Protein AF-A0AAW6WEZ8-F1 (afdb_monomer)

Nearest PDB structures (foldseek):
  1nui-assembly1_A  TM=6.291E-01  e=3.889E-10  Escherichia phage T7
  5ikn-assembly1_I  TM=8.162E-01  e=3.936E-08  Escherichia phage T7
  1nui-assembly2_B  TM=6.478E-01  e=5.117E-09  Escherichia phage T7
  5ikn-assembly1_H  TM=4.082E-01  e=2.167E-09  Escherichia phage T7
  6n9v-assembly1_F  TM=4.466E-01  e=1.275E-08  Escherichia phage T7

InterPro domains:
  IPR027032 Twinkle-like protein [PTHR12873] (13-287)
  IPR034154 Archaeal primase DnaG/twinkle-like, TOPRIM domain [cd01029] (162-241)
  IPR036977 DNA Primase, CHC2-type zinc finger [G3DSA:3.90.580.10] (2-78)

pLDDT: mean 87.34, std 10.94, range [34.66, 98.25]

Secondary structure (DSSP, 8-state):
---EEEETTEEEESEETTTTEE-SSS-SEEEETTT-EEEETTT--EEEGGG-TT-----SSS------------HHHHHHHTTT----HHHHHHHHHTT--STTHHHH-EE-GGG-EEEEEESSSSEEEEEEE-TT--EEE-TT---SS-BTGGG----S-EEEESSHHHHHHHHHTT--SEEE-TT-TT--HHHHHTHHHHHTSS-EEEE--SSHHHHHHHHHHHHHTGGGGGGEEE---TT-SSHHHHHHHHHHHHHHHHHHTPEEPP----SEEEETTEEEEEETTEEEE-BSEEEEEEEE-SSEEEEEEEETTEEEEEEEEHHHHTSHHHHHHHT--B-S-HHHHHHHHHHHHHH--PPB-EEESSBEEETTEEE-TTSSEEES---S-B--GGGSPPPPHHHHHHHHHHGGGSBSSHHHHHHHHHHHHHHTT--S---EEEEEE-TTSSHHHHHHHHHHHTTB-GGGEEETTT--HHHHHHHTTSBSSS-EEEEEE---SHHHHHHHHHHHHHHHHHHTTPEEEEE-TTSPEEEEE----EEEEESS----HHHHTTEEEEEE-STTBPPHHHHHHHHHS-HHHHHHHHHHHHHHHH------HHHHHHHTTT---HHHHHHHHHHHHHHHHHHTTS---HHHHHHHHHHHHHHHH----HHHHHHHHHHHHHHTT---TTTEEEETTEEEE-HHHHHHHHHHHHHHTT--S----HHHHHHHHHHTTSEEEEEEEEEEEEETTEEEEEEEEEEEEE---S--

Organism: NCBI:txid859

Solvent-accessible surface area (backbone atoms only — not comparable to full-atom values): 42308 Å² total; per-residue (Å²): 142,79,79,62,51,76,56,91,60,29,43,30,22,28,54,18,88,89,78,72,44,72,38,95,87,53,60,26,19,36,33,33,72,83,78,46,32,32,39,29,72,83,76,72,52,65,48,57,52,90,76,45,96,84,68,91,68,74,65,88,78,53,73,80,72,66,73,71,76,67,72,67,67,57,43,52,58,55,47,61,78,28,69,87,33,63,70,51,70,73,53,53,53,54,36,45,74,46,62,29,68,76,67,66,40,83,81,51,46,25,36,40,73,93,80,15,50,22,35,67,28,50,80,77,85,50,47,48,24,41,36,34,34,40,92,89,69,50,76,51,62,49,78,81,49,59,58,52,46,42,31,59,53,82,77,47,82,68,48,72,42,36,35,41,24,30,40,69,62,33,34,45,35,40,37,58,50,68,44,74,45,38,27,16,38,71,70,33,59,90,45,57,52,19,55,66,68,36,37,74,66,62,62,65,31,64,30,38,34,47,49,47,39,67,47,71,64,22,49,54,30,50,54,52,49,49,62,77,43,49,76,46,41,92,32,34,23,35,50,75,60,80,93,35,51,45,54,36,55,37,27,55,77,59,29,52,72,47,43,45,50,37,64,72,61,44,43,74,56,87,74,90,79,63,67,57,51,79,55,98,67,14,30,30,33,61,51,97,90,33,71,43,71,24,31,53,31,42,78,47,77,73,30,32,42,97,58,38,42,33,29,37,32,36,43,93,92,44,77,43,80,35,76,43,45,52,78,40,54,54,34,63,67,38,27,41,75,63,65,33,56,59,68,48,58,74,81,47,38,59,54,47,52,54,53,53,53,74,73,46,94,64,52,79,29,53,76,37,70,41,31,28,76,56,96,84,41,80,40,55,90,84,41,84,53,48,54,74,36,73,85,52,58,66,61,53,72,87,80,52,66,80,71,49,71,68,58,50,51,49,44,52,76,43,51,55,43,68,14,62,41,44,57,62,25,44,50,47,50,12,44,49,53,14,39,79,48,53,86,66,72,46,58,31,41,34,40,29,29,62,87,95,47,52,62,72,58,52,52,42,52,40,26,22,32,37,33,20,43,70,85,33,56,37,49,50,87,79,58,50,75,68,52,53,54,52,48,27,25,16,17,51,46,35,37,40,30,39,29,72,47,69,72,72,59,75,73,40,48,61,55,44,55,55,47,53,55,48,53,53,32,32,28,62,43,36,70,46,77,43,75,44,103,81,77,48,71,51,73,47,46,20,39,16,41,44,36,42,31,22,63,58,76,77,54,37,50,88,50,46,60,44,44,47,80,40,78,49,39,79,83,38,43,40,58,66,70,63,49,49,53,61,70,79,43,67,62,47,41,20,50,27,52,51,48,49,50,48,37,62,75,73,42,68,67,83,76,59,67,69,58,44,48,64,66,26,65,64,39,76,56,68,54,36,50,52,42,50,43,40,35,53,38,3,47,52,52,48,51,76,77,34,77,69,51,73,65,59,53,51,52,39,46,51,49,49,20,57,66,47,33,63,74,72,41,74,64,57,56,47,50,58,46,47,46,51,37,53,73,66,68,61,85,50,59,54,34,41,51,77,56,96,93,40,36,35,30,29,58,75,55,48,51,48,50,34,54,50,41,40,58,74,69,58,54,68,63,67,80,63,58,72,68,61,43,53,52,51,32,40,75,70,56,42,36,74,37,86,74,41,82,46,73,31,27,72,40,90,87,39,78,86,47,66,42,78,41,72,22,28,33,35,62,85,79,88,75,126

Foldseek 3Di:
DFPWDDDQQKTFGQADPVVRDGDPPDGQKMAGLPQQKIAGNVPRDIDHPVPPPPDPDPSVPPDNPPPPPPVQPQVQVVCVVFLVAAQDPVVQVLLVLLLFHCQCLSVAWGQDPPRWTWGFFDPLPGGQWIWTADSVGDIDIRPRRDQQAWGLQNVDDDQQEAEEEFDPSLVSLVVSLPDNRYTHRPHGLVDCNNCLNCVVVQLSHQAYEYFYFPDPSRVVSVVVSCVSNVQNQQRYWYFDPDPGGGSSRCCNPPNSVRSVVRVVPTGRDDDDDDQWDDDPQAIWGADPRGTDGFFRKDWDWQEAEPFWTWGWIAHPNDIDTFIATPVLQLAQNSCCVTHRGGNDDSVCSVVVVVSVPVVDPHDHAAEDQAAQADPLDGGDPPDRHHHPADPFDFADLVPADAQDPVLLVCCQVPQLQQWQNSLLSLLLQLLQLLLLFDQFFHFAEEEEEDPPLCRLVSVQLSLLLLRGHSVLEDELVPDDLVRLQRQLQHHLRGAHEHEADDCFDDVSVVSVVSVLVLLLQQRRQHWDWDQDPVRDTDITTSRHHYYYYYHDDQAELSRVLRHDYRYGDNNGHGDVVSSCCSVVDSSSNNNSSVLSVCCSPVHHDFDDLVNLCVLLVLADDPSLSVNSRSSVSSVVSSCVSYPDDPVSVNVNSVVSSVRRNDRSALVVLVLVLVVLLLVVVDDQQQAWDADPNWIKGPQVVSLVSSVVSCVVVVDSGDNDPSVVSLVRCVVVCQFVAQWDWDWTAPDPVGRPDIDIDTITTGDDSPRD

Radius of gyration: 45.12 Å; Cα contacts (8 Å, |Δi|>4): 1327; chains: 1; bounding box: 121×59×108 Å

Sequence (768 aa):
MDKYKRYGNELRFDYCPICKKESSDNPHFSINLETKQYYCHSTGRGGSIEELEDFDVDLENISIKKEKKIQAANFDSIMKSRADKHLGEDWLTYLKGRGISEKGLDRLVRLGRNNTMMIPITDGQHVVAIKYRTIDKKMSSEKGSQSNYLVNWQNIKNKSYLIIVEGEIDLLSAIEAGYDNVVSLPFGAKNLKAIEHQKTWIESFSKITIAVDNDEPGRECKEEIVKLLKTSSKKLYEVELGTYKDFNEILCDKGIGALKKVINKATKIEVNFEPFYEEEDGYYCFQKENYSKCTDFTLNLTGYSDNYIVGIVKQNGREREFKAKKTDLLTKNGMLEHLGYYLGSSQSIAKFWSWFLDKKNEQFLLEIPHYGIIDEEYYDRDSQVICSKVDLKIQNISEIEKLNEEEKKWLNENLLFLRKDVNQSLLGICWALGRFHVQENYPILEVSGTTSIGKTEYVEFISRILFGNKENIKSFSMVTNHQIRSLSSCSNITPWVIDEVKITGKNLREKAVELYSTIRAVYDNKTLNQGNTTNKLTEFPLCTPLIISGETELSDVSIKNRMISTSLTKQNKSEDDVFFVLKDTKILEKLGKTALKNRLSKGKIEVELEVVKKLLSQVKDERQIYNGKCLLIGLKALSEIINITPGDRGRFINYLNELLANEYNVTTNFLELLELVADSGMSVSHFYQISNGRHFVRFNLLYKAIAEEHFKTNSTLELLDARTLKKQLIENKFILNSRVSIRFPKTEFLETETAAYKAEEIIPNGFF

Structure (mmCIF, N/CA/C/O backbone):
data_AF-A0AAW6WEZ8-F1
#
_entry.id   AF-A0AAW6WEZ8-F1
#
loop_
_atom_site.group_PDB
_atom_site.id
_atom_site.type_symbol
_atom_site.label_atom_id
_atom_site.label_alt_id
_atom_site.label_comp_id
_atom_site.label_asym_id
_atom_site.label_entity_id
_atom_site.label_seq_id
_atom_site.pdbx_PDB_ins_code
_atom_site.Cartn_x
_atom_site.Cartn_y
_atom_site.Cartn_z
_atom_site.occupancy
_atom_site.B_iso_or_equiv
_atom_site.auth_seq_id
_atom_site.auth_comp_id
_atom_site.auth_asym_id
_atom_site.auth_atom_id
_atom_site.pdbx_PDB_model_num
ATOM 1 N N . MET A 1 1 ? 62.038 -8.647 0.872 1.00 39.16 1 MET A N 1
ATOM 2 C CA . MET A 1 1 ? 60.936 -9.416 0.262 1.00 39.16 1 MET A CA 1
ATOM 3 C C . MET A 1 1 ? 59.832 -8.414 0.021 1.00 39.16 1 MET A C 1
ATOM 5 O O . MET A 1 1 ? 59.072 -8.221 0.937 1.00 39.16 1 MET A O 1
ATOM 9 N N . ASP A 1 2 ? 59.754 -7.764 -1.139 1.00 50.44 2 ASP A N 1
ATOM 10 C CA . ASP A 1 2 ? 58.553 -6.985 -1.471 1.00 50.44 2 ASP A CA 1
ATOM 11 C C . ASP A 1 2 ? 58.337 -7.010 -2.979 1.00 50.44 2 ASP A C 1
ATOM 13 O O . ASP A 1 2 ? 58.950 -6.263 -3.743 1.00 50.44 2 ASP A O 1
ATOM 17 N N . LYS A 1 3 ? 57.484 -7.934 -3.433 1.00 63.53 3 LYS A N 1
ATOM 18 C CA . LYS A 1 3 ? 56.944 -7.903 -4.793 1.00 63.53 3 LYS A CA 1
ATOM 19 C C . LYS A 1 3 ? 55.793 -6.905 -4.805 1.00 63.53 3 LYS A C 1
ATOM 21 O O . LYS A 1 3 ? 54.637 -7.282 -4.660 1.00 63.53 3 LYS A O 1
ATOM 26 N N . TYR A 1 4 ? 56.111 -5.631 -4.979 1.00 76.12 4 TYR A N 1
ATOM 27 C CA . TYR A 1 4 ? 55.100 -4.638 -5.314 1.00 76.12 4 TYR A CA 1
ATOM 28 C C . TYR A 1 4 ? 54.987 -4.484 -6.832 1.00 76.12 4 TYR A C 1
ATOM 30 O O . TYR A 1 4 ? 55.968 -4.580 -7.574 1.00 76.12 4 TYR A O 1
ATOM 38 N N . LYS A 1 5 ? 53.773 -4.220 -7.312 1.00 79.06 5 LYS A N 1
ATOM 39 C CA . LYS A 1 5 ? 53.494 -3.821 -8.694 1.00 79.06 5 LYS A CA 1
ATOM 40 C C . LYS A 1 5 ? 53.176 -2.330 -8.696 1.00 79.06 5 LYS A C 1
ATOM 42 O O . LYS A 1 5 ? 52.310 -1.876 -7.954 1.00 79.06 5 LYS A O 1
ATOM 47 N N . ARG A 1 6 ? 53.872 -1.552 -9.525 1.00 77.88 6 ARG A N 1
ATOM 48 C CA . ARG A 1 6 ? 53.647 -0.104 -9.636 1.00 77.88 6 ARG A CA 1
ATOM 49 C C . ARG A 1 6 ? 52.643 0.217 -10.741 1.00 77.88 6 ARG A C 1
ATOM 51 O O . ARG A 1 6 ? 52.830 -0.215 -11.877 1.00 77.88 6 ARG A O 1
ATOM 58 N N . TYR A 1 7 ? 51.657 1.051 -10.425 1.00 70.94 7 TYR A N 1
ATOM 59 C CA . TYR A 1 7 ? 50.655 1.575 -11.351 1.00 70.94 7 TYR A CA 1
ATOM 60 C C . TYR A 1 7 ? 50.588 3.101 -11.219 1.00 70.94 7 TYR A C 1
ATOM 62 O O . TYR A 1 7 ? 49.972 3.633 -10.301 1.00 70.94 7 TYR A O 1
ATOM 70 N N . GLY A 1 8 ? 51.267 3.821 -12.117 1.00 73.50 8 GLY A N 1
ATOM 71 C CA . GLY A 1 8 ? 51.360 5.285 -12.055 1.00 73.50 8 GLY A CA 1
ATOM 72 C C . GLY A 1 8 ? 52.015 5.775 -10.755 1.00 73.50 8 GLY A C 1
ATOM 73 O O . GLY A 1 8 ? 53.188 5.466 -10.491 1.00 73.50 8 GLY A O 1
ATOM 74 N N . ASN A 1 9 ? 51.239 6.522 -9.961 1.00 77.81 9 ASN A N 1
ATOM 75 C CA . ASN A 1 9 ? 51.616 7.030 -8.637 1.00 77.81 9 ASN A CA 1
ATOM 76 C C . ASN A 1 9 ? 51.248 6.070 -7.489 1.00 77.81 9 ASN A C 1
ATOM 78 O O . ASN A 1 9 ? 51.460 6.425 -6.338 1.00 77.81 9 ASN A O 1
ATOM 82 N N . GLU A 1 10 ? 50.746 4.862 -7.761 1.00 83.69 10 GLU A N 1
ATOM 83 C CA . GLU A 1 10 ? 50.438 3.867 -6.726 1.00 83.69 10 GLU A CA 1
ATOM 84 C C . GLU A 1 10 ? 51.421 2.687 -6.736 1.00 83.69 10 GLU A C 1
ATOM 86 O O . GLU A 1 10 ? 51.725 2.108 -7.786 1.00 83.69 10 GLU A O 1
ATOM 91 N N . LEU A 1 11 ? 51.879 2.280 -5.554 1.00 86.62 11 LEU A N 1
ATOM 92 C CA . LEU A 1 11 ? 52.476 0.968 -5.313 1.00 86.62 11 LEU A CA 1
ATOM 93 C C . LEU A 1 11 ? 51.391 0.025 -4.814 1.00 86.62 11 LEU A C 1
ATOM 95 O O . LEU A 1 11 ? 50.674 0.368 -3.881 1.00 86.62 11 LEU A O 1
ATOM 99 N N . ARG A 1 12 ? 51.269 -1.157 -5.414 1.00 87.44 12 ARG A N 1
ATOM 100 C CA . ARG A 1 12 ? 50.300 -2.178 -5.013 1.00 87.44 12 ARG A CA 1
ATOM 101 C C . ARG A 1 12 ? 51.013 -3.431 -4.542 1.00 87.44 12 ARG A C 1
ATOM 103 O O . ARG A 1 12 ? 51.925 -3.907 -5.217 1.00 87.44 12 ARG A O 1
ATOM 110 N N . PHE A 1 13 ? 50.568 -3.961 -3.415 1.00 85.88 13 PHE A N 1
ATOM 111 C CA . PHE A 1 13 ? 51.155 -5.104 -2.739 1.00 85.88 13 PHE A CA 1
ATOM 112 C C . PHE A 1 13 ? 50.121 -6.226 -2.671 1.00 85.88 13 PHE A C 1
ATOM 114 O O . PHE A 1 13 ? 48.945 -6.001 -2.364 1.00 85.88 13 PHE A O 1
ATOM 121 N N . ASP A 1 14 ? 50.580 -7.434 -2.978 1.00 85.00 14 ASP A N 1
ATOM 122 C CA . ASP A 1 14 ? 49.772 -8.650 -2.902 1.00 85.00 14 ASP A CA 1
ATOM 123 C C . ASP A 1 14 ? 49.438 -8.968 -1.424 1.00 85.00 14 ASP A C 1
ATOM 125 O O . ASP A 1 14 ? 48.333 -9.420 -1.125 1.00 85.00 14 ASP A O 1
ATOM 129 N N . TYR A 1 15 ? 50.334 -8.609 -0.490 1.00 84.69 15 TYR A N 1
ATOM 130 C CA . TYR A 1 15 ? 50.132 -8.652 0.964 1.00 84.69 15 TYR A CA 1
ATOM 131 C C . TYR A 1 15 ? 49.698 -7.296 1.542 1.00 84.69 15 TYR A C 1
ATOM 133 O O . TYR A 1 15 ? 50.205 -6.244 1.152 1.00 84.69 15 TYR A O 1
ATOM 141 N N . CYS A 1 16 ? 48.793 -7.316 2.524 1.00 85.62 16 CYS A N 1
ATOM 142 C CA . CYS A 1 16 ? 48.370 -6.133 3.269 1.00 85.62 16 CYS A CA 1
ATOM 143 C C . CYS A 1 16 ? 48.786 -6.192 4.750 1.00 85.62 16 CYS A C 1
ATOM 145 O O . CYS A 1 16 ? 48.267 -7.047 5.471 1.00 85.62 16 CYS A O 1
ATOM 147 N N . PRO A 1 17 ? 49.586 -5.234 5.260 1.00 79.50 17 PRO A N 1
ATOM 148 C CA . PRO A 1 17 ? 50.019 -5.213 6.664 1.00 79.50 17 PRO A CA 1
ATOM 149 C C . PRO A 1 17 ? 48.870 -4.934 7.651 1.00 79.50 17 PRO A C 1
ATOM 151 O O . PRO A 1 17 ? 48.915 -5.380 8.793 1.00 79.50 17 PRO A O 1
ATOM 154 N N . ILE A 1 18 ? 47.801 -4.261 7.205 1.00 82.25 18 ILE A N 1
ATOM 155 C CA . ILE A 1 18 ? 46.659 -3.867 8.054 1.00 82.25 18 ILE A CA 1
ATOM 156 C C . ILE A 1 18 ? 45.747 -5.048 8.371 1.00 82.25 18 ILE A C 1
ATOM 158 O O . ILE A 1 18 ? 45.299 -5.225 9.501 1.00 82.25 18 ILE A O 1
ATOM 162 N N . CYS A 1 19 ? 45.423 -5.839 7.347 1.00 85.12 19 CYS A N 1
ATOM 163 C CA . CYS A 1 19 ? 44.490 -6.957 7.475 1.00 85.12 19 CYS A CA 1
ATOM 164 C C . CYS A 1 19 ? 45.175 -8.327 7.450 1.00 85.12 19 CYS A C 1
ATOM 166 O O . CYS A 1 19 ? 44.490 -9.335 7.605 1.00 85.12 19 CYS A O 1
ATOM 168 N N . LYS A 1 20 ? 46.502 -8.355 7.267 1.00 84.06 20 LYS A N 1
ATOM 169 C CA . LYS A 1 20 ? 47.360 -9.548 7.240 1.00 84.06 20 LYS A CA 1
ATOM 170 C C . LYS A 1 20 ? 46.901 -10.615 6.235 1.00 84.06 20 LYS A C 1
ATOM 172 O O . LYS A 1 20 ? 47.045 -11.808 6.483 1.00 84.06 20 LYS A O 1
ATOM 177 N N . LYS A 1 21 ? 46.321 -10.183 5.109 1.00 81.75 21 LYS A N 1
ATOM 178 C CA . LYS A 1 21 ? 45.890 -11.047 3.995 1.00 81.75 21 LYS A CA 1
ATOM 179 C C . LYS A 1 21 ? 46.816 -10.880 2.794 1.00 81.75 21 LYS A C 1
ATOM 181 O O . LYS A 1 21 ? 47.273 -9.767 2.538 1.00 81.75 21 LYS A O 1
ATOM 186 N N . GLU A 1 22 ? 47.027 -11.969 2.059 1.00 82.25 22 GLU A N 1
ATOM 187 C CA . GLU A 1 22 ? 47.808 -12.027 0.820 1.00 82.25 22 GLU A CA 1
ATOM 188 C C . GLU A 1 22 ? 46.986 -12.681 -0.298 1.00 82.25 22 GLU A C 1
ATOM 190 O O . GLU A 1 22 ? 46.265 -13.648 -0.047 1.00 82.25 22 GLU A O 1
ATOM 195 N N . SER A 1 23 ? 47.091 -12.166 -1.523 1.00 73.62 23 SER A N 1
ATOM 196 C CA . SER A 1 23 ? 46.526 -12.789 -2.724 1.00 73.62 23 SER A CA 1
ATOM 197 C C . SER A 1 23 ? 47.413 -12.526 -3.930 1.00 73.62 23 SER A C 1
ATOM 199 O O . SER A 1 23 ? 47.836 -11.399 -4.171 1.00 73.62 23 SER A O 1
ATOM 201 N N . SER A 1 24 ? 47.658 -13.577 -4.713 1.00 64.06 24 SER A N 1
ATOM 202 C CA . SER A 1 24 ? 48.401 -13.518 -5.974 1.00 64.06 24 SER A CA 1
ATOM 203 C C . SER A 1 24 ? 47.585 -12.966 -7.143 1.00 64.06 24 SER A C 1
ATOM 205 O O . SER A 1 24 ? 48.173 -12.528 -8.136 1.00 64.06 24 SER A O 1
ATOM 207 N N . ASP A 1 25 ? 46.253 -13.000 -7.037 1.00 66.56 25 ASP A N 1
ATOM 208 C CA . ASP A 1 25 ? 45.348 -12.640 -8.131 1.00 66.56 25 ASP A CA 1
ATOM 209 C C . ASP A 1 25 ? 45.014 -11.147 -8.122 1.00 66.56 25 ASP A C 1
ATOM 211 O O . ASP A 1 25 ? 44.974 -10.519 -9.179 1.00 66.56 25 ASP A O 1
ATOM 215 N N . ASN A 1 26 ? 44.814 -10.560 -6.934 1.00 70.25 26 ASN A N 1
ATOM 216 C CA . ASN A 1 26 ? 44.464 -9.150 -6.770 1.00 70.25 26 ASN A CA 1
ATOM 217 C C . ASN A 1 26 ? 45.194 -8.518 -5.571 1.00 70.25 26 ASN A C 1
ATOM 219 O O . ASN A 1 26 ? 45.213 -9.110 -4.493 1.00 70.25 26 ASN A O 1
ATOM 223 N N . PRO A 1 27 ? 45.736 -7.293 -5.714 1.00 77.44 27 PRO A N 1
ATOM 224 C CA . PRO A 1 27 ? 46.462 -6.631 -4.639 1.00 77.44 27 PRO A CA 1
ATOM 225 C C . PRO A 1 27 ? 45.531 -6.213 -3.496 1.00 77.44 27 PRO A C 1
ATOM 227 O O . PRO A 1 27 ? 44.490 -5.590 -3.716 1.00 77.44 27 PRO A O 1
ATOM 230 N N . HIS A 1 28 ? 45.936 -6.501 -2.261 1.00 83.56 28 HIS A N 1
ATOM 231 C CA . HIS A 1 28 ? 45.157 -6.186 -1.060 1.00 83.56 28 HIS A CA 1
ATOM 232 C C . HIS A 1 28 ? 45.514 -4.842 -0.422 1.00 83.56 28 HIS A C 1
ATOM 234 O O . HIS A 1 28 ? 44.790 -4.365 0.459 1.00 83.56 28 HIS A O 1
ATOM 240 N N . PHE A 1 29 ? 46.610 -4.221 -0.852 1.00 87.31 29 PHE A N 1
ATOM 241 C CA . PHE A 1 29 ? 47.115 -2.986 -0.269 1.00 87.31 29 PHE A CA 1
ATOM 242 C C . PHE A 1 29 ? 47.726 -2.084 -1.331 1.00 87.31 29 PHE A C 1
ATOM 244 O O . PHE A 1 29 ? 48.442 -2.556 -2.216 1.00 87.31 29 PHE A O 1
ATOM 251 N N . SER A 1 30 ? 47.445 -0.789 -1.245 1.00 89.44 30 SER A N 1
ATOM 252 C CA . SER A 1 30 ? 48.024 0.217 -2.123 1.00 89.44 30 SER A CA 1
ATOM 253 C C . SER A 1 30 ? 48.563 1.404 -1.337 1.00 89.44 30 SER A C 1
ATOM 255 O O . SER A 1 30 ? 48.057 1.734 -0.268 1.00 89.44 30 SER A O 1
ATOM 257 N N . ILE A 1 31 ? 49.614 2.028 -1.862 1.00 87.75 31 ILE A N 1
ATOM 258 C CA . ILE A 1 31 ? 50.216 3.251 -1.331 1.00 87.75 31 ILE A CA 1
ATOM 259 C C . ILE A 1 31 ? 50.328 4.257 -2.461 1.00 87.75 31 ILE A C 1
ATOM 261 O O . ILE A 1 31 ? 50.910 3.958 -3.505 1.00 87.75 31 ILE A O 1
ATOM 265 N N . ASN A 1 32 ? 49.827 5.464 -2.235 1.00 86.00 32 ASN A N 1
ATOM 266 C CA . ASN A 1 32 ? 50.035 6.590 -3.125 1.00 86.00 32 ASN A CA 1
ATOM 267 C C . ASN A 1 32 ? 51.395 7.247 -2.826 1.00 86.00 32 ASN A C 1
ATOM 269 O O . ASN A 1 32 ? 51.641 7.731 -1.724 1.00 86.00 32 ASN A O 1
ATOM 273 N N . LEU A 1 33 ? 52.277 7.269 -3.822 1.00 79.62 33 LEU A N 1
ATOM 274 C CA . LEU A 1 33 ? 53.638 7.808 -3.741 1.00 79.62 33 LEU A CA 1
ATOM 275 C C . LEU A 1 33 ? 53.691 9.336 -3.589 1.00 79.62 33 LEU A C 1
ATOM 277 O O . LEU A 1 33 ? 54.721 9.864 -3.186 1.00 79.62 33 LEU A O 1
ATOM 281 N N . GLU A 1 34 ? 52.620 10.047 -3.944 1.00 78.38 34 GLU A N 1
ATOM 282 C CA . GLU A 1 34 ? 52.547 11.511 -3.903 1.00 78.38 34 GLU A CA 1
ATOM 283 C C . GLU A 1 34 ? 51.965 12.007 -2.578 1.00 78.38 34 GLU A C 1
ATOM 285 O O . GLU A 1 34 ? 52.534 12.896 -1.950 1.00 78.38 34 GLU A O 1
ATOM 290 N N . THR A 1 35 ? 50.865 11.406 -2.119 1.00 80.75 35 THR A N 1
ATOM 291 C CA . THR A 1 35 ? 50.214 11.789 -0.855 1.00 80.75 35 THR A CA 1
ATOM 292 C C . THR A 1 35 ? 50.736 11.023 0.358 1.00 80.75 35 THR A C 1
ATOM 294 O O . THR A 1 35 ? 50.374 11.363 1.481 1.00 80.75 35 THR A O 1
ATOM 297 N N . LYS A 1 36 ? 51.550 9.978 0.146 1.00 82.38 36 LYS A N 1
ATOM 298 C CA . LYS A 1 36 ? 52.002 9.020 1.171 1.00 82.38 36 LYS A CA 1
ATOM 299 C C . LYS A 1 36 ? 50.862 8.348 1.953 1.00 82.38 36 LYS A C 1
ATOM 301 O O . LYS A 1 36 ? 51.066 7.865 3.064 1.00 82.38 36 LYS A O 1
ATOM 306 N N . GLN A 1 37 ? 49.664 8.281 1.373 1.00 87.69 37 GLN A N 1
ATOM 307 C CA . GLN A 1 37 ? 48.523 7.592 1.976 1.00 87.69 37 GLN A CA 1
ATOM 308 C C . GLN A 1 37 ? 48.450 6.133 1.532 1.00 87.69 37 GLN A C 1
ATOM 310 O O . GLN A 1 37 ? 48.720 5.820 0.370 1.00 87.69 37 GLN A O 1
ATOM 315 N N . TYR A 1 38 ? 48.042 5.252 2.442 1.00 90.00 38 TYR A N 1
ATOM 316 C CA . TYR A 1 38 ? 47.771 3.851 2.147 1.00 90.00 38 TYR A CA 1
ATOM 317 C C . TYR A 1 38 ? 46.272 3.560 2.070 1.00 90.00 38 TYR A C 1
ATOM 319 O O . TYR A 1 38 ? 45.450 4.262 2.661 1.00 90.00 38 TYR A O 1
ATOM 327 N N . TYR A 1 39 ? 45.921 2.471 1.391 1.00 88.25 39 TYR A N 1
ATOM 328 C CA . TYR A 1 39 ? 44.564 1.949 1.333 1.00 88.25 39 TYR A CA 1
ATOM 329 C C . TYR A 1 39 ? 44.553 0.415 1.338 1.00 88.25 39 TYR A C 1
ATOM 331 O O . TYR A 1 39 ? 45.244 -0.244 0.559 1.00 88.25 39 TYR A O 1
ATOM 339 N N . CYS A 1 40 ? 43.750 -0.178 2.220 1.00 89.12 40 CYS A N 1
ATOM 340 C CA . CYS A 1 40 ? 43.504 -1.614 2.276 1.00 89.12 40 CYS A CA 1
ATOM 341 C C . CYS A 1 40 ? 42.249 -1.968 1.469 1.00 89.12 40 CYS A C 1
ATOM 343 O O . CYS A 1 40 ? 41.129 -1.682 1.890 1.00 89.12 40 CYS A O 1
ATOM 345 N N . HIS A 1 41 ? 42.417 -2.683 0.357 1.00 83.31 41 HIS A N 1
ATOM 346 C CA . HIS A 1 41 ? 41.313 -3.082 -0.523 1.00 83.31 41 HIS A CA 1
ATOM 347 C C . HIS A 1 41 ? 40.382 -4.145 0.090 1.00 83.31 41 HIS A C 1
ATOM 349 O O . HIS A 1 41 ? 39.274 -4.339 -0.396 1.00 83.31 41 HIS A O 1
ATOM 355 N N . SER A 1 42 ? 40.801 -4.814 1.172 1.00 83.75 42 SER A N 1
ATOM 356 C CA . SER A 1 42 ? 39.980 -5.810 1.881 1.00 83.75 42 SER A CA 1
ATOM 357 C C . SER A 1 42 ? 39.041 -5.213 2.920 1.00 83.75 42 SER A C 1
ATOM 359 O O . SER A 1 42 ? 37.975 -5.764 3.170 1.00 83.75 42 SER A O 1
ATOM 361 N N . THR A 1 43 ? 39.490 -4.168 3.619 1.00 82.75 43 THR A N 1
ATOM 362 C CA . THR A 1 43 ? 38.784 -3.611 4.787 1.00 82.75 43 THR A CA 1
ATOM 363 C C . THR A 1 43 ? 38.299 -2.186 4.557 1.00 82.75 43 THR A C 1
ATOM 365 O O . THR A 1 43 ? 37.550 -1.669 5.379 1.00 82.75 43 THR A O 1
ATOM 368 N N . GLY A 1 44 ? 38.737 -1.541 3.472 1.00 81.75 44 GLY A N 1
ATOM 369 C CA . GLY A 1 44 ? 38.423 -0.154 3.144 1.00 81.75 44 GLY A CA 1
ATOM 370 C C . GLY A 1 44 ? 39.147 0.885 4.004 1.00 81.75 44 GLY A C 1
ATOM 371 O O . GLY A 1 44 ? 38.921 2.078 3.816 1.00 81.75 44 GLY A O 1
ATOM 372 N N . ARG A 1 45 ? 40.007 0.469 4.947 1.00 83.56 45 ARG A N 1
ATOM 373 C CA . ARG A 1 45 ? 40.782 1.394 5.787 1.00 83.56 45 ARG A CA 1
ATOM 374 C C . ARG A 1 45 ? 41.897 2.055 4.984 1.00 83.56 45 ARG A C 1
ATOM 376 O O . ARG A 1 45 ? 42.632 1.362 4.281 1.00 83.56 45 ARG A O 1
ATOM 383 N N . GLY A 1 46 ? 42.061 3.361 5.163 1.00 87.25 46 GLY A N 1
ATOM 384 C CA . GLY A 1 46 ? 43.199 4.124 4.662 1.00 87.25 46 GLY A CA 1
ATOM 385 C C . GLY A 1 46 ? 43.684 5.137 5.695 1.00 87.25 46 GLY A C 1
ATOM 386 O O . GLY A 1 46 ? 42.933 5.497 6.600 1.00 87.25 46 GLY A O 1
ATOM 387 N N . GLY A 1 47 ? 44.937 5.559 5.564 1.00 84.19 47 GLY A N 1
ATOM 388 C CA . GLY A 1 47 ? 45.623 6.438 6.516 1.00 84.19 47 GLY A CA 1
ATOM 389 C C . GLY A 1 47 ? 46.974 6.900 5.977 1.00 84.19 47 GLY A C 1
ATOM 390 O O . GLY A 1 47 ? 47.307 6.621 4.821 1.00 84.19 47 GLY A O 1
ATOM 391 N N . SER A 1 48 ? 47.749 7.615 6.788 1.00 83.50 48 SER A N 1
ATOM 392 C CA . SER A 1 48 ? 49.122 7.986 6.419 1.00 83.50 48 SER A CA 1
ATOM 393 C C . SER A 1 48 ? 50.051 6.788 6.596 1.00 83.50 48 SER A C 1
ATOM 395 O O . SER A 1 48 ? 49.907 6.025 7.548 1.00 83.50 48 SER A O 1
ATOM 397 N N . ILE A 1 49 ? 51.027 6.601 5.706 1.00 78.88 49 ILE A N 1
ATOM 398 C CA . ILE A 1 49 ? 52.006 5.516 5.865 1.00 78.88 49 ILE A CA 1
ATOM 399 C C . ILE A 1 49 ? 52.886 5.692 7.113 1.00 78.88 49 ILE A C 1
ATOM 401 O O . ILE A 1 49 ? 53.377 4.710 7.654 1.00 78.88 49 ILE A O 1
ATOM 405 N N . GLU A 1 50 ? 53.030 6.927 7.600 1.00 76.19 50 GLU A N 1
ATOM 406 C CA . GLU A 1 50 ? 53.764 7.261 8.830 1.00 76.19 50 GLU A CA 1
ATOM 407 C C . GLU A 1 50 ? 53.101 6.678 10.091 1.00 76.19 50 GLU A C 1
ATOM 409 O O . GLU A 1 50 ? 53.742 6.560 11.129 1.00 76.19 50 GLU A O 1
ATOM 414 N N . GLU A 1 51 ? 51.828 6.278 10.000 1.00 75.56 51 GLU A N 1
ATOM 415 C CA . GLU A 1 51 ? 51.062 5.649 11.085 1.00 75.56 51 GLU A CA 1
ATOM 416 C C . GLU A 1 51 ? 51.282 4.125 11.158 1.00 75.56 51 GLU A C 1
ATOM 418 O O . GLU A 1 51 ? 50.700 3.454 12.011 1.00 75.56 51 GLU A O 1
ATOM 423 N N . LEU A 1 52 ? 52.077 3.550 10.248 1.00 76.44 52 LEU A N 1
ATOM 424 C CA . LEU A 1 52 ? 52.344 2.115 10.189 1.00 76.44 52 LEU A CA 1
ATOM 425 C C . LEU A 1 52 ? 53.690 1.792 10.835 1.00 76.44 52 LEU A C 1
ATOM 427 O O . LEU A 1 52 ? 54.731 1.887 10.194 1.00 76.44 52 LEU A O 1
ATOM 431 N N . GLU A 1 53 ? 53.646 1.350 12.093 1.00 60.66 53 GLU A N 1
ATOM 432 C CA . GLU A 1 53 ? 54.836 1.081 12.920 1.00 60.66 53 GLU A CA 1
ATOM 433 C C . GLU A 1 53 ? 55.734 -0.071 12.407 1.00 60.66 53 GLU A C 1
ATOM 435 O O . GLU A 1 53 ? 56.875 -0.170 12.838 1.00 60.66 53 GLU A O 1
ATOM 440 N N . ASP A 1 54 ? 55.279 -0.877 11.434 1.00 62.44 54 ASP A N 1
ATOM 441 C CA . ASP A 1 54 ? 55.982 -2.078 10.936 1.00 62.44 54 ASP A CA 1
ATOM 442 C C . ASP A 1 54 ? 56.062 -2.172 9.391 1.00 62.44 54 ASP A C 1
ATOM 444 O O . ASP A 1 54 ? 56.159 -3.269 8.828 1.00 62.44 54 ASP A O 1
ATOM 448 N N . PHE A 1 55 ? 55.963 -1.054 8.660 1.00 67.94 55 PHE A N 1
ATOM 449 C CA . PHE A 1 55 ? 55.999 -1.071 7.188 1.00 67.94 55 PHE A CA 1
ATOM 450 C C . PHE A 1 55 ? 57.331 -0.557 6.618 1.00 67.94 55 PHE A C 1
ATOM 452 O O . PHE A 1 55 ? 57.506 0.633 6.370 1.00 67.94 55 PHE A O 1
ATOM 459 N N . ASP A 1 56 ? 58.259 -1.485 6.377 1.00 59.84 56 ASP A N 1
ATOM 460 C CA . ASP A 1 56 ? 59.662 -1.212 6.026 1.00 59.84 56 ASP A CA 1
ATOM 461 C C . ASP A 1 56 ? 59.906 -1.180 4.501 1.00 59.84 56 ASP A C 1
ATOM 463 O O . ASP A 1 56 ? 60.691 -1.949 3.942 1.00 59.84 56 ASP A O 1
ATOM 467 N N . VAL A 1 57 ? 59.180 -0.307 3.791 1.00 65.12 57 VAL A N 1
ATOM 468 C CA . VAL A 1 57 ? 59.441 -0.022 2.369 1.00 65.12 57 VAL A CA 1
ATOM 469 C C . VAL A 1 57 ? 60.105 1.341 2.256 1.00 65.12 57 VAL A C 1
ATOM 471 O O . VAL A 1 57 ? 59.485 2.367 2.529 1.00 65.12 57 VAL A O 1
ATOM 474 N N . ASP A 1 58 ? 61.352 1.354 1.786 1.00 64.19 58 ASP A N 1
ATOM 475 C CA . ASP A 1 58 ? 62.110 2.578 1.521 1.00 64.19 58 ASP A CA 1
ATOM 476 C C . ASP A 1 58 ? 61.492 3.361 0.348 1.00 64.19 58 ASP A C 1
ATOM 478 O O . ASP A 1 58 ? 61.842 3.184 -0.822 1.00 64.19 58 ASP A O 1
ATOM 482 N N . LEU A 1 59 ? 60.520 4.216 0.670 1.00 64.12 59 LEU A N 1
ATOM 483 C CA . LEU A 1 59 ? 59.842 5.083 -0.289 1.00 64.12 59 LEU A CA 1
ATOM 484 C C . LEU A 1 59 ? 60.750 6.204 -0.816 1.00 64.12 59 LEU A C 1
ATOM 486 O O . LEU A 1 59 ? 60.484 6.722 -1.902 1.00 64.12 59 LEU A O 1
ATOM 490 N N . GLU A 1 60 ? 61.799 6.586 -0.080 1.00 58.00 60 GLU A N 1
ATOM 491 C CA . GLU A 1 60 ? 62.685 7.700 -0.445 1.00 58.00 60 GLU A CA 1
ATOM 492 C C . GLU A 1 60 ? 63.609 7.335 -1.614 1.00 58.00 60 GLU A C 1
ATOM 494 O O . GLU A 1 60 ? 63.888 8.180 -2.469 1.00 58.00 60 GLU A O 1
ATOM 499 N N . ASN A 1 61 ? 63.990 6.060 -1.733 1.00 57.25 61 ASN A N 1
ATOM 500 C CA . ASN A 1 61 ? 64.764 5.546 -2.868 1.00 57.25 61 ASN A CA 1
ATOM 501 C C . ASN A 1 61 ? 63.911 5.078 -4.064 1.00 57.25 61 ASN A C 1
ATOM 503 O O . ASN A 1 61 ? 64.447 4.779 -5.142 1.00 57.25 61 ASN A O 1
ATOM 507 N N . ILE A 1 62 ? 62.578 5.056 -3.947 1.00 61.91 62 ILE A N 1
ATOM 508 C CA . ILE A 1 62 ? 61.690 4.731 -5.070 1.00 61.91 62 ILE A CA 1
ATOM 509 C C . ILE A 1 62 ? 61.529 5.978 -5.935 1.00 61.91 62 ILE A C 1
ATOM 511 O O . ILE A 1 62 ? 60.624 6.791 -5.760 1.00 61.91 62 ILE A O 1
ATOM 515 N N . SER A 1 63 ? 62.420 6.112 -6.924 1.00 52.28 63 SER A N 1
ATOM 516 C CA . SER A 1 63 ? 62.348 7.200 -7.900 1.00 52.28 63 SER A CA 1
ATOM 517 C C . SER A 1 63 ? 60.922 7.343 -8.446 1.00 52.28 63 SER A C 1
ATOM 519 O O . SER A 1 63 ? 60.351 6.420 -9.046 1.00 52.28 63 SER A O 1
ATOM 521 N N . ILE A 1 64 ? 60.321 8.523 -8.268 1.00 48.72 64 ILE A N 1
ATOM 522 C CA . ILE A 1 64 ? 59.137 8.895 -9.030 1.00 48.72 64 ILE A CA 1
ATOM 523 C C . ILE A 1 64 ? 59.627 8.965 -10.476 1.00 48.72 64 ILE A C 1
ATOM 525 O O . ILE A 1 64 ? 60.151 9.985 -10.925 1.00 48.72 64 ILE A O 1
ATOM 529 N N . LYS A 1 65 ? 59.480 7.870 -11.235 1.00 43.38 65 LYS A N 1
ATOM 530 C CA . LYS A 1 65 ? 59.366 7.982 -12.682 1.00 43.38 65 LYS A CA 1
ATOM 531 C C . LYS A 1 65 ? 58.184 8.912 -12.871 1.00 43.38 65 LYS A C 1
ATOM 533 O O . LYS A 1 65 ? 57.045 8.458 -12.826 1.00 43.38 65 LYS A O 1
ATOM 538 N N . LYS A 1 66 ? 58.460 10.213 -13.049 1.00 40.34 66 LYS A N 1
ATOM 539 C CA . LYS A 1 66 ? 57.558 11.092 -13.779 1.00 40.34 66 LYS A CA 1
ATOM 540 C C . LYS A 1 66 ? 57.131 10.228 -14.944 1.00 40.34 66 LYS A C 1
ATOM 542 O O . LYS A 1 66 ? 58.003 9.762 -15.692 1.00 40.34 66 LYS A O 1
ATOM 547 N N . GLU A 1 67 ? 55.837 9.952 -15.071 1.00 37.91 67 GLU A N 1
ATOM 548 C CA . GLU A 1 67 ? 55.349 9.608 -16.388 1.00 37.91 67 GLU A CA 1
ATOM 549 C C . GLU A 1 67 ? 55.972 10.669 -17.275 1.00 37.91 67 GLU A C 1
ATOM 551 O O . GLU A 1 67 ? 55.774 11.873 -17.069 1.00 37.91 67 GLU A O 1
ATOM 556 N N . LYS A 1 68 ? 56.857 10.241 -18.184 1.00 34.66 68 LYS A N 1
ATOM 557 C CA . LYS A 1 68 ? 57.160 11.094 -19.311 1.00 34.66 68 LYS A CA 1
ATOM 558 C C . LYS A 1 68 ? 55.766 11.396 -19.818 1.00 34.66 68 LYS A C 1
ATOM 560 O O . LYS A 1 68 ? 55.108 10.475 -20.299 1.00 34.66 68 LYS A O 1
ATOM 565 N N . LYS A 1 69 ? 55.302 12.641 -19.650 1.00 35.12 69 LYS A N 1
ATOM 566 C CA . LYS A 1 69 ? 54.308 13.199 -20.547 1.00 35.12 69 LYS A CA 1
ATOM 567 C C . LYS A 1 69 ? 54.928 12.910 -21.893 1.00 35.12 69 LYS A C 1
ATOM 569 O O . LYS A 1 69 ? 55.899 13.554 -22.287 1.00 35.12 69 LYS A O 1
ATOM 574 N N . ILE A 1 70 ? 54.493 11.815 -22.505 1.00 41.66 70 ILE A N 1
ATOM 575 C CA . ILE A 1 70 ? 54.777 11.549 -23.892 1.00 41.66 70 ILE A CA 1
ATOM 576 C C . ILE A 1 70 ? 54.167 12.790 -24.498 1.00 41.66 70 ILE A C 1
ATOM 578 O O . ILE A 1 70 ? 52.955 12.976 -24.392 1.00 41.66 70 ILE A O 1
ATOM 582 N N . GLN A 1 71 ? 55.011 13.717 -24.957 1.00 41.91 71 GLN A N 1
ATOM 583 C CA . GLN A 1 71 ? 54.541 14.759 -25.847 1.00 41.91 71 GLN A CA 1
ATOM 584 C C . GLN A 1 71 ? 53.747 13.985 -26.883 1.00 41.91 71 GLN A C 1
ATOM 586 O O . GLN A 1 71 ? 54.338 13.168 -27.595 1.00 41.91 71 GLN A O 1
ATOM 591 N N . ALA A 1 72 ? 52.416 14.118 -26.843 1.00 47.97 72 ALA A N 1
ATOM 592 C CA . ALA A 1 72 ? 51.555 13.548 -27.857 1.00 47.97 72 ALA A CA 1
ATOM 593 C C . ALA A 1 72 ? 52.218 13.965 -29.158 1.00 47.97 72 ALA A C 1
ATOM 595 O O . ALA A 1 72 ? 52.511 15.155 -29.330 1.00 47.97 72 ALA A O 1
ATOM 596 N N . ALA A 1 73 ? 52.634 12.981 -29.958 1.00 59.38 73 ALA A N 1
ATOM 597 C CA . ALA A 1 73 ? 53.354 13.292 -31.170 1.00 59.38 73 ALA A CA 1
ATOM 598 C C . ALA A 1 73 ? 52.487 14.311 -31.904 1.00 59.38 73 ALA A C 1
ATOM 600 O O . ALA A 1 73 ? 51.292 14.082 -32.071 1.00 59.38 73 ALA A O 1
ATOM 601 N N . ASN A 1 74 ? 53.043 15.484 -32.209 1.00 81.62 74 ASN A N 1
ATOM 602 C CA . ASN A 1 74 ? 52.279 16.506 -32.899 1.00 81.62 74 ASN A CA 1
ATOM 603 C C . ASN A 1 74 ? 51.996 15.934 -34.295 1.00 81.62 74 ASN A C 1
ATOM 605 O O . ASN A 1 74 ? 52.864 15.962 -35.170 1.00 81.62 74 ASN A O 1
ATOM 609 N N . PHE A 1 75 ? 50.831 15.305 -34.460 1.00 91.12 75 PHE A N 1
ATOM 610 C CA . PHE A 1 75 ? 50.500 14.555 -35.663 1.00 91.12 75 PHE A CA 1
ATOM 611 C C . PHE A 1 75 ? 50.447 15.489 -36.873 1.00 91.12 75 PHE A C 1
ATOM 613 O O . PHE A 1 75 ? 50.848 15.079 -37.959 1.00 91.12 75 PHE A O 1
ATOM 620 N N . ASP A 1 76 ? 50.094 16.765 -36.678 1.00 89.81 76 ASP A N 1
ATOM 621 C CA . ASP A 1 76 ? 50.203 17.792 -37.717 1.00 89.81 76 ASP A CA 1
ATOM 622 C C . ASP A 1 76 ? 51.652 17.999 -38.161 1.00 89.81 76 ASP A C 1
ATOM 624 O O . ASP A 1 76 ? 51.921 18.137 -39.351 1.00 89.81 76 ASP A O 1
ATOM 628 N N . SER A 1 77 ? 52.611 18.002 -37.232 1.00 89.00 77 SER A N 1
ATOM 629 C CA . SER A 1 77 ? 54.038 18.089 -37.559 1.00 89.00 77 SER A CA 1
ATOM 630 C C . SER A 1 77 ? 54.517 16.854 -38.327 1.00 89.00 77 SER A C 1
ATOM 632 O O . SER A 1 77 ? 55.215 17.000 -39.333 1.00 89.00 77 SER A O 1
ATOM 634 N N . ILE A 1 78 ? 54.092 15.652 -37.920 1.00 89.88 78 ILE A N 1
ATOM 635 C CA . ILE A 1 78 ? 54.405 14.410 -38.646 1.00 89.88 78 ILE A CA 1
ATOM 636 C C . ILE A 1 78 ? 53.821 14.465 -40.059 1.00 89.88 78 ILE A C 1
ATOM 638 O O . ILE A 1 78 ? 54.544 14.213 -41.025 1.00 89.88 78 ILE A O 1
ATOM 642 N N . MET A 1 79 ? 52.554 14.852 -40.191 1.00 91.19 79 MET A N 1
ATOM 643 C CA . MET A 1 79 ? 51.884 14.974 -41.480 1.00 91.19 79 MET A CA 1
ATOM 644 C C . MET A 1 79 ? 52.559 16.027 -42.367 1.00 91.19 79 MET A C 1
ATOM 646 O O . MET A 1 79 ? 52.843 15.742 -43.527 1.00 91.19 79 MET A O 1
ATOM 650 N N . LYS A 1 80 ? 52.913 17.200 -41.824 1.00 91.12 80 LYS A N 1
ATOM 651 C CA . LYS A 1 80 ? 53.666 18.246 -42.542 1.00 91.12 80 LYS A CA 1
ATOM 652 C C . LYS A 1 80 ? 55.023 17.743 -43.030 1.00 91.12 80 LYS A C 1
ATOM 654 O O . LYS A 1 80 ? 55.368 17.978 -44.181 1.00 91.12 80 LYS A O 1
ATOM 659 N N . SER A 1 81 ? 55.762 17.006 -42.197 1.00 90.81 81 SER A N 1
ATOM 660 C CA . SER A 1 81 ? 57.073 16.445 -42.570 1.00 90.81 81 SER A CA 1
ATOM 661 C C . SER A 1 81 ? 57.007 15.384 -43.675 1.00 90.81 81 SER A C 1
ATOM 663 O O . SER A 1 81 ? 58.033 15.026 -44.251 1.00 90.81 81 SER A O 1
ATOM 665 N N . ARG A 1 82 ? 55.807 14.856 -43.945 1.00 90.06 82 ARG A N 1
ATOM 666 C CA . ARG A 1 82 ? 55.545 13.827 -44.956 1.00 90.06 82 ARG A CA 1
ATOM 667 C C . ARG A 1 82 ? 54.571 14.290 -46.036 1.00 90.06 82 ARG A C 1
ATOM 669 O O . ARG A 1 82 ? 54.094 13.461 -46.805 1.00 90.06 82 ARG A O 1
ATOM 676 N N . ALA A 1 83 ? 54.268 15.585 -46.112 1.00 87.62 83 ALA A N 1
ATOM 677 C CA . ALA A 1 83 ? 53.255 16.108 -47.023 1.00 87.62 83 ALA A CA 1
ATOM 678 C C . ALA A 1 83 ? 53.620 15.886 -48.502 1.00 87.62 83 ALA A C 1
ATOM 680 O O . ALA A 1 83 ? 52.724 15.623 -49.303 1.00 87.62 83 ALA A O 1
ATOM 681 N N . ASP A 1 84 ? 54.915 15.930 -48.826 1.00 89.25 84 ASP A N 1
ATOM 682 C CA . ASP A 1 84 ? 55.528 15.693 -50.142 1.00 89.25 84 ASP A CA 1
ATOM 683 C C . ASP A 1 84 ? 55.936 14.223 -50.375 1.00 89.25 84 ASP A C 1
ATOM 685 O O . ASP A 1 84 ? 56.492 13.878 -51.417 1.00 89.25 84 ASP A O 1
ATOM 689 N N . LYS A 1 85 ? 55.718 13.336 -49.395 1.00 92.31 85 LYS A N 1
ATOM 690 C CA . LYS A 1 85 ? 56.127 11.928 -49.470 1.00 92.31 85 LYS A CA 1
ATOM 691 C C . LYS A 1 85 ? 54.996 11.080 -50.041 1.00 92.31 85 LYS A C 1
ATOM 693 O O . LYS A 1 85 ? 54.165 10.555 -49.301 1.00 92.31 85 LYS A O 1
ATOM 698 N N . HIS A 1 86 ? 54.978 10.945 -51.361 1.00 93.19 86 HIS A N 1
ATOM 699 C CA . HIS A 1 86 ? 54.057 10.070 -52.088 1.00 93.19 86 HIS A CA 1
ATOM 700 C C . HIS A 1 86 ? 54.487 8.599 -52.000 1.00 93.19 86 HIS A C 1
ATOM 702 O O . HIS A 1 86 ? 55.642 8.299 -51.689 1.00 93.19 86 HIS A O 1
ATOM 708 N N . LEU A 1 87 ? 53.547 7.678 -52.231 1.00 93.69 87 LEU A N 1
ATOM 709 C CA . LEU A 1 87 ? 53.828 6.241 -52.221 1.00 93.69 87 LEU A CA 1
ATOM 710 C C . LEU A 1 87 ? 54.827 5.868 -53.328 1.00 93.69 87 LEU A C 1
ATOM 712 O O . LEU A 1 87 ? 54.731 6.363 -54.446 1.00 93.69 87 LEU A O 1
ATOM 716 N N . GLY A 1 88 ? 55.789 5.002 -52.996 1.00 91.69 88 GLY A N 1
ATOM 717 C CA . GLY A 1 88 ? 56.810 4.528 -53.936 1.00 91.69 88 GLY A CA 1
ATOM 718 C C . GLY A 1 88 ? 56.316 3.417 -54.869 1.00 91.69 88 GLY A C 1
ATOM 719 O O . GLY A 1 88 ? 55.211 2.897 -54.708 1.00 91.69 88 GLY A O 1
ATOM 720 N N . GLU A 1 89 ? 57.172 3.014 -55.811 1.00 92.88 89 GLU A N 1
ATOM 721 C CA . GLU A 1 89 ? 56.863 2.032 -56.864 1.00 92.88 89 GLU A CA 1
ATOM 722 C C . GLU A 1 89 ? 56.345 0.686 -56.326 1.00 92.88 89 GLU A C 1
ATOM 724 O O . GLU A 1 89 ? 55.392 0.137 -56.880 1.00 92.88 89 GLU A O 1
ATOM 729 N N . ASP A 1 90 ? 56.880 0.196 -55.200 1.00 94.56 90 ASP A N 1
ATOM 730 C CA . ASP A 1 90 ? 56.407 -1.035 -54.543 1.00 94.56 90 ASP A CA 1
ATOM 731 C C . ASP A 1 90 ? 54.914 -0.961 -54.185 1.00 94.56 90 ASP A C 1
ATOM 733 O O . ASP A 1 90 ? 54.142 -1.894 -54.418 1.00 94.56 90 ASP A O 1
ATOM 737 N N . TRP A 1 91 ? 54.490 0.177 -53.626 1.00 95.31 91 TRP A N 1
ATOM 738 C CA . TRP A 1 91 ? 53.106 0.414 -53.225 1.00 95.31 91 TRP A CA 1
ATOM 739 C C . TRP A 1 91 ? 52.199 0.639 -54.425 1.00 95.31 91 TRP A C 1
ATOM 741 O O . TRP A 1 91 ? 51.090 0.108 -54.447 1.00 95.31 91 TRP A O 1
ATOM 751 N N . LEU A 1 92 ? 52.663 1.391 -55.423 1.00 94.94 92 LEU A N 1
ATOM 752 C CA . LEU A 1 92 ? 51.910 1.605 -56.658 1.00 94.94 92 LEU A CA 1
ATOM 753 C C . LEU A 1 92 ? 51.689 0.281 -57.398 1.00 94.94 92 LEU A C 1
ATOM 755 O O . LEU A 1 92 ? 50.578 0.004 -57.843 1.00 94.94 92 LEU A O 1
ATOM 759 N N . THR A 1 93 ? 52.701 -0.586 -57.442 1.00 95.88 93 THR A N 1
ATOM 760 C CA . THR A 1 93 ? 52.600 -1.934 -58.018 1.00 95.88 93 THR A CA 1
ATOM 761 C C . THR A 1 93 ? 51.617 -2.801 -57.234 1.00 95.88 93 THR A C 1
ATOM 763 O O . THR A 1 93 ? 50.746 -3.440 -57.829 1.00 95.88 93 THR A O 1
ATOM 766 N N . TYR A 1 94 ? 51.692 -2.784 -55.900 1.00 95.69 94 TYR A N 1
ATOM 767 C CA . TYR A 1 94 ? 50.753 -3.503 -55.036 1.00 95.69 94 TYR A CA 1
ATOM 768 C C . TYR A 1 94 ? 49.298 -3.048 -55.233 1.00 95.69 94 TYR A C 1
ATOM 770 O O . TYR A 1 94 ? 48.403 -3.882 -55.376 1.00 95.69 94 TYR A O 1
ATOM 778 N N . LEU A 1 95 ? 49.052 -1.734 -55.255 1.00 95.81 95 LEU A N 1
ATOM 779 C CA . LEU A 1 95 ? 47.715 -1.160 -55.433 1.00 95.81 95 LEU A CA 1
ATOM 780 C C . LEU A 1 95 ? 47.176 -1.411 -56.842 1.00 95.81 95 LEU A C 1
ATOM 782 O O . LEU A 1 95 ? 46.016 -1.795 -56.987 1.00 95.81 95 LEU A O 1
ATOM 786 N N . LYS A 1 96 ? 48.029 -1.325 -57.867 1.00 95.06 96 LYS A N 1
ATOM 787 C CA . LYS A 1 96 ? 47.667 -1.679 -59.242 1.00 95.06 96 LYS A CA 1
ATOM 788 C C . LYS A 1 96 ? 47.279 -3.152 -59.367 1.00 95.06 96 LYS A C 1
ATOM 790 O O . LYS A 1 96 ? 46.293 -3.463 -60.028 1.00 95.06 96 LYS A O 1
ATOM 795 N N . GLY A 1 97 ? 47.986 -4.050 -58.673 1.00 94.12 97 GLY A N 1
ATOM 796 C CA . GLY A 1 97 ? 47.606 -5.463 -58.543 1.00 94.12 97 GLY A CA 1
ATOM 797 C C . GLY A 1 97 ? 46.263 -5.682 -57.833 1.00 94.12 97 GLY A C 1
ATOM 798 O O . GLY A 1 97 ? 45.660 -6.740 -57.974 1.00 94.12 97 GLY A O 1
ATOM 799 N N . ARG A 1 98 ? 45.773 -4.669 -57.111 1.00 94.44 98 ARG A N 1
ATOM 800 C CA . ARG A 1 98 ? 44.449 -4.619 -56.476 1.00 94.44 98 ARG A CA 1
ATOM 801 C C . ARG A 1 98 ? 43.409 -3.826 -57.274 1.00 94.44 98 ARG A C 1
ATOM 803 O O . ARG A 1 98 ? 42.360 -3.480 -56.734 1.00 94.44 98 ARG A O 1
ATOM 810 N N . GLY A 1 99 ? 43.713 -3.499 -58.530 1.00 93.94 99 GLY A N 1
ATOM 811 C CA . GLY A 1 99 ? 42.840 -2.726 -59.409 1.00 93.94 99 GLY A CA 1
ATOM 812 C C . GLY A 1 99 ? 42.717 -1.244 -59.046 1.00 93.94 99 GLY A C 1
ATOM 813 O O . GLY A 1 99 ? 41.836 -0.585 -59.582 1.00 93.94 99 GLY A O 1
ATOM 814 N N . ILE A 1 100 ? 43.568 -0.719 -58.158 1.00 95.94 100 ILE A N 1
ATOM 815 C CA . ILE A 1 100 ? 43.540 0.669 -57.679 1.00 95.94 100 ILE A CA 1
ATOM 816 C C . ILE A 1 100 ? 44.634 1.469 -58.394 1.00 95.94 100 ILE A C 1
ATOM 818 O O . ILE A 1 100 ? 45.811 1.104 -58.352 1.00 95.94 100 ILE A O 1
ATOM 822 N N . SER A 1 101 ? 44.247 2.564 -59.047 1.00 93.88 101 SER A N 1
ATOM 823 C CA . SER A 1 101 ? 45.178 3.508 -59.668 1.00 93.88 101 SER A CA 1
ATOM 824 C C . SER A 1 101 ? 45.662 4.562 -58.663 1.00 93.88 101 SER A C 1
ATOM 826 O O . SER A 1 101 ? 45.307 4.551 -57.486 1.00 93.88 101 SER A O 1
ATOM 828 N N . GLU A 1 102 ? 46.450 5.532 -59.121 1.00 92.62 102 GLU A N 1
ATOM 829 C CA . GLU A 1 102 ? 46.887 6.669 -58.295 1.00 92.62 102 GLU A CA 1
ATOM 830 C C . GLU A 1 102 ? 45.740 7.622 -57.900 1.00 92.62 102 GLU A C 1
ATOM 832 O O . GLU A 1 102 ? 45.912 8.544 -57.093 1.00 92.62 102 GLU A O 1
ATOM 837 N N . LYS A 1 103 ? 44.534 7.390 -58.432 1.00 89.19 103 LYS A N 1
ATOM 838 C CA . LYS A 1 103 ? 43.355 8.218 -58.209 1.00 89.19 103 LYS A CA 1
ATOM 839 C C . LYS A 1 103 ? 43.000 8.311 -56.724 1.00 89.19 103 LYS A C 1
ATOM 841 O O . LYS A 1 103 ? 42.520 7.373 -56.095 1.00 89.19 103 LYS A O 1
ATOM 846 N N . GLY A 1 104 ? 43.156 9.512 -56.174 1.00 83.12 104 GLY A N 1
ATOM 847 C CA . GLY A 1 104 ? 42.781 9.805 -54.794 1.00 83.12 104 GLY A CA 1
ATOM 848 C C . GLY A 1 104 ? 43.758 9.272 -53.745 1.00 83.12 104 GLY A C 1
ATOM 849 O O . GLY A 1 104 ? 43.451 9.394 -52.562 1.00 83.12 104 GLY A O 1
ATOM 850 N N . LEU A 1 105 ? 44.930 8.748 -54.119 1.00 91.75 105 LEU A N 1
ATOM 851 C CA . LEU A 1 105 ? 45.958 8.387 -53.135 1.00 91.75 105 LEU A CA 1
ATOM 852 C C . LEU A 1 105 ? 46.471 9.637 -52.408 1.00 91.75 105 LEU A C 1
ATOM 854 O O . LEU A 1 105 ? 46.474 9.687 -51.180 1.00 91.75 105 LEU A O 1
ATOM 858 N N . ASP A 1 106 ? 46.759 10.708 -53.146 1.00 87.31 106 ASP A N 1
ATOM 859 C CA . ASP A 1 106 ? 47.304 11.954 -52.589 1.00 87.31 106 ASP A CA 1
ATOM 860 C C . ASP A 1 106 ? 46.367 12.692 -51.627 1.00 87.31 106 ASP A C 1
ATOM 862 O O . ASP A 1 106 ? 46.821 13.539 -50.853 1.00 87.31 106 ASP A O 1
ATOM 866 N N . ARG A 1 107 ? 45.067 12.377 -51.612 1.00 87.75 107 ARG A N 1
ATOM 867 C CA . ARG A 1 107 ? 44.135 12.954 -50.626 1.00 87.75 107 ARG A CA 1
ATOM 868 C C . ARG A 1 107 ? 44.025 12.123 -49.342 1.00 87.75 107 ARG A C 1
ATOM 870 O O . ARG A 1 107 ? 43.496 12.629 -48.357 1.00 87.75 107 ARG A O 1
ATOM 877 N N . LEU A 1 108 ? 44.474 10.865 -49.357 1.00 91.19 108 LEU A N 1
ATOM 878 C CA . LEU A 1 108 ? 44.198 9.884 -48.298 1.00 91.19 108 LEU A CA 1
ATOM 879 C C . LEU A 1 108 ? 45.435 9.306 -47.637 1.00 91.19 108 LEU A C 1
ATOM 881 O O . LEU A 1 108 ? 45.364 8.932 -46.472 1.00 91.19 108 LEU A O 1
ATOM 885 N N . VAL A 1 109 ? 46.536 9.176 -48.374 1.00 94.06 109 VAL A N 1
ATOM 886 C CA . VAL A 1 109 ? 47.703 8.427 -47.915 1.00 94.06 109 VAL A CA 1
ATOM 887 C C . VAL A 1 109 ? 49.007 9.141 -48.240 1.00 94.06 109 VAL A C 1
ATOM 889 O O . VAL A 1 109 ? 49.108 9.918 -49.188 1.00 94.06 109 VAL A O 1
ATOM 892 N N . ARG A 1 110 ? 50.027 8.886 -47.426 1.00 94.62 110 ARG A N 1
ATOM 893 C CA . ARG A 1 110 ? 51.420 9.285 -47.660 1.00 94.62 110 ARG A CA 1
ATOM 894 C C . ARG A 1 110 ? 52.337 8.096 -47.440 1.00 94.62 110 ARG A C 1
ATOM 896 O O . ARG A 1 110 ? 51.957 7.108 -46.815 1.00 94.62 110 ARG A O 1
ATOM 903 N N . LEU A 1 111 ? 53.570 8.198 -47.906 1.00 95.31 111 LEU A N 1
ATOM 904 C CA . LEU A 1 111 ? 54.615 7.261 -47.537 1.00 95.31 111 LEU A CA 1
ATOM 905 C C . LEU A 1 111 ? 55.036 7.520 -46.088 1.00 95.31 111 LEU A C 1
ATOM 907 O O . LEU A 1 111 ? 55.506 8.604 -45.732 1.00 95.31 111 LEU A O 1
ATOM 911 N N . GLY A 1 112 ? 54.853 6.510 -45.247 1.00 91.62 112 GLY A N 1
ATOM 912 C CA . GLY A 1 112 ? 55.221 6.465 -43.838 1.00 91.62 112 GLY A CA 1
ATOM 913 C C . GLY A 1 112 ? 56.661 6.009 -43.605 1.00 91.62 112 GLY A C 1
ATOM 914 O O . GLY A 1 112 ? 57.496 5.948 -44.513 1.00 91.62 112 GLY A O 1
ATOM 915 N N . ARG A 1 113 ? 56.998 5.734 -42.342 1.00 88.25 113 ARG A N 1
ATOM 916 C CA . ARG A 1 113 ? 58.307 5.159 -41.982 1.00 88.25 113 ARG A CA 1
ATOM 917 C C . ARG A 1 113 ? 58.386 3.712 -42.480 1.00 88.25 113 ARG A C 1
ATOM 919 O O . ARG A 1 113 ? 57.360 3.046 -42.559 1.00 88.25 113 ARG A O 1
ATOM 926 N N . ASN A 1 114 ? 59.585 3.220 -42.789 1.00 90.25 114 ASN A N 1
ATOM 927 C CA . ASN A 1 114 ? 59.824 1.817 -43.168 1.00 90.25 114 ASN A CA 1
ATOM 928 C C . ASN A 1 114 ? 58.947 1.321 -44.335 1.00 90.25 114 ASN A C 1
ATOM 930 O O . ASN A 1 114 ? 58.399 0.225 -44.268 1.00 90.25 114 ASN A O 1
ATOM 934 N N . ASN A 1 115 ? 58.780 2.144 -45.376 1.00 92.56 115 ASN A N 1
ATOM 935 C CA . ASN A 1 115 ? 57.956 1.820 -46.546 1.00 92.56 115 ASN A CA 1
ATOM 936 C C . ASN A 1 115 ? 56.510 1.409 -46.187 1.00 92.56 115 ASN A C 1
ATOM 938 O O . ASN A 1 115 ? 55.946 0.489 -46.773 1.00 92.56 115 ASN A O 1
ATOM 942 N N . THR A 1 116 ? 55.903 2.063 -45.193 1.00 95.19 116 THR A N 1
ATOM 943 C CA . THR A 1 116 ? 54.486 1.864 -44.843 1.00 95.19 116 THR A CA 1
ATOM 944 C C . THR A 1 116 ? 53.591 2.853 -45.579 1.00 95.19 116 THR A C 1
ATOM 946 O O . THR A 1 116 ? 53.996 3.978 -45.859 1.00 95.19 116 THR A O 1
ATOM 949 N N . MET A 1 117 ? 52.348 2.470 -45.844 1.00 95.75 117 MET A N 1
ATOM 950 C CA . MET A 1 117 ? 51.295 3.395 -46.242 1.00 95.75 117 MET A CA 1
ATOM 951 C C . MET A 1 117 ? 50.750 4.078 -44.985 1.00 95.75 117 MET A C 1
ATOM 953 O O . MET A 1 117 ? 50.171 3.425 -44.118 1.00 95.75 117 MET A O 1
ATOM 957 N N . MET A 1 118 ? 50.978 5.384 -44.876 1.00 95.69 118 MET A N 1
ATOM 958 C CA . MET A 1 118 ? 50.526 6.244 -43.785 1.00 95.69 118 MET A CA 1
ATOM 959 C C . MET A 1 118 ? 49.150 6.824 -44.111 1.00 95.69 118 MET A C 1
ATOM 961 O O . MET A 1 118 ? 48.998 7.487 -45.133 1.00 95.69 118 MET A O 1
ATOM 965 N N . ILE A 1 119 ? 48.177 6.622 -43.227 1.00 95.06 119 ILE A N 1
ATOM 966 C CA . ILE A 1 119 ? 46.794 7.090 -43.353 1.00 95.06 119 ILE A CA 1
ATOM 967 C C . ILE A 1 119 ? 46.511 8.073 -42.201 1.00 95.06 119 ILE A C 1
ATOM 969 O O . ILE A 1 119 ? 46.334 7.636 -41.057 1.00 95.06 119 ILE A O 1
ATOM 973 N N . PRO A 1 120 ? 46.510 9.394 -42.451 1.00 93.44 120 PRO A N 1
ATOM 974 C CA . PRO A 1 120 ? 46.126 10.389 -41.457 1.00 93.44 120 PRO A CA 1
ATOM 975 C C . PRO A 1 120 ? 44.598 10.475 -41.298 1.00 93.44 120 PRO A C 1
ATOM 977 O O . PRO A 1 120 ? 43.851 10.481 -42.277 1.00 93.44 120 PRO A O 1
ATOM 980 N N . ILE A 1 121 ? 44.139 10.614 -40.056 1.00 94.44 121 ILE A N 1
ATOM 981 C CA . ILE A 1 121 ? 42.740 10.863 -39.686 1.00 94.44 121 ILE A CA 1
ATOM 982 C C . ILE A 1 121 ? 42.685 12.219 -38.985 1.00 94.44 121 ILE A C 1
ATOM 984 O O . ILE A 1 121 ? 43.519 12.497 -38.121 1.00 94.44 121 ILE A O 1
ATOM 988 N N . THR A 1 122 ? 41.720 13.062 -39.346 1.00 92.75 122 THR A N 1
ATOM 989 C CA . THR A 1 122 ? 41.614 14.437 -38.838 1.00 92.75 122 THR A CA 1
ATOM 990 C C . THR A 1 122 ? 40.294 14.684 -38.116 1.00 92.75 122 THR A C 1
ATOM 992 O O . THR A 1 122 ? 39.322 13.974 -38.356 1.00 92.75 122 THR A O 1
ATOM 995 N N . ASP A 1 123 ? 40.241 15.709 -37.268 1.00 92.38 123 ASP A N 1
ATOM 996 C CA . ASP A 1 123 ? 38.996 16.284 -36.728 1.00 92.38 123 ASP A CA 1
ATOM 997 C C . ASP A 1 123 ? 38.475 17.468 -37.576 1.00 92.38 123 ASP A C 1
ATOM 999 O O . ASP A 1 123 ? 37.534 18.167 -37.200 1.00 92.38 123 ASP A O 1
ATOM 1003 N N . GLY A 1 124 ? 39.052 17.652 -38.767 1.00 87.75 124 GLY A N 1
ATOM 1004 C CA . GLY A 1 124 ? 38.763 18.759 -39.677 1.00 87.75 124 GLY A CA 1
ATOM 1005 C C . GLY A 1 124 ? 39.684 19.968 -39.489 1.00 87.75 124 GLY A C 1
ATOM 1006 O O . GLY A 1 124 ? 39.812 20.758 -40.423 1.00 87.75 124 GLY A O 1
ATOM 1007 N N . GLN A 1 125 ? 40.369 20.086 -38.349 1.00 87.88 125 GLN A N 1
ATOM 1008 C CA . GLN A 1 125 ? 41.351 21.142 -38.067 1.00 87.88 125 GLN A CA 1
ATOM 1009 C C . GLN A 1 125 ? 42.764 20.573 -37.885 1.00 87.88 125 GLN A C 1
ATOM 1011 O O . GLN A 1 125 ? 43.721 21.106 -38.447 1.00 87.88 125 GLN A O 1
ATOM 1016 N N . HIS A 1 126 ? 42.874 19.462 -37.162 1.00 91.69 126 HIS A N 1
ATOM 1017 C CA . HIS A 1 126 ? 44.110 18.799 -36.769 1.00 91.69 126 HIS A CA 1
ATOM 1018 C C . HIS A 1 126 ? 44.089 17.316 -37.142 1.00 91.69 126 HIS A C 1
ATOM 1020 O O . HIS A 1 126 ? 43.038 16.673 -37.211 1.00 91.69 126 HIS A O 1
ATOM 1026 N N . VAL A 1 127 ? 45.268 16.740 -37.364 1.00 93.56 127 VAL A N 1
ATOM 1027 C CA . VAL A 1 127 ? 45.456 15.290 -37.431 1.00 93.56 127 VAL A CA 1
ATOM 1028 C C . VAL A 1 127 ? 45.344 14.731 -36.011 1.00 93.56 127 VAL A C 1
ATOM 1030 O O . VAL A 1 127 ? 46.084 15.131 -35.117 1.00 93.56 127 VAL A O 1
ATOM 1033 N N . VAL A 1 128 ? 44.423 13.791 -35.802 1.00 93.19 128 VAL A N 1
ATOM 1034 C CA . VAL A 1 128 ? 44.100 13.191 -34.491 1.00 93.19 128 VAL A CA 1
ATOM 1035 C C . VAL A 1 128 ? 44.481 11.714 -34.392 1.00 93.19 128 VAL A C 1
ATOM 1037 O O . VAL A 1 128 ? 44.516 11.146 -33.299 1.00 93.19 128 VAL A O 1
ATOM 1040 N N . ALA A 1 129 ? 44.796 11.082 -35.521 1.00 94.00 129 ALA A N 1
ATOM 1041 C CA . ALA A 1 129 ? 45.378 9.750 -35.574 1.00 94.00 129 ALA A CA 1
ATOM 1042 C C . ALA A 1 129 ? 46.199 9.557 -36.849 1.00 94.00 129 ALA A C 1
ATOM 1044 O O . ALA A 1 129 ? 45.915 10.152 -37.890 1.00 94.00 129 ALA A O 1
ATOM 1045 N N . ILE A 1 130 ? 47.212 8.696 -36.770 1.00 94.19 130 ILE A N 1
ATOM 1046 C CA . ILE A 1 130 ? 47.985 8.248 -37.929 1.00 94.19 130 ILE A CA 1
ATOM 1047 C C . ILE A 1 130 ? 48.078 6.730 -37.867 1.00 94.19 130 ILE A C 1
ATOM 1049 O O . ILE A 1 130 ? 48.630 6.171 -36.916 1.00 94.19 130 ILE A O 1
ATOM 1053 N N . LYS A 1 131 ? 47.552 6.070 -38.896 1.00 93.44 131 LYS A N 1
ATOM 1054 C CA . LYS A 1 131 ? 47.624 4.620 -39.076 1.00 93.44 131 LYS A CA 1
ATOM 1055 C C . LYS A 1 131 ? 48.685 4.281 -40.116 1.00 93.44 131 LYS A C 1
ATOM 1057 O O . LYS A 1 131 ? 48.896 5.029 -41.066 1.00 93.44 131 LYS A O 1
ATOM 1062 N N . TYR A 1 132 ? 49.341 3.146 -39.941 1.00 94.50 132 TYR A N 1
ATOM 1063 C CA . TYR A 1 132 ? 50.308 2.605 -40.879 1.00 94.50 132 TYR A CA 1
ATOM 1064 C C . TYR A 1 132 ? 49.889 1.210 -41.302 1.00 94.50 132 TYR A C 1
ATOM 1066 O O . TYR A 1 132 ? 49.534 0.371 -40.472 1.00 94.50 132 TYR A O 1
ATOM 1074 N N . ARG A 1 133 ? 49.992 0.960 -42.602 1.00 94.31 133 ARG A N 1
ATOM 1075 C CA . ARG A 1 133 ? 49.831 -0.359 -43.201 1.00 94.31 133 ARG A CA 1
ATOM 1076 C C . ARG A 1 133 ? 51.129 -0.756 -43.887 1.00 94.31 133 ARG A C 1
ATOM 1078 O O . ARG A 1 133 ? 51.708 0.045 -44.614 1.00 94.31 133 ARG A O 1
ATOM 1085 N N . THR A 1 134 ? 51.575 -1.987 -43.700 1.00 94.88 134 THR A N 1
ATOM 1086 C CA . THR A 1 134 ? 52.652 -2.588 -44.499 1.00 94.88 134 THR A CA 1
ATOM 1087 C C . THR A 1 134 ? 52.082 -3.377 -45.685 1.00 94.88 134 THR A C 1
ATOM 1089 O O . THR A 1 134 ? 50.906 -3.755 -45.694 1.00 94.88 134 THR A O 1
ATOM 1092 N N . ILE A 1 135 ? 52.907 -3.658 -46.698 1.00 92.44 135 ILE A N 1
ATOM 1093 C CA . ILE A 1 135 ? 52.496 -4.450 -47.875 1.00 92.44 135 ILE A CA 1
ATOM 1094 C C . ILE A 1 135 ? 52.054 -5.870 -47.466 1.00 92.44 135 ILE A C 1
ATOM 1096 O O . ILE A 1 135 ? 51.059 -6.381 -47.988 1.00 92.44 135 ILE A O 1
ATOM 1100 N N . ASP A 1 136 ? 52.695 -6.461 -46.447 1.00 91.25 136 ASP A N 1
ATOM 1101 C CA . ASP A 1 136 ? 52.316 -7.745 -45.825 1.00 91.25 136 ASP A CA 1
ATOM 1102 C C . ASP A 1 136 ? 51.069 -7.653 -44.917 1.00 91.25 136 ASP A C 1
ATOM 1104 O O . ASP A 1 136 ? 50.788 -8.562 -44.140 1.00 91.25 136 ASP A O 1
ATOM 1108 N N . LYS A 1 137 ? 50.277 -6.579 -45.058 1.00 90.62 137 LYS A N 1
ATOM 1109 C CA . LYS A 1 137 ? 48.967 -6.352 -44.424 1.00 90.62 137 LYS A CA 1
ATOM 1110 C C . LYS A 1 137 ? 48.995 -6.171 -42.900 1.00 90.62 137 LYS A C 1
ATOM 1112 O O . LYS A 1 137 ? 47.934 -6.222 -42.278 1.00 90.62 137 LYS A O 1
ATOM 1117 N N . LYS A 1 138 ? 50.152 -5.912 -42.285 1.00 91.12 138 LYS A N 1
ATOM 1118 C CA . LYS A 1 138 ? 50.221 -5.574 -40.855 1.00 91.12 138 LYS A CA 1
ATOM 1119 C C . LYS A 1 138 ? 49.794 -4.129 -40.634 1.00 91.12 138 LYS A C 1
ATOM 1121 O O . LYS A 1 138 ? 50.111 -3.242 -41.427 1.00 91.12 138 LYS A O 1
ATOM 1126 N N . MET A 1 139 ? 49.079 -3.915 -39.535 1.00 91.19 139 MET A N 1
ATOM 1127 C CA . MET A 1 139 ? 48.550 -2.616 -39.134 1.00 91.19 139 MET A CA 1
ATOM 1128 C C . MET A 1 139 ? 49.196 -2.145 -37.843 1.00 91.19 139 MET A C 1
ATOM 1130 O O . MET A 1 139 ? 49.354 -2.920 -36.900 1.00 91.19 139 MET A O 1
ATOM 1134 N N . SER A 1 140 ? 49.526 -0.863 -37.784 1.00 92.88 140 SER A N 1
ATOM 1135 C CA . SER A 1 140 ? 49.934 -0.177 -36.560 1.00 92.88 140 SER A CA 1
ATOM 1136 C C . SER A 1 140 ? 49.435 1.267 -36.576 1.00 92.88 140 SER A C 1
ATOM 1138 O O . SER A 1 140 ? 48.921 1.748 -37.584 1.00 92.88 140 SER A O 1
ATOM 1140 N N . SER A 1 141 ? 49.545 1.971 -35.456 1.00 92.88 141 SER A N 1
ATOM 1141 C CA . SER A 1 141 ? 49.173 3.383 -35.362 1.00 92.88 141 SER A CA 1
ATOM 1142 C C . SER A 1 141 ? 50.134 4.132 -34.453 1.00 92.88 141 SER A C 1
ATOM 1144 O O . SER A 1 141 ? 50.710 3.542 -33.535 1.00 92.88 141 SER A O 1
ATOM 1146 N N . GLU A 1 142 ? 50.278 5.437 -34.669 1.00 93.31 142 GLU A N 1
ATOM 1147 C CA . GLU A 1 142 ? 51.021 6.283 -33.740 1.00 93.31 142 GLU A CA 1
ATOM 1148 C C . GLU A 1 142 ? 50.377 6.249 -32.349 1.00 93.31 142 GLU A C 1
ATOM 1150 O O . GLU A 1 142 ? 49.148 6.238 -32.197 1.00 93.31 142 GLU A O 1
ATOM 1155 N N . LYS A 1 143 ? 51.215 6.241 -31.311 1.00 88.31 143 LYS A N 1
ATOM 1156 C CA . LYS A 1 143 ? 50.747 6.219 -29.924 1.00 88.31 143 LYS A CA 1
ATOM 1157 C C . LYS A 1 143 ? 49.954 7.495 -29.622 1.00 88.31 143 LYS A C 1
ATOM 1159 O O . LYS A 1 143 ? 50.450 8.595 -29.839 1.00 88.31 143 LYS A O 1
ATOM 1164 N N . GLY A 1 144 ? 48.743 7.333 -29.088 1.00 85.94 144 GLY A N 1
ATOM 1165 C CA . GLY A 1 144 ? 47.814 8.441 -28.830 1.00 85.94 144 GLY A CA 1
ATOM 1166 C C . GLY A 1 144 ? 46.819 8.714 -29.964 1.00 85.94 144 GLY A C 1
ATOM 1167 O O . GLY A 1 144 ? 46.062 9.673 -29.868 1.00 85.94 144 GLY A O 1
ATOM 1168 N N . SER A 1 145 ? 46.801 7.882 -31.012 1.00 90.31 145 SER A N 1
ATOM 1169 C CA . SER A 1 145 ? 45.792 7.950 -32.075 1.00 90.31 145 SER A CA 1
ATOM 1170 C C . SER A 1 145 ? 44.370 7.778 -31.523 1.00 90.31 145 SER A C 1
ATOM 1172 O O . SER A 1 145 ? 44.085 6.810 -30.818 1.00 90.31 145 SER A O 1
ATOM 1174 N N . GLN A 1 146 ? 43.477 8.705 -31.869 1.00 91.50 146 GLN A N 1
ATOM 1175 C CA . GLN A 1 146 ? 42.052 8.655 -31.533 1.00 91.50 146 GLN A CA 1
ATOM 1176 C C . GLN A 1 146 ? 41.245 7.826 -32.543 1.00 91.50 146 GLN A C 1
ATOM 1178 O O . GLN A 1 146 ? 41.597 7.753 -33.717 1.00 91.50 146 GLN A O 1
ATOM 1183 N N . SER A 1 147 ? 40.115 7.259 -32.110 1.00 90.69 147 SER A N 1
ATOM 1184 C CA . SER A 1 147 ? 39.197 6.477 -32.959 1.00 90.69 147 SER A CA 1
ATOM 1185 C C . SER A 1 147 ? 37.821 7.127 -33.139 1.00 90.69 147 SER A C 1
ATOM 1187 O O . SER A 1 147 ? 36.854 6.432 -33.426 1.00 90.69 147 SER A O 1
ATOM 1189 N N . ASN A 1 148 ? 37.722 8.442 -32.929 1.00 93.62 148 ASN A N 1
ATOM 1190 C CA . ASN A 1 148 ? 36.453 9.184 -32.903 1.00 93.62 148 ASN A CA 1
ATOM 1191 C C . ASN A 1 148 ? 36.013 9.702 -34.285 1.00 93.62 148 ASN A C 1
ATOM 1193 O O . ASN A 1 148 ? 34.914 10.234 -34.415 1.00 93.62 148 ASN A O 1
ATOM 1197 N N . TYR A 1 149 ? 36.866 9.580 -35.304 1.00 95.88 149 TYR A N 1
ATOM 1198 C CA . TYR A 1 149 ? 36.635 10.136 -36.636 1.00 95.88 149 TYR A CA 1
ATOM 1199 C C . TYR A 1 149 ? 36.846 9.072 -37.714 1.00 95.88 149 TYR A C 1
ATOM 1201 O O . TYR A 1 149 ? 37.799 8.292 -37.658 1.00 95.88 149 TYR A O 1
ATOM 1209 N N . LEU A 1 150 ? 35.944 9.045 -38.690 1.00 96.75 150 LEU A N 1
ATOM 1210 C CA . LEU A 1 150 ? 35.973 8.163 -39.851 1.00 96.75 150 LEU A CA 1
ATOM 1211 C C . LEU A 1 150 ? 37.062 8.594 -40.838 1.00 96.75 150 LEU A C 1
ATOM 1213 O O . LEU A 1 150 ? 37.357 9.777 -40.977 1.00 96.75 150 LEU A O 1
ATOM 1217 N N . VAL A 1 151 ? 37.648 7.661 -41.584 1.00 94.94 151 VAL A N 1
ATOM 1218 C CA . VAL A 1 151 ? 38.628 8.016 -42.626 1.00 94.94 151 VAL A CA 1
ATOM 1219 C C . VAL A 1 151 ? 37.905 8.721 -43.785 1.00 94.94 151 VAL A C 1
ATOM 1221 O O . VAL A 1 151 ? 36.807 8.314 -44.152 1.00 94.94 151 VAL A O 1
ATOM 1224 N N . ASN A 1 152 ? 38.520 9.755 -44.377 1.00 94.56 152 ASN A N 1
ATOM 1225 C CA . ASN A 1 152 ? 38.015 10.558 -45.513 1.00 94.56 152 ASN A CA 1
ATOM 1226 C C . ASN A 1 152 ? 36.824 11.502 -45.228 1.00 94.56 152 ASN A C 1
ATOM 1228 O O . ASN A 1 152 ? 36.407 12.234 -46.128 1.00 94.56 152 ASN A O 1
ATOM 1232 N N . TRP A 1 153 ? 36.282 11.552 -44.007 1.00 95.00 153 TRP A N 1
ATOM 1233 C CA . TRP A 1 153 ? 35.083 12.351 -43.708 1.00 95.00 153 TRP A CA 1
ATOM 1234 C C . TRP A 1 153 ? 35.231 13.850 -44.041 1.00 95.00 153 TRP A C 1
ATOM 1236 O O . TRP A 1 153 ? 34.280 14.479 -44.509 1.00 95.00 153 TRP A O 1
ATOM 1246 N N . GLN A 1 154 ? 36.432 14.409 -43.868 1.00 91.56 154 GLN A N 1
ATOM 1247 C CA . GLN A 1 154 ? 36.759 15.815 -44.110 1.00 91.56 154 GLN A CA 1
ATOM 1248 C C . GLN A 1 154 ? 36.676 16.214 -45.591 1.00 91.56 154 GLN A C 1
ATOM 1250 O O . GLN A 1 154 ? 36.502 17.387 -45.918 1.00 91.56 154 GLN A O 1
ATOM 1255 N N . ASN A 1 155 ? 36.783 15.241 -46.498 1.00 90.19 155 ASN A N 1
ATOM 1256 C CA . ASN A 1 155 ? 36.727 15.479 -47.938 1.00 90.19 155 ASN A CA 1
ATOM 1257 C C . ASN A 1 155 ? 35.286 15.442 -48.480 1.00 90.19 155 ASN A C 1
ATOM 1259 O O . ASN A 1 155 ? 35.057 15.765 -49.647 1.00 90.19 155 ASN A O 1
ATOM 1263 N N . ILE A 1 156 ? 34.302 15.077 -47.649 1.00 93.50 156 ILE A N 1
ATOM 1264 C CA . ILE A 1 156 ? 32.912 14.887 -48.066 1.00 93.50 156 ILE A CA 1
ATOM 1265 C C . ILE A 1 156 ? 32.096 16.155 -47.814 1.00 93.50 156 ILE A C 1
ATOM 1267 O O . ILE A 1 156 ? 31.675 16.446 -46.693 1.00 93.50 156 ILE A O 1
ATOM 1271 N N . LYS A 1 157 ? 31.817 16.890 -48.895 1.00 86.06 157 LYS A N 1
ATOM 1272 C CA . LYS A 1 157 ? 31.005 18.121 -48.866 1.00 86.06 157 LYS A CA 1
ATOM 1273 C C . LYS A 1 157 ? 29.540 17.881 -49.237 1.00 86.06 157 LYS A C 1
ATOM 1275 O O . LYS A 1 157 ? 28.643 18.487 -48.661 1.00 86.06 157 LYS A O 1
ATOM 1280 N N . ASN A 1 158 ? 29.290 16.993 -50.197 1.00 91.44 158 ASN A N 1
ATOM 1281 C CA . ASN A 1 158 ? 27.949 16.678 -50.688 1.00 91.44 158 ASN A CA 1
ATOM 1282 C C . ASN A 1 158 ? 27.239 15.705 -49.724 1.00 91.44 158 ASN A C 1
ATOM 1284 O O . ASN A 1 158 ? 27.829 14.699 -49.344 1.00 91.44 158 ASN A O 1
ATOM 1288 N N . LYS A 1 159 ? 25.975 15.970 -49.362 1.00 93.75 159 LYS A N 1
ATOM 1289 C CA . LYS A 1 159 ? 25.166 15.150 -48.432 1.00 93.75 159 LYS A CA 1
ATOM 1290 C C . LYS A 1 159 ? 24.107 14.250 -49.103 1.00 93.75 159 LYS A C 1
ATOM 1292 O O . LYS A 1 159 ? 23.220 13.713 -48.439 1.00 93.75 159 LYS A O 1
ATOM 1297 N N . SER A 1 160 ? 24.183 14.063 -50.421 1.00 94.62 160 SER A N 1
ATOM 1298 C CA . SER A 1 160 ? 23.260 13.213 -51.199 1.00 94.62 160 SER A CA 1
ATOM 1299 C C . SER A 1 160 ? 23.401 11.718 -50.894 1.00 94.62 160 SER A C 1
ATOM 1301 O O . SER A 1 160 ? 22.420 10.984 -50.901 1.00 94.62 160 SER A O 1
ATOM 1303 N N . TYR A 1 161 ? 24.610 11.253 -50.587 1.00 96.75 161 TYR A N 1
ATOM 1304 C CA . TYR A 1 161 ? 24.843 9.883 -50.146 1.00 96.75 161 TYR A CA 1
ATOM 1305 C C . TYR A 1 161 ? 26.126 9.774 -49.320 1.00 96.75 161 TYR A C 1
ATOM 1307 O O . TYR A 1 161 ? 26.997 10.640 -49.419 1.00 96.75 161 TYR A O 1
ATOM 1315 N N . LEU A 1 162 ? 26.236 8.704 -48.542 1.00 98.19 162 LEU A N 1
ATOM 1316 C CA . LEU A 1 162 ? 27.430 8.265 -47.831 1.00 98.19 162 LEU A CA 1
ATOM 1317 C C . LEU A 1 162 ? 27.556 6.747 -47.982 1.00 98.19 162 LEU A C 1
ATOM 1319 O O . LEU A 1 162 ? 26.563 6.040 -47.820 1.00 98.19 162 LEU A O 1
ATOM 1323 N N . ILE A 1 163 ? 28.755 6.249 -48.267 1.00 98.12 163 ILE A N 1
ATOM 1324 C CA . ILE A 1 163 ? 29.076 4.818 -48.225 1.00 98.12 163 ILE A CA 1
ATOM 1325 C C . ILE A 1 163 ? 30.059 4.591 -47.077 1.00 98.12 163 ILE A C 1
ATOM 1327 O O . ILE A 1 163 ? 31.102 5.237 -47.032 1.00 98.12 163 ILE A O 1
ATOM 1331 N N . ILE A 1 164 ? 29.721 3.698 -46.154 1.00 97.88 164 ILE A N 1
ATOM 1332 C CA . ILE A 1 164 ? 30.561 3.313 -45.020 1.00 97.88 164 ILE A CA 1
ATOM 1333 C C . ILE A 1 164 ? 31.110 1.921 -45.312 1.00 97.88 164 ILE A C 1
ATOM 1335 O O . ILE A 1 164 ? 30.337 0.971 -45.402 1.00 97.88 164 ILE A O 1
ATOM 1339 N N . VAL A 1 165 ? 32.425 1.814 -45.468 1.00 97.19 165 VAL A N 1
ATOM 1340 C CA . VAL A 1 165 ? 33.139 0.544 -45.670 1.00 97.19 165 VAL A CA 1
ATOM 1341 C C . VAL A 1 165 ? 33.976 0.191 -44.443 1.00 97.19 165 VAL A C 1
ATOM 1343 O O . VAL A 1 165 ? 34.232 1.041 -43.585 1.00 97.19 165 VAL A O 1
ATOM 1346 N N . GLU A 1 166 ? 34.428 -1.054 -44.341 1.00 94.75 166 GLU A N 1
ATOM 1347 C CA . GLU A 1 166 ? 35.228 -1.479 -43.192 1.00 94.75 166 GLU A CA 1
ATOM 1348 C C . GLU A 1 166 ? 36.680 -0.974 -43.259 1.00 94.75 166 GLU A C 1
ATOM 1350 O O . GLU A 1 166 ? 37.178 -0.414 -42.279 1.00 94.75 166 GLU A O 1
ATOM 1355 N N . GLY A 1 167 ? 37.354 -1.129 -44.406 1.00 92.75 167 GLY A N 1
ATOM 1356 C CA . GLY A 1 167 ? 38.791 -0.872 -44.551 1.00 92.75 167 GLY A CA 1
ATOM 1357 C C . GLY A 1 167 ? 39.174 0.248 -45.523 1.00 92.75 167 GLY A C 1
ATOM 1358 O O . GLY A 1 167 ? 38.410 0.671 -46.391 1.00 92.75 167 GLY A O 1
ATOM 1359 N N . GLU A 1 168 ? 40.421 0.720 -45.424 1.00 93.75 168 GLU A N 1
ATOM 1360 C CA . GLU A 1 168 ? 40.933 1.784 -46.301 1.00 93.75 168 GLU A CA 1
ATOM 1361 C C . GLU A 1 168 ? 41.133 1.332 -47.755 1.00 93.75 168 GLU A C 1
ATOM 1363 O O . GLU A 1 168 ? 41.088 2.151 -48.669 1.00 93.75 168 GLU A O 1
ATOM 1368 N N . ILE A 1 169 ? 41.350 0.035 -47.994 1.00 95.12 169 ILE A N 1
ATOM 1369 C CA . ILE A 1 169 ? 41.463 -0.494 -49.361 1.00 95.12 169 ILE A CA 1
ATOM 1370 C C . ILE A 1 169 ? 40.090 -0.506 -50.045 1.00 95.12 169 ILE A C 1
ATOM 1372 O O . ILE A 1 169 ? 40.009 -0.180 -51.228 1.00 95.12 169 ILE A O 1
ATOM 1376 N N . ASP A 1 170 ? 39.010 -0.812 -49.328 1.00 96.31 170 ASP A N 1
ATOM 1377 C CA . ASP A 1 170 ? 37.642 -0.744 -49.861 1.00 96.31 170 ASP A CA 1
ATOM 1378 C C . ASP A 1 170 ? 37.226 0.691 -50.151 1.00 96.31 170 ASP A C 1
ATOM 1380 O O . ASP A 1 170 ? 36.583 0.971 -51.164 1.00 96.31 170 ASP A O 1
ATOM 1384 N N . LEU A 1 171 ? 37.684 1.620 -49.310 1.00 96.56 171 LEU A N 1
ATOM 1385 C CA . LEU A 1 171 ? 37.518 3.050 -49.527 1.00 96.56 171 LEU A CA 1
ATOM 1386 C C . LEU A 1 171 ? 38.205 3.476 -50.830 1.00 96.56 171 LEU A C 1
ATOM 1388 O O . LEU A 1 171 ? 37.574 4.107 -51.677 1.00 96.56 171 LEU A O 1
ATOM 1392 N N . LEU A 1 172 ? 39.462 3.072 -51.039 1.00 96.25 172 LEU A N 1
ATOM 1393 C CA . LEU A 1 172 ? 40.174 3.308 -52.298 1.00 96.25 172 LEU A CA 1
ATOM 1394 C C . LEU A 1 172 ? 39.507 2.609 -53.492 1.00 96.25 172 LEU A C 1
ATOM 1396 O O . LEU A 1 172 ? 39.430 3.190 -54.572 1.00 96.25 172 LEU A O 1
ATOM 1400 N N . SER A 1 173 ? 38.963 1.408 -53.299 1.00 97.31 173 SER A N 1
ATOM 1401 C CA . SER A 1 173 ? 38.269 0.652 -54.349 1.00 97.31 173 SER A CA 1
ATOM 1402 C C . SER A 1 173 ? 36.984 1.357 -54.802 1.00 97.31 173 SER A C 1
ATOM 1404 O O . SER A 1 173 ? 36.714 1.472 -55.999 1.00 97.31 173 SER A O 1
ATOM 1406 N N . ALA A 1 174 ? 36.209 1.909 -53.865 1.00 96.62 174 ALA A N 1
ATOM 1407 C CA . ALA A 1 174 ? 35.019 2.696 -54.181 1.00 96.62 174 ALA A CA 1
ATOM 1408 C C . ALA A 1 174 ? 35.366 4.031 -54.875 1.00 96.62 174 ALA A C 1
ATOM 1410 O O . ALA A 1 174 ? 34.672 4.448 -55.808 1.00 96.62 174 ALA A O 1
ATOM 1411 N N . ILE A 1 175 ? 36.475 4.663 -54.481 1.00 95.75 175 ILE A N 1
ATOM 1412 C CA . ILE A 1 175 ? 37.016 5.879 -55.111 1.00 95.75 175 ILE A CA 1
ATOM 1413 C C . ILE A 1 175 ? 37.467 5.620 -56.549 1.00 95.75 175 ILE A C 1
ATOM 1415 O O . ILE A 1 175 ? 37.159 6.408 -57.456 1.00 95.75 175 ILE A O 1
ATOM 1419 N N . GLU A 1 176 ? 38.158 4.506 -56.782 1.00 95.56 176 GLU A N 1
ATOM 1420 C CA . GLU A 1 176 ? 38.532 4.046 -58.118 1.00 95.56 176 GLU A CA 1
ATOM 1421 C C . GLU A 1 176 ? 37.274 3.904 -58.986 1.00 95.56 176 GLU A C 1
ATOM 1423 O O . GLU A 1 176 ? 37.180 4.486 -60.072 1.00 95.56 176 GLU A O 1
ATOM 1428 N N . ALA A 1 177 ? 36.224 3.293 -58.427 1.00 95.50 177 ALA A N 1
ATOM 1429 C CA . ALA A 1 177 ? 34.911 3.195 -59.053 1.00 95.50 177 ALA A CA 1
ATOM 1430 C C . ALA A 1 177 ? 34.142 4.527 -59.175 1.00 95.50 177 ALA A C 1
ATOM 1432 O O . ALA A 1 177 ? 33.073 4.551 -59.781 1.00 95.50 177 ALA A O 1
ATOM 1433 N N . GLY A 1 178 ? 34.675 5.653 -58.698 1.00 94.19 178 GLY A N 1
ATOM 1434 C CA . GLY A 1 178 ? 34.103 6.988 -58.900 1.00 94.19 178 GLY A CA 1
ATOM 1435 C C . GLY A 1 178 ? 33.095 7.433 -57.843 1.00 94.19 178 GLY A C 1
ATOM 1436 O O . GLY A 1 178 ? 32.330 8.356 -58.110 1.00 94.19 178 GLY A O 1
ATOM 1437 N N . TYR A 1 179 ? 33.093 6.806 -56.667 1.00 94.88 179 TYR A N 1
ATOM 1438 C CA . TYR A 1 179 ? 32.334 7.269 -55.509 1.00 94.88 179 TYR A CA 1
ATOM 1439 C C . TYR A 1 179 ? 33.258 8.031 -54.556 1.00 94.88 179 TYR A C 1
ATOM 1441 O O . TYR A 1 179 ? 34.186 7.459 -53.992 1.00 94.88 179 TYR A O 1
ATOM 1449 N N . ASP A 1 180 ? 33.006 9.327 -54.373 1.00 92.31 180 ASP A N 1
ATOM 1450 C CA . ASP A 1 180 ? 33.838 10.192 -53.523 1.00 92.31 180 ASP A CA 1
ATOM 1451 C C . ASP A 1 180 ? 33.309 10.346 -52.094 1.00 92.31 180 ASP A C 1
ATOM 1453 O O . ASP A 1 180 ? 34.093 10.608 -51.178 1.00 92.31 180 ASP A O 1
ATOM 1457 N N . ASN A 1 181 ? 32.003 10.142 -51.881 1.00 96.38 181 ASN A N 1
ATOM 1458 C CA . ASN A 1 181 ? 31.384 10.198 -50.557 1.00 96.38 181 ASN A CA 1
ATOM 1459 C C . ASN A 1 181 ? 31.482 8.844 -49.840 1.00 96.38 181 ASN A C 1
ATOM 1461 O O . ASN A 1 181 ? 30.471 8.218 -49.513 1.00 96.38 181 ASN A O 1
ATOM 1465 N N . VAL A 1 182 ? 32.708 8.380 -49.630 1.00 96.69 182 VAL A N 1
ATOM 1466 C CA . VAL A 1 182 ? 33.002 7.087 -49.005 1.00 96.69 182 VAL A CA 1
ATOM 1467 C C . VAL A 1 182 ? 33.857 7.323 -47.775 1.00 96.69 182 VAL A C 1
ATOM 1469 O O . VAL A 1 182 ? 34.792 8.118 -47.824 1.00 96.69 182 VAL A O 1
ATOM 1472 N N . VAL A 1 183 ? 33.551 6.645 -46.680 1.00 97.31 183 VAL A N 1
ATOM 1473 C CA . VAL A 1 183 ? 34.323 6.673 -45.436 1.00 97.31 183 VAL A CA 1
ATOM 1474 C C . VAL A 1 183 ? 34.616 5.255 -44.981 1.00 97.31 183 VAL A C 1
ATOM 1476 O O . VAL A 1 183 ? 33.822 4.358 -45.254 1.00 97.31 183 VAL A O 1
ATOM 1479 N N . SER A 1 184 ? 35.728 5.049 -44.278 1.00 96.31 184 SER A N 1
ATOM 1480 C CA . SER A 1 184 ? 36.029 3.755 -43.659 1.00 96.31 184 SER A CA 1
ATOM 1481 C C . SER A 1 184 ? 36.107 3.848 -42.143 1.00 96.31 184 SER A C 1
ATOM 1483 O O . SER A 1 184 ? 36.421 4.908 -41.582 1.00 96.31 184 SER A O 1
ATOM 1485 N N . LEU A 1 185 ? 35.847 2.723 -41.479 1.00 95.44 185 LEU A N 1
ATOM 1486 C CA . LEU A 1 185 ? 36.075 2.588 -40.045 1.00 95.44 185 LEU A CA 1
ATOM 1487 C C . LEU A 1 185 ? 37.585 2.702 -39.760 1.00 95.44 185 LEU A C 1
ATOM 1489 O O . LEU A 1 185 ? 38.386 1.994 -40.371 1.00 95.44 185 LEU A O 1
ATOM 1493 N N . PRO A 1 186 ? 38.018 3.571 -38.830 1.00 90.06 186 PRO A N 1
ATOM 1494 C CA . PRO A 1 186 ? 39.445 3.837 -38.628 1.00 90.06 186 PRO A CA 1
ATOM 1495 C C . PRO A 1 186 ? 40.205 2.615 -38.079 1.00 90.06 186 PRO A C 1
ATOM 1497 O O . PRO A 1 186 ? 41.377 2.392 -38.396 1.00 90.06 186 PRO A O 1
ATOM 1500 N N . PHE A 1 187 ? 39.527 1.779 -37.286 1.00 88.06 187 PHE A N 1
ATOM 1501 C CA . PHE A 1 187 ? 40.110 0.609 -36.622 1.00 88.06 187 PHE A CA 1
ATOM 1502 C C . PHE A 1 187 ? 39.287 -0.679 -36.835 1.00 88.06 187 PHE A C 1
ATOM 1504 O O . PHE A 1 187 ? 39.350 -1.583 -36.005 1.00 88.06 187 PHE A O 1
ATOM 1511 N N . GLY A 1 188 ? 38.568 -0.776 -37.963 1.00 85.69 188 GLY A N 1
ATOM 1512 C CA . GLY A 1 188 ? 37.838 -1.979 -38.399 1.00 85.69 188 GLY A CA 1
ATOM 1513 C C . GLY A 1 188 ? 36.533 -2.270 -37.643 1.00 85.69 188 GLY A C 1
ATOM 1514 O O . GLY A 1 188 ? 36.107 -1.481 -36.796 1.00 85.69 188 GLY A O 1
ATOM 1515 N N . ALA A 1 189 ? 35.922 -3.424 -37.940 1.00 84.06 189 ALA A N 1
ATOM 1516 C CA . ALA A 1 189 ? 34.580 -3.829 -37.494 1.00 84.06 189 ALA A CA 1
ATOM 1517 C C . ALA A 1 189 ? 34.323 -3.775 -35.976 1.00 84.06 189 ALA A C 1
ATOM 1519 O O . ALA A 1 189 ? 33.205 -3.515 -35.543 1.00 84.06 189 ALA A O 1
ATOM 1520 N N . LYS A 1 190 ? 35.353 -3.985 -35.145 1.00 85.31 190 LYS A N 1
ATOM 1521 C CA . LYS A 1 190 ? 35.206 -4.050 -33.677 1.00 85.31 190 LYS A CA 1
ATOM 1522 C C . LYS A 1 190 ? 35.194 -2.687 -32.977 1.00 85.31 190 LYS A C 1
ATOM 1524 O O . LYS A 1 190 ? 35.012 -2.638 -31.763 1.00 85.31 190 LYS A O 1
ATOM 1529 N N . ASN A 1 191 ? 35.448 -1.585 -33.687 1.00 88.38 191 ASN A N 1
ATOM 1530 C CA . ASN A 1 191 ? 35.537 -0.253 -33.084 1.00 88.38 191 ASN A CA 1
ATOM 1531 C C . ASN A 1 191 ? 34.622 0.750 -33.795 1.00 88.38 191 ASN A C 1
ATOM 1533 O O . ASN A 1 191 ? 35.010 1.389 -34.774 1.00 88.38 191 ASN A O 1
ATOM 1537 N N . LEU A 1 192 ? 33.425 0.930 -33.232 1.00 92.94 192 LEU A N 1
ATOM 1538 C CA . LEU A 1 192 ? 32.389 1.826 -33.749 1.00 92.94 192 LEU A CA 1
ATOM 1539 C C . LEU A 1 192 ? 32.357 3.204 -33.070 1.00 92.94 192 LEU A C 1
ATOM 1541 O O . LEU A 1 192 ? 31.449 3.989 -33.337 1.00 92.94 192 LEU A O 1
ATOM 1545 N N . LYS A 1 193 ? 33.373 3.566 -32.270 1.00 93.44 193 LYS A N 1
ATOM 1546 C CA . LYS A 1 193 ? 33.439 4.882 -31.598 1.00 93.44 193 LYS A CA 1
ATOM 1547 C C . LYS A 1 193 ? 33.312 6.055 -32.568 1.00 93.44 193 LYS A C 1
ATOM 1549 O O . LYS A 1 193 ? 32.739 7.082 -32.224 1.00 93.44 193 LYS A O 1
ATOM 1554 N N . ALA A 1 194 ? 33.822 5.904 -33.791 1.00 93.44 194 ALA A N 1
ATOM 1555 C CA . ALA A 1 194 ? 33.681 6.918 -34.830 1.00 93.44 194 ALA A CA 1
ATOM 1556 C C . ALA A 1 194 ? 32.223 7.092 -35.289 1.00 93.44 194 ALA A C 1
ATOM 1558 O O . ALA A 1 194 ? 31.797 8.215 -35.543 1.00 93.44 194 ALA A O 1
ATOM 1559 N N . ILE A 1 195 ? 31.449 6.003 -35.358 1.00 96.19 195 ILE A N 1
ATOM 1560 C CA . ILE A 1 195 ? 30.024 6.034 -35.714 1.00 96.19 195 ILE A CA 1
ATOM 1561 C C . ILE A 1 195 ? 29.219 6.712 -34.606 1.00 96.19 195 ILE A C 1
ATOM 1563 O O . ILE A 1 195 ? 28.406 7.583 -34.901 1.00 96.19 195 ILE A O 1
ATOM 1567 N N . GLU A 1 196 ? 29.482 6.367 -33.344 1.00 93.00 196 GLU A N 1
ATOM 1568 C CA . GLU A 1 196 ? 28.850 6.999 -32.179 1.00 93.00 196 GLU A CA 1
ATOM 1569 C C . GLU A 1 196 ? 29.154 8.501 -32.123 1.00 93.00 196 GLU A C 1
ATOM 1571 O O . GLU A 1 196 ? 28.244 9.329 -32.078 1.00 93.00 196 GLU A O 1
ATOM 1576 N N . HIS A 1 197 ? 30.438 8.862 -32.194 1.00 94.81 197 HIS A N 1
ATOM 1577 C CA . HIS A 1 197 ? 30.891 10.244 -32.077 1.00 94.81 197 HIS A CA 1
ATOM 1578 C C . HIS A 1 197 ? 30.431 11.117 -33.256 1.00 94.81 197 HIS A C 1
ATOM 1580 O O . HIS A 1 197 ? 30.079 12.281 -33.069 1.00 94.81 197 HIS A O 1
ATOM 1586 N N . GLN A 1 198 ? 30.397 10.572 -34.478 1.00 94.31 198 GLN A N 1
ATOM 1587 C CA . GLN A 1 198 ? 29.961 11.299 -35.676 1.00 94.31 198 GLN A CA 1
ATOM 1588 C C . GLN A 1 198 ? 28.506 11.016 -36.072 1.00 94.31 198 GLN A C 1
ATOM 1590 O O . GLN A 1 198 ? 28.114 11.369 -37.188 1.00 94.31 198 GLN A O 1
ATOM 1595 N N . LYS A 1 199 ? 27.684 10.446 -35.178 1.00 94.25 199 LYS A N 1
ATOM 1596 C CA . LYS A 1 199 ? 26.290 10.063 -35.460 1.00 94.25 199 LYS A CA 1
ATOM 1597 C C . LYS A 1 199 ? 25.501 11.188 -36.130 1.00 94.25 199 LYS A C 1
ATOM 1599 O O . LYS A 1 199 ? 25.043 11.020 -37.255 1.00 94.25 199 LYS A O 1
ATOM 1604 N N . THR A 1 200 ? 25.452 12.375 -35.527 1.00 92.06 200 THR A N 1
ATOM 1605 C CA . THR A 1 200 ? 24.722 13.537 -36.074 1.00 92.06 200 THR A CA 1
ATOM 1606 C C . THR A 1 200 ? 25.181 13.919 -37.488 1.00 92.06 200 THR A C 1
ATOM 1608 O O . THR A 1 200 ? 24.375 14.303 -38.337 1.00 92.06 200 THR A O 1
ATOM 1611 N N . TRP A 1 201 ? 26.481 13.798 -37.776 1.00 95.12 201 TRP A N 1
ATOM 1612 C CA . TRP A 1 201 ? 27.026 14.075 -39.105 1.00 95.12 201 TRP A CA 1
ATOM 1613 C C . TRP A 1 201 ? 26.637 12.991 -40.117 1.00 95.12 201 TRP A C 1
ATOM 1615 O O . TRP A 1 201 ? 26.267 13.330 -41.243 1.00 95.12 201 TRP A O 1
ATOM 1625 N N . ILE A 1 202 ? 26.663 11.714 -39.728 1.00 96.75 202 ILE A N 1
ATOM 1626 C CA . ILE A 1 202 ? 26.229 10.582 -40.563 1.00 96.75 202 ILE A CA 1
ATOM 1627 C C . ILE A 1 202 ? 24.733 10.699 -40.889 1.00 96.75 202 ILE A C 1
ATOM 1629 O O . ILE A 1 202 ? 24.327 10.555 -42.040 1.00 96.75 202 ILE A O 1
ATOM 1633 N N . GLU A 1 203 ? 23.905 11.046 -39.907 1.00 93.12 203 GLU A N 1
ATOM 1634 C CA . GLU A 1 203 ? 22.450 11.165 -40.070 1.00 93.12 203 GLU A CA 1
ATOM 1635 C C . GLU A 1 203 ? 22.024 12.338 -40.972 1.00 93.12 203 GLU A C 1
ATOM 1637 O O . GLU A 1 203 ? 20.905 12.347 -41.503 1.00 93.12 203 GLU A O 1
ATOM 1642 N N . SER A 1 204 ? 22.922 13.305 -41.204 1.00 94.00 204 SER A N 1
ATOM 1643 C CA . SER A 1 204 ? 22.690 14.440 -42.110 1.00 94.00 204 SER A CA 1
ATOM 1644 C C . SER A 1 204 ? 22.606 14.045 -43.589 1.00 94.00 204 SER A C 1
ATOM 1646 O O . SER A 1 204 ? 22.048 14.792 -44.395 1.00 94.00 204 SER A O 1
ATOM 1648 N N . PHE A 1 205 ? 23.128 12.875 -43.966 1.00 96.31 205 PHE A N 1
ATOM 1649 C CA . PHE A 1 205 ? 23.072 12.386 -45.341 1.00 96.31 205 PHE A CA 1
ATOM 1650 C C . PHE A 1 205 ? 21.665 11.890 -45.697 1.00 96.31 205 PHE A C 1
ATOM 1652 O O . PHE A 1 205 ? 20.882 11.512 -44.826 1.00 96.31 205 PHE A O 1
ATOM 1659 N N . SER A 1 206 ? 21.314 11.914 -46.986 1.00 93.75 206 SER A N 1
ATOM 1660 C CA . SER A 1 206 ? 19.996 11.453 -47.470 1.00 93.75 206 SER A CA 1
ATOM 1661 C C . SER A 1 206 ? 19.946 9.956 -47.796 1.00 93.75 206 SER A C 1
ATOM 1663 O O . SER A 1 206 ? 18.884 9.351 -47.661 1.00 93.75 206 SER A O 1
ATOM 1665 N N . LYS A 1 207 ? 21.088 9.342 -48.131 1.00 95.56 207 LYS A N 1
ATOM 1666 C CA . LYS A 1 207 ? 21.265 7.891 -48.301 1.00 95.56 207 LYS A CA 1
ATOM 1667 C C . LYS A 1 207 ? 22.564 7.440 -47.630 1.00 95.56 207 LYS A C 1
ATOM 1669 O O . LYS A 1 207 ? 23.615 7.995 -47.924 1.00 95.56 207 LYS A O 1
ATOM 1674 N N . ILE A 1 208 ? 22.513 6.439 -46.761 1.00 97.56 208 ILE A N 1
ATOM 1675 C CA . ILE A 1 208 ? 23.666 5.879 -46.046 1.00 97.56 208 ILE A CA 1
ATOM 1676 C C . ILE A 1 208 ? 23.746 4.402 -46.416 1.00 97.56 208 ILE A C 1
ATOM 1678 O O . ILE A 1 208 ? 22.840 3.638 -46.109 1.00 97.56 208 ILE A O 1
ATOM 1682 N N . THR A 1 209 ? 24.803 4.009 -47.114 1.00 97.50 209 THR A N 1
ATOM 1683 C CA . THR A 1 209 ? 25.026 2.628 -47.553 1.00 97.50 209 THR A CA 1
ATOM 1684 C C . THR A 1 209 ? 26.101 1.998 -46.680 1.00 97.50 209 THR A C 1
ATOM 1686 O O . THR A 1 209 ? 27.216 2.511 -46.631 1.00 97.50 209 THR A O 1
ATOM 1689 N N . ILE A 1 210 ? 25.771 0.911 -45.992 1.00 96.62 210 ILE A N 1
ATOM 1690 C CA . ILE A 1 210 ? 26.693 0.143 -45.157 1.00 96.62 210 ILE A CA 1
ATOM 1691 C C . ILE A 1 210 ? 27.223 -1.015 -46.006 1.00 96.62 210 ILE A C 1
ATOM 1693 O O . ILE A 1 210 ? 26.461 -1.863 -46.467 1.00 96.62 210 ILE A O 1
ATOM 1697 N N . ALA A 1 211 ? 28.528 -1.006 -46.246 1.00 95.62 211 ALA A N 1
ATOM 1698 C CA . ALA A 1 211 ? 29.250 -1.926 -47.116 1.00 95.62 211 ALA A CA 1
ATOM 1699 C C . ALA A 1 211 ? 30.485 -2.482 -46.391 1.00 95.62 211 ALA A C 1
ATOM 1701 O O . ALA A 1 211 ? 31.622 -2.296 -46.821 1.00 95.62 211 ALA A O 1
ATOM 1702 N N . VAL A 1 212 ? 30.234 -3.088 -45.232 1.00 94.50 212 VAL A N 1
ATOM 1703 C CA . VAL A 1 212 ? 31.231 -3.807 -44.424 1.00 94.50 212 VAL A CA 1
ATOM 1704 C C . VAL A 1 212 ? 31.474 -5.209 -44.989 1.00 94.50 212 VAL A C 1
ATOM 1706 O O . VAL A 1 212 ? 30.732 -5.647 -45.873 1.00 94.50 212 VAL A O 1
ATOM 1709 N N . ASP A 1 213 ? 32.505 -5.893 -44.496 1.00 94.81 213 ASP A N 1
ATOM 1710 C CA . ASP A 1 213 ? 32.925 -7.188 -45.025 1.00 94.81 213 ASP A CA 1
ATOM 1711 C C . ASP A 1 213 ? 31.802 -8.241 -44.949 1.00 94.81 213 ASP A C 1
ATOM 1713 O O . ASP A 1 213 ? 30.983 -8.283 -44.029 1.00 94.81 213 ASP A O 1
ATOM 1717 N N . ASN A 1 214 ? 31.771 -9.136 -45.933 1.00 93.31 214 ASN A N 1
ATOM 1718 C CA . ASN A 1 214 ? 30.844 -10.261 -46.022 1.00 93.31 214 ASN A CA 1
ATOM 1719 C C . ASN A 1 214 ? 31.343 -11.476 -45.219 1.00 93.31 214 ASN A C 1
ATOM 1721 O O . ASN A 1 214 ? 31.339 -12.613 -45.695 1.00 93.31 214 ASN A O 1
ATOM 1725 N N . ASP A 1 215 ? 31.821 -11.229 -44.004 1.00 92.94 215 ASP A N 1
ATOM 1726 C CA . ASP A 1 215 ? 32.204 -12.243 -43.029 1.00 92.94 215 ASP A CA 1
ATOM 1727 C C . ASP A 1 215 ? 31.412 -12.059 -41.722 1.00 92.94 215 ASP A C 1
ATOM 1729 O O . ASP A 1 215 ? 30.548 -11.191 -41.603 1.00 92.94 215 ASP A O 1
ATOM 1733 N N . GLU A 1 216 ? 31.608 -12.955 -40.758 1.00 89.69 216 GLU A N 1
ATOM 1734 C CA . GLU A 1 216 ? 30.881 -12.907 -39.486 1.00 89.69 216 GLU A CA 1
ATOM 1735 C C . GLU A 1 216 ? 31.142 -11.603 -38.700 1.00 89.69 216 GLU A C 1
ATOM 1737 O O . GLU A 1 216 ? 30.160 -10.932 -38.375 1.00 89.69 216 GLU A O 1
ATOM 1742 N N . PRO A 1 217 ? 32.400 -11.151 -38.501 1.00 91.00 217 PRO A N 1
ATOM 1743 C CA . PRO A 1 217 ? 32.678 -9.845 -37.897 1.00 91.00 217 PRO A CA 1
ATOM 1744 C C . PRO A 1 217 ? 32.045 -8.660 -38.639 1.00 91.00 217 PRO A C 1
ATOM 1746 O O . PRO A 1 217 ? 31.550 -7.727 -38.001 1.00 91.00 217 PRO A O 1
ATOM 1749 N N . GLY A 1 218 ? 32.041 -8.678 -39.973 1.00 90.88 218 GLY A N 1
ATOM 1750 C CA . GLY A 1 218 ? 31.407 -7.638 -40.776 1.00 90.88 218 GLY A CA 1
ATOM 1751 C C . GLY A 1 218 ? 29.884 -7.621 -40.610 1.00 90.88 218 GLY A C 1
ATOM 1752 O O . GLY A 1 218 ? 29.289 -6.553 -40.454 1.00 90.88 218 GLY A O 1
ATOM 1753 N N . ARG A 1 219 ? 29.228 -8.787 -40.535 1.00 89.19 219 ARG A N 1
ATOM 1754 C CA . ARG A 1 219 ? 27.782 -8.867 -40.250 1.00 89.19 219 ARG A CA 1
ATOM 1755 C C . ARG A 1 219 ? 27.424 -8.305 -38.874 1.00 89.19 219 ARG A C 1
ATOM 1757 O O . ARG A 1 219 ? 26.509 -7.487 -38.800 1.00 89.19 219 ARG A O 1
ATOM 1764 N N . GLU A 1 220 ? 28.167 -8.663 -37.828 1.00 89.50 220 GLU A N 1
ATOM 1765 C CA . GLU A 1 220 ? 27.977 -8.107 -36.475 1.00 89.50 220 GLU A CA 1
ATOM 1766 C C . GLU A 1 220 ? 28.168 -6.582 -36.462 1.00 89.50 220 GLU A C 1
ATOM 1768 O O . GLU A 1 220 ? 27.361 -5.834 -35.909 1.00 89.50 220 GLU A O 1
ATOM 1773 N N . CYS A 1 221 ? 29.210 -6.102 -37.145 1.00 91.94 221 CYS A N 1
ATOM 1774 C CA . CYS A 1 221 ? 29.477 -4.677 -37.312 1.00 91.94 221 CYS A CA 1
ATOM 1775 C C . CYS A 1 221 ? 28.300 -3.951 -37.978 1.00 91.94 221 CYS A C 1
ATOM 1777 O O . CYS A 1 221 ? 27.880 -2.891 -37.509 1.00 91.94 221 CYS A O 1
ATOM 1779 N N . LYS A 1 222 ? 27.719 -4.527 -39.037 1.00 92.75 222 LYS A N 1
ATOM 1780 C CA . LYS A 1 222 ? 26.534 -3.970 -39.703 1.00 92.75 222 LYS A CA 1
ATOM 1781 C C . LYS A 1 222 ? 25.359 -3.844 -38.737 1.00 92.75 222 LYS A C 1
ATOM 1783 O O . LYS A 1 222 ? 24.728 -2.789 -38.705 1.00 92.75 222 LYS A O 1
ATOM 1788 N N . GLU A 1 223 ? 25.063 -4.888 -37.967 1.00 89.44 223 GLU A N 1
ATOM 1789 C CA . GLU A 1 223 ? 23.947 -4.897 -37.013 1.00 89.44 223 GLU A CA 1
ATOM 1790 C C . GLU A 1 223 ? 24.104 -3.811 -35.941 1.00 89.44 223 GLU A C 1
ATOM 1792 O O . GLU A 1 223 ? 23.166 -3.047 -35.691 1.00 89.44 223 GLU A O 1
ATOM 1797 N N . GLU A 1 224 ? 25.302 -3.661 -35.376 1.00 90.56 224 GLU A N 1
ATOM 1798 C CA . GLU A 1 224 ? 25.581 -2.616 -34.389 1.00 90.56 224 GLU A CA 1
ATOM 1799 C C . GLU A 1 224 ? 25.547 -1.207 -35.009 1.00 90.56 224 GLU A C 1
ATOM 1801 O O . GLU A 1 224 ? 24.974 -0.291 -34.417 1.00 90.56 224 GLU A O 1
ATOM 1806 N N . ILE A 1 225 ? 26.040 -1.011 -36.240 1.00 92.94 225 ILE A N 1
ATOM 1807 C CA . ILE A 1 225 ? 25.885 0.273 -36.951 1.00 92.94 225 ILE A CA 1
ATOM 1808 C C . ILE A 1 225 ? 24.399 0.592 -37.176 1.00 92.94 225 ILE A C 1
ATOM 1810 O O . ILE A 1 225 ? 23.972 1.726 -36.941 1.00 92.94 225 ILE A O 1
ATOM 1814 N N . VAL A 1 226 ? 23.591 -0.384 -37.603 1.00 91.12 226 VAL A N 1
ATOM 1815 C CA . VAL A 1 226 ? 22.141 -0.209 -37.808 1.00 91.12 226 VAL A CA 1
ATOM 1816 C C . VAL A 1 226 ? 21.445 0.159 -36.499 1.00 91.12 226 VAL A C 1
ATOM 1818 O O . VAL A 1 226 ? 20.590 1.047 -36.488 1.00 91.12 226 VAL A O 1
ATOM 1821 N N . LYS A 1 227 ? 21.834 -0.465 -35.387 1.00 85.88 227 LYS A N 1
ATOM 1822 C CA . LYS A 1 227 ? 21.320 -0.169 -34.046 1.00 85.88 227 LYS A CA 1
ATOM 1823 C C . LYS A 1 227 ? 21.699 1.239 -33.582 1.00 85.88 227 LYS A C 1
ATOM 1825 O O . LYS A 1 227 ? 20.825 1.984 -33.138 1.00 85.88 227 LYS A O 1
ATOM 1830 N N . LEU A 1 228 ? 22.955 1.649 -33.760 1.00 88.12 228 LEU A N 1
ATOM 1831 C CA . LEU A 1 228 ? 23.420 3.003 -33.437 1.00 88.12 228 LEU A CA 1
ATOM 1832 C C . LEU A 1 228 ? 22.709 4.076 -34.275 1.00 88.12 228 LEU A C 1
ATOM 1834 O O . LEU A 1 228 ? 22.400 5.159 -33.767 1.00 88.12 228 LEU A O 1
ATOM 1838 N N . LEU A 1 229 ? 22.405 3.769 -35.538 1.00 88.81 229 LEU A N 1
ATOM 1839 C CA . LEU A 1 229 ? 21.742 4.661 -36.494 1.00 88.81 229 LEU A CA 1
ATOM 1840 C C . LEU A 1 229 ? 20.233 4.390 -36.638 1.00 88.81 229 LEU A C 1
ATOM 1842 O O . LEU A 1 229 ? 19.622 4.821 -37.620 1.00 88.81 229 LEU A O 1
ATOM 1846 N N . LYS A 1 230 ? 19.599 3.716 -35.666 1.00 80.38 230 LYS A N 1
ATOM 1847 C CA . LYS A 1 230 ? 18.177 3.313 -35.723 1.00 80.38 230 LYS A CA 1
ATOM 1848 C C . LYS A 1 230 ? 17.228 4.497 -35.953 1.00 80.38 230 LYS A C 1
ATOM 1850 O O . LYS A 1 230 ? 16.226 4.370 -36.660 1.00 80.38 230 LYS A O 1
ATOM 1855 N N . THR A 1 231 ? 17.587 5.668 -35.429 1.00 76.19 231 THR A N 1
ATOM 1856 C CA . THR A 1 231 ? 16.908 6.962 -35.620 1.00 76.19 231 THR A CA 1
ATOM 1857 C C . THR A 1 231 ? 16.871 7.442 -37.074 1.00 76.19 231 THR A C 1
ATOM 1859 O O . THR A 1 231 ? 16.018 8.253 -37.421 1.00 76.19 231 THR A O 1
ATOM 1862 N N . SER A 1 232 ? 17.733 6.910 -37.944 1.00 81.69 232 SER A N 1
ATOM 1863 C CA . SER A 1 232 ? 17.805 7.220 -39.378 1.00 81.69 232 SER A CA 1
ATOM 1864 C C . SER A 1 232 ? 17.548 6.003 -40.276 1.00 81.69 232 SER A C 1
ATOM 1866 O O . SER A 1 232 ? 17.902 6.026 -41.457 1.00 81.69 232 SER A O 1
ATOM 1868 N N . SER A 1 233 ? 16.891 4.960 -39.752 1.00 79.75 233 SER A N 1
ATOM 1869 C CA . SER A 1 233 ? 16.635 3.668 -40.421 1.00 79.75 233 SER A CA 1
ATOM 1870 C C . SER A 1 233 ? 16.142 3.771 -41.870 1.00 79.75 233 SER A C 1
ATOM 1872 O O . SER A 1 233 ? 16.587 3.019 -42.731 1.00 79.75 233 SER A O 1
ATOM 1874 N N . LYS A 1 234 ? 15.293 4.753 -42.203 1.00 82.38 234 LYS A N 1
ATOM 1875 C CA . LYS A 1 234 ? 14.792 4.943 -43.581 1.00 82.38 234 LYS A CA 1
ATOM 1876 C C . LYS A 1 234 ? 15.868 5.217 -44.621 1.00 82.38 234 LYS A C 1
ATOM 1878 O O . LYS A 1 234 ? 15.617 5.039 -45.813 1.00 82.38 234 LYS A O 1
ATOM 1883 N N . LYS A 1 235 ? 16.996 5.760 -44.178 1.00 91.38 235 LYS A N 1
ATOM 1884 C CA . LYS A 1 235 ? 18.102 6.176 -45.030 1.00 91.38 235 LYS A CA 1
ATOM 1885 C C . LYS A 1 235 ? 19.186 5.109 -45.100 1.00 91.38 235 LYS A C 1
ATOM 1887 O O . LYS A 1 235 ? 20.150 5.335 -45.821 1.00 91.38 235 LYS A O 1
ATOM 1892 N N . LEU A 1 236 ? 19.052 4.003 -44.362 1.00 94.31 236 LEU A N 1
ATOM 1893 C CA . LEU A 1 236 ? 20.041 2.935 -44.308 1.00 94.31 236 LEU A CA 1
ATOM 1894 C C . LEU A 1 236 ? 19.812 1.932 -45.440 1.00 94.31 236 LEU A C 1
ATOM 1896 O O . LEU A 1 236 ? 18.707 1.427 -45.649 1.00 94.31 236 LEU A O 1
ATOM 1900 N N . TYR A 1 237 ? 20.885 1.663 -46.166 1.00 95.62 237 TYR A N 1
ATOM 1901 C CA . TYR A 1 237 ? 20.953 0.708 -47.255 1.00 95.62 237 TYR A CA 1
ATOM 1902 C C . TYR A 1 237 ? 22.126 -0.233 -47.017 1.00 95.62 237 TYR A C 1
ATOM 1904 O O . TYR A 1 237 ? 23.112 0.146 -46.385 1.00 95.62 237 TYR A O 1
ATOM 1912 N N . GLU A 1 238 ? 22.045 -1.428 -47.568 1.00 94.69 238 GLU A N 1
ATOM 1913 C CA . GLU A 1 238 ? 23.135 -2.394 -47.603 1.00 94.69 238 GLU A CA 1
ATOM 1914 C C . GLU A 1 238 ? 23.457 -2.784 -49.043 1.00 94.69 238 GLU A C 1
ATOM 1916 O O . GLU A 1 238 ? 22.666 -2.557 -49.960 1.00 94.69 238 GLU A O 1
ATOM 1921 N N . VAL A 1 239 ? 24.641 -3.351 -49.247 1.00 93.69 239 VAL A N 1
ATOM 1922 C CA . VAL A 1 239 ? 25.062 -3.918 -50.530 1.00 93.69 239 VAL A CA 1
ATOM 1923 C C . VAL A 1 239 ? 25.154 -5.430 -50.419 1.00 93.69 239 VAL A C 1
ATOM 1925 O O . VAL A 1 239 ? 25.667 -5.965 -49.440 1.00 93.69 239 VAL A O 1
ATOM 1928 N N . GLU A 1 240 ? 24.701 -6.122 -51.458 1.00 90.88 240 GLU A N 1
ATOM 1929 C CA . GLU A 1 240 ? 24.885 -7.561 -51.578 1.00 90.88 240 GLU A CA 1
ATOM 1930 C C . GLU A 1 240 ? 26.222 -7.841 -52.274 1.00 90.88 240 GLU A C 1
ATOM 1932 O O . GLU A 1 240 ? 26.370 -7.634 -53.482 1.00 90.88 240 GLU A O 1
ATOM 1937 N N . LEU A 1 241 ? 27.213 -8.287 -51.497 1.00 90.56 241 LEU A N 1
ATOM 1938 C CA . LEU A 1 241 ? 28.550 -8.629 -51.999 1.00 90.56 241 LEU A CA 1
ATOM 1939 C C . LEU A 1 241 ? 28.600 -10.026 -52.651 1.00 90.56 241 LEU A C 1
ATOM 1941 O O . LEU A 1 241 ? 29.590 -10.381 -53.290 1.00 90.56 241 LEU A O 1
ATOM 1945 N N . GLY A 1 242 ? 27.523 -10.813 -52.551 1.00 89.62 242 GLY A N 1
ATOM 1946 C CA . GLY A 1 242 ? 27.434 -12.153 -53.129 1.00 89.62 242 GLY A CA 1
ATOM 1947 C C . GLY A 1 242 ? 28.457 -13.106 -52.510 1.00 89.62 242 GLY A C 1
ATOM 1948 O O . GLY A 1 242 ? 28.452 -13.325 -51.303 1.00 89.62 242 GLY A O 1
ATOM 1949 N N . THR A 1 243 ? 29.332 -13.682 -53.336 1.00 91.62 243 THR A N 1
ATOM 1950 C CA . THR A 1 243 ? 30.412 -14.582 -52.891 1.00 91.62 243 THR A CA 1
ATOM 1951 C C . THR A 1 243 ? 31.711 -13.859 -52.537 1.00 91.62 243 THR A C 1
ATOM 1953 O O . THR A 1 243 ? 32.655 -14.512 -52.102 1.00 91.62 243 THR A O 1
ATOM 1956 N N . TYR A 1 244 ? 31.798 -12.549 -52.775 1.00 95.12 244 TYR A N 1
ATOM 1957 C CA . TYR A 1 244 ? 32.998 -11.763 -52.496 1.00 95.12 244 TYR A CA 1
ATOM 1958 C C . TYR A 1 244 ? 33.002 -11.284 -51.048 1.00 95.12 244 TYR A C 1
ATOM 1960 O O . TYR A 1 244 ? 31.938 -11.031 -50.469 1.00 95.12 244 TYR A O 1
ATOM 1968 N N . LYS A 1 245 ? 34.200 -11.147 -50.479 1.00 93.00 245 LYS A N 1
ATOM 1969 C CA . LYS A 1 245 ? 34.401 -10.667 -49.113 1.00 93.00 245 LYS A CA 1
ATOM 1970 C C . LYS A 1 245 ? 34.163 -9.168 -48.995 1.00 93.00 245 LYS A C 1
ATOM 1972 O O . LYS A 1 245 ? 33.485 -8.737 -48.074 1.00 93.00 245 LYS A O 1
ATOM 1977 N N . ASP A 1 246 ? 34.732 -8.385 -49.903 1.00 95.19 246 ASP A N 1
ATOM 1978 C CA . ASP A 1 246 ? 34.810 -6.930 -49.783 1.00 95.19 246 ASP A CA 1
ATOM 1979 C C . ASP A 1 246 ? 34.747 -6.242 -51.164 1.00 95.19 246 ASP A C 1
ATOM 1981 O O . ASP A 1 246 ? 34.582 -6.884 -52.212 1.00 95.19 246 ASP A O 1
ATOM 1985 N N . PHE A 1 247 ? 34.829 -4.910 -51.194 1.00 96.81 247 PHE A N 1
ATOM 1986 C CA . PHE A 1 247 ? 34.797 -4.160 -52.453 1.00 96.81 247 PHE A CA 1
ATOM 1987 C C . PHE A 1 247 ? 36.050 -4.383 -53.296 1.00 96.81 247 PHE A C 1
ATOM 1989 O O . PHE A 1 247 ? 35.968 -4.341 -54.531 1.00 96.81 247 PHE A O 1
ATOM 1996 N N . ASN A 1 248 ? 37.201 -4.606 -52.662 1.00 96.94 248 ASN A N 1
ATOM 1997 C CA . ASN A 1 248 ? 38.446 -4.821 -53.380 1.00 96.94 248 ASN A CA 1
ATOM 1998 C C . ASN A 1 248 ? 38.454 -6.146 -54.147 1.00 96.94 248 ASN A C 1
ATOM 2000 O O . ASN A 1 248 ? 38.914 -6.171 -55.288 1.00 96.94 248 ASN A O 1
ATOM 2004 N N . GLU A 1 249 ? 37.910 -7.220 -53.582 1.00 96.88 249 GLU A N 1
ATOM 2005 C CA . GLU A 1 249 ? 37.792 -8.508 -54.270 1.00 96.88 249 GLU A CA 1
ATOM 2006 C C . GLU A 1 249 ? 36.923 -8.405 -55.530 1.00 96.88 249 GLU A C 1
ATOM 2008 O O . GLU A 1 249 ? 37.317 -8.893 -56.593 1.00 96.88 249 GLU A O 1
ATOM 2013 N N . ILE A 1 250 ? 35.795 -7.688 -55.456 1.00 95.75 250 ILE A N 1
ATOM 2014 C CA . ILE A 1 250 ? 34.932 -7.426 -56.621 1.00 95.75 250 ILE A CA 1
ATOM 2015 C C . ILE A 1 250 ? 35.692 -6.618 -57.680 1.00 95.75 250 ILE A C 1
ATOM 2017 O O . ILE A 1 250 ? 35.609 -6.918 -58.876 1.00 95.75 250 ILE A O 1
ATOM 2021 N N . LEU A 1 251 ? 36.434 -5.591 -57.253 1.00 96.25 251 LEU A N 1
ATOM 2022 C CA . LEU A 1 251 ? 37.234 -4.759 -58.149 1.00 96.25 251 LEU A CA 1
ATOM 2023 C C . LEU A 1 251 ? 38.320 -5.577 -58.862 1.00 96.25 251 LEU A C 1
ATOM 2025 O O . LEU A 1 251 ? 38.488 -5.416 -60.070 1.00 96.25 251 LEU A O 1
ATOM 2029 N N . CYS A 1 252 ? 39.012 -6.465 -58.146 1.00 95.25 252 CYS A N 1
ATOM 2030 C CA . CYS A 1 252 ? 40.076 -7.302 -58.700 1.00 95.25 252 CYS A CA 1
ATOM 2031 C C . CYS A 1 252 ? 39.545 -8.348 -59.687 1.00 95.25 252 CYS A C 1
ATOM 2033 O O . CYS A 1 252 ? 40.141 -8.542 -60.744 1.00 95.25 252 CYS A O 1
ATOM 2035 N N . ASP A 1 253 ? 38.437 -9.017 -59.358 1.00 95.00 253 ASP A N 1
ATOM 2036 C CA . ASP A 1 253 ? 37.928 -10.140 -60.155 1.00 95.00 253 ASP A CA 1
ATOM 2037 C C . ASP A 1 253 ? 37.037 -9.699 -61.332 1.00 95.00 253 ASP A C 1
ATOM 2039 O O . ASP A 1 253 ? 37.038 -10.319 -62.396 1.00 95.00 253 ASP A O 1
ATOM 2043 N N . LYS A 1 254 ? 36.248 -8.629 -61.165 1.00 93.69 254 LYS A N 1
ATOM 2044 C CA . LYS A 1 254 ? 35.213 -8.223 -62.139 1.00 93.69 254 LYS A CA 1
ATOM 2045 C C . LYS A 1 254 ? 35.328 -6.773 -62.620 1.00 93.69 254 LYS A C 1
ATOM 2047 O O . LYS A 1 254 ? 34.595 -6.373 -63.530 1.00 93.69 254 LYS A O 1
ATOM 2052 N N . GLY A 1 255 ? 36.242 -5.988 -62.051 1.00 94.38 255 GLY A N 1
ATOM 2053 C CA . GLY A 1 255 ? 36.531 -4.618 -62.469 1.00 94.38 255 GLY A CA 1
ATOM 2054 C C . GLY A 1 255 ? 35.500 -3.568 -62.032 1.00 94.38 255 GLY A C 1
ATOM 2055 O O . GLY A 1 255 ? 34.450 -3.851 -61.449 1.00 94.38 255 GLY A O 1
ATOM 2056 N N . ILE A 1 256 ? 35.792 -2.308 -62.375 1.00 95.50 256 ILE A N 1
ATOM 2057 C CA . ILE A 1 256 ? 35.036 -1.110 -61.957 1.00 95.50 256 ILE A CA 1
ATOM 2058 C C . ILE A 1 256 ? 33.539 -1.201 -62.289 1.00 95.50 256 ILE A C 1
ATOM 2060 O O . ILE A 1 256 ? 32.689 -0.780 -61.501 1.00 95.50 256 ILE A O 1
ATOM 2064 N N . GLY A 1 257 ? 33.194 -1.742 -63.462 1.00 94.50 257 GLY A N 1
ATOM 2065 C CA . GLY A 1 257 ? 31.805 -1.850 -63.907 1.00 94.50 257 GLY A CA 1
ATOM 2066 C C . GLY A 1 257 ? 30.948 -2.731 -62.993 1.00 94.50 257 GLY A C 1
ATOM 2067 O O . GLY A 1 257 ? 29.783 -2.408 -62.758 1.00 94.50 257 GLY A O 1
ATOM 2068 N N . ALA A 1 258 ? 31.516 -3.811 -62.451 1.00 93.44 258 ALA A N 1
ATOM 2069 C CA . ALA A 1 258 ? 30.822 -4.695 -61.520 1.00 93.44 258 ALA A CA 1
ATOM 2070 C C . ALA A 1 258 ? 30.662 -4.047 -60.141 1.00 93.44 258 ALA A C 1
ATOM 2072 O O . ALA A 1 258 ? 29.547 -4.021 -59.619 1.00 93.44 258 ALA A O 1
ATOM 2073 N N . LEU A 1 259 ? 31.719 -3.422 -59.611 1.00 95.75 259 LEU A N 1
ATOM 2074 C CA . LEU A 1 259 ? 31.654 -2.710 -58.331 1.00 95.75 259 LEU A CA 1
ATOM 2075 C C . LEU A 1 259 ? 30.609 -1.578 -58.360 1.00 95.75 259 LEU A C 1
ATOM 2077 O O . LEU A 1 259 ? 29.790 -1.454 -57.450 1.00 95.75 259 LEU A O 1
ATOM 2081 N N . LYS A 1 260 ? 30.536 -0.812 -59.460 1.00 96.38 260 LYS A N 1
ATOM 2082 C CA . LYS A 1 260 ? 29.475 0.192 -59.661 1.00 96.38 260 LYS A CA 1
ATOM 2083 C C . LYS A 1 260 ? 28.075 -0.415 -59.630 1.00 96.38 260 LYS A C 1
ATOM 2085 O O . LYS A 1 260 ? 27.176 0.189 -59.050 1.00 96.38 260 LYS A O 1
ATOM 2090 N N . LYS A 1 261 ? 27.873 -1.574 -60.267 1.00 94.62 261 LYS A N 1
ATOM 2091 C CA . LYS A 1 261 ? 26.574 -2.265 -60.280 1.00 94.62 261 LYS A CA 1
ATOM 2092 C C . LYS A 1 261 ? 26.164 -2.710 -58.879 1.00 94.62 261 LYS A C 1
ATOM 2094 O O . LYS A 1 261 ? 25.001 -2.533 -58.541 1.00 94.62 261 LYS A O 1
ATOM 2099 N N . VAL A 1 262 ? 27.097 -3.235 -58.084 1.00 94.75 262 VAL A N 1
ATOM 2100 C CA . VAL A 1 262 ? 26.846 -3.657 -56.695 1.00 94.75 262 VAL A CA 1
ATOM 2101 C C . VAL A 1 262 ? 26.422 -2.466 -55.836 1.00 94.75 262 VAL A C 1
ATOM 2103 O O . VAL A 1 262 ? 25.356 -2.502 -55.230 1.00 94.75 262 VAL A O 1
ATOM 2106 N N . ILE A 1 263 ? 27.174 -1.361 -55.878 1.00 95.25 263 ILE A N 1
ATOM 2107 C CA . ILE A 1 263 ? 26.847 -0.144 -55.115 1.00 95.25 263 ILE A CA 1
ATOM 2108 C C . ILE A 1 263 ? 25.493 0.450 -55.546 1.00 95.25 263 ILE A C 1
ATOM 2110 O O . ILE A 1 263 ? 24.685 0.847 -54.707 1.00 95.25 263 ILE A O 1
ATOM 2114 N N . ASN A 1 264 ? 25.198 0.479 -56.850 1.00 93.81 264 ASN A N 1
ATOM 2115 C CA . ASN A 1 264 ? 23.926 1.005 -57.361 1.00 93.81 264 ASN A CA 1
ATOM 2116 C C . ASN A 1 264 ? 22.717 0.122 -57.023 1.00 93.81 264 ASN A C 1
ATOM 2118 O O . ASN A 1 264 ? 21.601 0.633 -56.951 1.00 93.81 264 ASN A O 1
ATOM 2122 N N . LYS A 1 265 ? 22.932 -1.180 -56.808 1.00 94.38 265 LYS A N 1
ATOM 2123 C CA . LYS A 1 265 ? 21.902 -2.139 -56.393 1.00 94.38 265 LYS A CA 1
ATOM 2124 C C . LYS A 1 265 ? 21.656 -2.162 -54.883 1.00 94.38 265 LYS A C 1
ATOM 2126 O O . LYS A 1 265 ? 20.897 -3.013 -54.437 1.00 94.38 265 LYS A O 1
ATOM 2131 N N . ALA A 1 266 ? 22.256 -1.250 -54.113 1.00 94.31 266 ALA A N 1
ATOM 2132 C CA . ALA A 1 266 ? 22.066 -1.206 -52.669 1.00 94.31 266 ALA A CA 1
ATOM 2133 C C . ALA A 1 266 ? 20.572 -1.189 -52.290 1.00 94.31 266 ALA A C 1
ATOM 2135 O O . ALA A 1 266 ? 19.819 -0.322 -52.752 1.00 94.31 266 ALA A O 1
ATOM 2136 N N . THR A 1 267 ? 20.162 -2.134 -51.449 1.00 93.00 267 THR A N 1
ATOM 2137 C CA . THR A 1 267 ? 18.785 -2.340 -50.987 1.00 93.00 267 THR A CA 1
ATOM 2138 C C . THR A 1 267 ? 18.572 -1.673 -49.639 1.00 93.00 267 THR A C 1
ATOM 2140 O O . THR A 1 267 ? 19.514 -1.444 -48.888 1.00 93.00 267 THR A O 1
ATOM 2143 N N . LYS A 1 268 ? 17.330 -1.292 -49.341 1.00 91.81 268 LYS A N 1
ATOM 2144 C CA . LYS A 1 268 ? 16.985 -0.669 -48.061 1.00 91.81 268 LYS A CA 1
ATOM 2145 C C . LYS A 1 268 ? 17.000 -1.730 -46.959 1.00 91.81 268 LYS A C 1
ATOM 2147 O O . LYS A 1 268 ? 16.447 -2.804 -47.164 1.00 91.81 268 LYS A O 1
ATOM 2152 N N . ILE A 1 269 ? 17.580 -1.408 -45.805 1.00 88.81 269 ILE A N 1
ATOM 2153 C CA . ILE A 1 269 ? 17.592 -2.314 -44.648 1.00 88.81 269 ILE A CA 1
ATOM 2154 C C . ILE A 1 269 ? 16.201 -2.303 -43.995 1.00 88.81 269 ILE A C 1
ATOM 2156 O O . ILE A 1 269 ? 15.700 -1.239 -43.613 1.00 88.81 269 ILE A O 1
ATOM 2160 N N . GLU A 1 270 ? 15.570 -3.472 -43.868 1.00 76.50 270 GLU A N 1
ATOM 2161 C CA . GLU A 1 270 ? 14.315 -3.634 -43.126 1.00 76.50 270 GLU A CA 1
ATOM 2162 C C . GLU A 1 270 ? 14.600 -3.702 -41.621 1.00 76.50 270 GLU A C 1
ATOM 2164 O O . GLU A 1 270 ? 15.339 -4.560 -41.147 1.00 76.50 270 GLU A O 1
ATOM 2169 N N . VAL A 1 271 ? 14.025 -2.774 -40.854 1.00 66.88 271 VAL A N 1
ATOM 2170 C CA . VAL A 1 271 ? 14.176 -2.721 -39.395 1.00 66.88 271 VAL A CA 1
ATOM 2171 C C . VAL A 1 271 ? 12.846 -3.115 -38.762 1.00 66.88 271 VAL A C 1
ATOM 2173 O O . VAL A 1 271 ? 11.833 -2.469 -39.018 1.00 66.88 271 VAL A O 1
ATOM 2176 N N . ASN A 1 272 ? 12.834 -4.148 -37.915 1.00 62.66 272 ASN A N 1
ATOM 2177 C CA . ASN A 1 272 ? 11.656 -4.488 -37.116 1.00 62.66 272 ASN A CA 1
ATOM 2178 C C . ASN A 1 272 ? 11.396 -3.374 -36.088 1.00 62.66 272 ASN A C 1
ATOM 2180 O O . ASN A 1 272 ? 12.216 -3.116 -35.202 1.00 62.66 272 ASN A O 1
ATOM 2184 N N . PHE A 1 273 ? 10.263 -2.684 -36.224 1.00 65.75 273 PHE A N 1
ATOM 2185 C CA . PHE A 1 273 ? 9.893 -1.568 -35.355 1.00 65.75 273 PHE A CA 1
ATOM 2186 C C . PHE A 1 273 ? 9.093 -2.065 -34.149 1.00 65.75 273 PHE A C 1
ATOM 2188 O O . PHE A 1 273 ? 7.966 -2.532 -34.296 1.00 65.75 273 PHE A O 1
ATOM 2195 N N . GLU A 1 274 ? 9.640 -1.903 -32.943 1.00 76.25 274 GLU A N 1
ATOM 2196 C CA . GLU A 1 274 ? 8.837 -1.991 -31.720 1.00 76.25 274 GLU A CA 1
ATOM 2197 C C . GLU A 1 274 ? 8.119 -0.652 -31.471 1.00 76.25 274 GLU A C 1
ATOM 2199 O O . GLU A 1 274 ? 8.714 0.408 -31.696 1.00 76.25 274 GLU A O 1
ATOM 2204 N N . PRO A 1 275 ? 6.860 -0.653 -30.997 1.00 85.00 275 PRO A N 1
ATOM 2205 C CA . PRO A 1 275 ? 6.103 0.579 -30.766 1.00 85.00 275 PRO A CA 1
ATOM 2206 C C . PRO A 1 275 ? 6.731 1.466 -29.681 1.00 85.00 275 PRO A C 1
ATOM 2208 O O . PRO A 1 275 ? 6.615 2.694 -29.753 1.00 85.00 275 PRO A O 1
ATOM 2211 N N . PHE A 1 276 ? 7.424 0.854 -28.718 1.00 90.50 276 PHE A N 1
ATOM 2212 C CA . PHE A 1 276 ? 8.179 1.529 -27.672 1.00 90.50 276 PHE A CA 1
ATOM 2213 C C . PHE A 1 276 ? 9.490 0.792 -27.390 1.00 90.50 276 PHE A C 1
ATOM 2215 O O . PHE A 1 276 ? 9.614 -0.389 -27.709 1.00 90.50 276 PHE A O 1
ATOM 2222 N N . TYR A 1 277 ? 10.449 1.483 -26.782 1.00 88.38 277 TYR A N 1
ATOM 2223 C CA . TYR A 1 277 ? 11.637 0.876 -26.182 1.00 88.38 277 TYR A CA 1
ATOM 2224 C C . TYR A 1 277 ? 12.123 1.703 -24.979 1.00 88.38 277 TYR A C 1
ATOM 2226 O O . TYR A 1 277 ? 11.659 2.825 -24.765 1.00 88.38 277 TYR A O 1
ATOM 2234 N N . GLU A 1 278 ? 13.018 1.125 -24.180 1.00 91.12 278 GLU A N 1
ATOM 2235 C CA . GLU A 1 278 ? 13.546 1.693 -22.932 1.00 91.12 278 GLU A CA 1
ATOM 2236 C C . GLU A 1 278 ? 15.008 2.138 -23.102 1.00 91.12 278 GLU A C 1
ATOM 2238 O O . GLU A 1 278 ? 15.811 1.394 -23.667 1.00 91.12 278 GLU A O 1
ATOM 2243 N N . GLU A 1 279 ? 15.350 3.327 -22.598 1.00 89.94 279 GLU A N 1
ATOM 2244 C CA . GLU A 1 279 ? 16.726 3.786 -22.347 1.00 89.94 279 GLU A CA 1
ATOM 2245 C C . GLU A 1 279 ? 16.870 4.223 -20.876 1.00 89.94 279 GLU A C 1
ATOM 2247 O O . GLU A 1 279 ? 15.893 4.258 -20.126 1.00 89.94 279 GLU A O 1
ATOM 2252 N N . GLU A 1 280 ? 18.084 4.585 -20.446 1.00 86.94 280 GLU A N 1
ATOM 2253 C CA . GLU A 1 280 ? 18.361 4.995 -19.057 1.00 86.94 280 GLU A CA 1
ATOM 2254 C C . GLU A 1 280 ? 17.543 6.212 -18.599 1.00 86.94 280 GLU A C 1
ATOM 2256 O O . GLU A 1 280 ? 17.257 6.361 -17.409 1.00 86.94 280 GLU A O 1
ATOM 2261 N N . ASP A 1 281 ? 17.171 7.089 -19.533 1.00 87.38 281 ASP A N 1
ATOM 2262 C CA . ASP A 1 281 ? 16.522 8.365 -19.250 1.00 87.38 281 ASP A CA 1
ATOM 2263 C C . ASP A 1 281 ? 15.002 8.363 -19.495 1.00 87.38 281 ASP A C 1
ATOM 2265 O O . ASP A 1 281 ? 14.358 9.401 -19.298 1.00 87.38 281 ASP A O 1
ATOM 2269 N N . GLY A 1 282 ? 14.424 7.230 -19.908 1.00 93.38 282 GLY A N 1
ATOM 2270 C CA . GLY A 1 282 ? 12.987 7.057 -20.100 1.00 93.38 282 GLY A CA 1
ATOM 2271 C C . GLY A 1 282 ? 12.614 6.105 -21.236 1.00 93.38 282 GLY A C 1
ATOM 2272 O O . GLY A 1 282 ? 13.446 5.433 -21.843 1.00 93.38 282 GLY A O 1
ATOM 2273 N N . TYR A 1 283 ? 11.321 6.066 -21.545 1.00 94.50 283 TYR A N 1
ATOM 2274 C CA . TYR A 1 283 ? 10.771 5.308 -22.662 1.00 94.50 283 TYR A CA 1
ATOM 2275 C C . TYR A 1 283 ? 10.639 6.189 -23.900 1.00 94.50 283 TYR A C 1
ATOM 2277 O O . TYR A 1 283 ? 10.297 7.375 -23.816 1.00 94.50 283 TYR A O 1
ATOM 2285 N N . TYR A 1 284 ? 10.830 5.580 -25.063 1.00 91.44 284 TYR A N 1
ATOM 2286 C CA . TYR A 1 284 ? 10.738 6.214 -26.371 1.00 91.44 284 TYR A CA 1
ATOM 2287 C C . TYR A 1 284 ? 9.646 5.534 -27.182 1.00 91.44 284 TYR A C 1
ATOM 2289 O O . TYR A 1 284 ? 9.555 4.311 -27.208 1.00 91.44 284 TYR A O 1
ATOM 2297 N N . CYS A 1 285 ? 8.821 6.322 -27.865 1.00 89.44 285 CYS A N 1
ATOM 2298 C CA . CYS A 1 285 ? 7.718 5.829 -28.683 1.00 89.44 285 CYS A CA 1
ATOM 2299 C C . CYS A 1 285 ? 7.965 6.105 -30.165 1.00 89.44 285 CYS A C 1
ATOM 2301 O O . CYS A 1 285 ? 8.525 7.140 -30.533 1.00 89.44 285 CYS A O 1
ATOM 2303 N N . PHE A 1 286 ? 7.538 5.186 -31.026 1.00 82.81 286 PHE A N 1
ATOM 2304 C CA . PHE A 1 286 ? 7.651 5.362 -32.469 1.00 82.81 286 PHE A CA 1
ATOM 2305 C C . PHE A 1 286 ? 6.534 6.274 -32.995 1.00 82.81 286 PHE A C 1
ATOM 2307 O O . PHE A 1 286 ? 5.346 5.963 -32.873 1.00 82.81 286 PHE A O 1
ATOM 2314 N N . GLN A 1 287 ? 6.896 7.406 -33.599 1.00 74.44 287 GLN A N 1
ATOM 2315 C CA . GLN A 1 287 ? 5.963 8.372 -34.178 1.00 74.44 287 GLN A CA 1
ATOM 2316 C C . GLN A 1 287 ? 6.485 8.930 -35.496 1.00 74.44 287 GLN A C 1
ATOM 2318 O O . GLN A 1 287 ? 7.633 9.353 -35.587 1.00 74.44 287 GLN A O 1
ATOM 2323 N N . LYS A 1 288 ? 5.610 9.000 -36.512 1.00 66.81 288 LYS A N 1
ATOM 2324 C CA . LYS A 1 288 ? 5.925 9.590 -37.831 1.00 66.81 288 LYS A CA 1
ATOM 2325 C C . LYS A 1 288 ? 7.293 9.137 -38.347 1.00 66.81 288 LYS A C 1
ATOM 2327 O O . LYS A 1 288 ? 8.070 9.910 -38.903 1.00 66.81 288 LYS A O 1
ATOM 2332 N N . GLU A 1 289 ? 7.532 7.845 -38.136 1.00 63.44 289 GLU A N 1
ATOM 2333 C CA . GLU A 1 289 ? 8.678 7.097 -38.609 1.00 63.44 289 GLU A CA 1
ATOM 2334 C C . GLU A 1 289 ? 10.048 7.420 -37.956 1.00 63.44 289 GLU A C 1
ATOM 2336 O O . GLU A 1 289 ? 11.074 7.048 -38.522 1.00 63.44 289 GLU A O 1
ATOM 2341 N N . ASN A 1 290 ? 10.068 8.075 -36.787 1.00 72.38 290 ASN A N 1
ATOM 2342 C CA . ASN A 1 290 ? 11.226 8.203 -35.890 1.00 72.38 290 ASN A CA 1
ATOM 2343 C C . ASN A 1 290 ? 10.813 7.851 -34.449 1.00 72.38 290 ASN A C 1
ATOM 2345 O O . ASN A 1 290 ? 9.629 7.853 -34.115 1.00 72.38 290 ASN A O 1
ATOM 2349 N N . TYR A 1 291 ? 11.780 7.581 -33.575 1.00 83.19 291 TYR A N 1
ATOM 2350 C CA . TYR A 1 291 ? 11.514 7.470 -32.142 1.00 83.19 291 TYR A CA 1
ATOM 2351 C C . TYR A 1 291 ? 11.637 8.827 -31.454 1.00 83.19 291 TYR A C 1
ATOM 2353 O O . TYR A 1 291 ? 12.559 9.593 -31.732 1.00 83.19 291 TYR A O 1
ATOM 2361 N N . SER A 1 292 ? 10.707 9.117 -30.549 1.00 85.75 292 SER A N 1
ATOM 2362 C CA . SER A 1 292 ? 10.733 10.302 -29.697 1.00 85.75 292 SER A CA 1
ATOM 2363 C C . SER A 1 292 ? 10.489 9.918 -28.243 1.00 85.75 292 SER A C 1
ATOM 2365 O O . SER A 1 292 ? 9.671 9.043 -27.942 1.00 85.75 292 SER A O 1
ATOM 2367 N N . LYS A 1 293 ? 11.210 10.584 -27.337 1.00 91.44 293 LYS A N 1
ATOM 2368 C CA . LYS A 1 293 ? 11.088 10.370 -25.895 1.00 91.44 293 LYS A CA 1
ATOM 2369 C C . LYS A 1 293 ? 9.649 10.628 -25.447 1.00 91.44 293 LYS A C 1
ATOM 2371 O O . LYS A 1 293 ? 9.090 11.691 -25.725 1.00 91.44 293 LYS A O 1
ATOM 2376 N N . CYS A 1 294 ? 9.039 9.652 -24.778 1.00 93.25 294 CYS A N 1
ATOM 2377 C CA . CYS A 1 294 ? 7.648 9.712 -24.333 1.00 93.25 294 CYS A CA 1
ATOM 2378 C C . CYS A 1 294 ? 7.473 9.777 -22.818 1.00 93.25 294 CYS A C 1
ATOM 2380 O O . CYS A 1 294 ? 6.406 10.205 -22.381 1.00 93.25 294 CYS A O 1
ATOM 2382 N N . THR A 1 295 ? 8.489 9.425 -22.033 1.00 95.50 295 THR A N 1
ATOM 2383 C CA . THR A 1 295 ? 8.500 9.606 -20.574 1.00 95.50 295 THR A CA 1
ATOM 2384 C C . THR A 1 295 ? 9.825 10.203 -20.127 1.00 95.50 295 THR A C 1
ATOM 2386 O O . THR A 1 295 ? 10.828 10.073 -20.822 1.00 95.50 295 THR A O 1
ATOM 2389 N N . ASP A 1 296 ? 9.840 10.847 -18.967 1.00 95.12 296 ASP A N 1
ATOM 2390 C CA . ASP A 1 296 ? 11.063 11.255 -18.261 1.00 95.12 296 ASP A CA 1
ATOM 2391 C C . ASP A 1 296 ? 11.421 10.317 -17.092 1.00 95.12 296 ASP A C 1
ATOM 2393 O O . ASP A 1 296 ? 12.245 10.652 -16.241 1.00 95.12 296 ASP A O 1
ATOM 2397 N N . PHE A 1 297 ? 10.771 9.154 -17.046 1.00 95.50 297 PHE A N 1
ATOM 2398 C CA . PHE A 1 297 ? 10.915 8.148 -16.005 1.00 95.50 297 PHE A CA 1
ATOM 2399 C C . PHE A 1 297 ? 11.018 6.743 -16.603 1.00 95.50 297 PHE A C 1
ATOM 2401 O O . PHE A 1 297 ? 10.492 6.487 -17.694 1.00 95.50 297 PHE A O 1
ATOM 2408 N N . THR A 1 298 ? 11.622 5.833 -15.845 1.00 95.25 298 THR A N 1
ATOM 2409 C CA . THR A 1 298 ? 11.610 4.381 -16.076 1.00 95.25 298 THR A CA 1
ATOM 2410 C C . THR A 1 298 ? 10.908 3.662 -14.925 1.00 95.25 298 THR A C 1
ATOM 2412 O O . THR A 1 298 ? 10.696 4.234 -13.852 1.00 95.25 298 THR A O 1
ATOM 2415 N N . LEU A 1 299 ? 10.473 2.427 -15.162 1.00 94.38 299 LEU A N 1
ATOM 2416 C CA . LEU A 1 299 ? 9.645 1.654 -14.243 1.00 94.38 299 LEU A CA 1
ATOM 2417 C C . LEU A 1 299 ? 10.236 0.265 -14.003 1.00 94.38 299 LEU A C 1
ATOM 2419 O O . LEU A 1 299 ? 10.626 -0.435 -14.937 1.00 94.38 299 LEU A O 1
ATOM 2423 N N . ASN A 1 300 ? 10.195 -0.162 -12.747 1.00 92.00 300 ASN A N 1
ATOM 2424 C CA . ASN A 1 300 ? 10.401 -1.542 -12.342 1.00 92.00 300 ASN A CA 1
ATOM 2425 C C . ASN A 1 300 ? 9.165 -2.004 -11.568 1.00 92.00 300 ASN A C 1
ATOM 2427 O O . ASN A 1 300 ? 8.892 -1.488 -10.487 1.00 92.00 300 ASN A O 1
ATOM 2431 N N . LEU A 1 301 ? 8.375 -2.909 -12.138 1.00 91.38 301 LEU A N 1
ATOM 2432 C CA . LEU A 1 301 ? 7.162 -3.376 -11.476 1.00 91.38 301 LEU A CA 1
ATOM 2433 C C . LEU A 1 301 ? 7.515 -4.387 -10.392 1.00 91.38 301 LEU A C 1
ATOM 2435 O O . LEU A 1 301 ? 8.445 -5.168 -10.536 1.00 91.38 301 LEU A O 1
ATOM 2439 N N . THR A 1 302 ? 6.762 -4.351 -9.299 1.00 87.62 302 THR A N 1
ATOM 2440 C CA . THR A 1 302 ? 6.810 -5.394 -8.265 1.00 87.62 302 THR A CA 1
ATOM 2441 C C . THR A 1 302 ? 5.575 -6.285 -8.319 1.00 87.62 302 THR A C 1
ATOM 2443 O O . THR A 1 302 ? 5.603 -7.409 -7.833 1.00 87.62 302 THR A O 1
ATOM 2446 N N . GLY A 1 303 ? 4.493 -5.801 -8.934 1.00 88.12 303 GLY A N 1
ATOM 2447 C CA . GLY A 1 303 ? 3.297 -6.581 -9.195 1.00 88.12 303 GLY A CA 1
ATOM 2448 C C . GLY A 1 303 ? 2.140 -5.723 -9.690 1.00 88.12 303 GLY A C 1
ATOM 2449 O O . GLY A 1 303 ? 2.202 -4.491 -9.761 1.00 88.12 303 GLY A O 1
ATOM 2450 N N . TYR A 1 304 ? 1.051 -6.382 -10.048 1.00 89.75 304 TYR A N 1
ATOM 2451 C CA . TYR A 1 304 ? -0.182 -5.717 -10.452 1.00 89.75 304 TYR A CA 1
ATOM 2452 C C . TYR A 1 304 ? -1.383 -6.578 -10.087 1.00 89.75 304 TYR A C 1
ATOM 2454 O O . TYR A 1 304 ? -1.265 -7.778 -9.884 1.00 89.75 304 TYR A O 1
ATOM 2462 N N . SER A 1 305 ? -2.550 -5.963 -10.037 1.00 88.62 305 SER A N 1
ATOM 2463 C CA . SER A 1 305 ? -3.826 -6.637 -9.821 1.00 88.62 305 SER A CA 1
ATOM 2464 C C . SER A 1 305 ? -4.824 -6.193 -10.885 1.00 88.62 305 SER A C 1
ATOM 2466 O O . SER A 1 305 ? -4.429 -5.585 -11.883 1.00 88.62 305 SER A O 1
ATOM 2468 N N . ASP A 1 306 ? -6.117 -6.455 -10.718 1.00 83.31 306 ASP A N 1
ATOM 2469 C CA . ASP A 1 306 ? -7.134 -6.010 -11.673 1.00 83.31 306 ASP A CA 1
ATOM 2470 C C . ASP A 1 306 ? -7.198 -4.485 -11.790 1.00 83.31 306 ASP A C 1
ATOM 2472 O O . ASP A 1 306 ? -7.198 -3.947 -12.903 1.00 83.31 306 ASP A O 1
ATOM 2476 N N . ASN A 1 307 ? -7.163 -3.782 -10.660 1.00 85.56 307 ASN A N 1
ATOM 2477 C CA . ASN A 1 307 ? -7.354 -2.341 -10.568 1.00 85.56 307 ASN A CA 1
ATOM 2478 C C . ASN A 1 307 ? -6.063 -1.554 -10.344 1.00 85.56 307 ASN A C 1
ATOM 2480 O O . ASN A 1 307 ? -6.047 -0.365 -10.669 1.00 85.56 307 ASN A O 1
ATOM 2484 N N . TYR A 1 308 ? -4.999 -2.161 -9.813 1.00 89.81 308 TYR A N 1
ATOM 2485 C CA . TYR A 1 308 ? -3.795 -1.446 -9.381 1.00 89.81 308 TYR A CA 1
ATOM 2486 C C . TYR A 1 308 ? -2.515 -1.944 -10.058 1.00 89.81 308 TYR A C 1
ATOM 2488 O O . TYR A 1 308 ? -2.414 -3.088 -10.495 1.00 89.81 308 TYR A O 1
ATOM 2496 N N . ILE A 1 309 ? -1.526 -1.053 -10.123 1.00 91.00 309 ILE A N 1
ATOM 2497 C CA . ILE A 1 309 ? -0.137 -1.348 -10.485 1.00 91.00 309 ILE A CA 1
ATOM 2498 C C . ILE A 1 309 ? 0.751 -0.839 -9.351 1.00 91.00 309 ILE A C 1
ATOM 2500 O O . ILE A 1 309 ? 0.543 0.280 -8.861 1.00 91.00 309 ILE A O 1
ATOM 2504 N N . VAL A 1 310 ? 1.718 -1.661 -8.946 1.00 91.62 310 VAL A N 1
ATOM 2505 C CA . VAL A 1 310 ? 2.720 -1.326 -7.934 1.00 91.62 310 VAL A CA 1
ATOM 2506 C C . VAL A 1 310 ? 4.128 -1.567 -8.459 1.00 91.62 310 VAL A C 1
ATOM 2508 O O . VAL A 1 310 ? 4.383 -2.462 -9.268 1.00 91.62 310 VAL A O 1
ATOM 2511 N N . GLY A 1 311 ? 5.054 -0.732 -8.013 1.00 92.50 311 GLY A N 1
ATOM 2512 C CA . GLY A 1 311 ? 6.444 -0.855 -8.409 1.00 92.50 311 GLY A CA 1
ATOM 2513 C C . GLY A 1 311 ? 7.286 0.313 -7.949 1.00 92.50 311 GLY A C 1
ATOM 2514 O O . GLY A 1 311 ? 6.878 1.126 -7.122 1.00 92.50 311 GLY A O 1
ATOM 2515 N N . ILE A 1 312 ? 8.466 0.402 -8.536 1.00 94.12 312 ILE A N 1
ATOM 2516 C CA . ILE A 1 312 ? 9.431 1.468 -8.342 1.00 94.12 312 ILE A CA 1
ATOM 2517 C C . ILE A 1 312 ? 9.471 2.290 -9.625 1.00 94.12 312 ILE A C 1
ATOM 2519 O O . ILE A 1 312 ? 9.652 1.759 -10.721 1.00 94.12 312 ILE A O 1
ATOM 2523 N N . VAL A 1 313 ? 9.308 3.599 -9.490 1.00 95.62 313 VAL A N 1
ATOM 2524 C CA . VAL A 1 313 ? 9.542 4.551 -10.572 1.00 95.62 313 VAL A CA 1
ATOM 2525 C C . VAL A 1 313 ? 10.860 5.264 -10.334 1.00 95.62 313 VAL A C 1
ATOM 2527 O O . VAL A 1 313 ? 11.147 5.722 -9.223 1.00 95.62 313 VAL A O 1
ATOM 2530 N N . LYS A 1 314 ? 11.657 5.361 -11.396 1.00 95.25 314 LYS A N 1
ATOM 2531 C CA . LYS A 1 314 ? 12.947 6.034 -11.401 1.00 95.25 314 LYS A CA 1
ATOM 2532 C C . LYS A 1 314 ? 12.881 7.285 -12.262 1.00 95.25 314 LYS A C 1
ATOM 2534 O O . LYS A 1 314 ? 12.540 7.218 -13.438 1.00 95.25 314 LYS A O 1
ATOM 2539 N N . GLN A 1 315 ? 13.230 8.424 -11.678 1.00 93.06 315 GLN A N 1
ATOM 2540 C CA . GLN A 1 315 ? 13.219 9.726 -12.344 1.00 93.06 315 GLN A CA 1
ATOM 2541 C C . GLN A 1 315 ? 14.443 10.527 -11.894 1.00 93.06 315 GLN A C 1
ATOM 2543 O O . GLN A 1 315 ? 14.661 10.715 -10.696 1.00 93.06 315 GLN A O 1
ATOM 2548 N N . ASN A 1 316 ? 15.266 10.992 -12.840 1.00 85.12 316 ASN A N 1
ATOM 2549 C CA . ASN A 1 316 ? 16.492 11.759 -12.559 1.00 85.12 316 ASN A CA 1
ATOM 2550 C C . ASN A 1 316 ? 17.411 11.096 -11.505 1.00 85.12 316 ASN A C 1
ATOM 2552 O O . ASN A 1 316 ? 17.946 11.764 -10.621 1.00 85.12 316 ASN A O 1
ATOM 2556 N N . GLY A 1 317 ? 17.541 9.766 -11.559 1.00 83.81 317 GLY A N 1
ATOM 2557 C CA . GLY A 1 317 ? 18.360 8.983 -10.626 1.00 83.81 317 GLY A CA 1
ATOM 2558 C C . GLY A 1 317 ? 17.751 8.750 -9.237 1.00 83.81 317 GLY A C 1
ATOM 2559 O O . GLY A 1 317 ? 18.377 8.077 -8.425 1.00 83.81 317 GLY A O 1
ATOM 2560 N N . ARG A 1 318 ? 16.546 9.262 -8.951 1.00 89.19 318 ARG A N 1
ATOM 2561 C CA . ARG A 1 318 ? 15.802 8.973 -7.715 1.00 89.19 318 ARG A CA 1
ATOM 2562 C C . ARG A 1 318 ? 14.801 7.857 -7.949 1.00 89.19 318 ARG A C 1
ATOM 2564 O O . ARG A 1 318 ? 14.110 7.869 -8.963 1.00 89.19 318 ARG A O 1
ATOM 2571 N N . GLU A 1 319 ? 14.694 6.953 -6.988 1.00 94.50 319 GLU A N 1
ATOM 2572 C CA . GLU A 1 319 ? 13.746 5.841 -7.000 1.00 94.50 319 GLU A CA 1
ATOM 2573 C C . GLU A 1 319 ? 12.682 6.072 -5.922 1.00 94.50 319 GLU A C 1
ATOM 2575 O O . GLU A 1 319 ? 13.001 6.471 -4.799 1.00 94.50 319 GLU A O 1
ATOM 2580 N N . ARG A 1 320 ? 11.409 5.875 -6.276 1.00 94.00 320 ARG A N 1
ATOM 2581 C CA . ARG A 1 320 ? 10.285 5.898 -5.331 1.00 94.00 320 ARG A CA 1
ATOM 2582 C C .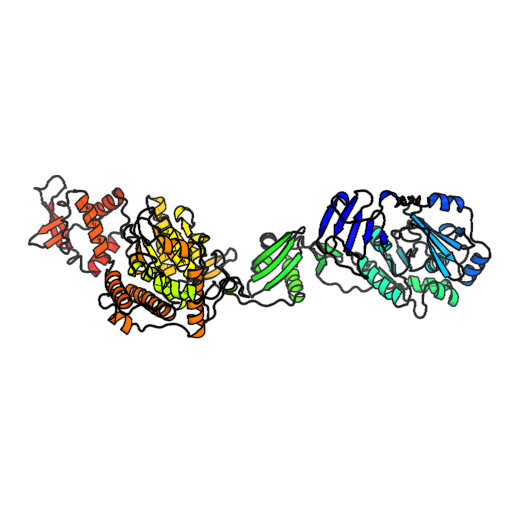 ARG A 1 320 ? 9.347 4.735 -5.604 1.00 94.00 320 ARG A C 1
ATOM 2584 O O . ARG A 1 320 ? 9.080 4.414 -6.761 1.00 94.00 320 ARG A O 1
ATOM 2591 N N . GLU A 1 321 ? 8.808 4.153 -4.545 1.00 92.12 321 GLU A N 1
ATOM 2592 C CA . GLU A 1 321 ? 7.693 3.223 -4.667 1.00 92.12 321 GLU A CA 1
ATOM 2593 C C . GLU A 1 321 ? 6.432 3.973 -5.099 1.00 92.12 321 GLU A C 1
ATOM 2595 O O . GLU A 1 321 ? 6.179 5.109 -4.681 1.00 92.12 321 GLU A O 1
ATOM 2600 N N . PHE A 1 322 ? 5.627 3.334 -5.938 1.00 91.88 322 PHE A N 1
ATOM 2601 C CA . PHE A 1 322 ? 4.322 3.832 -6.326 1.00 91.88 322 PHE A CA 1
ATOM 2602 C C . PHE A 1 322 ? 3.280 2.718 -6.256 1.00 91.88 322 PHE A C 1
ATOM 2604 O O . PHE A 1 322 ? 3.550 1.546 -6.511 1.00 91.88 322 PHE A O 1
ATOM 2611 N N . LYS A 1 323 ? 2.054 3.135 -5.951 1.00 90.88 323 LYS A N 1
ATOM 2612 C CA . LYS A 1 323 ? 0.832 2.355 -6.105 1.00 90.88 323 LYS A CA 1
ATOM 2613 C C . LYS A 1 323 ? -0.191 3.256 -6.771 1.00 90.88 323 LYS A C 1
ATOM 2615 O O . LYS A 1 323 ? -0.524 4.306 -6.223 1.00 90.88 323 LYS A O 1
ATOM 2620 N N . ALA A 1 324 ? -0.708 2.845 -7.918 1.00 90.00 324 ALA A N 1
ATOM 2621 C CA . ALA A 1 324 ? -1.655 3.653 -8.676 1.00 90.00 324 ALA A CA 1
ATOM 2622 C C . ALA A 1 324 ? -2.751 2.789 -9.290 1.00 90.00 324 ALA A C 1
ATOM 2624 O O . ALA A 1 324 ? -2.519 1.624 -9.625 1.00 90.00 324 ALA A O 1
ATOM 2625 N N . LYS A 1 325 ? -3.954 3.351 -9.450 1.00 88.25 325 LYS A N 1
ATOM 2626 C CA . LYS A 1 325 ? -5.011 2.661 -10.192 1.00 88.25 325 LYS A CA 1
ATOM 2627 C C . LYS A 1 325 ? -4.670 2.670 -11.675 1.00 88.25 325 LYS A C 1
ATOM 2629 O O . LYS A 1 325 ? -4.252 3.697 -12.212 1.00 88.25 325 LYS A O 1
ATOM 2634 N N . LYS A 1 326 ? -4.956 1.571 -12.373 1.00 89.69 326 LYS A N 1
ATOM 2635 C CA . LYS A 1 326 ? -4.804 1.481 -13.832 1.00 89.69 326 LYS A CA 1
ATOM 2636 C C . LYS A 1 326 ? -5.541 2.611 -14.546 1.00 89.69 326 LYS A C 1
ATOM 2638 O O . LYS A 1 326 ? -5.006 3.189 -15.480 1.00 89.69 326 LYS A O 1
ATOM 2643 N N . THR A 1 327 ? -6.737 2.973 -14.079 1.00 89.44 327 THR A N 1
ATOM 2644 C CA . THR A 1 327 ? -7.525 4.075 -14.656 1.00 89.44 327 THR A CA 1
ATOM 2645 C C . THR A 1 327 ? -6.817 5.421 -14.578 1.00 89.44 327 THR A C 1
ATOM 2647 O O . THR A 1 327 ? -6.913 6.210 -15.515 1.00 89.44 327 THR A O 1
ATOM 2650 N N . ASP A 1 328 ? -6.095 5.675 -13.490 1.00 89.12 328 ASP A N 1
ATOM 2651 C CA . ASP A 1 328 ? -5.424 6.954 -13.260 1.00 89.12 328 ASP A CA 1
ATOM 2652 C C . ASP A 1 328 ? -4.187 7.041 -14.163 1.00 89.12 328 ASP A C 1
ATOM 2654 O O . ASP A 1 328 ? -3.970 8.046 -14.849 1.00 89.12 328 ASP A O 1
ATOM 2658 N N . LEU A 1 329 ? -3.461 5.924 -14.281 1.00 93.25 329 LEU A N 1
ATOM 2659 C CA . LEU A 1 329 ? -2.308 5.749 -15.166 1.00 93.25 329 LEU A CA 1
ATOM 2660 C C . LEU A 1 329 ? -2.649 5.809 -16.668 1.00 93.25 329 LEU A C 1
ATOM 2662 O O . LEU A 1 329 ? -1.746 5.940 -17.493 1.00 93.25 329 LEU A O 1
ATOM 2666 N N . LEU A 1 330 ? -3.930 5.768 -17.050 1.00 92.94 330 LEU A N 1
ATOM 2667 C CA . LEU A 1 330 ? -4.373 6.007 -18.432 1.00 92.94 330 LEU A CA 1
ATOM 2668 C C . LEU A 1 330 ? -4.482 7.500 -18.788 1.00 92.94 330 LEU A C 1
ATOM 2670 O O . LEU A 1 330 ? -4.792 7.845 -19.930 1.00 92.94 330 LEU A O 1
ATOM 2674 N N . THR A 1 331 ? -4.212 8.398 -17.839 1.00 92.12 331 THR A N 1
ATOM 2675 C CA . THR A 1 331 ? -4.278 9.850 -18.033 1.00 92.12 331 THR A CA 1
ATOM 2676 C C . THR A 1 331 ? -2.924 10.505 -17.778 1.00 92.12 331 THR A C 1
ATOM 2678 O O . THR A 1 331 ? -2.149 10.050 -16.943 1.00 92.12 331 THR A O 1
ATOM 2681 N N . LYS A 1 332 ? -2.634 11.627 -18.451 1.00 92.31 332 LYS A N 1
ATOM 2682 C CA . LYS A 1 332 ? -1.387 12.374 -18.204 1.00 92.31 332 LYS A CA 1
ATOM 2683 C C . LYS A 1 332 ? -1.268 12.872 -16.762 1.00 92.31 332 LYS A C 1
ATOM 2685 O O . LYS A 1 332 ? -0.173 12.854 -16.217 1.00 92.31 332 LYS A O 1
ATOM 2690 N N . ASN A 1 333 ? -2.380 13.296 -16.160 1.00 92.06 333 ASN A N 1
ATOM 2691 C CA . ASN A 1 333 ? -2.384 13.812 -14.791 1.00 92.06 333 ASN A CA 1
ATOM 2692 C C . ASN A 1 333 ? -2.102 12.702 -13.773 1.00 92.06 333 ASN A C 1
ATOM 2694 O O . ASN A 1 333 ? -1.258 12.898 -12.909 1.00 92.06 333 ASN A O 1
ATOM 2698 N N . GLY A 1 334 ? -2.726 11.528 -13.916 1.00 90.50 334 GLY A N 1
ATOM 2699 C CA . GLY A 1 334 ? -2.437 10.397 -13.030 1.00 90.50 334 GLY A CA 1
ATOM 2700 C C . GLY A 1 334 ? -1.022 9.844 -13.225 1.00 90.50 334 GLY A C 1
ATOM 2701 O O . GLY A 1 334 ? -0.347 9.527 -12.249 1.00 90.50 334 GLY A O 1
ATOM 2702 N N . MET A 1 335 ? -0.513 9.815 -14.465 1.00 94.06 335 MET A N 1
ATOM 2703 C CA . MET A 1 335 ? 0.899 9.498 -14.726 1.00 94.06 335 MET A CA 1
ATOM 2704 C C . MET A 1 335 ? 1.835 10.485 -14.017 1.00 94.06 335 MET A C 1
ATOM 2706 O O . MET A 1 335 ? 2.794 10.052 -13.390 1.00 94.06 335 MET A O 1
ATOM 2710 N N . LEU A 1 336 ? 1.546 11.788 -14.062 1.00 93.88 336 LEU A N 1
ATOM 2711 C CA . LEU A 1 336 ? 2.346 12.813 -13.384 1.00 93.88 336 LEU A CA 1
ATOM 2712 C C . LEU A 1 336 ? 2.324 12.660 -11.859 1.00 93.88 336 LEU A C 1
ATOM 2714 O O . LEU A 1 336 ? 3.372 12.729 -11.218 1.00 93.88 336 LEU A O 1
ATOM 2718 N N . GLU A 1 337 ? 1.143 12.438 -11.286 1.00 92.25 337 GLU A N 1
ATOM 2719 C CA . GLU A 1 337 ? 0.948 12.274 -9.844 1.00 92.25 337 GLU A CA 1
ATOM 2720 C C . GLU A 1 337 ? 1.752 11.084 -9.297 1.00 92.25 337 GLU A C 1
ATOM 2722 O O . GLU A 1 337 ? 2.502 11.215 -8.322 1.00 92.25 337 GLU A O 1
ATOM 2727 N N . HIS A 1 338 ? 1.665 9.935 -9.970 1.00 92.56 338 HIS A N 1
ATOM 2728 C CA . HIS A 1 338 ? 2.232 8.685 -9.468 1.00 92.56 338 HIS A CA 1
ATOM 2729 C C . HIS A 1 338 ? 3.635 8.367 -9.991 1.00 92.56 338 HIS A C 1
ATOM 2731 O O . HIS A 1 338 ? 4.411 7.747 -9.267 1.00 92.56 338 HIS A O 1
ATOM 2737 N N . LEU A 1 339 ? 3.978 8.783 -11.215 1.00 94.50 339 LEU A N 1
ATOM 2738 C CA . LEU A 1 339 ? 5.189 8.347 -11.921 1.00 94.50 339 LEU A CA 1
ATOM 2739 C C . LEU A 1 339 ? 6.100 9.511 -12.322 1.00 94.50 339 LEU A C 1
ATOM 2741 O O . LEU A 1 339 ? 7.175 9.665 -11.745 1.00 94.50 339 LEU A O 1
ATOM 2745 N N . GLY A 1 340 ? 5.658 10.347 -13.257 1.00 93.31 340 GLY A N 1
ATOM 2746 C CA . GLY A 1 340 ? 6.423 11.443 -13.848 1.00 93.31 340 GLY A CA 1
ATOM 2747 C C . GLY A 1 340 ? 5.766 11.970 -15.128 1.00 93.31 340 GLY A C 1
ATOM 2748 O O . GLY A 1 340 ? 4.613 11.656 -15.441 1.00 93.31 340 GLY A O 1
ATOM 2749 N N . TYR A 1 341 ? 6.479 12.790 -15.894 1.00 94.69 341 TYR A N 1
ATOM 2750 C CA . TYR A 1 341 ? 5.935 13.420 -17.093 1.00 94.69 341 TYR A CA 1
ATOM 2751 C C . TYR A 1 341 ? 5.815 12.437 -18.260 1.00 94.69 341 TYR A C 1
ATOM 2753 O O . TYR A 1 341 ? 6.795 11.885 -18.759 1.00 94.69 341 TYR A O 1
ATOM 2761 N N . TYR A 1 342 ? 4.593 12.307 -18.782 1.00 95.12 342 TYR A N 1
ATOM 2762 C CA . TYR A 1 342 ? 4.337 11.647 -20.060 1.00 95.12 342 TYR A CA 1
ATOM 2763 C C . TYR A 1 342 ? 4.329 12.672 -21.210 1.00 95.12 342 TYR A C 1
ATOM 2765 O O . TYR A 1 342 ? 3.342 13.382 -21.461 1.00 95.12 342 TYR A O 1
ATOM 2773 N N . LEU A 1 343 ? 5.454 12.746 -21.919 1.00 93.31 343 LEU A N 1
ATOM 2774 C CA . LEU A 1 343 ? 5.723 13.652 -23.040 1.00 93.31 343 LEU A CA 1
ATOM 2775 C C . LEU A 1 343 ? 5.014 13.224 -24.337 1.00 93.31 343 LEU A C 1
ATOM 2777 O O . LEU A 1 343 ? 4.762 14.058 -25.206 1.00 93.31 343 LEU A O 1
ATOM 2781 N N . GLY A 1 344 ? 4.642 11.945 -24.460 1.00 88.44 344 GLY A N 1
ATOM 2782 C CA . GLY A 1 344 ? 3.919 11.413 -25.620 1.00 88.44 344 GLY A CA 1
ATOM 2783 C C . GLY A 1 344 ? 2.477 11.932 -25.762 1.00 88.44 344 GLY A C 1
ATOM 2784 O O . GLY A 1 344 ? 1.977 12.725 -24.962 1.00 88.44 344 GLY A O 1
ATOM 2785 N N . SER A 1 345 ? 1.765 11.468 -26.791 1.00 88.44 345 SER A N 1
ATOM 2786 C CA . SER A 1 345 ? 0.339 11.788 -26.986 1.00 88.44 345 SER A CA 1
ATOM 2787 C C . SER A 1 345 ? -0.549 11.095 -25.944 1.00 88.44 345 SER A C 1
ATOM 2789 O O . SER A 1 345 ? -0.237 9.991 -25.511 1.00 88.44 345 SER A O 1
ATOM 2791 N N . SER A 1 346 ? -1.699 11.665 -25.575 1.00 88.12 346 SER A N 1
ATOM 2792 C CA . SER A 1 346 ? -2.617 10.978 -24.645 1.00 88.12 346 SER A CA 1
ATOM 2793 C C . SER A 1 346 ? -3.113 9.634 -25.203 1.00 88.12 346 SER A C 1
ATOM 2795 O O . SER A 1 346 ? -3.306 8.686 -24.450 1.00 88.12 346 SER A O 1
ATOM 2797 N N . GLN A 1 347 ? -3.241 9.509 -26.529 1.00 86.56 347 GLN A N 1
ATOM 2798 C CA . GLN A 1 347 ? -3.639 8.266 -27.198 1.00 86.56 347 GLN A CA 1
ATOM 2799 C C . GLN A 1 347 ? -2.567 7.164 -27.130 1.00 86.56 347 GLN A C 1
ATOM 2801 O O . GLN A 1 347 ? -2.893 5.990 -27.307 1.00 86.56 347 GLN A O 1
ATOM 2806 N N . SER A 1 348 ? -1.293 7.506 -26.894 1.00 90.38 348 SER A N 1
ATOM 2807 C CA . SER A 1 348 ? -0.214 6.514 -26.795 1.00 90.38 348 SER A CA 1
ATOM 2808 C C . SER A 1 348 ? -0.074 5.910 -25.399 1.00 90.38 348 SER A C 1
ATOM 2810 O O . SER A 1 348 ? 0.582 4.883 -25.277 1.00 90.38 348 SER A O 1
ATOM 2812 N N . ILE A 1 349 ? -0.719 6.475 -24.372 1.00 93.75 349 ILE A N 1
ATOM 2813 C CA . ILE A 1 349 ? -0.626 5.986 -22.986 1.00 93.75 349 ILE A CA 1
ATOM 2814 C C . ILE A 1 349 ? -1.169 4.557 -22.861 1.00 93.75 349 ILE A C 1
ATOM 2816 O O . ILE A 1 349 ? -0.500 3.689 -22.310 1.00 93.75 349 ILE A O 1
ATOM 2820 N N . ALA A 1 350 ? -2.351 4.283 -23.421 1.00 91.81 350 ALA A N 1
ATOM 2821 C CA . ALA A 1 350 ? -2.935 2.941 -23.380 1.00 91.81 350 ALA A CA 1
ATOM 2822 C C . ALA A 1 350 ? -2.046 1.907 -24.095 1.00 91.81 350 ALA A C 1
ATOM 2824 O O . ALA A 1 350 ? -1.851 0.798 -23.605 1.00 91.81 350 ALA A O 1
ATOM 2825 N N . LYS A 1 351 ? -1.453 2.297 -25.232 1.00 91.44 351 LYS A N 1
ATOM 2826 C CA . LYS A 1 351 ? -0.516 1.448 -25.982 1.00 91.44 351 LYS A CA 1
ATOM 2827 C C . LYS A 1 351 ? 0.779 1.207 -25.208 1.00 91.44 351 LYS A C 1
ATOM 2829 O O . LYS A 1 351 ? 1.295 0.099 -25.254 1.00 91.44 351 LYS A O 1
ATOM 2834 N N . PHE A 1 352 ? 1.278 2.229 -24.511 1.00 93.56 352 PHE A N 1
ATOM 2835 C CA . PHE A 1 352 ? 2.460 2.129 -23.660 1.00 93.56 352 PHE A CA 1
ATOM 2836 C C . PHE A 1 352 ? 2.245 1.089 -22.563 1.00 93.56 352 PHE A C 1
ATOM 2838 O O . PHE A 1 352 ? 3.051 0.177 -22.447 1.00 93.56 352 PHE A O 1
ATOM 2845 N N . TRP A 1 353 ? 1.136 1.169 -21.822 1.00 91.94 353 TRP A N 1
ATOM 2846 C CA . TRP A 1 353 ? 0.856 0.213 -20.749 1.00 91.94 353 TRP A CA 1
ATOM 2847 C C . TRP A 1 353 ? 0.630 -1.209 -21.252 1.00 91.94 353 TRP A C 1
ATOM 2849 O O . TRP A 1 353 ? 1.137 -2.137 -20.635 1.00 91.94 353 TRP A O 1
ATOM 2859 N N . SER A 1 354 ? -0.066 -1.385 -22.380 1.00 88.94 354 SER A N 1
ATOM 2860 C CA . SER A 1 354 ? -0.215 -2.706 -23.005 1.00 88.94 354 SER A CA 1
ATOM 2861 C C . SER A 1 354 ? 1.147 -3.302 -23.362 1.00 88.94 354 SER A C 1
ATOM 2863 O O . SER A 1 354 ? 1.454 -4.412 -22.955 1.00 88.94 354 SER A O 1
ATOM 2865 N N . TRP A 1 355 ? 1.992 -2.538 -24.060 1.00 90.12 355 TRP A N 1
ATOM 2866 C CA . TRP A 1 355 ? 3.337 -2.983 -24.430 1.00 90.12 355 TRP A CA 1
ATOM 2867 C C . TRP A 1 355 ? 4.218 -3.267 -23.208 1.00 90.12 355 TRP A C 1
ATOM 2869 O O . TRP A 1 355 ? 4.945 -4.256 -23.183 1.00 90.12 355 TRP A O 1
ATOM 2879 N N . PHE A 1 356 ? 4.163 -2.397 -22.201 1.00 90.00 356 PHE A N 1
ATOM 2880 C CA . PHE A 1 356 ? 5.008 -2.498 -21.020 1.00 90.00 356 PHE A CA 1
ATOM 2881 C C . PHE A 1 356 ? 4.650 -3.728 -20.179 1.00 90.00 356 PHE A C 1
ATOM 2883 O O . PHE A 1 356 ? 5.549 -4.454 -19.761 1.00 90.00 356 PHE A O 1
ATOM 2890 N N . LEU A 1 357 ? 3.354 -3.996 -19.986 1.00 86.62 357 LEU A N 1
ATOM 2891 C CA . LEU A 1 357 ? 2.880 -5.184 -19.274 1.00 86.62 357 LEU A CA 1
ATOM 2892 C C . LEU A 1 357 ? 3.140 -6.473 -20.067 1.00 86.62 357 LEU A C 1
ATOM 2894 O O . LEU A 1 357 ? 3.546 -7.456 -19.466 1.00 86.62 357 LEU A O 1
ATOM 2898 N N . ASP A 1 358 ? 3.009 -6.468 -21.398 1.00 84.19 358 ASP A N 1
ATOM 2899 C CA . ASP A 1 358 ? 3.333 -7.647 -22.221 1.00 84.19 358 ASP A CA 1
ATOM 2900 C C . ASP A 1 358 ? 4.833 -8.004 -22.171 1.00 84.19 358 ASP A C 1
ATOM 2902 O O . ASP A 1 358 ? 5.210 -9.173 -22.250 1.00 84.19 358 ASP A O 1
ATOM 2906 N N . LYS A 1 359 ? 5.713 -7.000 -22.047 1.00 81.81 359 LYS A N 1
ATOM 2907 C CA . LYS A 1 359 ? 7.173 -7.192 -21.941 1.00 81.81 359 LYS A CA 1
ATOM 2908 C C . LYS A 1 359 ? 7.615 -7.698 -20.571 1.00 81.81 359 LYS A C 1
ATOM 2910 O O . LYS A 1 359 ? 8.688 -8.294 -20.465 1.00 81.81 359 LYS A O 1
ATOM 2915 N N . LYS A 1 360 ? 6.853 -7.395 -19.524 1.00 78.12 360 LYS A N 1
ATOM 2916 C CA . LYS A 1 360 ? 7.219 -7.666 -18.136 1.00 78.12 360 LYS A CA 1
ATOM 2917 C C . LYS A 1 360 ? 6.359 -8.827 -17.633 1.00 78.12 360 LYS A C 1
ATOM 2919 O O . LYS A 1 360 ? 5.182 -8.661 -17.341 1.00 78.12 360 LYS A O 1
ATOM 2924 N N . ASN A 1 361 ? 6.954 -10.018 -17.541 1.00 65.12 361 ASN A N 1
ATOM 2925 C CA . ASN A 1 361 ? 6.324 -11.193 -16.928 1.00 65.12 361 ASN A CA 1
ATOM 2926 C C . ASN A 1 361 ? 6.250 -11.007 -15.404 1.00 65.12 361 ASN A C 1
ATOM 2928 O O . ASN A 1 361 ? 7.046 -11.583 -14.665 1.00 65.12 361 ASN A O 1
ATOM 2932 N N . GLU A 1 362 ? 5.328 -10.166 -14.948 1.00 70.50 362 GLU A N 1
ATOM 2933 C CA . GLU A 1 362 ? 5.192 -9.805 -13.537 1.00 70.50 362 GLU A CA 1
ATOM 2934 C C . GLU A 1 362 ? 4.115 -10.619 -12.828 1.00 70.50 362 GLU A C 1
ATOM 2936 O O . GLU A 1 362 ? 3.179 -11.150 -13.434 1.00 70.50 362 GLU A O 1
ATOM 2941 N N . GLN A 1 363 ? 4.242 -10.678 -11.506 1.00 79.31 363 GLN A N 1
ATOM 2942 C CA . GLN A 1 363 ? 3.337 -11.411 -10.638 1.00 79.31 363 GLN A CA 1
ATOM 2943 C C . GLN A 1 363 ? 1.993 -10.680 -10.490 1.00 79.31 363 GLN A C 1
ATOM 2945 O O . GLN A 1 363 ? 1.932 -9.518 -10.080 1.00 79.31 363 GLN A O 1
ATOM 2950 N N . PHE A 1 364 ? 0.901 -11.389 -10.789 1.00 86.38 364 PHE A N 1
ATOM 2951 C CA . PHE A 1 364 ? -0.442 -10.958 -10.412 1.00 86.38 364 PHE A CA 1
ATOM 2952 C C . PHE A 1 364 ? -0.605 -11.080 -8.889 1.00 86.38 364 PHE A C 1
ATOM 2954 O O . PHE A 1 364 ? -0.339 -12.139 -8.317 1.00 86.38 364 PHE A O 1
ATOM 2961 N N . LEU A 1 365 ? -1.040 -10.002 -8.242 1.00 89.62 365 LEU A N 1
ATOM 2962 C CA . LEU A 1 365 ? -1.234 -9.897 -6.799 1.00 89.62 365 LEU A CA 1
ATOM 2963 C C . LEU A 1 365 ? -2.726 -9.810 -6.467 1.00 89.62 365 LEU A C 1
ATOM 2965 O O . LEU A 1 365 ? -3.493 -9.130 -7.151 1.00 89.62 365 LEU A O 1
ATOM 2969 N N . LEU A 1 366 ? -3.124 -10.460 -5.373 1.00 90.12 366 LEU A N 1
ATOM 2970 C CA . LEU A 1 366 ? -4.490 -10.397 -4.856 1.00 90.12 366 LEU A CA 1
ATOM 2971 C C . LEU A 1 366 ? -4.807 -8.987 -4.334 1.00 90.12 366 LEU A C 1
ATOM 2973 O O . LEU A 1 366 ? -4.003 -8.387 -3.619 1.00 90.12 366 LEU A O 1
ATOM 2977 N N . GLU A 1 367 ? -5.993 -8.467 -4.652 1.00 90.62 367 GLU A N 1
ATOM 2978 C CA . GLU A 1 367 ? -6.516 -7.242 -4.042 1.00 90.62 367 GLU A CA 1
ATOM 2979 C C . GLU A 1 367 ? -7.264 -7.549 -2.753 1.00 90.62 367 GLU A C 1
ATOM 2981 O O . GLU A 1 367 ? -8.188 -8.359 -2.744 1.00 90.62 367 GLU A O 1
ATOM 2986 N N . ILE A 1 368 ? -6.916 -6.828 -1.689 1.00 90.81 368 ILE A N 1
ATOM 2987 C CA . ILE A 1 368 ? -7.648 -6.881 -0.425 1.00 90.81 368 ILE A CA 1
ATOM 2988 C C . ILE A 1 368 ? -8.193 -5.493 -0.052 1.00 90.81 368 ILE A C 1
ATOM 2990 O O . ILE A 1 368 ? -7.557 -4.463 -0.320 1.00 90.81 368 ILE A O 1
ATOM 2994 N N . PRO A 1 369 ? -9.385 -5.416 0.564 1.00 88.00 369 PRO A N 1
ATOM 2995 C CA . PRO A 1 369 ? -9.980 -4.141 0.963 1.00 88.00 369 PRO A CA 1
ATOM 2996 C C . PRO A 1 369 ? -9.265 -3.496 2.161 1.00 88.00 369 PRO A C 1
ATOM 2998 O O . PRO A 1 369 ? -9.188 -2.270 2.232 1.00 88.00 369 PRO A O 1
ATOM 3001 N N . HIS A 1 370 ? -8.741 -4.310 3.080 1.00 92.94 370 HIS A N 1
ATOM 3002 C CA . HIS A 1 370 ? -8.102 -3.904 4.333 1.00 92.94 370 HIS A CA 1
ATOM 3003 C C . HIS A 1 370 ? -7.122 -4.986 4.812 1.00 92.94 370 HIS A C 1
ATOM 3005 O O . HIS A 1 370 ? -7.194 -6.122 4.357 1.00 92.94 370 HIS A O 1
ATOM 3011 N N . TYR A 1 371 ? -6.230 -4.654 5.746 1.00 95.38 371 TYR A N 1
ATOM 3012 C CA . TYR A 1 371 ? -5.331 -5.627 6.382 1.00 95.38 371 TYR A CA 1
ATOM 3013 C C . TYR A 1 371 ? -5.988 -6.349 7.570 1.00 95.38 371 TYR A C 1
ATOM 3015 O O . TYR A 1 371 ? -6.866 -5.806 8.242 1.00 95.38 371 TYR A O 1
ATOM 3023 N N . GLY A 1 372 ? -5.516 -7.539 7.913 1.00 95.19 372 GLY A N 1
ATOM 3024 C CA . GLY A 1 372 ? -6.042 -8.359 9.003 1.00 95.19 372 GLY A CA 1
ATOM 3025 C C . GLY A 1 372 ? -6.498 -9.726 8.504 1.00 95.19 372 GLY A C 1
ATOM 3026 O O . GLY A 1 372 ? -5.880 -10.271 7.598 1.00 95.19 372 GLY A O 1
ATOM 3027 N N . ILE A 1 373 ? -7.537 -10.305 9.110 1.00 95.44 373 ILE A N 1
ATOM 3028 C CA . ILE A 1 373 ? -7.988 -11.667 8.781 1.00 95.44 373 ILE A CA 1
ATOM 3029 C C . ILE A 1 373 ? -9.080 -11.623 7.709 1.00 95.44 373 ILE A C 1
ATOM 3031 O O . ILE A 1 373 ? -10.171 -11.121 7.983 1.00 95.44 373 ILE A O 1
ATOM 3035 N N . ILE A 1 374 ? -8.825 -12.186 6.532 1.00 93.50 374 ILE A N 1
ATOM 3036 C CA . ILE A 1 374 ? -9.777 -12.313 5.420 1.00 93.50 374 ILE A CA 1
ATOM 3037 C C . ILE A 1 374 ? -9.765 -13.772 4.972 1.00 93.50 374 ILE A C 1
ATOM 3039 O O . ILE A 1 374 ? -8.695 -14.334 4.776 1.00 93.50 374 ILE A O 1
ATOM 3043 N N . ASP A 1 375 ? -10.945 -14.386 4.856 1.00 92.00 375 ASP A N 1
ATOM 3044 C CA . ASP A 1 375 ? -11.096 -15.788 4.437 1.00 92.00 375 ASP A CA 1
ATOM 3045 C C . ASP A 1 375 ? -10.172 -16.760 5.197 1.00 92.00 375 ASP A C 1
ATOM 3047 O O . ASP A 1 375 ? -9.547 -17.644 4.623 1.00 92.00 375 ASP A O 1
ATOM 3051 N N . GLU A 1 376 ? -10.095 -16.582 6.523 1.00 92.75 376 GLU A N 1
ATOM 3052 C CA . GLU A 1 376 ? -9.255 -17.358 7.454 1.00 92.75 376 GLU A CA 1
ATOM 3053 C C . GLU A 1 376 ? -7.730 -17.175 7.298 1.00 92.75 376 GLU A C 1
ATOM 3055 O O . GLU A 1 376 ? -6.969 -17.739 8.087 1.00 92.75 376 GLU A O 1
ATOM 3060 N N . GLU A 1 377 ? -7.268 -16.324 6.380 1.00 94.69 377 GLU A N 1
ATOM 3061 C CA . GLU A 1 377 ? -5.861 -15.945 6.226 1.00 94.69 377 GLU A CA 1
ATOM 3062 C C . GLU A 1 377 ? -5.581 -14.557 6.807 1.00 94.69 377 GLU A C 1
ATOM 3064 O O . GLU A 1 377 ? -6.431 -13.671 6.789 1.00 94.69 377 GLU A O 1
ATOM 3069 N N . TYR A 1 378 ? -4.377 -14.352 7.346 1.00 95.38 378 TYR A N 1
ATOM 3070 C CA . TYR A 1 378 ? -3.952 -13.051 7.861 1.00 95.38 378 TYR A CA 1
ATOM 3071 C C . TYR A 1 378 ? -3.053 -12.337 6.853 1.00 95.38 378 TYR A C 1
ATOM 3073 O O . TYR A 1 378 ? -2.002 -12.863 6.489 1.00 95.38 378 TYR A O 1
ATOM 3081 N N . TYR A 1 379 ? -3.435 -11.118 6.484 1.00 95.44 379 TYR A N 1
ATOM 3082 C CA . TYR A 1 379 ? -2.692 -10.240 5.590 1.00 95.44 379 TYR A CA 1
ATOM 3083 C C . TYR A 1 379 ? -2.210 -8.984 6.319 1.00 95.44 379 TYR A C 1
ATOM 3085 O O . TYR A 1 379 ? -2.980 -8.293 6.989 1.00 95.44 379 TYR A O 1
ATOM 3093 N N . ASP A 1 380 ? -0.945 -8.638 6.126 1.00 93.12 380 ASP A N 1
ATOM 3094 C CA . ASP A 1 380 ? -0.308 -7.405 6.589 1.00 93.12 380 ASP A CA 1
ATOM 3095 C C . ASP A 1 380 ? 0.525 -6.756 5.470 1.00 93.12 380 ASP A C 1
ATOM 3097 O O . ASP A 1 380 ? 0.393 -7.108 4.298 1.00 93.12 380 ASP A O 1
ATOM 3101 N N . ARG A 1 381 ? 1.366 -5.775 5.813 1.00 88.69 381 ARG A N 1
ATOM 3102 C CA . ARG A 1 381 ? 2.139 -5.002 4.830 1.00 88.69 381 ARG A CA 1
ATOM 3103 C C . ARG A 1 381 ? 3.237 -5.807 4.129 1.00 88.69 381 ARG A C 1
ATOM 3105 O O . ARG A 1 381 ? 3.661 -5.387 3.059 1.00 88.69 381 ARG A O 1
ATOM 3112 N N . ASP A 1 382 ? 3.663 -6.935 4.696 1.00 89.44 382 ASP A N 1
ATOM 3113 C CA . ASP A 1 382 ? 4.663 -7.820 4.083 1.00 89.44 382 ASP A CA 1
ATOM 3114 C C . ASP A 1 382 ? 4.023 -8.886 3.185 1.00 89.44 382 ASP A C 1
ATOM 3116 O O . ASP A 1 382 ? 4.710 -9.645 2.496 1.00 89.44 382 ASP A O 1
ATOM 3120 N N . SER A 1 383 ? 2.694 -8.970 3.200 1.00 90.62 383 SER A N 1
ATOM 3121 C CA . SER A 1 383 ? 1.953 -9.916 2.380 1.00 90.62 383 SER A CA 1
ATOM 3122 C C . SER A 1 383 ? 2.028 -9.520 0.903 1.00 90.62 383 SER A C 1
ATOM 3124 O O . SER A 1 383 ? 1.960 -8.343 0.554 1.00 90.62 383 SER A O 1
ATOM 3126 N N . GLN A 1 384 ? 2.131 -10.513 0.015 1.00 89.62 384 GLN A N 1
ATOM 3127 C CA . GLN A 1 384 ? 2.177 -10.324 -1.443 1.00 89.62 384 GLN A CA 1
ATOM 3128 C C . GLN A 1 384 ? 0.781 -10.001 -2.008 1.00 89.62 384 GLN A C 1
ATOM 3130 O O . GLN A 1 384 ? 0.187 -10.780 -2.753 1.00 89.62 384 GLN A O 1
ATOM 3135 N N . VAL A 1 385 ? 0.230 -8.861 -1.594 1.00 91.19 385 VAL A N 1
ATOM 3136 C CA . VAL A 1 385 ? -1.136 -8.404 -1.881 1.00 91.19 385 VAL A CA 1
ATOM 3137 C C . VAL A 1 385 ? -1.160 -6.894 -2.098 1.00 91.19 385 VAL A C 1
ATOM 3139 O O . VAL A 1 385 ? -0.294 -6.160 -1.623 1.00 91.19 385 VAL A O 1
ATOM 3142 N N . ILE A 1 386 ? -2.193 -6.397 -2.774 1.00 90.25 386 ILE A N 1
ATOM 3143 C CA . ILE A 1 386 ? -2.450 -4.963 -2.905 1.00 90.25 386 ILE A CA 1
ATOM 3144 C C . ILE A 1 386 ? -3.629 -4.590 -2.007 1.00 90.25 386 ILE A C 1
ATOM 3146 O O . ILE A 1 386 ? -4.789 -4.834 -2.331 1.00 90.25 386 ILE A O 1
ATOM 3150 N N . CYS A 1 387 ? -3.334 -3.943 -0.880 1.00 88.56 387 CYS A N 1
ATOM 3151 C CA . CYS A 1 387 ? -4.364 -3.460 0.036 1.00 88.56 387 CYS A CA 1
ATOM 3152 C C . CYS A 1 387 ? -4.862 -2.074 -0.362 1.00 88.56 387 CYS A C 1
ATOM 3154 O O . CYS A 1 387 ? -4.062 -1.148 -0.497 1.00 88.56 387 CYS A O 1
ATOM 3156 N N . SER A 1 388 ? -6.174 -1.896 -0.520 1.00 82.31 388 SER A N 1
ATOM 3157 C CA . SER A 1 388 ? -6.793 -0.640 -0.968 1.00 82.31 388 SER A CA 1
ATOM 3158 C C . SER A 1 388 ? -6.495 0.559 -0.058 1.00 82.31 388 SER A C 1
ATOM 3160 O O . SER A 1 388 ? -6.265 1.659 -0.572 1.00 82.31 388 SER A O 1
ATOM 3162 N N . LYS A 1 389 ? -6.438 0.351 1.262 1.00 84.19 389 LYS A N 1
ATOM 3163 C CA . LYS A 1 389 ? -6.283 1.394 2.287 1.00 84.19 389 LYS A CA 1
ATOM 3164 C C . LYS A 1 389 ? -5.100 1.093 3.209 1.00 84.19 389 LYS A C 1
ATOM 3166 O O . LYS A 1 389 ? -5.028 0.023 3.796 1.00 84.19 389 LYS A O 1
ATOM 3171 N N . VAL A 1 390 ? -4.173 2.045 3.343 1.00 86.38 390 VAL A N 1
ATOM 3172 C CA . VAL A 1 390 ? -2.881 1.827 4.033 1.00 86.38 390 VAL A CA 1
ATOM 3173 C C . VAL A 1 390 ? -2.506 2.938 5.024 1.00 86.38 390 VAL A C 1
ATOM 3175 O O . VAL A 1 390 ? -1.361 3.009 5.476 1.00 86.38 390 VAL A O 1
ATOM 3178 N N . ASP A 1 391 ? -3.460 3.807 5.374 1.00 90.31 391 ASP A N 1
ATOM 3179 C CA . ASP A 1 391 ? -3.217 4.980 6.229 1.00 90.31 391 ASP A CA 1
ATOM 3180 C C . ASP A 1 391 ? -2.823 4.597 7.664 1.00 90.31 391 ASP A C 1
ATOM 3182 O O . ASP A 1 391 ? -2.132 5.348 8.352 1.00 90.31 391 ASP A O 1
ATOM 3186 N N . LEU A 1 392 ? -3.246 3.413 8.111 1.00 91.56 392 LEU A N 1
ATOM 3187 C CA . LEU A 1 392 ? -2.999 2.902 9.452 1.00 91.56 392 LEU A CA 1
ATOM 3188 C C . LEU A 1 392 ? -1.636 2.209 9.537 1.00 91.56 392 LEU A C 1
ATOM 3190 O O . LEU A 1 392 ? -1.280 1.397 8.676 1.00 91.56 392 LEU A O 1
ATOM 3194 N N . LYS A 1 393 ? -0.858 2.526 10.575 1.00 93.00 393 LYS A N 1
ATOM 3195 C CA . LYS A 1 393 ? 0.459 1.927 10.815 1.00 93.00 393 LYS A CA 1
ATOM 3196 C C . LYS A 1 393 ? 0.283 0.591 11.524 1.00 93.00 393 LYS A C 1
ATOM 3198 O O . LYS A 1 393 ? -0.171 0.550 12.665 1.00 93.00 393 LYS A O 1
ATOM 3203 N N . ILE A 1 394 ? 0.630 -0.480 10.825 1.00 93.50 394 ILE A N 1
ATOM 3204 C CA . ILE A 1 394 ? 0.514 -1.858 11.301 1.00 93.50 394 ILE A CA 1
ATOM 3205 C C . ILE A 1 394 ? 1.924 -2.411 11.376 1.00 93.50 394 ILE A C 1
ATOM 3207 O O . ILE A 1 394 ? 2.684 -2.268 10.417 1.00 93.50 394 ILE A O 1
ATOM 3211 N N . GLN A 1 395 ? 2.275 -2.987 12.517 1.00 92.75 395 GLN A N 1
ATOM 3212 C CA . GLN A 1 395 ? 3.550 -3.659 12.675 1.00 92.75 395 GLN A CA 1
ATOM 3213 C C . GLN A 1 395 ? 3.542 -4.996 11.935 1.00 92.75 395 GLN A C 1
ATOM 3215 O O . GLN A 1 395 ? 2.602 -5.781 12.057 1.00 92.75 395 GLN A O 1
ATOM 3220 N N . ASN A 1 396 ? 4.620 -5.253 11.204 1.00 92.19 396 ASN A N 1
ATOM 3221 C CA . ASN A 1 396 ? 4.793 -6.470 10.431 1.00 92.19 396 ASN A CA 1
ATOM 3222 C C . ASN A 1 396 ? 4.904 -7.687 11.345 1.00 92.19 396 ASN A C 1
ATOM 3224 O O . ASN A 1 396 ? 5.713 -7.716 12.282 1.00 92.19 396 ASN A O 1
ATOM 3228 N N . ILE A 1 397 ? 4.117 -8.727 11.065 1.00 92.25 397 ILE A N 1
ATOM 3229 C CA . ILE A 1 397 ? 4.127 -9.926 11.903 1.00 92.25 397 ILE A CA 1
ATOM 3230 C C . ILE A 1 397 ? 5.455 -10.677 11.790 1.00 92.25 397 ILE A C 1
ATOM 3232 O O . ILE A 1 397 ? 5.858 -11.360 12.736 1.00 92.25 397 ILE A O 1
ATOM 3236 N N . SER A 1 398 ? 6.138 -10.555 10.651 1.00 92.31 398 SER A N 1
ATOM 3237 C CA . SER A 1 398 ? 7.446 -11.148 10.363 1.00 92.31 398 SER A CA 1
ATOM 3238 C C . SER A 1 398 ? 8.528 -10.666 11.347 1.00 92.31 398 SER A C 1
ATOM 3240 O O . SER A 1 398 ? 9.329 -11.475 11.813 1.00 92.31 398 SER A O 1
ATOM 3242 N N . GLU A 1 399 ? 8.472 -9.394 11.755 1.00 93.25 399 GLU A N 1
ATOM 3243 C CA . GLU A 1 399 ? 9.441 -8.709 12.625 1.00 93.25 399 GLU A CA 1
ATOM 3244 C C . GLU A 1 399 ? 9.233 -8.963 14.126 1.00 93.25 399 GLU A C 1
ATOM 3246 O O . GLU A 1 399 ? 10.064 -8.590 14.959 1.00 93.25 399 GLU A O 1
ATOM 3251 N N . ILE A 1 400 ? 8.102 -9.555 14.510 1.00 93.88 400 ILE A N 1
ATOM 3252 C CA . ILE A 1 400 ? 7.788 -9.852 15.910 1.00 93.88 400 ILE A CA 1
ATOM 3253 C C . ILE A 1 400 ? 8.348 -11.236 16.245 1.00 93.88 400 ILE A C 1
ATOM 3255 O O . ILE A 1 400 ? 7.994 -12.230 15.617 1.00 93.88 400 ILE A O 1
ATOM 3259 N N . GLU A 1 401 ? 9.205 -11.360 17.250 1.00 95.00 401 GLU A N 1
ATOM 3260 C CA . GLU A 1 401 ? 9.735 -12.670 17.647 1.00 95.00 401 GLU A CA 1
ATOM 3261 C C . GLU A 1 401 ? 8.654 -13.571 18.274 1.00 95.00 401 GLU A C 1
ATOM 3263 O O . GLU A 1 401 ? 7.520 -13.162 18.532 1.00 95.00 401 GLU A O 1
ATOM 3268 N N . LYS A 1 402 ? 8.985 -14.841 18.517 1.00 94.56 402 LYS A N 1
ATOM 3269 C CA . LYS A 1 402 ? 8.113 -15.719 19.309 1.00 94.56 402 LYS A CA 1
ATOM 3270 C C . LYS A 1 402 ? 8.244 -15.368 20.794 1.00 94.56 402 LYS A C 1
ATOM 3272 O O . LYS A 1 402 ? 9.313 -14.960 21.239 1.00 94.56 402 LYS A O 1
ATOM 3277 N N . LEU A 1 403 ? 7.157 -15.566 21.536 1.00 94.50 403 LEU A N 1
ATOM 3278 C CA . LEU A 1 403 ? 7.156 -15.487 22.994 1.00 94.50 403 LEU A CA 1
ATOM 3279 C C . LEU A 1 403 ? 8.083 -16.570 23.568 1.00 94.50 403 LEU A C 1
ATOM 3281 O O . LEU A 1 403 ? 7.944 -17.740 23.197 1.00 94.50 403 LEU A O 1
ATOM 3285 N N . ASN A 1 404 ? 9.025 -16.186 24.430 1.00 94.75 404 ASN A N 1
ATOM 3286 C CA . ASN A 1 404 ? 9.919 -17.122 25.115 1.00 94.75 404 ASN A CA 1
ATOM 3287 C C . ASN A 1 404 ? 9.361 -17.544 26.495 1.00 94.75 404 ASN A C 1
ATOM 3289 O O . ASN A 1 404 ? 8.350 -17.015 26.960 1.00 94.75 404 ASN A O 1
ATOM 3293 N N . GLU A 1 405 ? 9.992 -18.524 27.149 1.00 94.06 405 GLU A N 1
ATOM 3294 C CA . GLU A 1 405 ? 9.493 -19.065 28.425 1.00 94.06 405 GLU A CA 1
ATOM 3295 C C . GLU A 1 405 ? 9.597 -18.070 29.596 1.00 94.06 405 GLU A C 1
ATOM 3297 O O . GLU A 1 405 ? 8.721 -18.058 30.461 1.00 94.06 405 GLU A O 1
ATOM 3302 N N . GLU A 1 406 ? 10.613 -17.200 29.620 1.00 94.81 406 GLU A N 1
ATOM 3303 C CA . GLU A 1 406 ? 10.758 -16.161 30.653 1.00 94.81 406 GLU A CA 1
ATOM 3304 C C . GLU A 1 406 ? 9.664 -15.096 30.529 1.00 94.81 406 GLU A C 1
ATOM 3306 O O . GLU A 1 406 ? 9.005 -14.757 31.510 1.00 94.81 406 GLU A O 1
ATOM 3311 N N . GLU A 1 407 ? 9.403 -14.633 29.309 1.00 95.75 407 GLU A N 1
ATOM 3312 C CA . GLU A 1 407 ? 8.312 -13.720 28.974 1.00 95.75 407 GLU A CA 1
ATOM 3313 C C . GLU A 1 407 ? 6.960 -14.354 29.303 1.00 95.75 407 GLU A C 1
ATOM 3315 O O . GLU A 1 407 ? 6.090 -13.708 29.883 1.00 95.75 407 GLU A O 1
ATOM 3320 N N . LYS A 1 408 ? 6.775 -15.641 28.993 1.00 94.62 408 LYS A N 1
ATOM 3321 C CA . LYS A 1 408 ? 5.554 -16.368 29.346 1.00 94.62 408 LYS A CA 1
ATOM 3322 C C . LYS A 1 408 ? 5.366 -16.436 30.859 1.00 94.62 408 LYS A C 1
ATOM 3324 O O . LYS A 1 408 ? 4.258 -16.197 31.338 1.00 94.62 408 LYS A O 1
ATOM 3329 N N . LYS A 1 409 ? 6.417 -16.734 31.625 1.00 95.25 409 LYS A N 1
ATOM 3330 C CA . LYS A 1 409 ? 6.367 -16.707 33.093 1.00 95.25 409 LYS A CA 1
ATOM 3331 C C . LYS A 1 409 ? 6.014 -15.306 33.599 1.00 95.25 409 LYS A C 1
ATOM 3333 O O . LYS A 1 409 ? 5.094 -15.172 34.401 1.00 95.25 409 LYS A O 1
ATOM 3338 N N . TRP A 1 410 ? 6.659 -14.275 33.059 1.00 95.75 410 TRP A N 1
ATOM 3339 C CA . TRP A 1 410 ? 6.382 -12.889 33.418 1.00 95.75 410 TRP A CA 1
ATOM 3340 C C . TRP A 1 410 ? 4.924 -12.503 33.141 1.00 95.75 410 TRP A C 1
ATOM 3342 O O . TRP A 1 410 ? 4.281 -11.909 34.003 1.00 95.75 410 TRP A O 1
ATOM 3352 N N . LEU A 1 411 ? 4.365 -12.889 31.987 1.00 95.31 411 LEU A N 1
ATOM 3353 C CA . LEU A 1 411 ? 2.959 -12.638 31.652 1.00 95.31 411 LEU A CA 1
ATOM 3354 C C . LEU A 1 411 ? 2.003 -13.327 32.633 1.00 95.31 411 LEU A C 1
ATOM 3356 O O . LEU A 1 411 ? 1.010 -12.720 33.026 1.00 95.31 411 LEU A O 1
ATOM 3360 N N . ASN A 1 412 ? 2.298 -14.564 33.045 1.00 94.00 412 ASN A N 1
ATOM 3361 C CA . ASN A 1 412 ? 1.491 -15.279 34.039 1.00 94.00 412 ASN A CA 1
ATOM 3362 C C . ASN A 1 412 ? 1.456 -14.557 35.392 1.00 94.00 412 ASN A C 1
ATOM 3364 O O . ASN A 1 412 ? 0.425 -14.556 36.056 1.00 94.00 412 ASN A O 1
ATOM 3368 N N . GLU A 1 413 ? 2.574 -13.958 35.795 1.00 92.88 413 GLU A N 1
ATOM 3369 C CA . GLU A 1 413 ? 2.707 -13.287 37.088 1.00 92.88 413 GLU A CA 1
ATOM 3370 C C . GLU A 1 413 ? 2.184 -11.841 37.057 1.00 92.88 413 GLU A C 1
ATOM 3372 O O . GLU A 1 413 ? 1.625 -11.385 38.050 1.00 92.88 413 GLU A O 1
ATOM 3377 N N . ASN A 1 414 ? 2.319 -11.128 35.929 1.00 94.19 414 ASN A N 1
ATOM 3378 C CA . ASN A 1 414 ? 2.201 -9.663 35.899 1.00 94.19 414 ASN A CA 1
ATOM 3379 C C . ASN A 1 414 ? 1.135 -9.104 34.945 1.00 94.19 414 ASN A C 1
ATOM 3381 O O . ASN A 1 414 ? 0.669 -7.986 35.161 1.00 94.19 414 ASN A O 1
ATOM 3385 N N . LEU A 1 415 ? 0.712 -9.831 33.901 1.00 93.12 415 LEU A N 1
ATOM 3386 C CA . LEU A 1 415 ? -0.157 -9.257 32.857 1.00 93.12 415 LEU A CA 1
ATOM 3387 C C . LEU A 1 415 ? -1.509 -8.781 33.413 1.00 93.12 415 LEU A C 1
ATOM 3389 O O . LEU A 1 415 ? -2.020 -7.734 33.015 1.00 93.12 415 LEU A O 1
ATOM 3393 N N . LEU A 1 416 ? -2.079 -9.534 34.358 1.00 92.06 416 LEU A N 1
ATOM 3394 C CA . LEU A 1 416 ? -3.345 -9.187 35.012 1.00 92.06 416 LEU A CA 1
ATOM 3395 C C . LEU A 1 416 ? -3.238 -7.925 35.881 1.00 92.06 416 LEU A C 1
ATOM 3397 O O . LEU A 1 416 ? -4.257 -7.314 36.201 1.00 92.06 416 LEU A O 1
ATOM 3401 N N . PHE A 1 417 ? -2.016 -7.498 36.197 1.00 90.38 417 PHE A N 1
ATOM 3402 C CA . PHE A 1 417 ? -1.711 -6.309 36.983 1.00 90.38 417 PHE A CA 1
ATOM 3403 C C . PHE A 1 417 ? -1.279 -5.114 36.117 1.00 90.38 417 PHE A C 1
ATOM 3405 O O . PHE A 1 417 ? -0.721 -4.145 36.635 1.00 90.38 417 PHE A O 1
ATOM 3412 N N . LEU A 1 418 ? -1.609 -5.132 34.811 1.00 88.62 418 LEU A N 1
ATOM 3413 C CA . LEU A 1 418 ? -1.573 -3.955 33.922 1.00 88.62 418 LEU A CA 1
ATOM 3414 C C . LEU A 1 418 ? -2.222 -2.722 34.575 1.00 88.62 418 LEU A C 1
ATOM 3416 O O . LEU A 1 418 ? -1.805 -1.586 34.359 1.00 88.62 418 LEU A O 1
ATOM 3420 N N . ARG A 1 419 ? -3.257 -2.959 35.380 1.00 90.06 419 ARG A N 1
ATOM 3421 C CA . ARG A 1 419 ? -3.854 -2.069 36.373 1.00 90.06 419 ARG A CA 1
ATOM 3422 C C . ARG A 1 419 ? -3.949 -2.834 37.694 1.00 90.06 419 ARG A C 1
ATOM 3424 O O . ARG A 1 419 ? -4.052 -4.057 37.699 1.00 90.06 419 ARG A O 1
ATOM 3431 N N . LYS A 1 420 ? -3.968 -2.116 38.823 1.00 88.38 420 LYS A N 1
ATOM 3432 C CA . LYS A 1 420 ? -4.185 -2.738 40.148 1.00 88.38 420 LYS A CA 1
ATOM 3433 C C . LYS A 1 420 ? -5.535 -3.449 40.241 1.00 88.38 420 LYS A C 1
ATOM 3435 O O . LYS A 1 420 ? -5.659 -4.439 40.951 1.00 88.38 420 LYS A O 1
ATOM 3440 N N . ASP A 1 421 ? -6.534 -2.933 39.527 1.00 90.62 421 ASP A N 1
ATOM 3441 C CA . ASP A 1 421 ? -7.794 -3.638 39.329 1.00 90.62 421 ASP A CA 1
ATOM 3442 C C . ASP A 1 421 ? -7.660 -4.613 38.152 1.00 90.62 421 ASP A C 1
ATOM 3444 O O . ASP A 1 421 ? -7.625 -4.206 36.986 1.00 90.62 421 ASP A O 1
ATOM 3448 N N . VAL A 1 422 ? -7.618 -5.905 38.482 1.00 92.12 422 VAL A N 1
ATOM 3449 C CA . VAL A 1 422 ? -7.516 -7.015 37.526 1.00 92.12 422 VAL A CA 1
ATOM 3450 C C . VAL A 1 422 ? -8.643 -6.984 36.494 1.00 92.12 422 VAL A C 1
ATOM 3452 O O . VAL A 1 422 ? -8.411 -7.321 35.333 1.00 92.12 422 VAL A O 1
ATOM 3455 N N . ASN A 1 423 ? -9.845 -6.535 36.866 1.00 93.88 423 ASN A N 1
ATOM 3456 C CA . ASN A 1 423 ? -10.968 -6.472 35.937 1.00 93.88 423 ASN A CA 1
ATOM 3457 C C . ASN A 1 423 ? -10.730 -5.428 34.839 1.00 93.88 423 ASN A C 1
ATOM 3459 O O . ASN A 1 423 ? -11.002 -5.707 33.675 1.00 93.88 423 ASN A O 1
ATOM 3463 N N . GLN A 1 424 ? -10.150 -4.268 35.173 1.00 91.81 424 GLN A N 1
ATOM 3464 C CA . GLN A 1 424 ? -9.799 -3.233 34.187 1.00 91.81 424 GLN A CA 1
ATOM 3465 C C . GLN A 1 424 ? -8.671 -3.693 33.252 1.00 91.81 424 GLN A C 1
ATOM 3467 O O . GLN A 1 424 ? -8.674 -3.367 32.062 1.00 91.81 424 GLN A O 1
ATOM 3472 N N . SER A 1 425 ? -7.709 -4.468 33.767 1.00 93.25 425 SER A N 1
ATOM 3473 C CA . SER A 1 425 ? -6.670 -5.110 32.951 1.00 93.25 425 SER A CA 1
ATOM 3474 C C . SER A 1 425 ? -7.287 -6.101 31.965 1.00 93.25 425 SER A C 1
ATOM 3476 O O . SER A 1 425 ? -7.070 -6.008 30.756 1.00 93.25 425 SER A O 1
ATOM 3478 N N . LEU A 1 426 ? -8.098 -7.030 32.482 1.00 95.94 426 LEU A N 1
ATOM 3479 C CA . LEU A 1 426 ? -8.750 -8.067 31.691 1.00 95.94 426 LEU A CA 1
ATOM 3480 C C . LEU A 1 426 ? -9.697 -7.481 30.648 1.00 95.94 426 LEU A C 1
ATOM 3482 O O . LEU A 1 426 ? -9.747 -8.019 29.549 1.00 95.94 426 LEU A O 1
ATOM 3486 N N . LEU A 1 427 ? -10.396 -6.383 30.941 1.00 96.19 427 LEU A N 1
ATOM 3487 C CA . LEU A 1 427 ? -11.353 -5.766 30.022 1.00 96.19 427 LEU A CA 1
ATOM 3488 C C . LEU A 1 427 ? -10.704 -5.392 28.682 1.00 96.19 427 LEU A C 1
ATOM 3490 O O . LEU A 1 427 ? -11.133 -5.880 27.638 1.00 96.19 427 LEU A O 1
ATOM 3494 N N . GLY A 1 428 ? -9.625 -4.605 28.710 1.00 95.94 428 GLY A N 1
ATOM 3495 C CA . GLY A 1 428 ? -8.911 -4.188 27.499 1.00 95.94 428 GLY A CA 1
ATOM 3496 C C . GLY A 1 428 ? -8.174 -5.334 26.805 1.00 95.94 428 GLY A C 1
ATOM 3497 O O . GLY A 1 428 ? -8.187 -5.421 25.577 1.00 95.94 428 GLY A O 1
ATOM 3498 N N . ILE A 1 429 ? -7.563 -6.248 27.569 1.00 97.62 429 ILE A N 1
ATOM 3499 C CA . ILE A 1 429 ? -6.836 -7.395 27.000 1.00 97.62 429 ILE A CA 1
ATOM 3500 C C . ILE A 1 429 ? -7.809 -8.369 26.324 1.00 97.62 429 ILE A C 1
ATOM 3502 O O . ILE A 1 429 ? -7.563 -8.808 25.203 1.00 97.62 429 ILE A O 1
ATOM 3506 N N . CYS A 1 430 ? -8.925 -8.698 26.979 1.00 98.12 430 CYS A N 1
ATOM 3507 C CA . CYS A 1 430 ? -9.948 -9.580 26.422 1.00 98.12 430 CYS A CA 1
ATOM 3508 C C . CYS A 1 430 ? -10.660 -8.921 25.243 1.00 98.12 430 CYS A C 1
ATOM 3510 O O . CYS A 1 430 ? -10.950 -9.610 24.271 1.00 98.12 430 CYS A O 1
ATOM 3512 N N . TRP A 1 431 ? -10.893 -7.606 25.286 1.00 98.06 431 TRP A N 1
ATOM 3513 C CA . TRP A 1 431 ? -11.338 -6.861 24.113 1.00 98.06 431 TRP A CA 1
ATOM 3514 C C . TRP A 1 431 ? -10.375 -7.128 22.952 1.00 98.06 431 TRP A C 1
ATOM 3516 O O . TRP A 1 431 ? -10.759 -7.791 21.992 1.00 98.06 431 TRP A O 1
ATOM 3526 N N . ALA A 1 432 ? -9.094 -6.780 23.101 1.00 98.00 432 ALA A N 1
ATOM 3527 C CA . ALA A 1 432 ? -8.104 -6.950 22.043 1.00 98.00 432 ALA A CA 1
ATOM 3528 C C . ALA A 1 432 ? -8.043 -8.388 21.503 1.00 98.00 432 ALA A C 1
ATOM 3530 O O . ALA A 1 432 ? -8.212 -8.614 20.308 1.00 98.00 432 ALA A O 1
ATOM 3531 N N . LEU A 1 433 ? -7.866 -9.382 22.372 1.00 98.25 433 LEU A N 1
ATOM 3532 C CA . LEU A 1 433 ? -7.736 -10.775 21.942 1.00 98.25 433 LEU A CA 1
ATOM 3533 C C . LEU A 1 433 ? -9.022 -11.338 21.327 1.00 98.25 433 LEU A C 1
ATOM 3535 O O . LEU A 1 433 ? -8.948 -12.157 20.411 1.00 98.25 433 LEU A O 1
ATOM 3539 N N . GLY A 1 434 ? -10.192 -10.880 21.776 1.00 97.25 434 GLY A N 1
ATOM 3540 C CA . GLY A 1 434 ? -11.476 -11.258 21.191 1.00 97.25 434 GLY A CA 1
ATOM 3541 C C . GLY A 1 434 ? -11.576 -10.876 19.714 1.00 97.25 434 GLY A C 1
ATOM 3542 O O . GLY A 1 434 ? -12.177 -11.613 18.927 1.00 97.25 434 GLY A O 1
ATOM 3543 N N . ARG A 1 435 ? -10.922 -9.782 19.298 1.00 96.62 435 ARG A N 1
ATOM 3544 C CA . ARG A 1 435 ? -10.985 -9.294 17.916 1.00 96.62 435 ARG A CA 1
ATOM 3545 C C . ARG A 1 435 ? -10.463 -10.279 16.878 1.00 96.62 435 ARG A C 1
ATOM 3547 O O . ARG A 1 435 ? -11.001 -10.325 15.778 1.00 96.62 435 ARG A O 1
ATOM 3554 N N . PHE A 1 436 ? -9.481 -11.115 17.217 1.00 97.62 436 PHE A N 1
ATOM 3555 C CA . PHE A 1 436 ? -8.975 -12.143 16.298 1.00 97.62 436 PHE A CA 1
ATOM 3556 C C . PHE A 1 436 ? -10.038 -13.183 15.900 1.00 97.62 436 PHE A C 1
ATOM 3558 O O . PHE A 1 436 ? -9.887 -13.882 14.898 1.00 97.62 436 PHE A O 1
ATOM 3565 N N . HIS A 1 437 ? -11.108 -13.316 16.682 1.00 97.06 437 HIS A N 1
ATOM 3566 C CA . HIS A 1 437 ? -12.128 -14.348 16.502 1.00 97.06 437 HIS A CA 1
ATOM 3567 C C . HIS A 1 437 ? -13.481 -13.786 16.044 1.00 97.06 437 HIS A C 1
ATOM 3569 O O . HIS A 1 437 ? -14.288 -14.535 15.497 1.00 97.06 437 HIS A O 1
ATOM 3575 N N . VAL A 1 438 ? -13.732 -12.491 16.252 1.00 93.56 438 VAL A N 1
ATOM 3576 C CA . VAL A 1 438 ? -15.012 -11.837 15.953 1.00 93.56 438 VAL A CA 1
ATOM 3577 C C . VAL A 1 438 ? -14.882 -11.017 14.671 1.00 93.56 438 VAL A C 1
ATOM 3579 O O . VAL A 1 438 ? -14.097 -10.080 14.619 1.00 93.56 438 VAL A O 1
ATOM 3582 N N . GLN A 1 439 ? -15.679 -11.338 13.650 1.00 85.62 439 GLN A N 1
ATOM 3583 C CA . GLN A 1 439 ? -15.766 -10.568 12.394 1.00 85.62 439 GLN A CA 1
ATOM 3584 C C . GLN A 1 439 ? -17.096 -9.816 12.231 1.00 85.62 439 GLN A C 1
ATOM 3586 O O . GLN A 1 439 ? -17.233 -8.983 11.340 1.00 85.62 439 GLN A O 1
ATOM 3591 N N . GLU A 1 440 ? -18.067 -10.097 13.099 1.00 85.31 440 GLU A N 1
ATOM 3592 C CA . GLU A 1 440 ? -19.351 -9.399 13.180 1.00 85.31 440 GLU A CA 1
ATOM 3593 C C . GLU A 1 440 ? -19.217 -8.092 13.981 1.00 85.31 440 GLU A C 1
ATOM 3595 O O . GLU A 1 440 ? -18.122 -7.525 14.088 1.00 85.31 440 GLU A O 1
ATOM 3600 N N . ASN A 1 441 ? -20.334 -7.624 14.544 1.00 91.38 441 ASN A N 1
ATOM 3601 C CA . ASN A 1 441 ? -20.373 -6.444 15.393 1.00 91.38 441 ASN A CA 1
ATOM 3602 C C . ASN A 1 441 ? -19.297 -6.498 16.474 1.00 91.38 441 ASN A C 1
ATOM 3604 O O . ASN A 1 441 ? -19.135 -7.519 17.148 1.00 91.38 441 ASN A O 1
ATOM 3608 N N . TYR A 1 442 ? -18.582 -5.392 16.656 1.00 95.44 442 TYR A N 1
ATOM 3609 C CA . TYR A 1 442 ? -17.460 -5.359 17.578 1.00 95.44 442 TYR A CA 1
ATOM 3610 C C . TYR A 1 442 ? -17.469 -4.099 18.443 1.00 95.44 442 TYR A C 1
ATOM 3612 O O . TYR A 1 442 ? -17.538 -2.990 17.907 1.00 95.44 442 TYR A O 1
ATOM 3620 N N . PRO A 1 443 ? -17.416 -4.252 19.778 1.00 95.31 443 PRO A N 1
ATOM 3621 C CA . PRO A 1 443 ? -17.561 -3.136 20.698 1.00 95.31 443 PRO A CA 1
ATOM 3622 C C . PRO A 1 443 ? -16.441 -2.113 20.537 1.00 95.31 443 PRO A C 1
ATOM 3624 O O . PRO A 1 443 ? -15.277 -2.463 20.349 1.00 95.31 443 PRO A O 1
ATOM 3627 N N . ILE A 1 444 ? -16.786 -0.837 20.674 1.00 95.19 444 ILE A N 1
ATOM 3628 C CA . ILE A 1 444 ? -15.803 0.240 20.815 1.00 95.19 444 ILE A CA 1
ATOM 3629 C C . ILE A 1 444 ? -15.257 0.207 22.245 1.00 95.19 444 ILE A C 1
ATOM 3631 O O . ILE A 1 444 ? -16.026 0.082 23.197 1.00 95.19 444 ILE A O 1
ATOM 3635 N N . LEU A 1 445 ? -13.944 0.348 22.412 1.00 95.56 445 LEU A N 1
ATOM 3636 C CA . LEU A 1 445 ? -13.346 0.472 23.742 1.00 95.56 445 LEU A CA 1
ATOM 3637 C C . LEU A 1 445 ? -13.332 1.945 24.164 1.00 95.56 445 LEU A C 1
ATOM 3639 O O . LEU A 1 445 ? -12.651 2.760 23.542 1.00 95.56 445 LEU A O 1
ATOM 3643 N N . GLU A 1 446 ? -14.072 2.290 25.211 1.00 92.88 446 GLU A N 1
ATOM 3644 C CA . GLU A 1 446 ? -14.017 3.606 25.851 1.00 92.88 446 GLU A CA 1
ATOM 3645 C C . GLU A 1 446 ? -13.015 3.574 27.005 1.00 92.88 446 GLU A C 1
ATOM 3647 O O . GLU A 1 446 ? -13.077 2.702 27.868 1.00 92.88 446 GLU A O 1
ATOM 3652 N N . VAL A 1 447 ? -12.105 4.542 27.046 1.00 91.88 447 VAL A N 1
ATOM 3653 C CA . VAL A 1 447 ? -11.157 4.730 28.144 1.00 91.88 447 VAL A CA 1
ATOM 3654 C C . VAL A 1 447 ? -11.390 6.110 28.751 1.00 91.88 447 VAL A C 1
ATOM 3656 O O . VAL A 1 447 ? -10.979 7.134 28.196 1.00 91.88 447 VAL A O 1
ATOM 3659 N N . SER A 1 448 ? -12.062 6.137 29.900 1.00 87.88 448 SER A N 1
ATOM 3660 C CA . SER A 1 448 ? -12.384 7.359 30.640 1.00 87.88 448 SER A CA 1
ATOM 3661 C C . SER A 1 448 ? -11.451 7.539 31.840 1.00 87.88 448 SER A C 1
ATOM 3663 O O . SER A 1 448 ? -10.939 6.578 32.419 1.00 87.88 448 SER A O 1
ATOM 3665 N N . GLY A 1 449 ? -11.164 8.789 32.208 1.00 84.00 449 GLY A N 1
ATOM 3666 C CA . GLY A 1 449 ? -10.329 9.087 33.372 1.00 84.00 449 GLY A CA 1
ATOM 3667 C C . GLY A 1 449 ? -9.742 10.495 33.373 1.00 84.00 449 GLY A C 1
ATOM 3668 O O . GLY A 1 449 ? -9.667 11.171 32.345 1.00 84.00 449 GLY A O 1
ATOM 3669 N N . THR A 1 450 ? -9.278 10.936 34.541 1.00 78.31 450 THR A N 1
ATOM 3670 C CA . THR A 1 450 ? -8.677 12.270 34.708 1.00 78.31 450 THR A CA 1
ATOM 3671 C C . THR A 1 450 ? -7.287 12.369 34.069 1.00 78.31 450 THR A C 1
ATOM 3673 O O . THR A 1 450 ? -6.678 11.375 33.663 1.00 78.31 450 THR A O 1
ATOM 3676 N N . THR A 1 451 ? -6.781 13.594 33.929 1.00 77.81 451 THR A N 1
ATOM 3677 C CA . THR A 1 451 ? -5.457 13.868 33.358 1.00 77.81 451 THR A CA 1
ATOM 3678 C C . THR A 1 451 ? -4.347 13.166 34.158 1.00 77.81 451 THR A C 1
ATOM 3680 O O . THR A 1 451 ? -4.411 13.063 35.385 1.00 77.81 451 THR A O 1
ATOM 3683 N N . SER A 1 452 ? -3.309 12.689 33.461 1.00 79.50 452 SER A N 1
ATOM 3684 C CA . SER A 1 452 ? -2.101 12.077 34.052 1.00 79.50 452 SER A CA 1
ATOM 3685 C C . SER A 1 452 ? -2.312 10.743 34.790 1.00 79.50 452 SER A C 1
ATOM 3687 O O . SER A 1 452 ? -1.566 10.408 35.709 1.00 79.50 452 SER A O 1
ATOM 3689 N N . ILE A 1 453 ? -3.318 9.959 34.389 1.00 85.38 453 ILE A N 1
ATOM 3690 C CA . ILE A 1 453 ? -3.673 8.672 35.024 1.00 85.38 453 ILE A CA 1
ATOM 3691 C C . ILE A 1 453 ? -3.185 7.429 34.261 1.00 85.38 453 ILE A C 1
ATOM 3693 O O . ILE A 1 453 ? -3.394 6.292 34.705 1.00 85.38 453 ILE A O 1
ATOM 3697 N N . GLY A 1 454 ? -2.528 7.651 33.120 1.00 86.06 454 GLY A N 1
ATOM 3698 C CA . GLY A 1 454 ? -2.005 6.603 32.246 1.00 86.06 454 GLY A CA 1
ATOM 3699 C C . GLY A 1 454 ? -2.938 6.185 31.098 1.00 86.06 454 GLY A C 1
ATOM 3700 O O . GLY A 1 454 ? -2.925 5.014 30.730 1.00 86.06 454 GLY A O 1
ATOM 3701 N N . LYS A 1 455 ? -3.822 7.070 30.599 1.00 88.81 455 LYS A N 1
ATOM 3702 C CA . LYS A 1 455 ? -4.803 6.729 29.541 1.00 88.81 455 LYS A CA 1
ATOM 3703 C C . LYS A 1 455 ? -4.128 6.398 28.220 1.00 88.81 455 LYS A C 1
ATOM 3705 O O . LYS A 1 455 ? -4.344 5.317 27.684 1.00 88.81 455 LYS A O 1
ATOM 3710 N N . THR A 1 456 ? -3.307 7.319 27.722 1.00 89.12 456 THR A N 1
ATOM 3711 C CA . THR A 1 456 ? -2.607 7.158 26.448 1.00 89.12 456 THR A CA 1
ATOM 3712 C C . THR A 1 456 ? -1.725 5.911 26.481 1.00 89.12 456 THR A C 1
ATOM 3714 O O . THR A 1 456 ? -1.694 5.166 25.509 1.00 89.12 456 THR A O 1
ATOM 3717 N N . GLU A 1 457 ? -1.092 5.616 27.617 1.00 90.12 457 GLU A N 1
ATOM 3718 C CA . GLU A 1 457 ? -0.278 4.417 27.807 1.00 90.12 457 GLU A CA 1
ATOM 3719 C C . GLU A 1 457 ? -1.112 3.135 27.842 1.00 90.12 457 GLU A C 1
ATOM 3721 O O . GLU A 1 457 ? -0.765 2.172 27.167 1.00 90.12 457 GLU A O 1
ATOM 3726 N N . TYR A 1 458 ? -2.233 3.114 28.572 1.00 92.75 458 TYR A N 1
ATOM 3727 C CA . TYR A 1 458 ? -3.143 1.964 28.573 1.00 92.75 458 TYR A CA 1
ATOM 3728 C C . TYR A 1 458 ? -3.630 1.653 27.156 1.00 92.75 458 TYR A C 1
ATOM 3730 O O . TYR A 1 458 ? -3.576 0.514 26.699 1.00 92.75 458 TYR A O 1
ATOM 3738 N N . VAL A 1 459 ? -4.055 2.684 26.435 1.00 94.25 459 VAL A N 1
ATOM 3739 C CA . VAL A 1 459 ? -4.531 2.573 25.061 1.00 94.25 459 VAL A CA 1
ATOM 3740 C C . VAL A 1 459 ? -3.425 2.111 24.108 1.00 94.25 459 VAL A C 1
ATOM 3742 O O . VAL A 1 459 ? -3.668 1.253 23.260 1.00 94.25 459 VAL A O 1
ATOM 3745 N N . GLU A 1 460 ? -2.209 2.635 24.261 1.00 94.88 460 GLU A N 1
ATOM 3746 C CA . GLU A 1 460 ? -1.028 2.190 23.518 1.00 94.88 460 GLU A CA 1
ATOM 3747 C C . GLU A 1 460 ? -0.754 0.700 23.771 1.00 94.88 460 GLU A C 1
ATOM 3749 O O . GLU A 1 460 ? -0.578 -0.058 22.820 1.00 94.88 460 GLU A O 1
ATOM 3754 N N . PHE A 1 461 ? -0.803 0.247 25.026 1.00 95.31 461 PHE A N 1
ATOM 3755 C CA . PHE A 1 461 ? -0.615 -1.161 25.384 1.00 95.31 461 PHE A CA 1
ATOM 3756 C C . PHE A 1 461 ? -1.675 -2.074 24.761 1.00 95.31 461 PHE A C 1
ATOM 3758 O O . PHE A 1 461 ? -1.325 -3.082 24.146 1.00 95.31 461 PHE A O 1
ATOM 3765 N N . ILE A 1 462 ? -2.958 -1.714 24.848 1.00 96.56 462 ILE A N 1
ATOM 3766 C CA . ILE A 1 462 ? -4.032 -2.491 24.211 1.00 96.56 462 ILE A CA 1
ATOM 3767 C C . ILE A 1 462 ? -3.866 -2.511 22.683 1.00 96.56 462 ILE A C 1
ATOM 3769 O O . ILE A 1 462 ? -4.011 -3.563 22.061 1.00 96.56 462 ILE A O 1
ATOM 3773 N N . SER A 1 463 ? -3.500 -1.380 22.075 1.00 96.94 463 SER A N 1
ATOM 3774 C CA . SER A 1 463 ? -3.253 -1.268 20.632 1.00 96.94 463 SER A CA 1
ATOM 3775 C C . SER A 1 463 ? -2.119 -2.184 20.159 1.00 96.94 463 SER A C 1
ATOM 3777 O O . SER A 1 463 ? -2.245 -2.854 19.131 1.00 96.94 463 SER A O 1
ATOM 3779 N N . ARG A 1 464 ? -1.040 -2.297 20.941 1.00 97.06 464 ARG A N 1
ATOM 3780 C CA . ARG A 1 464 ? 0.129 -3.136 20.627 1.00 97.06 464 ARG A CA 1
ATOM 3781 C C . ARG A 1 464 ? -0.170 -4.635 20.609 1.00 97.06 464 ARG A C 1
ATOM 3783 O O . ARG A 1 464 ? 0.415 -5.350 19.798 1.00 97.06 464 ARG A O 1
ATOM 3790 N N . ILE A 1 465 ? -1.127 -5.111 21.415 1.00 97.81 465 ILE A N 1
ATOM 3791 C CA . ILE A 1 465 ? -1.619 -6.505 21.342 1.00 97.81 465 ILE A CA 1
ATOM 3792 C C . ILE A 1 465 ? -2.188 -6.812 19.944 1.00 97.81 465 ILE A C 1
ATOM 3794 O O . ILE A 1 465 ? -2.098 -7.938 19.464 1.00 97.81 465 ILE A O 1
ATOM 3798 N N . LEU A 1 466 ? -2.734 -5.798 19.272 1.00 97.56 466 LEU A N 1
ATOM 3799 C CA . LEU A 1 466 ? -3.292 -5.872 17.922 1.00 97.56 466 LEU A CA 1
ATOM 3800 C C . LEU A 1 466 ? -2.354 -5.281 16.856 1.00 97.56 466 LEU A C 1
ATOM 3802 O O . LEU A 1 466 ? -2.805 -4.873 15.783 1.00 97.56 466 LEU A O 1
ATOM 3806 N N . PHE A 1 467 ? -1.049 -5.241 17.143 1.00 96.69 467 PHE A N 1
ATOM 3807 C CA . PHE A 1 467 ? 0.008 -4.783 16.228 1.00 96.69 467 PHE A CA 1
ATOM 3808 C C . PHE A 1 467 ? -0.096 -3.300 15.836 1.00 96.69 467 PHE A C 1
ATOM 3810 O O . PHE A 1 467 ? 0.420 -2.877 14.798 1.00 96.69 467 PHE A O 1
ATOM 3817 N N . GLY A 1 468 ? -0.788 -2.503 16.651 1.00 94.50 468 GLY A N 1
ATOM 3818 C CA . GLY A 1 468 ? -0.955 -1.073 16.443 1.00 94.50 468 GLY A CA 1
ATOM 3819 C C . GLY A 1 468 ? 0.229 -0.270 16.963 1.00 94.50 468 GLY A C 1
ATOM 3820 O O . GLY A 1 468 ? 0.830 -0.592 17.985 1.00 94.50 468 GLY A O 1
ATOM 3821 N N . ASN A 1 469 ? 0.550 0.809 16.251 1.00 90.12 469 ASN A N 1
ATOM 3822 C CA . ASN A 1 469 ? 1.602 1.743 16.633 1.00 90.12 469 ASN A CA 1
ATOM 3823 C C . ASN A 1 469 ? 1.007 2.974 17.341 1.00 90.12 469 ASN A C 1
ATOM 3825 O O . ASN A 1 469 ? -0.132 3.368 17.076 1.00 90.12 469 ASN A O 1
ATOM 3829 N N . LYS A 1 470 ? 1.806 3.636 18.184 1.00 90.50 470 LYS A N 1
ATOM 3830 C CA . LYS A 1 470 ? 1.487 4.928 18.807 1.00 90.50 470 LYS A CA 1
ATOM 3831 C C . LYS A 1 470 ? 1.051 5.994 17.795 1.00 90.50 470 LYS A C 1
ATOM 3833 O O . LYS A 1 470 ? 0.200 6.818 18.109 1.00 90.50 470 LYS A O 1
ATOM 3838 N N . GLU A 1 471 ? 1.559 5.954 16.562 1.00 91.69 471 GLU A N 1
ATOM 3839 C CA . GLU A 1 471 ? 1.135 6.865 15.487 1.00 91.69 471 GLU A CA 1
ATOM 3840 C C . GLU A 1 471 ? -0.358 6.770 15.129 1.00 91.69 471 GLU A C 1
ATOM 3842 O O . GLU A 1 471 ? -0.907 7.724 14.567 1.00 91.69 471 GLU A O 1
ATOM 3847 N N . ASN A 1 472 ? -1.027 5.659 15.454 1.00 94.00 472 ASN A N 1
ATOM 3848 C CA . ASN A 1 472 ? -2.466 5.486 15.243 1.00 94.00 472 ASN A CA 1
ATOM 3849 C C . ASN A 1 472 ? -3.313 6.209 16.304 1.00 94.00 472 ASN A C 1
ATOM 3851 O O . ASN A 1 472 ? -4.537 6.247 16.173 1.00 94.00 472 ASN A O 1
ATOM 3855 N N . ILE A 1 473 ? -2.680 6.782 17.335 1.00 94.12 473 ILE A N 1
ATOM 3856 C CA . ILE A 1 473 ? -3.331 7.610 18.348 1.00 94.12 473 ILE A CA 1
ATOM 3857 C C . ILE A 1 473 ? -3.391 9.048 17.852 1.00 94.12 473 ILE A C 1
ATOM 3859 O O . ILE A 1 473 ? -2.364 9.698 17.647 1.00 94.12 473 ILE A O 1
ATOM 3863 N N . LYS A 1 474 ? -4.608 9.544 17.622 1.00 91.75 474 LYS A N 1
ATOM 3864 C CA . LYS A 1 474 ? -4.855 10.875 17.067 1.00 91.75 474 LYS A CA 1
ATOM 3865 C C . LYS A 1 474 ? -5.759 11.690 17.988 1.00 91.75 474 LYS A C 1
ATOM 3867 O O . LYS A 1 474 ? -6.809 11.211 18.400 1.00 91.75 474 LYS A O 1
ATOM 3872 N N . SER A 1 475 ? -5.394 12.946 18.242 1.00 88.50 475 SER A N 1
ATOM 3873 C CA . SER A 1 475 ? -6.269 13.891 18.951 1.00 88.50 475 SER A CA 1
ATOM 3874 C C . SER A 1 475 ? -7.499 14.216 18.100 1.00 88.50 475 SER A C 1
ATOM 3876 O O . SER A 1 475 ? -7.357 14.596 16.933 1.00 88.50 475 SER A O 1
ATOM 3878 N N . PHE A 1 476 ? -8.703 14.120 18.670 1.00 83.69 476 PHE A N 1
ATOM 3879 C CA . PHE A 1 476 ? -9.969 14.391 17.968 1.00 83.69 476 PHE A CA 1
ATOM 3880 C C . PHE A 1 476 ? -10.001 15.766 17.276 1.00 83.69 476 PHE A C 1
ATOM 3882 O O . PHE A 1 476 ? -10.563 15.935 16.188 1.00 83.69 476 PHE A O 1
ATOM 3889 N N . SER A 1 477 ? -9.350 16.756 17.890 1.00 79.94 477 SER A N 1
ATOM 3890 C CA . SER A 1 477 ? -9.260 18.120 17.366 1.00 79.94 477 SER A CA 1
ATOM 3891 C C . SER A 1 477 ? -8.537 18.193 16.011 1.00 79.94 477 SER A C 1
ATOM 3893 O O . SER A 1 477 ? -8.933 18.981 15.148 1.00 79.94 477 SER A O 1
ATOM 3895 N N . MET A 1 478 ? -7.547 17.321 15.792 1.00 82.56 478 MET A N 1
ATOM 3896 C CA . MET A 1 478 ? -6.643 17.342 14.637 1.00 82.56 478 MET A CA 1
ATOM 3897 C C . MET A 1 478 ? -7.114 16.485 13.458 1.00 82.56 478 MET A C 1
ATOM 3899 O O . MET A 1 478 ? -6.603 16.641 12.351 1.00 82.56 478 MET A O 1
ATOM 3903 N N . VAL A 1 479 ? -8.075 15.581 13.667 1.00 84.56 479 VAL A N 1
ATOM 3904 C CA . VAL A 1 479 ? -8.533 14.658 12.619 1.00 84.56 479 VAL A CA 1
ATOM 3905 C C . VAL A 1 479 ? -9.717 15.252 11.852 1.00 84.56 479 VAL A C 1
ATOM 3907 O O . VAL A 1 479 ? -10.635 15.854 12.420 1.00 84.56 479 VAL A O 1
ATOM 3910 N N . THR A 1 480 ? -9.696 15.095 10.530 1.00 86.00 480 THR A N 1
ATOM 3911 C CA . THR A 1 480 ? -10.813 15.431 9.633 1.00 86.00 480 THR A CA 1
ATOM 3912 C C . THR A 1 480 ? -11.762 14.244 9.460 1.00 86.00 480 THR A C 1
ATOM 3914 O O . THR A 1 480 ? -11.345 13.093 9.551 1.00 86.00 480 THR A O 1
ATOM 3917 N N . ASN A 1 481 ? -13.027 14.486 9.108 1.00 81.69 481 ASN A N 1
ATOM 3918 C CA . ASN A 1 481 ? -14.006 13.402 8.921 1.00 81.69 481 ASN A CA 1
ATOM 3919 C C . ASN A 1 481 ? -13.591 12.416 7.810 1.00 81.69 481 ASN A C 1
ATOM 3921 O O . ASN A 1 481 ? -13.848 11.218 7.913 1.00 81.69 481 ASN A O 1
ATOM 3925 N N . HIS A 1 482 ? -12.875 12.893 6.783 1.00 83.19 482 HIS A N 1
ATOM 3926 C CA . HIS A 1 482 ? -12.280 12.031 5.759 1.00 83.19 482 HIS A CA 1
ATOM 3927 C C . HIS A 1 482 ? -11.224 11.081 6.348 1.00 83.19 482 HIS A C 1
ATOM 3929 O O . HIS A 1 482 ? -11.246 9.885 6.064 1.00 83.19 482 HIS A O 1
ATOM 3935 N N . GLN A 1 483 ? -10.326 11.587 7.200 1.00 87.56 483 GLN A N 1
ATOM 3936 C CA . GLN A 1 483 ? -9.322 10.760 7.874 1.00 87.56 483 GLN A CA 1
ATOM 3937 C C . GLN A 1 483 ? -9.957 9.760 8.844 1.00 87.56 483 GLN A C 1
ATOM 3939 O O . GLN A 1 483 ? -9.534 8.609 8.849 1.00 87.56 483 GLN A O 1
ATOM 3944 N N . ILE A 1 484 ? -10.991 10.156 9.601 1.00 87.94 484 ILE A N 1
ATOM 3945 C CA . ILE A 1 484 ? -11.741 9.245 10.488 1.00 87.94 484 ILE A CA 1
ATOM 3946 C C . ILE A 1 484 ? -12.260 8.049 9.681 1.00 87.94 484 ILE A C 1
ATOM 3948 O O . ILE A 1 484 ? -12.017 6.902 10.057 1.00 87.94 484 ILE A O 1
ATOM 3952 N N . ARG A 1 485 ? -12.928 8.299 8.546 1.00 86.62 485 ARG A N 1
ATOM 3953 C CA . ARG A 1 485 ? -13.451 7.231 7.676 1.00 86.62 485 ARG A CA 1
ATOM 3954 C C . ARG A 1 485 ? -12.338 6.368 7.089 1.00 86.62 485 ARG A C 1
ATOM 3956 O O . ARG A 1 485 ? -12.470 5.151 7.081 1.00 86.62 485 ARG A O 1
ATOM 3963 N N . SER A 1 486 ? -11.244 6.980 6.629 1.00 88.38 486 SER A N 1
ATOM 3964 C CA . SER A 1 486 ? -10.134 6.235 6.027 1.00 88.38 486 SER A CA 1
ATOM 3965 C C . SER A 1 486 ? -9.449 5.316 7.043 1.00 88.38 486 SER A C 1
ATOM 3967 O O . SER A 1 486 ? -9.347 4.113 6.802 1.00 88.38 486 SER A O 1
ATOM 3969 N N . LEU A 1 487 ? -9.085 5.835 8.223 1.00 91.94 487 LEU A N 1
ATOM 3970 C CA . LEU A 1 487 ? -8.493 5.049 9.316 1.00 91.94 487 LEU A CA 1
ATOM 3971 C C . LEU A 1 487 ? -9.426 3.923 9.776 1.00 91.94 487 LEU A C 1
ATOM 3973 O O . LEU A 1 487 ? -8.979 2.801 10.008 1.00 91.94 487 LEU A O 1
ATOM 3977 N N . SER A 1 488 ? -10.732 4.194 9.798 1.00 92.81 488 SER A N 1
ATOM 3978 C CA . SER A 1 488 ? -11.771 3.223 10.153 1.00 92.81 488 SER A CA 1
ATOM 3979 C C . SER A 1 488 ? -11.977 2.097 9.123 1.00 92.81 488 SER A C 1
ATOM 3981 O O . SER A 1 488 ? -12.762 1.192 9.384 1.00 92.81 488 SER A O 1
ATOM 3983 N N . SER A 1 489 ? -11.270 2.128 7.986 1.00 92.31 489 SER A N 1
ATOM 3984 C CA . SER A 1 489 ? -11.365 1.138 6.895 1.00 92.31 489 SER A CA 1
ATOM 3985 C C . SER A 1 489 ? -10.055 0.410 6.564 1.00 92.31 489 SER A C 1
ATOM 3987 O O . SER A 1 489 ? -9.987 -0.323 5.584 1.00 92.31 489 SER A O 1
ATOM 3989 N N . CYS A 1 490 ? -8.983 0.642 7.327 1.00 93.38 490 CYS A N 1
ATOM 3990 C CA . CYS A 1 490 ? -7.643 0.147 6.987 1.00 93.38 490 CYS A CA 1
ATOM 3991 C C . CYS A 1 490 ? -7.345 -1.269 7.488 1.00 93.38 490 CYS A C 1
ATOM 3993 O O . CYS A 1 490 ? -6.503 -1.953 6.905 1.00 93.38 490 CYS A O 1
ATOM 3995 N N . SER A 1 491 ? -7.971 -1.701 8.583 1.00 95.06 491 SER A N 1
ATOM 3996 C CA . SER A 1 491 ? -7.743 -3.035 9.131 1.00 95.06 491 SER A CA 1
ATOM 3997 C C . SER A 1 491 ? -9.009 -3.598 9.751 1.00 95.06 491 SER A C 1
ATOM 3999 O O . SER A 1 491 ? -9.882 -2.832 10.116 1.00 95.06 491 SER A O 1
ATOM 4001 N N . ASN A 1 492 ? -9.132 -4.913 9.898 1.00 95.06 492 ASN A N 1
ATOM 4002 C CA . ASN A 1 492 ? -10.149 -5.514 10.763 1.00 95.06 492 ASN A CA 1
ATOM 4003 C C . ASN A 1 492 ? -9.564 -6.092 12.062 1.00 95.06 492 ASN A C 1
ATOM 4005 O O . ASN A 1 492 ? -10.299 -6.733 12.805 1.00 95.06 492 ASN A O 1
ATOM 4009 N N . ILE A 1 493 ? -8.278 -5.863 12.344 1.00 96.12 493 ILE A N 1
ATOM 4010 C CA . ILE A 1 493 ? -7.573 -6.307 13.556 1.00 96.12 493 ILE A CA 1
ATOM 4011 C C . ILE A 1 493 ? -6.948 -5.110 14.266 1.00 96.12 493 ILE A C 1
ATOM 4013 O O . ILE A 1 493 ? -7.227 -4.877 15.437 1.00 96.12 493 ILE A O 1
ATOM 4017 N N . THR A 1 494 ? -6.103 -4.346 13.576 1.00 96.69 494 THR A N 1
ATOM 4018 C CA . THR A 1 494 ? -5.308 -3.298 14.215 1.00 96.69 494 THR A CA 1
ATOM 4019 C C . THR A 1 494 ? -6.158 -2.062 14.486 1.00 96.69 494 THR A C 1
ATOM 4021 O O . THR A 1 494 ? -6.730 -1.519 13.542 1.00 96.69 494 THR A O 1
ATOM 4024 N N . PRO A 1 495 ? -6.238 -1.580 15.739 1.00 96.62 495 PRO A N 1
ATOM 4025 C CA . PRO A 1 495 ? -7.082 -0.454 16.075 1.00 96.62 495 PRO A CA 1
ATOM 4026 C C . PRO A 1 495 ? -6.458 0.878 15.665 1.00 96.62 495 PRO A C 1
ATOM 4028 O O . PRO A 1 495 ? -5.239 1.027 15.521 1.00 96.62 495 PRO A O 1
ATOM 4031 N N . TRP A 1 496 ? -7.316 1.887 15.585 1.00 95.56 496 TRP A N 1
ATOM 4032 C CA . TRP A 1 496 ? -6.902 3.278 15.710 1.00 95.56 496 TRP A CA 1
ATOM 4033 C C . TRP A 1 496 ? -7.610 3.931 16.891 1.00 95.56 496 TRP A C 1
ATOM 4035 O O . TRP A 1 496 ? -8.609 3.417 17.405 1.00 95.56 496 TRP A O 1
ATOM 4045 N N . VAL A 1 497 ? -7.058 5.051 17.348 1.00 95.06 497 VAL A N 1
ATOM 4046 C CA . VAL A 1 497 ? -7.480 5.672 18.598 1.00 95.06 497 VAL A CA 1
ATOM 4047 C C . VAL A 1 497 ? -7.792 7.138 18.377 1.00 95.06 497 VAL A C 1
ATOM 4049 O O . VAL A 1 497 ? -6.982 7.882 17.818 1.00 95.06 497 VAL A O 1
ATOM 4052 N N . ILE A 1 498 ? -8.944 7.551 18.892 1.00 91.12 498 ILE A N 1
ATOM 4053 C CA . ILE A 1 498 ? -9.293 8.954 19.074 1.00 91.12 498 ILE A CA 1
ATOM 4054 C C . ILE A 1 498 ? -9.010 9.318 20.530 1.00 91.12 498 ILE A C 1
ATOM 4056 O O . ILE A 1 498 ? -9.709 8.853 21.428 1.00 91.12 498 ILE A O 1
ATOM 4060 N N . ASP A 1 499 ? -7.988 10.134 20.759 1.00 87.56 499 ASP A N 1
ATOM 4061 C CA . ASP A 1 499 ? -7.635 10.651 22.083 1.00 87.56 499 ASP A CA 1
ATOM 4062 C C . ASP A 1 499 ? -8.129 12.096 22.262 1.00 87.56 499 ASP A C 1
ATOM 4064 O O . ASP A 1 499 ? -8.500 12.777 21.297 1.00 87.56 499 ASP A O 1
ATOM 4068 N N . GLU A 1 500 ? -8.124 12.563 23.509 1.00 76.12 500 GLU A N 1
ATOM 4069 C CA . GLU A 1 500 ? -8.518 13.920 23.908 1.00 76.12 500 GLU A CA 1
ATOM 4070 C C . GLU A 1 500 ? -9.926 14.325 23.445 1.00 76.12 500 GLU A C 1
ATOM 4072 O O . GLU A 1 500 ? -10.171 15.473 23.059 1.00 76.12 500 GLU A O 1
ATOM 4077 N N . VAL A 1 501 ? -10.886 13.399 23.488 1.00 70.69 501 VAL A N 1
ATOM 4078 C CA . VAL A 1 501 ? -12.274 13.746 23.176 1.00 70.69 501 VAL A CA 1
ATOM 4079 C C . VAL A 1 501 ? -12.817 14.694 24.251 1.00 70.69 501 VAL A C 1
ATOM 4081 O O . VAL A 1 501 ? -13.150 14.283 25.361 1.00 70.69 501 VAL A O 1
ATOM 4084 N N . LYS A 1 502 ? -12.893 15.985 23.906 1.00 65.69 502 LYS A N 1
ATOM 4085 C CA . LYS A 1 502 ? -13.591 17.035 24.660 1.00 65.69 502 LYS A CA 1
ATOM 4086 C C . LYS A 1 502 ? -14.615 17.693 23.746 1.00 65.69 502 LYS A C 1
ATOM 4088 O O . LYS A 1 502 ? -14.264 18.454 22.846 1.00 65.69 502 LYS A O 1
ATOM 4093 N N . ILE A 1 503 ? -15.892 17.398 23.965 1.00 63.88 503 ILE A N 1
ATOM 4094 C CA . ILE A 1 503 ? -16.988 17.997 23.196 1.00 63.88 503 ILE A CA 1
ATOM 4095 C C . ILE A 1 503 ? -17.451 19.252 23.943 1.00 63.88 503 ILE A C 1
ATOM 4097 O O . ILE A 1 503 ? -18.501 19.269 24.575 1.00 63.88 503 ILE A O 1
ATOM 4101 N N . THR A 1 504 ? -16.638 20.309 23.913 1.00 56.06 504 THR A N 1
ATOM 4102 C CA . THR A 1 504 ? -16.971 21.595 24.543 1.00 56.06 504 THR A CA 1
ATOM 4103 C C . THR A 1 504 ? -17.134 22.681 23.476 1.00 56.06 504 THR A C 1
ATOM 4105 O O . THR A 1 504 ? -16.208 23.013 22.746 1.00 56.06 504 THR A O 1
ATOM 4108 N N . GLY A 1 505 ? -18.340 23.242 23.347 1.00 55.50 505 GLY A N 1
ATOM 4109 C CA . GLY A 1 505 ? -18.642 24.325 22.398 1.00 55.50 505 GLY A CA 1
ATOM 4110 C C . GLY A 1 505 ? -19.298 23.898 21.072 1.00 55.50 505 GLY A C 1
ATOM 4111 O O . GLY A 1 505 ? -19.303 22.733 20.677 1.00 55.50 505 GLY A O 1
ATOM 4112 N N . LYS A 1 506 ? -19.894 24.876 20.371 1.00 53.78 506 LYS A N 1
ATOM 4113 C CA . LYS A 1 506 ? -20.819 24.662 19.238 1.00 53.78 506 LYS A CA 1
ATOM 4114 C C . LYS A 1 506 ? -20.197 23.930 18.036 1.00 53.78 506 LYS A C 1
ATOM 4116 O O . LYS A 1 506 ? -20.796 22.986 17.539 1.00 53.78 506 LYS A O 1
ATOM 4121 N N . ASN A 1 507 ? -18.987 24.304 17.611 1.00 57.03 507 ASN A N 1
ATOM 4122 C CA . ASN A 1 507 ? -18.326 23.690 16.445 1.00 57.03 507 ASN A CA 1
ATOM 4123 C C . ASN A 1 507 ? -17.890 22.235 16.703 1.00 57.03 507 ASN A C 1
ATOM 4125 O O . ASN A 1 507 ? -17.883 21.409 15.794 1.00 57.03 507 ASN A O 1
ATOM 4129 N N . LEU A 1 508 ? -17.537 21.906 17.950 1.00 62.56 508 LEU A N 1
ATOM 4130 C CA . LEU A 1 508 ? -17.152 20.548 18.343 1.00 62.56 508 LEU A CA 1
ATOM 4131 C C . LEU A 1 508 ? -18.365 19.611 18.431 1.00 62.56 508 LEU A C 1
ATOM 4133 O O . LEU A 1 508 ? -18.214 18.418 18.182 1.00 62.56 508 LEU A O 1
ATOM 4137 N N . ARG A 1 509 ? -19.569 20.143 18.695 1.00 63.75 509 ARG A N 1
ATOM 4138 C CA . ARG A 1 509 ? -20.824 19.372 18.682 1.00 63.75 509 ARG A CA 1
ATOM 4139 C C . ARG A 1 509 ? -21.197 18.870 17.285 1.00 63.75 509 ARG A C 1
ATOM 4141 O O . ARG A 1 509 ? -21.539 17.704 17.147 1.00 63.75 509 ARG A O 1
ATOM 4148 N N . GLU A 1 510 ? -21.078 19.693 16.242 1.00 64.19 510 GLU A N 1
ATOM 4149 C CA . GLU A 1 510 ? -21.337 19.243 14.859 1.00 64.19 510 GLU A CA 1
ATOM 4150 C C . GLU A 1 510 ? -20.357 18.137 14.435 1.00 64.19 510 GLU A C 1
ATOM 4152 O O . GLU A 1 510 ? -20.764 17.094 13.920 1.00 64.19 510 GLU A O 1
ATOM 4157 N N . LYS A 1 511 ? -19.069 18.312 14.763 1.00 66.75 511 LYS A N 1
ATOM 4158 C CA . LYS A 1 511 ? -18.035 17.283 14.576 1.00 66.75 511 LYS A CA 1
ATOM 4159 C C . LYS A 1 511 ? -18.345 15.995 15.358 1.00 66.75 511 LYS A C 1
ATOM 4161 O O . LYS A 1 511 ? -18.090 14.900 14.860 1.00 66.75 511 LYS A O 1
ATOM 4166 N N . ALA A 1 512 ? -18.909 16.109 16.563 1.00 69.31 512 ALA A N 1
ATOM 4167 C CA . ALA A 1 512 ? -19.291 14.967 17.392 1.00 69.31 512 ALA A CA 1
ATOM 4168 C C . ALA A 1 512 ? -20.459 14.160 16.801 1.00 69.31 512 ALA A C 1
ATOM 4170 O O . ALA A 1 512 ? -20.417 12.934 16.832 1.00 69.31 512 ALA A O 1
ATOM 4171 N N . VAL A 1 513 ? -21.455 14.808 16.188 1.00 70.06 513 VAL A N 1
ATOM 4172 C CA . VAL A 1 513 ? -22.568 14.104 15.520 1.00 70.06 513 VAL A CA 1
ATOM 4173 C C . VAL A 1 513 ? -22.059 13.220 14.375 1.00 70.06 513 VAL A C 1
ATOM 4175 O O . VAL A 1 513 ? -22.460 12.058 14.246 1.00 70.06 513 VAL A O 1
ATOM 4178 N N . GLU A 1 514 ? -21.134 13.733 13.558 1.00 71.44 514 GLU A N 1
ATOM 4179 C CA . GLU A 1 514 ? -20.496 12.931 12.508 1.00 71.44 514 GLU A CA 1
ATOM 4180 C C . GLU A 1 514 ? -19.650 11.789 13.084 1.00 71.44 514 GLU A C 1
ATOM 4182 O O . GLU A 1 514 ? -19.708 10.661 12.574 1.00 71.44 514 GLU A O 1
ATOM 4187 N N . LEU A 1 515 ? -18.926 12.039 14.178 1.00 78.06 515 LEU A N 1
ATOM 4188 C CA . LEU A 1 515 ? -18.206 10.996 14.902 1.00 78.06 515 LEU A CA 1
ATOM 4189 C C . LEU A 1 515 ? -19.164 9.890 15.371 1.00 78.06 515 LEU A C 1
ATOM 4191 O O . LEU A 1 515 ? -18.901 8.724 15.098 1.00 78.06 515 LEU A O 1
ATOM 4195 N N . TYR A 1 516 ? -20.309 10.220 15.973 1.00 81.50 516 TYR A N 1
ATOM 4196 C CA . TYR A 1 516 ? -21.300 9.234 16.426 1.00 81.50 516 TYR A CA 1
ATOM 4197 C C . TYR A 1 516 ? -21.885 8.412 15.277 1.00 81.50 516 TYR A C 1
ATOM 4199 O O . TYR A 1 516 ? -22.141 7.215 15.419 1.00 81.50 516 TYR A O 1
ATOM 4207 N N . SER A 1 517 ? -22.089 9.022 14.106 1.00 81.38 517 SER A N 1
ATOM 4208 C CA . SER A 1 517 ? -22.479 8.271 12.906 1.00 81.38 517 SER A CA 1
ATOM 4209 C C . SER A 1 517 ? -21.409 7.258 12.491 1.00 81.38 517 SER A C 1
ATOM 4211 O O . SER A 1 517 ? -21.739 6.115 12.172 1.00 81.38 517 SER A O 1
ATOM 4213 N N . THR A 1 518 ? -20.136 7.647 12.583 1.00 82.94 518 THR A N 1
ATOM 4214 C CA . THR A 1 518 ? -19.006 6.790 12.225 1.00 82.94 518 THR A CA 1
ATOM 4215 C C . THR A 1 518 ? -18.807 5.680 13.250 1.00 82.94 518 THR A C 1
ATOM 4217 O O . THR A 1 518 ? -18.668 4.533 12.855 1.00 82.94 518 THR A O 1
ATOM 4220 N N . ILE A 1 519 ? -18.902 5.977 14.548 1.00 85.56 519 ILE A N 1
ATOM 4221 C CA . ILE A 1 519 ? -18.846 4.996 15.644 1.00 85.56 519 ILE A CA 1
ATOM 4222 C C . ILE A 1 519 ? -19.891 3.898 15.438 1.00 85.56 519 ILE A C 1
ATOM 4224 O O . ILE A 1 519 ? -19.565 2.714 15.483 1.00 85.56 519 ILE A O 1
ATOM 4228 N N . ARG A 1 520 ? -21.144 4.276 15.155 1.00 87.88 520 ARG A N 1
ATOM 4229 C CA . ARG A 1 520 ? -22.213 3.304 14.877 1.00 87.88 520 ARG A CA 1
ATOM 4230 C C . ARG A 1 520 ? -21.891 2.448 13.655 1.00 87.88 520 ARG A C 1
ATOM 4232 O O . ARG A 1 520 ? -22.139 1.250 13.675 1.00 87.88 520 ARG A O 1
ATOM 4239 N N . ALA A 1 521 ? -21.356 3.059 12.602 1.00 89.38 521 ALA A N 1
ATOM 4240 C CA . ALA A 1 521 ? -20.987 2.348 11.387 1.00 89.38 521 ALA A CA 1
ATOM 4241 C C . ALA A 1 521 ? -19.799 1.396 11.590 1.00 89.38 521 ALA A C 1
ATOM 4243 O O . ALA A 1 521 ? -19.835 0.302 11.042 1.00 89.38 521 ALA A O 1
ATOM 4244 N N . VAL A 1 522 ? -18.810 1.782 12.402 1.00 91.75 522 VAL A N 1
ATOM 4245 C CA . VAL A 1 522 ? -17.668 0.941 12.784 1.00 91.75 522 VAL A CA 1
ATOM 4246 C C . VAL A 1 522 ? -18.122 -0.252 13.617 1.00 91.75 522 VAL A C 1
ATOM 4248 O O . VAL A 1 522 ? -17.759 -1.377 13.307 1.00 91.75 522 VAL A O 1
ATOM 4251 N N . TYR A 1 523 ? -18.966 -0.033 14.631 1.00 92.94 523 TYR A N 1
ATOM 4252 C CA . TYR A 1 523 ? -19.512 -1.129 15.437 1.00 92.94 523 TYR A CA 1
ATOM 4253 C C . TYR A 1 523 ? -20.262 -2.148 14.580 1.00 92.94 523 TYR A C 1
ATOM 4255 O O . TYR A 1 523 ? -20.075 -3.344 14.757 1.00 92.94 523 TYR A O 1
ATOM 4263 N N . ASP A 1 524 ? -21.107 -1.665 13.664 1.00 90.19 524 ASP A N 1
ATOM 4264 C CA . ASP A 1 524 ? -21.939 -2.494 12.788 1.00 90.19 524 ASP A CA 1
ATOM 4265 C C . ASP A 1 524 ? -21.138 -3.078 11.583 1.00 90.19 524 ASP A C 1
ATOM 4267 O O . ASP A 1 524 ? -21.740 -3.694 10.704 1.00 90.19 524 ASP A O 1
ATOM 4271 N N . ASN A 1 525 ? -19.819 -2.829 11.468 1.00 89.12 525 ASN A N 1
ATOM 4272 C CA . ASN A 1 525 ? -18.975 -3.132 10.294 1.00 89.12 525 ASN A CA 1
ATOM 4273 C C . ASN A 1 525 ? -19.598 -2.711 8.947 1.00 89.12 525 ASN A C 1
ATOM 4275 O O . ASN A 1 525 ? -19.544 -3.435 7.948 1.00 89.12 525 ASN A O 1
ATOM 4279 N N . LYS A 1 526 ? -20.229 -1.534 8.901 1.00 88.44 526 LYS A N 1
ATOM 4280 C CA . LYS A 1 526 ? -20.950 -1.074 7.708 1.00 88.44 526 LYS A CA 1
ATOM 4281 C C . LYS A 1 526 ? -20.011 -0.815 6.545 1.00 88.44 526 LYS A C 1
ATOM 4283 O O . LYS A 1 526 ? -18.969 -0.180 6.688 1.00 88.44 526 LYS A O 1
ATOM 4288 N N . THR A 1 527 ? -20.462 -1.215 5.365 1.00 85.94 527 THR A N 1
ATOM 4289 C CA . THR A 1 527 ? -19.826 -0.836 4.107 1.00 85.94 527 THR A CA 1
ATOM 4290 C C . THR A 1 527 ? -20.329 0.538 3.682 1.00 85.94 527 THR A C 1
ATOM 4292 O O . THR A 1 527 ? -21.536 0.779 3.619 1.00 85.94 527 THR A O 1
ATOM 4295 N N . LEU A 1 528 ? -19.400 1.465 3.457 1.00 80.12 528 LEU A N 1
ATOM 4296 C CA . LEU A 1 528 ? -19.689 2.791 2.930 1.00 80.12 528 LEU A CA 1
ATOM 4297 C C . LEU A 1 528 ? -19.381 2.848 1.441 1.00 80.12 528 LEU A C 1
ATOM 4299 O O . LEU A 1 528 ? -18.385 2.296 0.980 1.00 80.12 528 LEU A O 1
ATOM 4303 N N . ASN A 1 529 ? -20.194 3.623 0.727 1.00 73.31 529 ASN A N 1
ATOM 4304 C CA . ASN A 1 529 ? -20.007 3.887 -0.690 1.00 73.31 529 ASN A CA 1
ATOM 4305 C C . ASN A 1 529 ? -19.448 5.298 -0.846 1.00 73.31 529 ASN A C 1
ATOM 4307 O O . ASN A 1 529 ? -20.088 6.278 -0.456 1.00 73.31 529 ASN A O 1
ATOM 4311 N N . GLN A 1 530 ? -18.251 5.412 -1.413 1.00 64.50 530 GLN A N 1
ATOM 4312 C CA . GLN A 1 530 ? -17.651 6.700 -1.744 1.00 64.50 530 GLN A CA 1
ATOM 4313 C C . GLN A 1 530 ? -17.570 6.839 -3.259 1.00 64.50 530 GLN A C 1
ATOM 4315 O O . GLN A 1 530 ? -16.991 5.993 -3.938 1.00 64.50 530 GLN A O 1
ATOM 4320 N N . GLY A 1 531 ? -18.160 7.914 -3.781 1.00 54.09 531 GLY A N 1
ATOM 4321 C CA . GLY A 1 531 ? -17.988 8.298 -5.176 1.00 54.09 531 GLY A CA 1
ATOM 4322 C C . GLY A 1 531 ? -16.571 8.810 -5.404 1.00 54.09 531 GLY A C 1
ATOM 4323 O O . GLY A 1 531 ? -16.103 9.694 -4.685 1.00 54.09 531 GLY A O 1
ATOM 4324 N N . ASN A 1 532 ? -15.885 8.252 -6.394 1.00 53.16 532 ASN A N 1
ATOM 4325 C CA . ASN A 1 532 ? -14.590 8.745 -6.853 1.00 53.16 532 ASN A CA 1
ATOM 4326 C C . ASN A 1 532 ? -14.773 9.779 -7.976 1.00 53.16 532 ASN A C 1
ATOM 4328 O O . ASN A 1 532 ? -15.824 9.856 -8.610 1.00 53.16 532 ASN A O 1
ATOM 4332 N N . THR A 1 533 ? -13.710 10.529 -8.282 1.00 42.66 533 THR A N 1
ATOM 4333 C CA . THR A 1 533 ? -13.606 11.471 -9.420 1.00 42.66 533 THR A CA 1
ATOM 4334 C C . THR A 1 533 ? -13.957 10.853 -10.781 1.00 42.66 533 THR A C 1
ATOM 4336 O O . THR A 1 533 ? -14.192 11.575 -11.743 1.00 42.66 533 THR A O 1
ATOM 4339 N N . THR A 1 534 ? -14.029 9.522 -10.862 1.00 45.84 534 THR A N 1
ATOM 4340 C CA . THR A 1 534 ? -14.406 8.740 -12.045 1.00 45.84 534 THR A CA 1
ATOM 4341 C C . THR A 1 534 ? -15.873 8.279 -12.064 1.00 45.84 534 THR A C 1
ATOM 4343 O O . THR A 1 534 ? -16.220 7.437 -12.891 1.00 45.84 534 THR A O 1
ATOM 4346 N N . ASN A 1 535 ? -16.742 8.783 -11.174 1.00 44.34 535 ASN A N 1
ATOM 4347 C CA . ASN A 1 535 ? -18.162 8.399 -11.030 1.00 44.34 535 ASN A CA 1
ATOM 4348 C C . ASN A 1 535 ? -18.430 6.905 -10.747 1.00 44.34 535 ASN A C 1
ATOM 4350 O O . ASN A 1 535 ? -19.585 6.481 -10.726 1.00 44.34 535 ASN A O 1
ATOM 4354 N N . LYS A 1 536 ? -17.397 6.094 -10.494 1.00 47.69 536 LYS A N 1
ATOM 4355 C CA . LYS A 1 536 ? -17.567 4.771 -9.880 1.00 47.69 536 LYS A CA 1
ATOM 4356 C C . LYS A 1 536 ? -17.752 4.946 -8.372 1.00 47.69 536 LYS A C 1
ATOM 4358 O O . LYS A 1 536 ? -17.228 5.898 -7.802 1.00 47.69 536 LYS A O 1
ATOM 4363 N N . LEU A 1 537 ? -18.516 4.054 -7.751 1.00 56.00 537 LEU A N 1
ATOM 4364 C CA . LEU A 1 537 ? -18.616 3.945 -6.298 1.00 56.00 537 LEU A CA 1
ATOM 4365 C C . LEU A 1 537 ? -17.592 2.901 -5.855 1.00 56.00 537 LEU A C 1
ATOM 4367 O O . LEU A 1 537 ? -17.658 1.758 -6.299 1.00 56.00 537 LEU A O 1
ATOM 4371 N N . THR A 1 538 ? -16.627 3.293 -5.029 1.00 61.22 538 THR A N 1
ATOM 4372 C CA . THR A 1 538 ? -15.800 2.330 -4.294 1.00 61.22 538 THR A CA 1
ATOM 4373 C C . THR A 1 538 ? -16.452 2.049 -2.954 1.00 61.22 538 THR A C 1
ATOM 4375 O O . THR A 1 538 ? -16.676 2.975 -2.168 1.00 61.22 538 THR A O 1
ATOM 4378 N N . GLU A 1 539 ? -16.757 0.779 -2.724 1.00 71.56 539 GLU A N 1
ATOM 4379 C CA . GLU A 1 539 ? -17.287 0.282 -1.462 1.00 71.56 539 GLU A CA 1
ATOM 4380 C C . GLU A 1 539 ? -16.123 -0.082 -0.538 1.00 71.56 539 GLU A C 1
ATOM 4382 O O . GLU A 1 539 ? -15.154 -0.710 -0.970 1.00 71.56 539 GLU A O 1
ATOM 4387 N N . PHE A 1 540 ? -16.186 0.326 0.727 1.00 77.12 540 PHE A N 1
ATOM 4388 C CA . PHE A 1 540 ? -15.217 -0.111 1.729 1.00 77.12 540 PHE A CA 1
ATOM 4389 C C . PHE A 1 540 ? -15.880 -0.353 3.088 1.00 77.12 540 PHE A C 1
ATOM 4391 O O . PHE A 1 540 ? -16.719 0.448 3.513 1.00 77.12 540 PHE A O 1
ATOM 4398 N N . PRO A 1 541 ? -15.506 -1.434 3.791 1.00 86.62 541 PRO A N 1
ATOM 4399 C CA . PRO A 1 541 ? -16.014 -1.715 5.123 1.00 86.62 541 PRO A CA 1
ATOM 4400 C C . PRO A 1 541 ? -15.352 -0.803 6.158 1.00 86.62 541 PRO A C 1
ATOM 4402 O O . PRO A 1 541 ? -14.138 -0.592 6.145 1.00 86.62 541 PRO A O 1
ATOM 4405 N N . LEU A 1 542 ? -16.151 -0.285 7.085 1.00 91.25 542 LEU A N 1
ATOM 4406 C CA . LEU A 1 542 ? -15.663 0.350 8.301 1.00 91.25 542 LEU A CA 1
ATOM 4407 C C . LEU A 1 542 ? -15.465 -0.713 9.383 1.00 91.25 542 LEU A C 1
ATOM 4409 O O . LEU A 1 542 ? -16.312 -0.871 10.250 1.00 91.25 542 LEU A O 1
ATOM 4413 N N . CYS A 1 543 ? -14.383 -1.482 9.291 1.00 92.38 543 CYS A N 1
ATOM 4414 C CA . CYS A 1 543 ? -14.124 -2.633 10.161 1.00 92.38 543 CYS A CA 1
ATOM 4415 C C . CYS A 1 543 ? -12.982 -2.424 11.166 1.00 92.38 543 CYS A C 1
ATOM 4417 O O . CYS A 1 543 ? -12.690 -3.336 11.943 1.00 92.38 543 CYS A O 1
ATOM 4419 N N . THR A 1 544 ? -12.304 -1.270 11.143 1.00 95.56 544 THR A N 1
ATOM 4420 C CA . THR A 1 544 ? -11.168 -1.026 12.040 1.00 95.56 544 THR A CA 1
ATOM 4421 C C . THR A 1 544 ? -11.645 -0.885 13.477 1.00 95.56 544 THR A C 1
ATOM 4423 O O . THR A 1 544 ? -12.442 0.015 13.752 1.00 95.56 544 THR A O 1
ATOM 4426 N N . PRO A 1 545 ? -11.127 -1.700 14.417 1.00 96.25 545 PRO A N 1
ATOM 4427 C CA . PRO A 1 545 ? -11.445 -1.549 15.828 1.00 96.25 545 PRO A CA 1
AT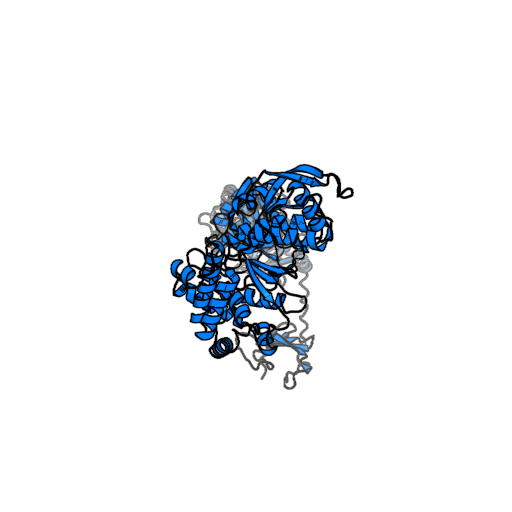OM 4428 C C . PRO A 1 545 ? -11.123 -0.136 16.314 1.00 96.25 545 PRO A C 1
ATOM 4430 O O . PRO A 1 545 ? -10.085 0.439 15.977 1.00 96.25 545 PRO A O 1
ATOM 4433 N N . LEU A 1 546 ? -12.028 0.432 17.103 1.00 95.69 546 LEU A N 1
ATOM 4434 C CA . LEU A 1 546 ? -11.933 1.812 17.552 1.00 95.69 546 LEU A CA 1
ATOM 4435 C C . LEU A 1 546 ? -11.767 1.866 19.066 1.00 95.69 546 LEU A C 1
ATOM 4437 O O . LEU A 1 546 ? -12.528 1.238 19.806 1.00 95.69 546 LEU A O 1
ATOM 4441 N N . ILE A 1 547 ? -10.792 2.657 19.506 1.00 95.56 547 ILE A N 1
ATOM 4442 C CA . ILE A 1 547 ? -10.624 3.041 20.905 1.00 95.56 547 ILE A CA 1
ATOM 4443 C C . ILE A 1 547 ? -10.886 4.542 21.024 1.00 95.56 547 ILE A C 1
ATOM 4445 O O . ILE A 1 547 ? -10.373 5.340 20.235 1.00 95.56 547 ILE A O 1
ATOM 4449 N N . ILE A 1 548 ? -11.682 4.931 22.012 1.00 91.81 548 ILE A N 1
ATOM 4450 C CA . ILE A 1 548 ? -11.987 6.326 22.320 1.00 91.81 548 ILE A CA 1
ATOM 4451 C C . ILE A 1 548 ? -11.474 6.629 23.719 1.00 91.81 548 ILE A C 1
ATOM 4453 O O . ILE A 1 548 ? -11.889 5.993 24.682 1.00 91.81 548 ILE A O 1
ATOM 4457 N N . SER A 1 549 ? -10.583 7.610 23.828 1.00 90.44 549 SER A N 1
ATOM 4458 C CA . SER A 1 549 ? -10.015 8.080 25.089 1.00 90.44 549 SER A CA 1
ATOM 4459 C C . SER A 1 549 ? -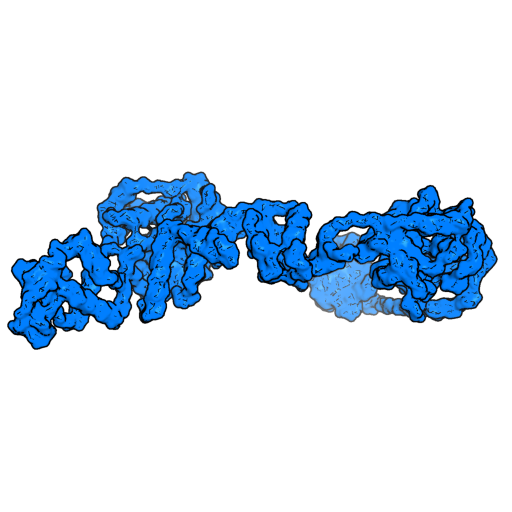10.412 9.534 25.341 1.00 90.44 549 SER A C 1
ATOM 4461 O O . SER A 1 549 ? -10.276 10.405 24.476 1.00 90.44 549 SER A O 1
ATOM 4463 N N . GLY A 1 550 ? -10.933 9.801 26.538 1.00 84.25 550 GLY A N 1
ATOM 4464 C CA . GLY A 1 550 ? -11.506 11.096 26.907 1.00 84.25 550 GLY A CA 1
ATOM 4465 C C . GLY A 1 550 ? -11.412 11.379 28.402 1.00 84.25 550 GLY A C 1
ATOM 4466 O O . GLY A 1 550 ? -11.071 10.508 29.202 1.00 84.25 550 GLY A O 1
ATOM 4467 N N . GLU A 1 551 ? -11.611 12.639 28.795 1.00 71.69 551 GLU A N 1
ATOM 4468 C CA . GLU A 1 551 ? -11.742 13.006 30.218 1.00 71.69 551 GLU A CA 1
ATOM 4469 C C . GLU A 1 551 ? -13.134 12.684 30.757 1.00 71.69 551 GLU A C 1
ATOM 4471 O O . GLU A 1 551 ? -13.256 12.189 31.874 1.00 71.69 551 GLU A O 1
ATOM 4476 N N . THR A 1 552 ? -14.156 12.927 29.941 1.00 65.25 552 THR A N 1
ATOM 4477 C CA . THR A 1 552 ? -15.557 12.632 30.229 1.00 65.25 552 THR A CA 1
ATOM 4478 C C . THR A 1 552 ? -16.019 11.455 29.390 1.00 65.25 552 THR A C 1
ATOM 4480 O O . THR A 1 552 ? -15.608 11.317 28.235 1.00 65.25 552 THR A O 1
ATOM 4483 N N . GLU A 1 553 ? -16.900 10.640 29.956 1.00 68.81 553 GLU A N 1
ATOM 4484 C CA . GLU A 1 553 ? -17.582 9.598 29.199 1.00 68.81 553 GLU A CA 1
ATOM 4485 C C . GLU A 1 553 ? -18.537 10.198 28.169 1.00 68.81 553 GLU A C 1
ATOM 4487 O O . GLU A 1 553 ? -19.105 11.278 28.360 1.00 68.81 553 GLU A O 1
ATOM 4492 N N . LEU A 1 554 ? -18.712 9.491 27.060 1.00 73.19 554 LEU A N 1
ATOM 4493 C CA . LEU A 1 554 ? -19.692 9.845 26.050 1.00 73.19 554 LEU A CA 1
ATOM 4494 C C . LEU A 1 554 ? -21.081 9.411 26.516 1.00 73.19 554 LEU A C 1
ATOM 4496 O O . LEU A 1 554 ? -21.348 8.226 26.647 1.00 73.19 554 LEU A O 1
ATOM 4500 N N . SER A 1 555 ? -21.980 10.363 26.734 1.00 65.62 555 SER A N 1
ATOM 4501 C CA . SER A 1 555 ? -23.303 10.117 27.327 1.00 65.62 555 SER A CA 1
ATOM 4502 C C . SER A 1 555 ? -24.430 9.816 26.331 1.00 65.62 555 SER A C 1
ATOM 4504 O O . SER A 1 555 ? -25.575 9.655 26.737 1.00 65.62 555 SER A O 1
ATOM 4506 N N . ASP A 1 556 ? -24.144 9.741 25.030 1.00 72.12 556 ASP A N 1
ATOM 4507 C CA . ASP A 1 556 ? -25.170 9.445 24.025 1.00 72.12 556 ASP A CA 1
ATOM 4508 C C . ASP A 1 556 ? -25.598 7.964 24.091 1.00 72.12 556 ASP A C 1
ATOM 4510 O O . ASP A 1 556 ? -24.784 7.034 24.016 1.00 72.12 556 ASP A O 1
ATOM 4514 N N . VAL A 1 557 ? -26.904 7.734 24.252 1.00 69.50 557 VAL A N 1
ATOM 4515 C CA . VAL A 1 557 ? -27.476 6.399 24.487 1.00 69.50 557 VAL A CA 1
ATOM 4516 C C . VAL A 1 557 ? -27.280 5.500 23.266 1.00 69.50 557 VAL A C 1
ATOM 4518 O O . VAL A 1 557 ? -27.067 4.287 23.384 1.00 69.50 557 VAL A O 1
ATOM 4521 N N . SER A 1 558 ? -27.308 6.089 22.069 1.00 71.12 558 SER A N 1
ATOM 4522 C CA . SER A 1 558 ? -27.149 5.367 20.811 1.00 71.12 558 SER A CA 1
ATOM 4523 C C . SER A 1 558 ? -25.747 4.769 20.641 1.00 71.12 558 SER A C 1
ATOM 4525 O O . SER A 1 558 ? -25.587 3.793 19.896 1.00 71.12 558 SER A O 1
ATOM 4527 N N . ILE A 1 559 ? -24.744 5.300 21.344 1.00 80.56 559 ILE A N 1
ATOM 4528 C CA . ILE A 1 559 ? -23.362 4.805 21.316 1.00 80.56 559 ILE A CA 1
ATOM 4529 C C . ILE A 1 559 ? -22.973 4.039 22.578 1.00 80.56 559 ILE A C 1
ATOM 4531 O O . ILE A 1 559 ? -22.246 3.061 22.440 1.00 80.56 559 ILE A O 1
ATOM 4535 N N . LYS A 1 560 ? -23.490 4.379 23.768 1.00 81.50 560 LYS A N 1
ATOM 4536 C CA . LYS A 1 560 ? -23.125 3.696 25.024 1.00 81.50 560 LYS A CA 1
ATOM 4537 C C . LYS A 1 560 ? -23.342 2.182 24.958 1.00 81.50 560 LYS A C 1
ATOM 4539 O O . LYS A 1 560 ? -22.460 1.421 25.336 1.00 81.50 560 LYS A O 1
ATOM 4544 N N . ASN A 1 561 ? -24.441 1.727 24.352 1.00 84.31 561 ASN A N 1
ATOM 4545 C CA . ASN A 1 561 ? -24.714 0.288 24.186 1.00 84.31 561 ASN A CA 1
ATOM 4546 C C . ASN A 1 561 ? -23.823 -0.423 23.143 1.00 84.31 561 ASN A C 1
ATOM 4548 O O . ASN A 1 561 ? -23.903 -1.637 22.961 1.00 84.31 561 ASN A O 1
ATOM 4552 N N . ARG A 1 562 ? -22.976 0.326 22.431 1.00 88.88 562 ARG A N 1
ATOM 4553 C CA . ARG A 1 562 ? -21.953 -0.176 21.498 1.00 88.88 562 ARG A CA 1
ATOM 4554 C C . ARG A 1 562 ? -20.545 -0.098 22.089 1.00 88.88 562 ARG A C 1
ATOM 4556 O O . ARG A 1 562 ? -19.586 -0.486 21.424 1.00 88.88 562 ARG A O 1
ATOM 4563 N N . MET A 1 563 ? -20.414 0.435 23.300 1.00 90.50 563 MET A N 1
ATOM 4564 C CA . MET A 1 563 ? -19.142 0.692 23.957 1.00 90.50 563 MET A CA 1
ATOM 4565 C C . MET A 1 563 ? -18.957 -0.242 25.149 1.00 90.50 563 MET A C 1
ATOM 4567 O O . MET A 1 563 ? -19.914 -0.660 25.797 1.00 90.50 563 MET A O 1
ATOM 4571 N N . ILE A 1 564 ? -17.700 -0.549 25.434 1.00 91.75 564 ILE A N 1
ATOM 4572 C CA . ILE A 1 564 ? -17.263 -1.145 26.690 1.00 91.75 564 ILE A CA 1
ATOM 4573 C C . ILE A 1 564 ? -16.354 -0.121 27.354 1.00 91.75 564 ILE A C 1
ATOM 4575 O O . ILE A 1 564 ? -15.349 0.275 26.762 1.00 91.75 564 ILE A O 1
ATOM 4579 N N . SER A 1 565 ? -16.715 0.306 28.561 1.00 87.69 565 SER A N 1
ATOM 4580 C CA . SER A 1 565 ? -16.037 1.403 29.249 1.00 87.69 565 SER A CA 1
ATOM 4581 C C . SER A 1 565 ? -15.081 0.900 30.324 1.00 87.69 565 SER A C 1
ATOM 4583 O O . SER A 1 565 ? -15.475 0.201 31.255 1.00 87.69 565 SER A O 1
ATOM 4585 N N . THR A 1 566 ? -13.818 1.296 30.191 1.00 88.31 566 THR A N 1
ATOM 4586 C CA . THR A 1 566 ? -12.758 1.141 31.188 1.00 88.31 566 THR A CA 1
ATOM 4587 C C . THR A 1 566 ? -12.569 2.479 31.901 1.00 88.31 566 THR A C 1
ATOM 4589 O O . THR A 1 566 ? -12.195 3.471 31.269 1.00 88.31 566 THR A O 1
ATOM 4592 N N . SER A 1 567 ? -12.754 2.512 33.222 1.00 84.25 567 SER A N 1
ATOM 4593 C CA . SER A 1 567 ? -12.577 3.728 34.027 1.00 84.25 567 SER A CA 1
ATOM 4594 C C . SER A 1 567 ? -11.227 3.706 34.750 1.00 84.25 567 SER A C 1
ATOM 4596 O O . SER A 1 567 ? -10.983 2.916 35.669 1.00 84.25 567 SER A O 1
ATOM 4598 N N . LEU A 1 568 ? -10.315 4.595 34.356 1.00 87.19 568 LEU A N 1
ATOM 4599 C CA . LEU A 1 568 ? -8.972 4.683 34.929 1.00 87.19 568 LEU A CA 1
ATOM 4600 C C . LEU A 1 568 ? -8.916 5.711 36.064 1.00 87.19 568 LEU A C 1
ATOM 4602 O O . LEU A 1 568 ? -9.213 6.894 35.891 1.00 87.19 568 LEU A O 1
ATOM 4606 N N . THR A 1 569 ? -8.462 5.263 37.234 1.00 86.50 569 THR A N 1
ATOM 4607 C CA . THR A 1 569 ? -8.322 6.068 38.453 1.00 86.50 569 THR A CA 1
ATOM 4608 C C . THR A 1 569 ? -6.890 6.004 38.999 1.00 86.50 569 THR A C 1
ATOM 4610 O O . THR A 1 569 ? -6.091 5.146 38.626 1.00 86.50 569 THR A O 1
ATOM 4613 N N . LYS A 1 570 ? -6.523 6.919 39.909 1.00 82.94 570 LYS A N 1
ATOM 4614 C CA . LYS A 1 570 ? -5.182 6.921 40.521 1.00 82.94 570 LYS A CA 1
ATOM 4615 C C . LYS A 1 570 ? -5.002 5.688 41.403 1.00 82.94 570 LYS A C 1
ATOM 4617 O O . LYS A 1 570 ? -3.900 5.165 41.513 1.00 82.94 570 LYS A O 1
ATOM 4622 N N . GLN A 1 571 ? -6.100 5.220 41.994 1.00 82.25 571 GLN A N 1
ATOM 4623 C CA . GLN A 1 571 ? -6.141 4.044 42.856 1.00 82.25 571 GLN A CA 1
ATOM 4624 C C . GLN A 1 571 ? -5.911 2.754 42.066 1.00 82.25 571 GLN A C 1
ATOM 4626 O O . GLN A 1 571 ? -5.256 1.853 42.579 1.00 82.25 571 GLN A O 1
ATOM 4631 N N . ASN A 1 572 ? -6.385 2.681 40.815 1.00 84.38 572 ASN A N 1
ATOM 4632 C CA . ASN A 1 572 ? -6.205 1.500 39.972 1.00 84.38 572 ASN A CA 1
ATOM 4633 C C . ASN A 1 572 ? -4.954 1.553 39.068 1.00 84.38 572 ASN A C 1
ATOM 4635 O O . ASN A 1 572 ? -4.784 0.676 38.223 1.00 84.38 572 ASN A O 1
ATOM 4639 N N . LYS A 1 573 ? -4.060 2.541 39.233 1.00 84.25 573 LYS A N 1
ATOM 4640 C CA . LYS A 1 573 ? -2.773 2.609 38.514 1.00 84.25 573 LYS A CA 1
ATOM 4641 C C . LYS A 1 573 ? -1.852 1.461 38.947 1.00 84.25 573 LYS A C 1
ATOM 4643 O O . LYS A 1 573 ? -1.723 1.224 40.145 1.00 84.25 573 LYS A O 1
ATOM 4648 N N . SER A 1 574 ? -1.242 0.762 37.988 1.00 82.88 574 SER A N 1
ATOM 4649 C CA . SER A 1 574 ? -0.281 -0.322 38.239 1.00 82.88 574 SER A CA 1
ATOM 4650 C C . SER A 1 574 ? 0.990 0.160 38.937 1.00 82.88 574 SER A C 1
ATOM 4652 O O . SER A 1 574 ? 1.228 1.363 39.071 1.00 82.88 574 SER A O 1
ATOM 4654 N N . GLU A 1 575 ? 1.808 -0.799 39.366 1.00 82.56 575 GLU A N 1
ATOM 4655 C CA . GLU A 1 575 ? 3.178 -0.544 39.807 1.00 82.56 575 GLU A CA 1
ATOM 4656 C C . GLU A 1 575 ? 4.069 -0.140 38.627 1.00 82.56 575 GLU A C 1
ATOM 4658 O O . GLU A 1 575 ? 3.816 -0.517 37.475 1.00 82.56 575 GLU A O 1
ATOM 4663 N N . ASP A 1 576 ? 5.101 0.651 38.923 1.00 83.06 576 ASP A N 1
ATOM 4664 C CA . ASP A 1 576 ? 5.993 1.206 37.907 1.00 83.06 576 ASP A CA 1
ATOM 4665 C C . ASP A 1 576 ? 6.818 0.102 37.215 1.00 83.06 576 ASP A C 1
ATOM 4667 O O . ASP A 1 576 ? 7.042 0.182 36.010 1.00 83.06 576 ASP A O 1
ATOM 4671 N N . ASP A 1 577 ? 7.170 -0.982 37.916 1.00 87.12 577 ASP A N 1
ATOM 4672 C CA . ASP A 1 577 ? 7.933 -2.103 37.345 1.00 87.12 577 ASP A CA 1
ATOM 4673 C C . ASP A 1 577 ? 7.169 -2.814 36.217 1.00 87.12 577 ASP A C 1
ATOM 4675 O O . ASP A 1 577 ? 7.711 -3.040 35.132 1.00 87.12 577 ASP A O 1
ATOM 4679 N N . VAL A 1 578 ? 5.877 -3.104 36.428 1.00 88.94 578 VAL A N 1
ATOM 4680 C CA . VAL A 1 578 ? 5.009 -3.689 35.390 1.00 88.94 578 VAL A CA 1
ATOM 4681 C C . VAL A 1 578 ? 4.915 -2.746 34.195 1.00 88.94 578 VAL A C 1
ATOM 4683 O O . VAL A 1 578 ? 5.007 -3.169 33.042 1.00 88.94 578 VAL A O 1
ATOM 4686 N N . PHE A 1 579 ? 4.768 -1.451 34.468 1.00 88.31 579 PHE A N 1
ATOM 4687 C CA . PHE A 1 579 ? 4.670 -0.427 33.440 1.00 88.31 579 PHE A CA 1
ATOM 4688 C C . PHE A 1 579 ? 5.933 -0.334 32.572 1.00 88.31 579 PHE A C 1
ATOM 4690 O O . PHE A 1 579 ? 5.817 -0.344 31.345 1.00 88.31 579 PHE A O 1
ATOM 4697 N N . PHE A 1 580 ? 7.122 -0.256 33.177 1.00 90.25 580 PHE A N 1
ATOM 4698 C CA . PHE A 1 580 ? 8.381 -0.125 32.439 1.00 90.25 580 PHE A CA 1
ATOM 4699 C C . PHE A 1 580 ? 8.673 -1.360 31.590 1.00 90.25 580 PHE A C 1
ATOM 4701 O O . PHE A 1 580 ? 9.023 -1.216 30.421 1.00 90.25 580 PHE A O 1
ATOM 4708 N N . VAL A 1 581 ? 8.418 -2.568 32.104 1.00 92.50 581 VAL A N 1
ATOM 4709 C CA . VAL A 1 581 ? 8.576 -3.791 31.301 1.00 92.50 581 VAL A CA 1
ATOM 4710 C C . VAL A 1 581 ? 7.661 -3.764 30.079 1.00 92.50 581 VAL A C 1
ATOM 4712 O O . VAL A 1 581 ? 8.114 -4.028 28.967 1.00 92.50 581 VAL A O 1
ATOM 4715 N N . LEU A 1 582 ? 6.384 -3.411 30.239 1.00 92.44 582 LEU A N 1
ATOM 4716 C CA . LEU A 1 582 ? 5.469 -3.334 29.100 1.00 92.44 582 LEU A CA 1
ATOM 4717 C C . LEU A 1 582 ? 5.883 -2.253 28.105 1.00 92.44 582 LEU A C 1
ATOM 4719 O O . LEU A 1 582 ? 5.798 -2.476 26.900 1.00 92.44 582 LEU A O 1
ATOM 4723 N N . LYS A 1 583 ? 6.338 -1.097 28.589 1.00 90.50 583 LYS A N 1
ATOM 4724 C CA . LYS A 1 583 ? 6.758 0.034 27.758 1.00 90.50 583 LYS A CA 1
ATOM 4725 C C . LYS A 1 583 ? 8.021 -0.261 26.949 1.00 90.50 583 LYS A C 1
ATOM 4727 O O . LYS A 1 583 ? 8.052 0.069 25.766 1.00 90.50 583 LYS A O 1
ATOM 4732 N N . ASP A 1 584 ? 9.013 -0.894 27.564 1.00 91.62 584 ASP A N 1
ATOM 4733 C CA . ASP A 1 584 ? 10.363 -1.007 27.002 1.00 91.62 584 ASP A CA 1
ATOM 4734 C C . ASP A 1 584 ? 10.613 -2.347 26.282 1.00 91.62 584 ASP A C 1
ATOM 4736 O O . ASP A 1 584 ? 11.640 -2.526 25.627 1.00 91.62 584 ASP A O 1
ATOM 4740 N N . THR A 1 585 ? 9.671 -3.292 26.351 1.00 93.94 585 THR A N 1
ATOM 4741 C CA . THR A 1 585 ? 9.759 -4.600 25.674 1.00 93.94 585 THR A CA 1
ATOM 4742 C C . THR A 1 585 ? 8.676 -4.771 24.612 1.00 93.94 585 THR A C 1
ATOM 4744 O O . THR A 1 585 ? 7.694 -4.039 24.603 1.00 93.94 585 THR A O 1
ATOM 4747 N N . LYS A 1 586 ? 8.808 -5.782 23.738 1.00 95.06 586 LYS A N 1
ATOM 4748 C CA . LYS A 1 586 ? 7.789 -6.167 22.734 1.00 95.06 586 LYS A CA 1
ATOM 4749 C C . LYS A 1 586 ? 6.835 -7.276 23.214 1.00 95.06 586 LYS A C 1
ATOM 4751 O O . LYS A 1 586 ? 6.309 -8.051 22.415 1.00 95.06 586 LYS A O 1
ATOM 4756 N N . ILE A 1 587 ? 6.668 -7.440 24.527 1.00 96.44 587 ILE A N 1
ATOM 4757 C CA . ILE A 1 587 ? 5.974 -8.609 25.088 1.00 96.44 587 ILE A CA 1
ATOM 4758 C C . ILE A 1 587 ? 4.477 -8.655 24.724 1.00 96.44 587 ILE A C 1
ATOM 4760 O O . ILE A 1 587 ? 3.920 -9.738 24.541 1.00 96.44 587 ILE A O 1
ATOM 4764 N N . LEU A 1 588 ? 3.836 -7.495 24.544 1.00 97.06 588 LEU A N 1
ATOM 4765 C CA . LEU A 1 588 ? 2.424 -7.384 24.154 1.00 97.06 588 LEU A CA 1
ATOM 4766 C C . LEU A 1 588 ? 2.201 -7.783 22.691 1.00 97.06 588 LEU A C 1
ATOM 4768 O O . LEU A 1 588 ? 1.250 -8.494 22.372 1.00 97.06 588 LEU A O 1
ATOM 4772 N N . GLU A 1 589 ? 3.117 -7.400 21.810 1.00 97.19 589 GLU A N 1
ATOM 4773 C CA . GLU A 1 589 ? 3.145 -7.812 20.411 1.00 97.19 589 GLU A CA 1
ATOM 4774 C C . GLU A 1 589 ? 3.353 -9.326 20.303 1.00 97.19 589 GLU A C 1
ATOM 4776 O O . GLU A 1 589 ? 2.685 -9.999 19.516 1.00 97.19 589 GLU A O 1
ATOM 4781 N N . LYS A 1 590 ? 4.251 -9.888 21.126 1.00 97.69 590 LYS A N 1
ATOM 4782 C CA . LYS A 1 590 ? 4.490 -11.338 21.203 1.00 97.69 590 LYS A CA 1
ATOM 4783 C C . LYS A 1 590 ? 3.259 -12.093 21.716 1.00 97.69 590 LYS A C 1
ATOM 4785 O O . LYS A 1 590 ? 2.941 -13.165 21.186 1.00 97.69 590 LYS A O 1
ATOM 4790 N N . LEU A 1 591 ? 2.537 -11.534 22.693 1.00 97.88 591 LEU A N 1
ATOM 4791 C CA . LEU A 1 591 ? 1.244 -12.048 23.162 1.00 97.88 591 LEU A CA 1
ATOM 4792 C C . LEU A 1 591 ? 0.220 -12.066 22.016 1.00 97.88 591 LEU A C 1
ATOM 4794 O O . LEU A 1 591 ? -0.347 -13.121 21.723 1.00 97.88 591 LEU A O 1
ATOM 4798 N N . GLY A 1 592 ? 0.050 -10.940 21.319 1.00 97.81 592 GLY A N 1
ATOM 4799 C CA . GLY A 1 592 ? -0.827 -10.814 20.153 1.00 97.81 592 GLY A CA 1
ATOM 4800 C C . GLY A 1 592 ? -0.489 -11.802 19.038 1.00 97.81 592 GLY A C 1
ATOM 4801 O O . GLY A 1 592 ? -1.360 -12.517 18.542 1.00 97.81 592 GLY A O 1
ATOM 4802 N N . LYS A 1 593 ? 0.798 -11.937 18.695 1.00 97.56 593 LYS A N 1
ATOM 4803 C CA . LYS A 1 593 ? 1.283 -12.894 17.687 1.00 97.56 593 LYS A CA 1
ATOM 4804 C C . LYS A 1 593 ? 0.989 -14.338 18.083 1.00 97.56 593 LYS A C 1
ATOM 4806 O O . LYS A 1 593 ? 0.656 -15.154 17.224 1.00 97.56 593 LYS A O 1
ATOM 4811 N N . THR A 1 594 ? 1.111 -14.668 19.366 1.00 97.94 594 THR A N 1
ATOM 4812 C CA . THR A 1 594 ? 0.782 -16.004 19.883 1.00 97.94 594 THR A CA 1
ATOM 4813 C C . THR A 1 594 ? -0.718 -16.276 19.777 1.00 97.94 594 THR A C 1
ATOM 4815 O O . THR A 1 594 ? -1.110 -17.334 19.286 1.00 97.94 594 THR A O 1
ATOM 4818 N N . ALA A 1 595 ? -1.557 -15.305 20.144 1.00 98.12 595 ALA A N 1
ATOM 4819 C CA . ALA A 1 595 ? -3.008 -15.407 20.013 1.00 98.12 595 ALA A CA 1
ATOM 4820 C C . ALA A 1 595 ? -3.457 -15.565 18.554 1.00 98.12 595 ALA A C 1
ATOM 4822 O O . ALA A 1 595 ? -4.216 -16.481 18.240 1.00 98.12 595 ALA A O 1
ATOM 4823 N N . LEU A 1 596 ? -2.925 -14.742 17.646 1.00 97.69 596 LEU A N 1
ATOM 4824 C CA . LEU A 1 596 ? -3.209 -14.842 16.217 1.00 97.69 596 LEU A CA 1
ATOM 4825 C C . LEU A 1 596 ? -2.783 -16.206 15.654 1.00 97.69 596 LEU A C 1
ATOM 4827 O O . LEU A 1 596 ? -3.538 -16.838 14.923 1.00 97.69 596 LEU A O 1
ATOM 4831 N N . LYS A 1 597 ? -1.613 -16.728 16.040 1.00 96.88 597 LYS A N 1
ATOM 4832 C CA . LYS A 1 597 ? -1.196 -18.081 15.635 1.00 96.88 597 LYS A CA 1
ATOM 4833 C C . LYS A 1 597 ? -2.134 -19.169 16.146 1.00 96.88 597 LYS A C 1
ATOM 4835 O O . LYS A 1 597 ? -2.437 -20.099 15.397 1.00 96.88 597 LYS A O 1
ATOM 4840 N N . ASN A 1 598 ? -2.612 -19.065 17.385 1.00 97.25 598 ASN A N 1
ATOM 4841 C CA . ASN A 1 598 ? -3.614 -19.992 17.912 1.00 97.25 598 ASN A CA 1
ATOM 4842 C C . ASN A 1 598 ? -4.914 -19.908 17.098 1.00 97.25 598 ASN A C 1
ATOM 4844 O O . ASN A 1 598 ? -5.430 -20.945 16.691 1.00 97.25 598 ASN A O 1
ATOM 4848 N N . ARG A 1 599 ? -5.386 -18.696 16.776 1.00 96.50 599 ARG A N 1
ATOM 4849 C CA . ARG A 1 599 ? -6.559 -18.463 15.916 1.00 96.50 599 ARG A CA 1
ATOM 4850 C C . ARG A 1 599 ? -6.415 -19.093 14.529 1.00 96.50 599 ARG A C 1
ATOM 4852 O O . ARG A 1 599 ? -7.373 -19.691 14.045 1.00 96.50 599 ARG A O 1
ATOM 4859 N N . LEU A 1 600 ? -5.263 -18.933 13.881 1.00 96.75 600 LEU A N 1
ATOM 4860 C CA . LEU A 1 600 ? -5.030 -19.441 12.524 1.00 96.75 600 LEU A CA 1
ATOM 4861 C C . LEU A 1 600 ? -4.853 -20.967 12.499 1.00 96.75 600 LEU A C 1
ATOM 4863 O O . LEU A 1 600 ? -5.264 -21.619 11.550 1.00 96.75 600 LEU A O 1
ATOM 4867 N N . SER A 1 601 ? -4.264 -21.552 13.547 1.00 96.50 601 SER A N 1
ATOM 4868 C CA . SER A 1 601 ? -4.010 -23.001 13.608 1.00 96.50 601 SER A CA 1
ATOM 4869 C C . SER A 1 601 ? -5.187 -23.824 14.137 1.00 96.50 601 SER A C 1
ATOM 4871 O O . SER A 1 601 ? -5.396 -24.943 13.678 1.00 96.50 601 SER A O 1
ATOM 4873 N N . LYS A 1 602 ? -5.944 -23.300 15.108 1.00 96.25 602 LYS A N 1
ATOM 4874 C CA . LYS A 1 602 ? -7.061 -24.011 15.756 1.00 96.25 602 LYS A CA 1
ATOM 4875 C C . LYS A 1 602 ? -8.439 -23.575 15.251 1.00 96.25 602 LYS A C 1
ATOM 4877 O O . LYS A 1 602 ? -9.427 -24.224 15.581 1.00 96.25 602 LYS A O 1
ATOM 4882 N N . GLY A 1 603 ? -8.514 -22.488 14.482 1.00 95.62 603 GLY A N 1
ATOM 4883 C CA . GLY A 1 603 ? -9.767 -21.877 14.043 1.00 95.62 603 GLY A CA 1
ATOM 4884 C C . GLY A 1 603 ? -10.333 -20.849 15.031 1.00 95.62 603 GLY A C 1
ATOM 4885 O O . GLY A 1 603 ? -9.722 -20.499 16.049 1.00 95.62 603 GLY A O 1
ATOM 4886 N N . LYS A 1 604 ? -11.514 -20.309 14.707 1.00 95.56 604 LYS A N 1
ATOM 4887 C CA . LYS A 1 604 ? -12.206 -19.325 15.553 1.00 95.56 604 LYS A CA 1
ATOM 4888 C C . LYS A 1 604 ? -12.665 -19.942 16.875 1.00 95.56 604 LYS A C 1
ATOM 4890 O O . LYS A 1 604 ? -13.115 -21.081 16.932 1.00 95.56 604 LYS A O 1
ATOM 4895 N N . ILE A 1 605 ? -12.590 -19.149 17.943 1.00 96.56 605 ILE A N 1
ATOM 4896 C CA . ILE A 1 605 ? -13.154 -19.508 19.237 1.00 96.56 605 ILE A CA 1
ATOM 4897 C C . ILE A 1 605 ? -14.599 -19.034 19.220 1.00 96.56 605 ILE A C 1
ATOM 4899 O O . ILE A 1 605 ? -14.857 -17.837 19.117 1.00 96.56 605 ILE A O 1
ATOM 4903 N N . GLU A 1 606 ? -15.526 -19.973 19.364 1.00 92.50 606 GLU A N 1
ATOM 4904 C CA . GLU A 1 606 ? -16.943 -19.667 19.522 1.00 92.50 606 GLU A CA 1
ATOM 4905 C C . GLU A 1 606 ? -17.405 -19.927 20.957 1.00 92.50 606 GLU A C 1
ATOM 4907 O O . GLU A 1 606 ? -16.905 -20.813 21.666 1.00 92.50 606 GLU A O 1
ATOM 4912 N N . VAL A 1 607 ? -18.348 -19.092 21.390 1.00 93.56 607 VAL A N 1
ATOM 4913 C CA . VAL A 1 607 ? -19.077 -19.214 22.650 1.00 93.56 607 VAL A CA 1
ATOM 4914 C C . VAL A 1 607 ? -20.555 -19.071 22.309 1.00 93.56 607 VAL A C 1
ATOM 4916 O O . VAL A 1 607 ? -20.974 -18.034 21.792 1.00 93.56 607 VAL A O 1
ATOM 4919 N N . GLU A 1 608 ? -21.320 -20.125 22.585 1.00 94.00 608 GLU A N 1
ATOM 4920 C CA . GLU A 1 608 ? -22.756 -20.179 22.312 1.00 94.00 608 GLU A CA 1
ATOM 4921 C C . GLU A 1 608 ? -23.515 -19.078 23.052 1.00 94.00 608 GLU A C 1
ATOM 4923 O O . GLU A 1 608 ? -23.274 -18.822 24.237 1.00 94.00 608 GLU A O 1
ATOM 4928 N N . LEU A 1 609 ? -24.480 -18.454 22.373 1.00 92.12 609 LEU A N 1
ATOM 4929 C CA . LEU A 1 609 ? -25.230 -17.322 22.925 1.00 92.12 609 LEU A CA 1
ATOM 4930 C C . LEU A 1 609 ? -26.006 -17.707 24.196 1.00 92.12 609 LEU A C 1
ATOM 4932 O O . LEU A 1 609 ? -26.139 -16.897 25.111 1.00 92.12 609 LEU A O 1
ATOM 4936 N N . GLU A 1 610 ? -26.478 -18.952 24.291 1.00 93.38 610 GLU A N 1
ATOM 4937 C CA . GLU A 1 610 ? -27.139 -19.483 25.491 1.00 93.38 610 GLU A CA 1
ATOM 4938 C C . GLU A 1 610 ? -26.200 -19.529 26.702 1.00 93.38 610 GLU A C 1
ATOM 4940 O O . GLU A 1 610 ? -26.599 -19.191 27.819 1.00 93.38 610 GLU A O 1
ATOM 4945 N N . VAL A 1 611 ? -24.929 -19.885 26.485 1.00 94.94 611 VAL A N 1
ATOM 4946 C CA . VAL A 1 611 ? -23.905 -19.883 27.538 1.00 94.94 611 VAL A CA 1
ATOM 4947 C C . VAL A 1 611 ? -23.618 -18.454 27.983 1.00 94.94 611 VAL A C 1
ATOM 4949 O O . VAL A 1 611 ? -23.543 -18.200 29.185 1.00 94.94 611 VAL A O 1
ATOM 4952 N N . VAL A 1 612 ? -23.527 -17.511 27.040 1.00 95.38 612 VAL A N 1
ATOM 4953 C CA . VAL A 1 612 ? -23.344 -16.084 27.353 1.00 95.38 612 VAL A CA 1
ATOM 4954 C C . VAL A 1 612 ? -24.503 -15.569 28.203 1.00 95.38 612 VAL A C 1
ATOM 4956 O O . VAL A 1 612 ? -24.256 -15.019 29.269 1.00 95.38 612 VAL A O 1
ATOM 4959 N N . LYS A 1 613 ? -25.756 -15.816 27.799 1.00 94.56 613 LYS A N 1
ATOM 4960 C CA . LYS A 1 613 ? -26.956 -15.413 28.556 1.00 94.56 613 LYS A CA 1
ATOM 4961 C C . LYS A 1 613 ? -27.014 -16.028 29.954 1.00 94.56 613 LYS A C 1
ATOM 4963 O O . LYS A 1 613 ? -27.521 -15.406 30.880 1.00 94.56 613 LYS A O 1
ATOM 4968 N N . LYS A 1 614 ? -26.490 -17.245 30.128 1.00 95.88 614 LYS A N 1
ATOM 4969 C CA . LYS A 1 614 ? -26.406 -17.893 31.442 1.00 95.88 614 LYS A CA 1
ATOM 4970 C C . LYS A 1 614 ? -25.350 -17.250 32.343 1.00 95.88 614 LYS A C 1
ATOM 4972 O O . LYS A 1 614 ? -25.597 -17.091 33.535 1.00 95.88 614 LYS A O 1
ATOM 4977 N N . LEU A 1 615 ? -24.180 -16.920 31.794 1.00 95.62 615 LEU A N 1
ATOM 4978 C CA . LEU A 1 615 ? -23.094 -16.270 32.536 1.00 95.62 615 LEU A CA 1
ATOM 4979 C C . LEU A 1 615 ? -23.411 -14.799 32.845 1.00 95.62 615 LEU A C 1
ATOM 4981 O O . LEU A 1 615 ? -23.089 -14.319 33.927 1.00 95.62 615 LEU A O 1
ATOM 4985 N N . LEU A 1 616 ? -24.066 -14.113 31.909 1.00 95.94 616 LEU A N 1
ATOM 4986 C CA . LEU A 1 616 ? -24.446 -12.704 31.970 1.00 95.94 616 LEU A CA 1
ATOM 4987 C C . LEU A 1 616 ? -25.958 -12.553 32.199 1.00 95.94 616 LEU A C 1
ATOM 4989 O O . LEU A 1 616 ? -26.664 -11.897 31.438 1.00 95.94 616 LEU A O 1
ATOM 4993 N N . SER A 1 617 ? -26.470 -13.218 33.234 1.00 93.94 617 SER A N 1
ATOM 4994 C CA . SER A 1 617 ? -27.908 -13.350 33.500 1.00 93.94 617 SER A CA 1
ATOM 4995 C C . SER A 1 617 ? -28.639 -12.045 33.836 1.00 93.94 617 SER A C 1
ATOM 4997 O O . SER A 1 617 ? -29.866 -12.001 33.742 1.00 93.94 617 SER A O 1
ATOM 4999 N N . GLN A 1 618 ? -27.918 -10.999 34.246 1.00 92.81 618 GLN A N 1
ATOM 5000 C CA . GLN A 1 618 ? -28.490 -9.685 34.554 1.00 92.81 618 GLN A CA 1
ATOM 5001 C C . GLN A 1 618 ? -28.596 -8.796 33.307 1.00 92.81 618 GLN A C 1
ATOM 5003 O O . GLN A 1 618 ? -29.357 -7.828 33.306 1.00 92.81 618 GLN A O 1
ATOM 5008 N N . VAL A 1 619 ? -27.872 -9.139 32.238 1.00 90.88 619 VAL A N 1
ATOM 5009 C CA . VAL A 1 619 ? -27.810 -8.367 30.998 1.00 90.88 619 VAL A CA 1
ATOM 5010 C C . VAL A 1 619 ? -29.026 -8.675 30.131 1.00 90.88 619 VAL A C 1
ATOM 5012 O O . VAL A 1 619 ? -29.249 -9.815 29.721 1.00 90.88 619 VAL A O 1
ATOM 5015 N N . LYS A 1 620 ? -29.814 -7.642 29.838 1.00 85.69 620 LYS A N 1
ATOM 5016 C CA . LYS A 1 620 ? -31.051 -7.756 29.052 1.00 85.69 620 LYS A CA 1
ATOM 5017 C C . LYS A 1 620 ? -30.911 -7.227 27.628 1.00 85.69 620 LYS A C 1
ATOM 5019 O O . LYS A 1 620 ? -31.515 -7.796 26.722 1.00 85.69 620 LYS A O 1
ATOM 5024 N N . ASP A 1 621 ? -30.124 -6.169 27.427 1.00 85.81 621 ASP A N 1
ATOM 5025 C CA . ASP A 1 621 ? -29.906 -5.584 26.103 1.00 85.81 621 ASP A CA 1
ATOM 5026 C C . ASP A 1 621 ? -29.122 -6.542 25.194 1.00 85.81 621 ASP A C 1
ATOM 5028 O O . ASP A 1 621 ? -28.070 -7.072 25.559 1.00 85.81 621 ASP A O 1
ATOM 5032 N N . GLU A 1 622 ? -29.628 -6.758 23.978 1.00 86.56 622 GLU A N 1
ATOM 5033 C CA . GLU A 1 622 ? -29.019 -7.700 23.039 1.00 86.56 622 GLU A CA 1
ATOM 5034 C C . GLU A 1 622 ? -27.610 -7.275 22.615 1.00 86.56 622 GLU A C 1
ATOM 5036 O O . GLU A 1 622 ? -26.731 -8.132 22.513 1.00 86.56 622 GLU A O 1
ATOM 5041 N N . ARG A 1 623 ? -27.351 -5.975 22.405 1.00 88.62 623 ARG A N 1
ATOM 5042 C CA . ARG A 1 623 ? -26.010 -5.504 22.017 1.00 88.62 623 ARG A CA 1
ATOM 5043 C C . ARG A 1 623 ? -25.020 -5.734 23.143 1.00 88.62 623 ARG A C 1
ATOM 5045 O O . ARG A 1 623 ? -23.914 -6.196 22.881 1.00 88.62 623 ARG A O 1
ATOM 5052 N N . GLN A 1 624 ? -25.428 -5.492 24.385 1.00 90.81 624 GLN A N 1
ATOM 5053 C CA . GLN A 1 624 ? -24.589 -5.765 25.547 1.00 90.81 624 GLN A CA 1
ATOM 5054 C C . GLN A 1 624 ? -24.281 -7.259 25.708 1.00 90.81 624 GLN A C 1
ATOM 5056 O O . GLN A 1 624 ? -23.147 -7.617 26.030 1.00 90.81 624 GLN A O 1
ATOM 5061 N N . ILE A 1 625 ? -25.224 -8.150 25.382 1.00 92.56 625 ILE A N 1
ATOM 5062 C CA . ILE A 1 625 ? -24.954 -9.596 25.316 1.00 92.56 625 ILE A CA 1
ATOM 5063 C C . ILE A 1 625 ? -23.887 -9.904 24.249 1.00 92.56 625 ILE A C 1
ATOM 5065 O O . ILE A 1 625 ? -22.962 -10.673 24.521 1.00 92.56 625 ILE A O 1
ATOM 5069 N N . TYR A 1 626 ? -23.958 -9.295 23.059 1.00 93.19 626 TYR A N 1
ATOM 5070 C CA . TYR A 1 626 ? -22.922 -9.445 22.023 1.00 93.19 626 TYR A CA 1
ATOM 5071 C C . TYR A 1 626 ? -21.563 -8.873 22.460 1.00 93.19 626 TYR A C 1
ATOM 5073 O O . TYR A 1 626 ? -20.530 -9.514 22.248 1.00 93.19 626 TYR A O 1
ATOM 5081 N N . ASN A 1 627 ? -21.543 -7.717 23.124 1.00 94.56 627 ASN A N 1
ATOM 5082 C CA . ASN A 1 627 ? -20.325 -7.119 23.679 1.00 94.56 627 ASN A CA 1
ATOM 5083 C C . ASN A 1 627 ? -19.685 -8.065 24.712 1.00 94.56 627 ASN A C 1
ATOM 5085 O O . ASN A 1 627 ? -18.487 -8.351 24.653 1.00 94.56 627 ASN A O 1
ATOM 5089 N N . GLY A 1 628 ? -20.502 -8.634 25.603 1.00 95.50 628 GLY A N 1
ATOM 5090 C CA . GLY A 1 628 ? -20.084 -9.641 26.573 1.00 95.50 628 GLY A CA 1
ATOM 5091 C C . GLY A 1 628 ? -19.557 -10.920 25.920 1.00 95.50 628 GLY A C 1
ATOM 5092 O O . GLY A 1 628 ? -18.510 -11.425 26.325 1.00 95.50 628 GLY A O 1
ATOM 5093 N N . LYS A 1 629 ? -20.208 -11.413 24.858 1.00 96.44 629 LYS A N 1
ATOM 5094 C CA . LYS A 1 629 ? -19.720 -12.546 24.049 1.00 96.44 629 LYS A CA 1
ATOM 5095 C C . LYS A 1 629 ? -18.306 -12.280 23.521 1.00 96.44 629 LYS A C 1
ATOM 5097 O O . LYS A 1 629 ? -17.448 -13.150 23.660 1.00 96.44 629 LYS A O 1
ATOM 5102 N N . CYS A 1 630 ? -18.042 -11.086 22.981 1.00 96.44 630 CYS A N 1
ATOM 5103 C CA . CYS A 1 630 ? -16.713 -10.702 22.486 1.00 96.44 630 CYS A CA 1
ATOM 5104 C C . CYS A 1 630 ? -15.645 -10.786 23.588 1.00 96.44 630 CYS A C 1
ATOM 5106 O O . CYS A 1 630 ? -14.583 -11.377 23.384 1.00 96.44 630 CYS A O 1
ATOM 5108 N N . LEU A 1 631 ? -15.946 -10.258 24.778 1.00 97.69 631 LEU A N 1
ATOM 5109 C CA . LEU A 1 631 ? -15.037 -10.298 25.926 1.00 97.69 631 LEU A CA 1
ATOM 5110 C C . LEU A 1 631 ? -14.809 -11.720 26.453 1.00 97.69 631 LEU A C 1
ATOM 5112 O O . LEU A 1 631 ? -13.684 -12.073 26.797 1.00 97.69 631 LEU A O 1
ATOM 5116 N N . LEU A 1 632 ? -15.845 -12.560 26.493 1.00 97.75 632 LEU A N 1
ATOM 5117 C CA . LEU A 1 632 ? -15.723 -13.958 26.918 1.00 97.75 632 LEU A CA 1
ATOM 5118 C C . LEU A 1 632 ? -14.887 -14.789 25.934 1.00 97.75 632 LEU A C 1
ATOM 5120 O O . LEU A 1 632 ? -14.104 -15.640 26.362 1.00 97.75 632 LEU A O 1
ATOM 5124 N N . ILE A 1 633 ? -15.008 -14.521 24.630 1.00 98.00 633 ILE A N 1
ATOM 5125 C CA . ILE A 1 633 ? -14.131 -15.102 23.605 1.00 98.00 633 ILE A CA 1
ATOM 5126 C C . ILE A 1 633 ? -12.679 -14.685 23.862 1.00 98.00 633 ILE A C 1
ATOM 5128 O O . ILE A 1 633 ? -11.798 -15.543 23.901 1.00 98.00 633 ILE A O 1
ATOM 5132 N N . GLY A 1 634 ? -12.435 -13.398 24.118 1.00 97.88 634 GLY A N 1
ATOM 5133 C CA . GLY A 1 634 ? -11.111 -12.891 24.474 1.00 97.88 634 GLY A CA 1
ATOM 5134 C C . GLY A 1 634 ? -10.537 -13.502 25.751 1.00 97.88 634 GLY A C 1
ATOM 5135 O O . GLY A 1 634 ? -9.364 -13.862 25.789 1.00 97.88 634 GLY A O 1
ATOM 5136 N N . LEU A 1 635 ? -11.366 -13.705 26.776 1.00 97.88 635 LEU A N 1
ATOM 5137 C CA . LEU A 1 635 ? -10.976 -14.361 28.025 1.00 97.88 635 LEU A CA 1
ATOM 5138 C C . LEU A 1 635 ? -10.571 -15.822 27.798 1.00 97.88 635 LEU A C 1
ATOM 5140 O O . LEU A 1 635 ? -9.601 -16.305 28.391 1.00 97.88 635 LEU A O 1
ATOM 5144 N N . LYS A 1 636 ? -11.301 -16.530 26.928 1.00 97.44 636 LYS A N 1
ATOM 5145 C CA . LYS A 1 636 ? -10.968 -17.897 26.515 1.00 97.44 636 LYS A CA 1
ATOM 5146 C C . LYS A 1 636 ? -9.665 -17.920 25.714 1.00 97.44 636 LYS A C 1
ATOM 5148 O O . LYS A 1 636 ? -8.802 -18.727 26.041 1.00 97.44 636 LYS A O 1
ATOM 5153 N N . ALA A 1 637 ? -9.482 -16.998 24.767 1.00 97.88 637 ALA A N 1
ATOM 5154 C CA . ALA A 1 637 ? -8.242 -16.849 24.003 1.00 97.88 637 ALA A CA 1
ATOM 5155 C C . ALA A 1 637 ? -7.031 -16.572 24.912 1.00 97.88 637 ALA A C 1
ATOM 5157 O O . ALA A 1 637 ? -5.997 -17.224 24.785 1.00 97.88 637 ALA A O 1
ATOM 5158 N N . LEU A 1 638 ? -7.174 -15.665 25.885 1.00 97.69 638 LEU A N 1
ATOM 5159 C CA . LEU A 1 638 ? -6.129 -15.350 26.861 1.00 97.69 638 LEU A CA 1
ATOM 5160 C C . LEU A 1 638 ? -5.771 -16.563 27.729 1.00 97.69 638 LEU A C 1
ATOM 5162 O O . LEU A 1 638 ? -4.594 -16.830 27.970 1.00 97.69 638 LEU A O 1
ATOM 5166 N N . SER A 1 639 ? -6.786 -17.324 28.150 1.00 96.12 639 SER A N 1
ATOM 5167 C CA . SER A 1 639 ? -6.622 -18.533 28.969 1.00 96.12 639 SER A CA 1
ATOM 5168 C C . SER A 1 639 ? -5.876 -19.669 28.255 1.00 96.12 639 SER A C 1
ATOM 5170 O O . SER A 1 639 ? -5.427 -20.602 28.914 1.00 96.12 639 SER A O 1
ATOM 5172 N N . GLU A 1 640 ? -5.754 -19.633 26.923 1.00 95.25 640 GLU A N 1
ATOM 5173 C CA . GLU A 1 640 ? -4.929 -20.593 26.175 1.00 95.25 640 GLU A CA 1
ATOM 5174 C C . GLU A 1 640 ? -3.435 -20.237 26.185 1.00 95.25 640 GLU A C 1
ATOM 5176 O O . GLU A 1 640 ? -2.606 -21.066 25.805 1.00 95.25 640 GLU A O 1
ATOM 5181 N N . ILE A 1 641 ? -3.085 -19.013 26.589 1.00 95.56 641 ILE A N 1
ATOM 5182 C CA . ILE A 1 641 ? -1.714 -18.488 26.546 1.00 95.56 641 ILE A CA 1
ATOM 5183 C C . ILE A 1 641 ? -1.138 -18.366 27.957 1.00 95.56 641 ILE A C 1
ATOM 5185 O O . ILE A 1 641 ? 0.010 -18.759 28.189 1.00 95.56 641 ILE A O 1
ATOM 5189 N N . ILE A 1 642 ? -1.940 -17.854 28.894 1.00 95.12 642 ILE A N 1
ATOM 5190 C CA . ILE A 1 642 ? -1.578 -17.683 30.303 1.00 95.12 642 ILE A CA 1
ATOM 5191 C C . ILE A 1 642 ? -2.568 -18.396 31.228 1.00 95.12 642 ILE A C 1
ATOM 5193 O O . ILE A 1 642 ? -3.731 -18.622 30.895 1.00 95.12 642 ILE A O 1
ATOM 5197 N N . ASN A 1 643 ? -2.104 -18.727 32.425 1.00 93.31 643 ASN A N 1
ATOM 5198 C CA . ASN A 1 643 ? -2.878 -19.350 33.479 1.00 93.31 643 ASN A CA 1
ATOM 5199 C C . ASN A 1 643 ? -3.667 -18.292 34.260 1.00 93.31 643 ASN A C 1
ATOM 5201 O O . ASN A 1 643 ? -3.141 -17.640 35.158 1.00 93.31 643 ASN A O 1
ATOM 5205 N N . ILE A 1 644 ? -4.948 -18.146 33.930 1.00 93.25 644 ILE A N 1
ATOM 5206 C CA . ILE A 1 644 ? -5.882 -17.321 34.702 1.00 93.25 644 ILE A CA 1
ATOM 5207 C C . ILE A 1 644 ? -6.535 -18.202 35.763 1.00 93.25 644 ILE A C 1
ATOM 5209 O O . ILE A 1 644 ? -7.155 -19.218 35.429 1.00 93.25 644 ILE A O 1
ATOM 5213 N N . THR A 1 645 ? -6.437 -17.812 37.035 1.00 92.00 645 THR A N 1
ATOM 5214 C CA . THR A 1 645 ? -7.022 -18.611 38.116 1.00 92.00 645 THR A CA 1
ATOM 5215 C C . THR A 1 645 ? -8.550 -18.699 37.971 1.00 92.00 645 THR A C 1
ATOM 5217 O O . THR A 1 645 ? -9.192 -17.751 37.503 1.00 92.00 645 THR A O 1
ATOM 5220 N N . PRO A 1 646 ? -9.187 -19.805 38.404 1.00 92.19 646 PRO A N 1
ATOM 5221 C CA . PRO A 1 646 ? -10.647 -19.905 38.404 1.00 92.19 646 PRO A CA 1
ATOM 5222 C C . PRO A 1 646 ? -11.330 -18.773 39.188 1.00 92.19 646 PRO A C 1
ATOM 5224 O O . PRO A 1 646 ? -12.414 -18.334 38.807 1.00 92.19 646 PRO A O 1
ATOM 5227 N N . GLY A 1 647 ? -10.679 -18.277 40.249 1.00 93.06 647 GLY A N 1
ATOM 5228 C CA . GLY A 1 647 ? -11.156 -17.149 41.048 1.00 93.06 647 GLY A CA 1
ATOM 5229 C C . GLY A 1 647 ? -11.159 -15.834 40.268 1.00 93.06 647 GLY A C 1
ATOM 5230 O O . GLY A 1 647 ? -12.178 -15.147 40.245 1.00 93.06 647 GLY A O 1
ATOM 5231 N N . ASP A 1 648 ? -10.064 -15.504 39.579 1.00 92.56 648 ASP A N 1
ATOM 5232 C CA . ASP A 1 648 ? -9.982 -14.303 38.732 1.00 92.56 648 ASP A CA 1
ATOM 5233 C C . ASP A 1 648 ? -10.984 -14.355 37.584 1.00 92.56 648 ASP A C 1
ATOM 5235 O O . ASP A 1 648 ? -11.695 -13.384 37.333 1.00 92.56 648 ASP A O 1
ATOM 5239 N N . ARG A 1 649 ? -11.115 -15.523 36.945 1.00 94.94 649 ARG A N 1
ATOM 5240 C CA . ARG A 1 649 ? -12.106 -15.747 35.889 1.00 94.94 649 ARG A CA 1
ATOM 5241 C C . ARG A 1 649 ? -13.531 -15.514 36.395 1.00 94.94 649 ARG A C 1
ATOM 5243 O O . ARG A 1 649 ? -14.299 -14.820 35.736 1.00 94.94 649 ARG A O 1
ATOM 5250 N N . GLY A 1 650 ? -13.884 -16.078 37.551 1.00 95.50 650 GLY A N 1
ATOM 5251 C CA . GLY A 1 650 ? -15.207 -15.899 38.154 1.00 95.50 650 GLY A CA 1
ATOM 5252 C C . GLY A 1 650 ? -15.491 -14.442 38.528 1.00 95.50 650 GLY A C 1
ATOM 5253 O O . GLY A 1 650 ? -16.566 -13.932 38.219 1.00 95.50 650 GLY A O 1
ATOM 5254 N N . ARG A 1 651 ? -14.509 -13.749 39.124 1.00 96.56 651 ARG A N 1
ATOM 5255 C CA . ARG A 1 651 ? -14.614 -12.317 39.456 1.00 96.56 651 ARG A CA 1
ATOM 5256 C C . ARG A 1 651 ? -14.830 -11.457 38.218 1.00 96.56 651 ARG A C 1
ATOM 5258 O O . ARG A 1 651 ? -15.711 -10.605 38.238 1.00 96.56 651 ARG A O 1
ATOM 5265 N N . PHE A 1 652 ? -14.088 -11.721 37.146 1.00 97.06 652 PHE A N 1
ATOM 5266 C CA . PHE A 1 652 ? -14.231 -10.975 35.902 1.00 97.06 652 PHE A CA 1
ATOM 5267 C C . PHE A 1 652 ? -15.589 -11.217 35.238 1.00 97.06 652 PHE A C 1
ATOM 5269 O O . PHE A 1 652 ? -16.233 -10.265 34.821 1.00 97.06 652 PHE A O 1
ATOM 5276 N N . ILE A 1 653 ? -16.084 -12.460 35.197 1.00 97.12 653 ILE A N 1
ATOM 5277 C CA . ILE A 1 653 ? -17.421 -12.754 34.648 1.00 97.12 653 ILE A CA 1
ATOM 5278 C C . ILE A 1 653 ? -18.520 -12.042 35.448 1.00 97.12 653 ILE A C 1
ATOM 5280 O O . ILE A 1 653 ? -19.418 -11.458 34.846 1.00 97.12 653 ILE A O 1
ATOM 5284 N N . ASN A 1 654 ? -18.440 -12.046 36.782 1.00 96.75 654 ASN A N 1
ATOM 5285 C CA . ASN A 1 654 ? -19.393 -11.315 37.622 1.00 96.75 654 ASN A CA 1
ATOM 5286 C C . ASN A 1 654 ? -19.315 -9.805 37.376 1.00 96.75 654 ASN A C 1
ATOM 5288 O O . ASN A 1 654 ? -20.349 -9.167 37.203 1.00 96.75 654 ASN A O 1
ATOM 5292 N N . TYR A 1 655 ? -18.100 -9.260 37.279 1.00 95.44 655 TYR A N 1
ATOM 5293 C CA . TYR A 1 655 ? -17.880 -7.863 36.919 1.00 95.44 655 TYR A CA 1
ATOM 5294 C C . TYR A 1 655 ? -18.515 -7.513 35.566 1.00 95.44 655 TYR A C 1
ATOM 5296 O O . TYR A 1 655 ? -19.193 -6.498 35.461 1.00 95.44 655 TYR A O 1
ATOM 5304 N N . LEU A 1 656 ? -18.366 -8.363 34.543 1.00 95.50 656 LEU A N 1
ATOM 5305 C CA . LEU A 1 656 ? -19.023 -8.157 33.249 1.00 95.50 656 LEU A CA 1
ATOM 5306 C C . LEU A 1 656 ? -20.549 -8.223 33.352 1.00 95.50 656 LEU A C 1
ATOM 5308 O O . LEU A 1 656 ? -21.228 -7.439 32.696 1.00 95.50 656 LEU A O 1
ATOM 5312 N N . ASN A 1 657 ? -21.085 -9.143 34.157 1.00 95.06 657 ASN A N 1
ATOM 5313 C CA . ASN A 1 657 ? -22.527 -9.281 34.361 1.00 95.06 657 ASN A CA 1
ATOM 5314 C C . ASN A 1 657 ? -23.126 -8.011 34.980 1.00 95.06 657 ASN A C 1
ATOM 5316 O O . ASN A 1 657 ? -24.193 -7.586 34.561 1.00 95.06 657 ASN A O 1
ATOM 5320 N N . GLU A 1 658 ? -22.421 -7.381 35.922 1.00 92.81 658 GLU A N 1
ATOM 5321 C CA . GLU A 1 658 ? -22.828 -6.107 36.527 1.00 92.81 658 GLU A CA 1
ATOM 5322 C C . GLU A 1 658 ? -22.621 -4.924 35.571 1.00 92.81 658 GLU A C 1
ATOM 5324 O O . GLU A 1 658 ? -23.544 -4.146 35.339 1.00 92.81 658 GLU A O 1
ATOM 5329 N N . LEU A 1 659 ? -21.432 -4.810 34.970 1.00 90.12 659 LEU A N 1
ATOM 5330 C CA . LEU A 1 659 ? -21.067 -3.702 34.082 1.00 90.12 659 LEU A CA 1
ATOM 5331 C C . LEU A 1 659 ? -22.034 -3.578 32.899 1.00 90.12 659 LEU A C 1
ATOM 5333 O O . LEU A 1 659 ? -22.477 -2.481 32.569 1.00 90.12 659 LEU A O 1
ATOM 5337 N N . LEU A 1 660 ? -22.352 -4.705 32.262 1.00 90.62 660 LEU A N 1
ATOM 5338 C CA . LEU A 1 660 ? -23.168 -4.754 31.050 1.00 90.62 660 LEU A CA 1
ATOM 5339 C C . LEU A 1 660 ? -24.677 -4.770 31.350 1.00 90.62 660 LEU A C 1
ATOM 5341 O O . LEU A 1 660 ? -25.473 -4.595 30.429 1.00 90.62 660 LEU A O 1
ATOM 5345 N N . ALA A 1 661 ? -25.089 -4.980 32.607 1.00 87.62 661 ALA A N 1
ATOM 5346 C CA . ALA A 1 661 ? -26.500 -4.947 33.003 1.00 87.62 661 ALA A CA 1
ATOM 5347 C C . ALA A 1 661 ? -27.066 -3.526 33.090 1.00 87.62 661 ALA A C 1
ATOM 5349 O O . ALA A 1 661 ? -28.286 -3.352 33.041 1.00 87.62 661 ALA A O 1
ATOM 5350 N N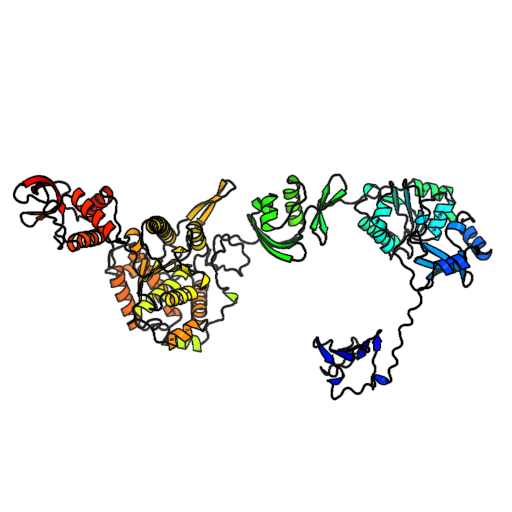 . ASN A 1 662 ? -26.201 -2.515 33.195 1.00 74.69 662 ASN A N 1
ATOM 5351 C CA . ASN A 1 662 ? -26.610 -1.118 33.170 1.00 74.69 662 ASN A CA 1
ATOM 5352 C C . ASN A 1 662 ? -27.166 -0.756 31.784 1.00 74.69 662 ASN A C 1
ATOM 5354 O O . ASN A 1 662 ? -26.428 -0.488 30.836 1.00 74.69 662 ASN A O 1
ATOM 5358 N N . GLU A 1 663 ? -28.494 -0.750 31.664 1.00 64.25 663 GLU A N 1
ATOM 5359 C CA . GLU A 1 663 ? -29.179 -0.270 30.468 1.00 64.25 663 GLU A CA 1
ATOM 5360 C C . GLU A 1 663 ? -29.099 1.258 30.397 1.00 64.25 663 GLU A C 1
ATOM 5362 O O . GLU A 1 663 ? -29.811 1.980 31.102 1.00 64.25 663 GLU A O 1
ATOM 5367 N N . TYR A 1 664 ? -28.284 1.760 29.470 1.00 68.25 664 TYR A N 1
ATOM 5368 C CA . TYR A 1 664 ? -28.429 3.128 28.993 1.00 68.25 664 TYR A CA 1
ATOM 5369 C C . TYR A 1 664 ? -29.670 3.157 28.109 1.00 68.25 664 TYR A C 1
ATOM 5371 O O . TYR A 1 664 ? -29.658 2.682 26.971 1.00 68.25 664 TYR A O 1
ATOM 5379 N N . ASN A 1 665 ? -30.770 3.651 28.665 1.00 71.81 665 ASN A N 1
ATOM 5380 C CA . ASN A 1 665 ? -32.021 3.822 27.950 1.00 71.81 665 ASN A CA 1
ATOM 5381 C C . ASN A 1 665 ? -32.443 5.295 27.976 1.00 71.81 665 ASN A C 1
ATOM 5383 O O . ASN A 1 665 ? -31.930 6.120 28.734 1.00 71.81 665 ASN A O 1
ATOM 5387 N N . VAL A 1 666 ? -33.389 5.622 27.101 1.00 77.94 666 VAL A N 1
ATOM 5388 C CA . VAL A 1 666 ? -33.881 6.990 26.898 1.00 77.94 666 VAL A CA 1
ATOM 5389 C C . VAL A 1 666 ? -34.452 7.568 28.192 1.00 77.94 666 VAL A C 1
ATOM 5391 O O . VAL A 1 666 ? -34.323 8.762 28.438 1.00 77.94 666 VAL A O 1
ATOM 5394 N N . THR A 1 667 ? -35.059 6.723 29.027 1.00 81.06 667 THR A N 1
ATOM 5395 C CA . THR A 1 667 ? -35.634 7.119 30.311 1.00 81.06 667 THR A CA 1
ATOM 5396 C C . THR A 1 667 ? -34.552 7.508 31.314 1.00 81.06 667 THR A C 1
ATOM 5398 O O . THR A 1 667 ? -34.690 8.545 31.952 1.00 81.06 667 THR A O 1
ATOM 5401 N N . THR A 1 668 ? -33.465 6.741 31.424 1.00 79.12 668 THR A N 1
ATOM 5402 C CA . THR A 1 668 ? -32.332 7.062 32.306 1.00 79.12 668 THR A CA 1
ATOM 5403 C C . THR A 1 668 ? -31.670 8.376 31.887 1.00 79.12 668 THR A C 1
ATOM 5405 O O . THR A 1 668 ? -31.547 9.280 32.706 1.00 79.12 668 THR A O 1
ATOM 5408 N N . ASN A 1 669 ? -31.375 8.551 30.592 1.00 83.44 669 ASN A N 1
ATOM 5409 C CA . ASN A 1 669 ? -30.840 9.818 30.071 1.00 83.44 669 ASN A CA 1
ATOM 5410 C C . ASN A 1 669 ? -31.822 10.987 30.279 1.00 83.44 669 ASN A C 1
ATOM 5412 O O . ASN A 1 669 ? -31.413 12.105 30.576 1.00 83.44 669 ASN A O 1
ATOM 5416 N N . PHE A 1 670 ? -33.132 10.744 30.161 1.00 87.00 670 PHE A N 1
ATOM 5417 C CA . PHE A 1 670 ? -34.137 11.759 30.466 1.00 87.00 670 PHE A CA 1
ATOM 5418 C C . PHE A 1 670 ? -34.149 12.140 31.949 1.00 87.00 670 PHE A C 1
ATOM 5420 O O . PHE A 1 670 ? -34.273 13.321 32.243 1.00 87.00 670 PHE A O 1
ATOM 5427 N N . LEU A 1 671 ? -33.993 11.188 32.872 1.00 87.75 671 LEU A N 1
ATOM 5428 C CA . LEU A 1 671 ? -33.891 11.467 34.308 1.00 87.75 671 LEU A CA 1
ATOM 5429 C C . LEU A 1 671 ? -32.658 12.327 34.630 1.00 87.75 671 LEU A C 1
ATOM 5431 O O . LEU A 1 671 ? -32.805 13.316 35.340 1.00 87.75 671 LEU A O 1
ATOM 5435 N N . GLU A 1 672 ? -31.499 12.039 34.034 1.00 83.75 672 GLU A N 1
ATOM 5436 C CA . GLU A 1 672 ? -30.293 12.879 34.169 1.00 83.75 672 GLU A CA 1
ATOM 5437 C C . GLU A 1 672 ? -30.513 14.297 33.601 1.00 83.75 672 GLU A C 1
ATOM 5439 O O . GLU A 1 672 ? -30.068 15.293 34.169 1.00 83.75 672 GLU A O 1
ATOM 5444 N N . LEU A 1 673 ? -31.275 14.429 32.507 1.00 87.44 673 LEU A N 1
ATOM 5445 C CA . LEU A 1 673 ? -31.686 15.737 31.984 1.00 87.44 673 LEU A CA 1
ATOM 5446 C C . LEU A 1 673 ? -32.648 16.485 32.928 1.00 87.44 673 LEU A C 1
ATOM 5448 O O . LEU A 1 673 ? -32.636 17.717 32.939 1.00 87.44 673 LEU A O 1
ATOM 5452 N N . LEU A 1 674 ? -33.491 15.780 33.695 1.00 89.38 674 LEU A N 1
ATOM 5453 C CA . LEU A 1 674 ? -34.355 16.398 34.711 1.00 89.38 674 LEU A CA 1
ATOM 5454 C C . LEU A 1 674 ? -33.554 16.888 35.912 1.00 89.38 674 LEU A C 1
ATOM 5456 O O . LEU A 1 674 ? -33.867 17.955 36.434 1.00 89.38 674 LEU A O 1
ATOM 5460 N N . GLU A 1 675 ? -32.527 16.144 36.315 1.00 88.31 675 GLU A N 1
ATOM 5461 C CA . GLU A 1 675 ? -31.624 16.525 37.400 1.00 88.31 675 GLU A CA 1
ATOM 5462 C C . GLU A 1 675 ? -30.960 17.879 37.116 1.00 88.31 675 GLU A C 1
ATOM 5464 O O . GLU A 1 675 ? -30.986 18.750 37.976 1.00 88.31 675 GLU A O 1
ATOM 5469 N N . LEU A 1 676 ? -30.528 18.140 35.871 1.00 86.50 676 LEU A N 1
ATOM 5470 C CA . LEU A 1 676 ? -30.016 19.464 35.470 1.00 86.50 676 LEU A CA 1
ATOM 5471 C C . LEU A 1 676 ? -31.009 20.601 35.751 1.00 86.50 676 LEU A C 1
ATOM 5473 O O . LEU A 1 676 ? -30.620 21.696 36.159 1.00 86.50 676 LEU A O 1
ATOM 5477 N N . VAL A 1 677 ? -32.298 20.357 35.504 1.00 89.38 677 VAL A N 1
ATOM 5478 C CA . VAL A 1 677 ? -33.351 21.348 35.753 1.00 89.38 677 VAL A CA 1
ATOM 5479 C C . VAL A 1 677 ? -33.612 21.487 37.253 1.00 89.38 677 VAL A C 1
ATOM 5481 O O . VAL A 1 677 ? -33.791 22.609 37.721 1.00 89.38 677 VAL A O 1
ATOM 5484 N N . ALA A 1 678 ? -33.587 20.393 38.015 1.00 87.44 678 ALA A N 1
ATOM 5485 C CA . ALA A 1 678 ? -33.716 20.428 39.472 1.00 87.44 678 ALA A CA 1
ATOM 5486 C C . ALA A 1 678 ? -32.559 21.198 40.133 1.00 87.44 678 ALA A C 1
ATOM 5488 O O . ALA A 1 678 ? -32.799 22.097 40.941 1.00 87.44 678 ALA A O 1
ATOM 5489 N N . ASP A 1 679 ? -31.326 20.935 39.704 1.00 87.62 679 ASP A N 1
ATOM 5490 C CA . ASP A 1 679 ? -30.107 21.571 40.209 1.00 87.62 679 ASP A CA 1
ATOM 5491 C C . ASP A 1 679 ? -30.017 23.060 39.854 1.00 87.62 679 ASP A C 1
ATOM 5493 O O . ASP A 1 679 ? -29.383 23.838 40.569 1.00 87.62 679 ASP A O 1
ATOM 5497 N N . SER A 1 680 ? -30.685 23.491 38.778 1.00 88.19 680 SER A N 1
ATOM 5498 C CA . SER A 1 680 ? -30.734 24.906 38.387 1.00 88.19 680 SER A CA 1
ATOM 5499 C C . SER A 1 680 ? -31.483 25.796 39.392 1.00 88.19 680 SER A C 1
ATOM 5501 O O . SER A 1 680 ? -31.344 27.021 39.354 1.00 88.19 680 SER A O 1
ATOM 5503 N N . GLY A 1 681 ? -32.303 25.204 40.271 1.00 80.38 681 GLY A N 1
ATOM 5504 C CA . GLY A 1 681 ? -33.177 25.936 41.192 1.00 80.38 681 GLY A CA 1
ATOM 5505 C C . GLY A 1 681 ? -34.346 26.661 40.508 1.00 80.38 681 GLY A C 1
ATOM 5506 O O . GLY A 1 681 ? -34.979 27.519 41.125 1.00 80.38 681 GLY A O 1
ATOM 5507 N N . MET A 1 682 ? -34.636 26.349 39.238 1.00 84.69 682 MET A N 1
ATOM 5508 C CA . MET A 1 682 ? -35.771 26.901 38.495 1.00 84.69 682 MET A CA 1
ATOM 5509 C C . MET A 1 682 ? -37.104 26.520 39.154 1.00 84.69 682 MET A C 1
ATOM 5511 O O . MET A 1 682 ? -37.327 25.369 39.527 1.00 84.69 682 MET A O 1
ATOM 5515 N N . SER A 1 683 ? -38.037 27.475 39.242 1.00 84.12 683 SER A N 1
ATOM 5516 C CA . SER A 1 683 ? -39.403 27.168 39.677 1.00 84.12 683 SER A CA 1
ATOM 5517 C C . SER A 1 683 ? -40.105 26.293 38.640 1.00 84.12 683 SER A C 1
ATOM 5519 O O . SER A 1 683 ? -40.367 26.721 37.516 1.00 84.12 683 SER A O 1
ATOM 5521 N N . VAL A 1 684 ? -40.434 25.061 39.026 1.00 87.44 684 VAL A N 1
ATOM 5522 C CA . VAL A 1 684 ? -41.093 24.092 38.138 1.00 87.44 684 VAL A CA 1
ATOM 5523 C C . VAL A 1 684 ? -42.617 24.133 38.213 1.00 87.44 684 VAL A C 1
ATOM 5525 O O . VAL A 1 684 ? -43.286 23.496 37.401 1.00 87.44 684 VAL A O 1
ATOM 5528 N N . SER A 1 685 ? -43.195 24.909 39.136 1.00 84.50 685 SER A N 1
ATOM 5529 C CA . SER A 1 685 ? -44.638 24.917 39.429 1.00 84.50 685 SER A CA 1
ATOM 5530 C C . SER A 1 685 ? -45.511 25.257 38.213 1.00 8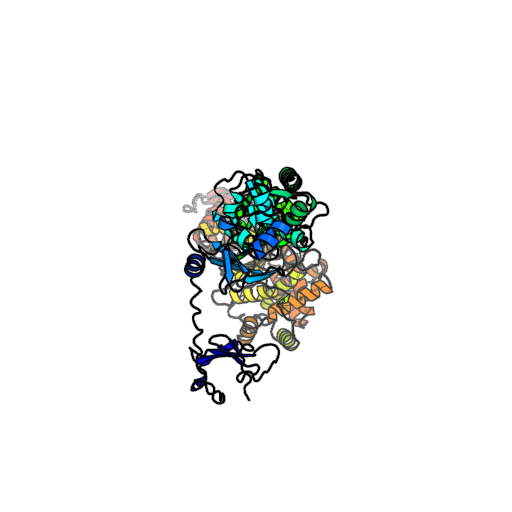4.50 685 SER A C 1
ATOM 5532 O O . SER A 1 685 ? -46.639 24.779 38.096 1.00 84.50 685 SER A O 1
ATOM 5534 N N . HIS A 1 686 ? -44.987 26.029 37.254 1.00 85.50 686 HIS A N 1
ATOM 5535 C CA . HIS A 1 686 ? -45.702 26.402 36.029 1.00 85.50 686 HIS A CA 1
ATOM 5536 C C . HIS A 1 686 ? -45.830 25.258 34.999 1.00 85.50 686 HIS A C 1
ATOM 5538 O O . HIS A 1 686 ? -46.691 25.306 34.104 1.00 85.50 686 HIS A O 1
ATOM 5544 N N . PHE A 1 687 ? -44.991 24.222 35.101 1.00 89.06 687 PHE A N 1
ATOM 5545 C CA . PHE A 1 687 ? -44.967 23.102 34.159 1.00 89.06 687 PHE A CA 1
ATOM 5546 C C . PHE A 1 687 ? -44.936 21.716 34.797 1.00 89.06 687 PHE A C 1
ATOM 5548 O O . PHE A 1 687 ? -45.093 20.751 34.057 1.00 89.06 687 PHE A O 1
ATOM 5555 N N . TYR A 1 688 ? -44.812 21.594 36.114 1.00 91.31 688 TYR A N 1
ATOM 5556 C CA . TYR A 1 688 ? -44.829 20.335 36.849 1.00 91.31 688 TYR A CA 1
ATOM 5557 C C . TYR A 1 688 ? -45.725 20.437 38.086 1.00 91.31 688 TYR A C 1
ATOM 5559 O O . TYR A 1 688 ? -45.695 21.436 38.803 1.00 91.31 688 TYR A O 1
ATOM 5567 N N . GLN A 1 689 ? -46.542 19.411 38.327 1.00 89.31 689 GLN A N 1
ATOM 5568 C CA . GLN A 1 689 ? -47.459 19.377 39.461 1.00 89.31 689 GLN A CA 1
ATOM 5569 C C . GLN A 1 689 ? -47.783 17.952 39.908 1.00 89.31 689 GLN A C 1
ATOM 5571 O O . GLN A 1 689 ? -47.980 17.052 39.090 1.00 89.31 689 GLN A O 1
ATOM 5576 N N . ILE A 1 690 ? -47.939 17.782 41.221 1.00 90.25 690 ILE A N 1
ATOM 5577 C CA . ILE A 1 690 ? -48.400 16.541 41.843 1.00 90.25 690 ILE A CA 1
ATOM 5578 C C . ILE A 1 690 ? -49.869 16.701 42.254 1.00 90.25 690 ILE A C 1
ATOM 5580 O O . ILE A 1 690 ? -50.249 17.673 42.908 1.00 90.25 690 ILE A O 1
ATOM 5584 N N . SER A 1 691 ? -50.722 15.750 41.873 1.00 86.94 691 SER A N 1
ATOM 5585 C CA . SER A 1 691 ? -52.128 15.707 42.290 1.00 86.94 691 SER A CA 1
ATOM 5586 C C . SER A 1 691 ? -52.544 14.273 42.590 1.00 86.94 691 SER A C 1
ATOM 5588 O O . SER A 1 691 ? -52.360 13.384 41.763 1.00 86.94 691 SER A O 1
ATOM 5590 N N . ASN A 1 692 ? -53.091 14.037 43.788 1.00 86.12 692 ASN A N 1
ATOM 5591 C CA . ASN A 1 692 ? -53.485 12.706 44.272 1.00 86.12 692 ASN A CA 1
ATOM 5592 C C . ASN A 1 692 ? -52.361 11.652 44.156 1.00 86.12 692 ASN A C 1
ATOM 5594 O O . ASN A 1 692 ? -52.612 10.515 43.763 1.00 86.12 692 ASN A O 1
ATOM 5598 N N . GLY A 1 693 ? -51.113 12.045 44.446 1.00 83.81 693 GLY A N 1
ATOM 5599 C CA . GLY A 1 693 ? -49.936 11.169 44.357 1.00 83.81 693 GLY A CA 1
ATOM 5600 C C . GLY A 1 693 ? -49.480 10.829 42.931 1.00 83.81 693 GLY A C 1
ATOM 5601 O O . GLY A 1 693 ? -48.612 9.981 42.759 1.00 83.81 693 GLY A O 1
ATOM 5602 N N . ARG A 1 694 ? -50.057 11.466 41.904 1.00 90.44 694 ARG A N 1
ATOM 5603 C CA . ARG A 1 694 ? -49.672 11.309 40.494 1.00 90.44 694 ARG A CA 1
ATOM 5604 C C . ARG A 1 694 ? -48.957 12.553 39.995 1.00 90.44 694 ARG A C 1
ATOM 5606 O O . ARG A 1 694 ? -49.291 13.664 40.408 1.00 90.44 694 ARG A O 1
ATOM 5613 N N . HIS A 1 695 ? -48.011 12.350 39.089 1.00 93.75 695 HIS A N 1
ATOM 5614 C CA . HIS A 1 695 ? -47.112 13.386 38.602 1.00 93.75 695 HIS A CA 1
ATOM 5615 C C . HIS A 1 695 ? -47.528 13.813 37.195 1.00 93.75 695 HIS A C 1
ATOM 5617 O O . HIS A 1 695 ? -47.677 12.979 36.299 1.00 93.75 695 HIS A O 1
ATOM 5623 N N . PHE A 1 696 ? -47.727 15.115 37.005 1.00 93.12 696 PHE A N 1
ATOM 5624 C CA . PHE A 1 696 ? -48.175 15.694 35.746 1.00 93.12 696 PHE A CA 1
ATOM 5625 C C . PHE A 1 696 ? -47.215 16.769 35.278 1.00 93.12 696 PHE A C 1
ATOM 5627 O O . PHE A 1 696 ? -46.781 17.616 36.058 1.00 93.12 696 PHE A O 1
ATOM 5634 N N . VAL A 1 697 ? -46.939 16.773 33.979 1.00 93.62 697 VAL A N 1
ATOM 5635 C CA . VAL A 1 697 ? -46.002 17.715 33.384 1.00 93.62 697 VAL A CA 1
ATOM 5636 C C . VAL A 1 697 ? -46.535 18.295 32.085 1.00 93.62 697 VAL A C 1
ATOM 5638 O O . VAL A 1 697 ? -47.138 17.597 31.279 1.00 93.62 697 VAL A O 1
ATOM 5641 N N . ARG A 1 698 ? -46.301 19.583 31.846 1.00 92.69 698 ARG A N 1
ATOM 5642 C CA . ARG A 1 698 ? -46.500 20.219 30.540 1.00 92.69 698 ARG A CA 1
ATOM 5643 C C . ARG A 1 698 ? -45.247 19.966 29.710 1.00 92.69 698 ARG A C 1
ATOM 5645 O O . ARG A 1 698 ? -44.324 20.782 29.723 1.00 92.69 698 ARG A O 1
ATOM 5652 N N . PHE A 1 699 ? -45.212 18.851 28.979 1.00 92.12 699 PHE A N 1
ATOM 5653 C CA . PHE A 1 699 ? -43.982 18.320 28.379 1.00 92.12 699 PHE A CA 1
ATOM 5654 C C . PHE A 1 699 ? -43.210 19.331 27.520 1.00 92.12 699 PHE A C 1
ATOM 5656 O O . PHE A 1 699 ? -41.995 19.421 27.622 1.00 92.12 699 PHE A O 1
ATOM 5663 N N . ASN A 1 700 ? -43.894 20.149 26.714 1.00 91.19 700 ASN A N 1
ATOM 5664 C CA . ASN A 1 700 ? -43.224 21.154 25.876 1.00 91.19 700 ASN A CA 1
ATOM 5665 C C . ASN A 1 700 ? -42.514 22.253 26.682 1.00 91.19 700 ASN A C 1
ATOM 5667 O O . ASN A 1 700 ? -41.548 22.826 26.187 1.00 91.19 700 ASN A O 1
ATOM 5671 N N . LEU A 1 701 ? -43.017 22.597 27.872 1.00 91.06 701 LEU A N 1
ATOM 5672 C CA . LEU A 1 701 ? -42.376 23.585 28.743 1.00 91.06 701 LEU A CA 1
ATOM 5673 C C . LEU A 1 701 ? -41.215 22.964 29.506 1.00 91.06 701 LEU A C 1
ATOM 5675 O O . LEU A 1 701 ? -40.139 23.546 29.512 1.00 91.06 701 LEU A O 1
ATOM 5679 N N . LEU A 1 702 ? -41.404 21.753 30.039 1.00 92.12 702 LEU A N 1
ATOM 5680 C CA . LEU A 1 702 ? -40.304 20.998 30.630 1.00 92.12 702 LEU A CA 1
ATOM 5681 C C . LEU A 1 702 ? -39.164 20.811 29.617 1.00 92.12 702 LEU A C 1
ATOM 5683 O O . LEU A 1 702 ? -38.013 21.062 29.937 1.00 92.12 702 LEU A O 1
ATOM 5687 N N . TYR A 1 703 ? -39.478 20.440 28.374 1.00 93.06 703 TYR A N 1
ATOM 5688 C CA . TYR A 1 703 ? -38.477 20.291 27.319 1.00 93.06 703 TYR A CA 1
ATOM 5689 C C . TYR A 1 703 ? -37.708 21.592 27.055 1.00 93.06 703 TYR A C 1
ATOM 5691 O O . TYR A 1 703 ? -36.507 21.551 26.815 1.00 93.06 703 TYR A O 1
ATOM 5699 N N . LYS A 1 704 ? -38.379 22.752 27.098 1.00 91.44 704 LYS A N 1
ATOM 5700 C CA . LYS A 1 704 ? -37.703 24.051 26.966 1.00 91.44 704 LYS A CA 1
ATOM 5701 C C . LYS A 1 704 ? -36.766 24.318 28.140 1.00 91.44 704 LYS A C 1
ATOM 5703 O O . LYS A 1 704 ? -35.630 24.695 27.888 1.00 91.44 704 LYS A O 1
ATOM 5708 N N . ALA A 1 705 ? -37.214 24.069 29.371 1.00 90.31 705 ALA A N 1
ATOM 5709 C CA . ALA A 1 705 ? -36.377 24.198 30.563 1.00 90.31 705 ALA A CA 1
ATOM 5710 C C . ALA A 1 705 ? -35.141 23.286 30.479 1.00 90.31 705 ALA A C 1
ATOM 5712 O O . ALA A 1 705 ? -34.019 23.750 30.646 1.00 90.31 705 ALA A O 1
ATOM 5713 N N . ILE A 1 706 ? -35.334 22.018 30.096 1.00 91.25 706 ILE A N 1
ATOM 5714 C CA . ILE A 1 706 ? -34.240 21.072 29.844 1.00 91.25 706 ILE A CA 1
ATOM 5715 C C . ILE A 1 706 ? -33.295 21.611 28.768 1.00 91.25 706 ILE A C 1
ATOM 5717 O O . ILE A 1 706 ? -32.089 21.602 28.965 1.00 91.25 706 ILE A O 1
ATOM 5721 N N . ALA A 1 707 ? -33.812 22.083 27.630 1.00 88.56 707 ALA A N 1
ATOM 5722 C CA . ALA A 1 707 ? -32.982 22.588 26.538 1.00 88.56 707 ALA A CA 1
ATOM 5723 C C . ALA A 1 707 ? -32.166 23.828 26.941 1.00 88.56 707 ALA A C 1
ATOM 5725 O O . ALA A 1 707 ? -31.021 23.975 26.513 1.00 88.56 707 ALA A O 1
ATOM 5726 N N . GLU A 1 708 ? -32.739 24.710 27.762 1.00 88.56 708 GLU A N 1
ATOM 5727 C CA . GLU A 1 708 ? -32.048 25.877 28.307 1.00 88.56 708 GLU A CA 1
ATOM 5728 C C . GLU A 1 708 ? -30.936 25.474 29.277 1.00 88.56 708 GLU A C 1
ATOM 5730 O O . GLU A 1 708 ? -29.804 25.932 29.112 1.00 88.56 708 GLU A O 1
ATOM 5735 N N . GLU A 1 709 ? -31.211 24.590 30.237 1.00 87.31 709 GLU A N 1
ATOM 5736 C CA . GLU A 1 709 ? -30.206 24.146 31.212 1.00 87.31 709 GLU A CA 1
ATOM 5737 C C . GLU A 1 709 ? -29.131 23.262 30.576 1.00 87.31 709 GLU A C 1
ATOM 5739 O O . GLU A 1 709 ? -27.942 23.448 30.836 1.00 87.31 709 GLU A O 1
ATOM 5744 N N . HIS A 1 710 ? -29.501 22.382 29.646 1.00 84.38 710 HIS A N 1
ATOM 5745 C CA . HIS A 1 710 ? -28.564 21.616 28.817 1.00 84.38 710 HIS A CA 1
ATOM 5746 C C . HIS A 1 710 ? -27.596 22.533 28.062 1.00 84.38 710 HIS A C 1
ATOM 5748 O O . HIS A 1 710 ? -26.387 22.282 28.006 1.00 84.38 710 HIS A O 1
ATOM 5754 N N . PHE A 1 711 ? -28.111 23.641 27.519 1.00 79.50 711 PHE A N 1
ATOM 5755 C CA . PHE A 1 711 ? -27.294 24.639 26.841 1.00 79.50 711 PHE A CA 1
ATOM 5756 C C . PHE A 1 711 ? -26.392 25.411 27.814 1.00 79.50 711 PHE A C 1
ATOM 5758 O O . PHE A 1 711 ? -25.196 25.529 27.546 1.00 79.50 711 PHE A O 1
ATOM 5765 N N . LYS A 1 712 ? -26.926 25.903 28.940 1.00 80.25 712 LYS A N 1
ATOM 5766 C CA . LYS A 1 712 ? -26.169 26.671 29.950 1.00 80.25 712 LYS A CA 1
ATOM 5767 C C . LYS A 1 712 ? -25.036 25.861 30.575 1.00 80.25 712 LYS A C 1
ATOM 5769 O O . LYS A 1 712 ? -23.928 26.370 30.723 1.00 80.25 712 LYS A O 1
ATOM 5774 N N . THR A 1 713 ? -25.304 24.603 30.910 1.00 73.88 713 THR A N 1
ATOM 5775 C CA . THR A 1 713 ? -24.340 23.697 31.556 1.00 73.88 713 THR A CA 1
ATOM 5776 C C . THR A 1 713 ? -23.339 23.090 30.577 1.00 73.88 713 THR A C 1
ATOM 5778 O O . THR A 1 713 ? -22.391 22.432 30.997 1.00 73.88 713 THR A O 1
ATOM 5781 N N . ASN A 1 714 ? -23.513 23.317 29.268 1.00 64.50 714 ASN A N 1
ATOM 5782 C CA . ASN A 1 714 ? -22.784 22.611 28.215 1.00 64.50 714 ASN A CA 1
ATOM 5783 C C . ASN A 1 714 ? -22.838 21.081 28.379 1.00 64.50 714 ASN A C 1
ATOM 5785 O O . ASN A 1 714 ? -21.857 20.399 28.084 1.00 64.50 714 ASN A O 1
ATOM 5789 N N . SER A 1 715 ? -23.981 20.545 28.819 1.00 67.81 715 SER A N 1
ATOM 5790 C CA . SER A 1 715 ? -24.145 19.111 29.060 1.00 67.81 715 SER A CA 1
ATOM 5791 C C . SER A 1 715 ? -23.842 18.280 27.806 1.00 67.81 715 SER A C 1
ATOM 5793 O O . SER A 1 715 ? -24.108 18.693 26.667 1.00 67.81 715 SER A O 1
ATOM 5795 N N . THR A 1 716 ? -23.253 17.105 28.027 1.00 63.75 716 THR A N 1
ATOM 5796 C CA . THR A 1 716 ? -22.974 16.099 26.996 1.00 63.75 716 THR A CA 1
ATOM 5797 C C . THR A 1 716 ? -24.152 15.147 26.777 1.00 63.75 716 THR A C 1
ATOM 5799 O O . THR A 1 716 ? -24.106 14.357 25.833 1.00 63.75 716 THR A O 1
ATOM 5802 N N . LEU A 1 717 ? -25.190 15.192 27.627 1.00 71.75 717 LEU A N 1
ATOM 5803 C CA . LEU A 1 717 ? -26.360 14.307 27.549 1.00 71.75 717 LEU A CA 1
ATOM 5804 C C . LEU A 1 717 ? -27.057 14.423 26.190 1.00 71.75 717 LEU A C 1
ATOM 5806 O O . LEU A 1 717 ? -27.098 15.502 25.588 1.00 71.75 717 LEU A O 1
ATOM 5810 N N . GLU A 1 718 ? -27.621 13.320 25.702 1.00 75.31 718 GLU A N 1
ATOM 5811 C CA . GLU A 1 718 ? -28.336 13.317 24.427 1.00 75.31 718 GLU A CA 1
ATOM 5812 C C . GLU A 1 718 ? -29.685 14.026 24.588 1.00 75.31 718 GLU A C 1
ATOM 5814 O O . GLU A 1 718 ? -30.572 13.549 25.294 1.00 75.31 718 GLU A O 1
ATOM 5819 N N . LEU A 1 719 ? -29.868 15.155 23.901 1.00 83.00 719 LEU A N 1
ATOM 5820 C CA . LEU A 1 719 ? -31.156 15.840 23.834 1.00 83.00 719 LEU A CA 1
ATOM 5821 C C . LEU A 1 719 ? -31.816 15.585 22.476 1.00 83.00 719 LEU A C 1
ATOM 5823 O O . LEU A 1 719 ? -31.589 16.306 21.503 1.00 83.00 719 LEU A O 1
ATOM 5827 N N . LEU A 1 720 ? -32.640 14.539 22.427 1.00 81.69 720 LEU A N 1
ATOM 5828 C CA . LEU A 1 720 ? -33.490 14.219 21.279 1.00 81.69 720 LEU A CA 1
ATOM 5829 C C . LEU A 1 720 ? -34.490 15.342 21.005 1.00 81.69 720 LEU A C 1
ATOM 5831 O O . LEU A 1 720 ? -34.918 16.028 21.929 1.00 81.69 720 LEU A O 1
ATOM 5835 N N . ASP A 1 721 ? -34.953 15.475 19.758 1.00 86.00 721 ASP A N 1
ATOM 5836 C CA . ASP A 1 721 ? -36.042 16.406 19.468 1.00 86.00 721 ASP A CA 1
ATOM 5837 C C . ASP A 1 721 ? -37.296 16.062 20.289 1.00 86.00 721 ASP A C 1
ATOM 5839 O O . ASP A 1 721 ? -37.608 14.895 20.543 1.00 86.00 721 ASP A O 1
ATO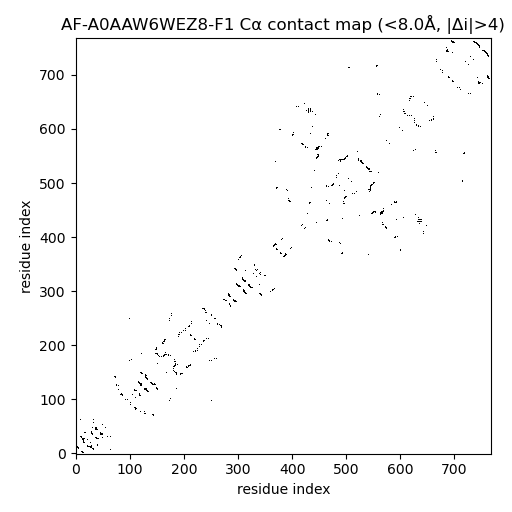M 5843 N N . ALA A 1 722 ? -38.052 17.091 20.677 1.00 87.38 722 ALA A N 1
ATOM 5844 C CA . ALA A 1 722 ? -39.182 16.944 21.592 1.00 87.38 722 ALA A CA 1
ATOM 5845 C C . ALA A 1 722 ? -40.214 15.889 21.152 1.00 87.38 722 ALA A C 1
ATOM 5847 O O . ALA A 1 722 ? -40.834 15.247 22.003 1.00 87.38 722 ALA A O 1
ATOM 5848 N N . ARG A 1 723 ? -40.428 15.690 19.841 1.00 87.88 723 ARG A N 1
ATOM 5849 C CA . ARG A 1 723 ? -41.397 14.695 19.353 1.00 87.88 723 ARG A CA 1
ATOM 5850 C C . ARG A 1 723 ? -40.846 13.285 19.508 1.00 87.88 723 ARG A C 1
ATOM 5852 O O . ARG A 1 723 ? -41.571 12.421 20.002 1.00 87.88 723 ARG A O 1
ATOM 5859 N N . THR A 1 724 ? -39.598 13.062 19.108 1.00 85.62 724 THR A N 1
ATOM 5860 C CA . THR A 1 724 ? -38.929 11.762 19.237 1.00 85.62 724 THR A CA 1
ATOM 5861 C C . THR A 1 724 ? -38.762 11.373 20.700 1.00 85.62 724 THR A C 1
ATOM 5863 O O . THR A 1 724 ? -39.149 10.263 21.065 1.00 85.62 724 THR A O 1
ATOM 5866 N N . LEU A 1 725 ? -38.308 12.300 21.552 1.00 88.12 725 LEU A N 1
ATOM 5867 C CA . LEU A 1 725 ? -38.171 12.073 22.992 1.00 88.12 725 LEU A CA 1
ATOM 5868 C C . LEU A 1 725 ? -39.508 11.663 23.616 1.00 88.12 725 LEU A C 1
ATOM 5870 O O . LEU A 1 725 ? -39.607 10.635 24.281 1.00 88.12 725 LEU A O 1
ATOM 5874 N N . LYS A 1 726 ? -40.574 12.424 23.338 1.00 89.50 726 LYS A N 1
ATOM 5875 C CA . LYS A 1 726 ? -41.915 12.115 23.846 1.00 89.50 726 LYS A CA 1
ATOM 5876 C C . LYS A 1 726 ? -42.401 10.744 23.379 1.00 89.50 726 LYS A C 1
ATOM 5878 O O . LYS A 1 726 ? -42.968 9.998 24.173 1.00 89.50 726 LYS A O 1
ATOM 5883 N N . LYS A 1 727 ? -42.195 10.409 22.102 1.00 88.75 727 LYS A N 1
ATOM 5884 C CA . LYS A 1 727 ? -42.588 9.110 21.541 1.00 88.75 727 LYS A CA 1
ATOM 5885 C C . LYS A 1 727 ? -41.881 7.963 22.269 1.00 88.75 727 LYS A C 1
ATOM 5887 O O . LYS A 1 727 ? -42.549 7.032 22.708 1.00 88.75 727 LYS A O 1
ATOM 5892 N N . GLN A 1 728 ? -40.568 8.066 22.457 1.00 86.25 728 GLN A N 1
ATOM 5893 C CA . GLN A 1 728 ? -39.778 7.036 23.130 1.00 86.25 728 GLN A CA 1
ATOM 5894 C C . GLN A 1 728 ? -40.111 6.918 24.624 1.00 86.25 728 GLN A C 1
ATOM 5896 O O . GLN A 1 728 ? -40.147 5.812 25.152 1.00 86.25 728 GLN A O 1
ATOM 5901 N N . LEU A 1 729 ? -40.420 8.018 25.317 1.00 89.50 729 LEU A N 1
ATOM 5902 C CA . LEU A 1 729 ? -40.865 7.969 26.717 1.00 89.50 729 LEU A CA 1
ATOM 5903 C C . LEU A 1 729 ? -42.246 7.308 26.879 1.00 89.50 729 LEU A C 1
ATOM 5905 O O . LEU A 1 729 ? -42.505 6.691 27.910 1.00 89.50 729 LEU A O 1
ATOM 5909 N N . ILE A 1 730 ? -43.125 7.398 25.873 1.00 89.00 730 ILE A N 1
ATOM 5910 C CA . ILE A 1 730 ? -44.390 6.642 25.838 1.00 89.00 730 ILE A CA 1
ATOM 5911 C C . ILE A 1 730 ? -44.113 5.150 25.606 1.00 89.00 730 ILE A C 1
ATOM 5913 O O . ILE A 1 730 ? -44.656 4.309 26.320 1.00 89.00 730 ILE A O 1
ATOM 5917 N N . GLU A 1 731 ? -43.257 4.813 24.637 1.00 85.69 731 GLU A N 1
ATOM 5918 C CA . GLU A 1 731 ? -42.883 3.423 24.327 1.00 85.69 731 GLU A CA 1
ATOM 5919 C C . GLU A 1 731 ? -42.229 2.726 25.534 1.00 85.69 731 GLU A C 1
ATOM 5921 O O . GLU A 1 731 ? -42.584 1.594 25.861 1.00 85.69 731 GLU A O 1
ATOM 5926 N N . ASN A 1 732 ? -41.365 3.440 26.263 1.00 83.50 732 ASN A N 1
ATOM 5927 C CA . ASN A 1 732 ? -40.729 2.973 27.500 1.00 83.50 732 ASN A CA 1
ATOM 5928 C C . ASN A 1 732 ? -41.641 3.055 28.740 1.00 83.50 732 ASN A C 1
ATOM 5930 O O . ASN A 1 732 ? -41.181 2.823 29.856 1.00 83.50 732 ASN A O 1
ATOM 5934 N N . LYS A 1 733 ? -42.930 3.385 28.568 1.00 87.88 733 LYS A N 1
ATOM 5935 C CA . LYS A 1 733 ? -43.940 3.502 29.637 1.00 87.88 733 LYS A CA 1
ATOM 5936 C C . LYS A 1 733 ? -43.598 4.511 30.741 1.00 87.88 733 LYS A C 1
ATOM 5938 O O . LYS A 1 733 ? -44.193 4.451 31.811 1.00 87.88 733 LYS A O 1
ATOM 5943 N N . PHE A 1 734 ? -42.691 5.454 30.490 1.00 89.00 734 PHE A N 1
ATOM 5944 C CA . PHE A 1 734 ? -42.403 6.548 31.419 1.00 89.00 734 PHE A CA 1
ATOM 5945 C C . PHE A 1 734 ? -43.510 7.609 31.403 1.00 89.00 734 PHE A C 1
ATOM 5947 O O . PHE A 1 734 ? -43.898 8.128 32.448 1.00 89.00 734 PHE A O 1
ATOM 5954 N N . ILE A 1 735 ? -44.061 7.900 30.219 1.00 91.69 735 ILE A N 1
ATOM 5955 C CA . ILE A 1 735 ? -45.314 8.650 30.076 1.00 91.69 735 ILE A CA 1
ATOM 5956 C C . ILE A 1 735 ? -46.462 7.641 30.100 1.00 91.69 735 ILE A C 1
ATOM 5958 O O . ILE A 1 735 ? -46.662 6.887 29.147 1.00 91.69 735 ILE A O 1
ATOM 5962 N N . LEU A 1 736 ? -47.227 7.649 31.188 1.00 91.75 736 LEU A N 1
ATOM 5963 C CA . LEU A 1 736 ? -48.362 6.753 31.414 1.00 91.75 736 LEU A CA 1
ATOM 5964 C C . LEU A 1 736 ? -49.588 7.196 30.615 1.00 91.75 736 LEU A C 1
ATOM 5966 O O . LEU A 1 736 ? -50.311 6.373 30.054 1.00 91.75 736 LEU A O 1
ATOM 5970 N N . ASN A 1 737 ? -49.811 8.510 30.537 1.00 87.38 737 ASN A N 1
ATOM 5971 C CA . ASN A 1 737 ? -50.906 9.090 29.776 1.00 87.38 737 ASN A CA 1
ATOM 5972 C C . ASN A 1 737 ? -50.433 10.328 29.017 1.00 87.38 737 ASN A C 1
ATOM 5974 O O . ASN A 1 737 ? -49.927 11.288 29.591 1.00 87.38 737 ASN A O 1
ATOM 5978 N N . SER A 1 738 ? -50.616 10.315 27.700 1.00 84.88 738 SER A N 1
ATOM 5979 C CA . SER A 1 738 ? -50.070 11.341 26.808 1.00 84.88 738 SER A CA 1
ATOM 5980 C C . SER A 1 738 ? -50.888 12.634 26.767 1.00 84.88 738 SER A C 1
ATOM 5982 O O . SER A 1 738 ? -50.455 13.600 26.126 1.00 84.88 738 SER A O 1
ATOM 5984 N N . ARG A 1 739 ? -52.079 12.652 27.389 1.00 87.06 739 ARG A N 1
ATOM 5985 C CA . ARG A 1 739 ? -52.973 13.814 27.385 1.00 87.06 739 ARG A CA 1
ATOM 5986 C C . ARG A 1 739 ? -54.006 13.776 28.516 1.00 87.06 739 ARG A C 1
ATOM 5988 O O . ARG A 1 739 ? -55.065 13.170 28.387 1.00 87.06 739 ARG A O 1
ATOM 5995 N N . VAL A 1 740 ? -53.745 14.538 29.570 1.00 88.88 740 VAL A N 1
ATOM 5996 C CA . VAL A 1 740 ? -54.617 14.745 30.735 1.00 88.88 740 VAL A CA 1
ATOM 5997 C C . VAL A 1 740 ? -54.891 16.241 30.903 1.00 88.88 740 VAL A C 1
ATOM 5999 O 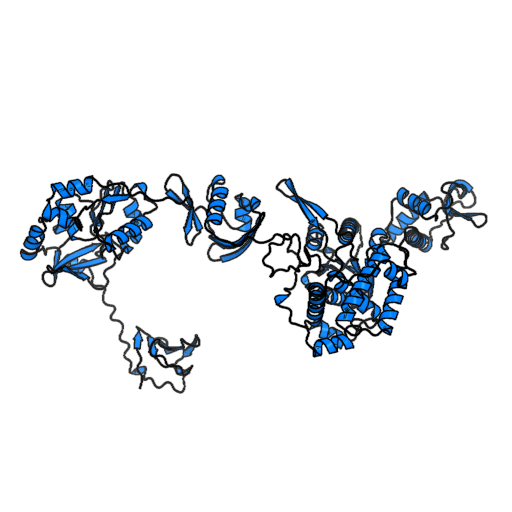O . VAL A 1 740 ? -54.029 17.067 30.614 1.00 88.88 740 VAL A O 1
ATOM 6002 N N . SER A 1 741 ? -56.104 16.612 31.321 1.00 88.81 741 SER A N 1
ATOM 6003 C CA . SER A 1 741 ? -56.451 18.006 31.627 1.00 88.81 741 SER A CA 1
ATOM 6004 C C . SER A 1 741 ? -56.285 18.261 33.121 1.00 88.81 741 SER A C 1
ATOM 6006 O O . SER A 1 741 ? -57.044 17.709 33.915 1.00 88.81 741 SER A O 1
ATOM 6008 N N . ILE A 1 742 ? -55.337 19.114 33.503 1.00 89.81 742 ILE A N 1
ATOM 6009 C CA . ILE A 1 742 ? -55.055 19.454 34.904 1.00 89.81 742 ILE A CA 1
ATOM 6010 C C . ILE A 1 742 ? -54.747 20.947 35.044 1.00 89.81 742 ILE A C 1
ATOM 6012 O O . ILE A 1 742 ? -54.355 21.604 34.077 1.00 89.81 742 ILE A O 1
ATOM 6016 N N . ARG A 1 743 ? -55.008 21.518 36.222 1.00 86.12 743 A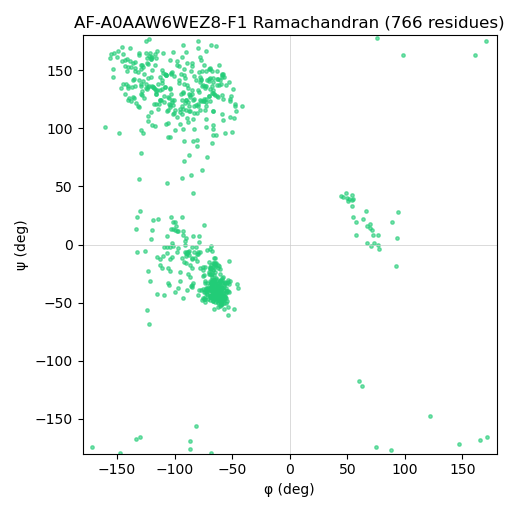RG A N 1
ATOM 6017 C CA . ARG A 1 743 ? -54.790 22.946 36.473 1.00 86.12 743 ARG A CA 1
ATOM 6018 C C . ARG A 1 743 ? -53.345 23.208 36.872 1.00 86.12 743 ARG A C 1
ATOM 6020 O O . ARG A 1 743 ? -52.920 22.564 37.809 1.00 86.12 743 ARG A O 1
ATOM 6027 N N . PHE A 1 744 ? -52.685 24.172 36.228 1.00 88.12 744 PHE A N 1
ATOM 6028 C CA . PHE A 1 744 ? -51.375 24.727 36.612 1.00 88.12 744 PHE A CA 1
ATOM 6029 C C . PHE A 1 744 ? -51.503 26.238 36.881 1.00 88.12 744 PHE A C 1
ATOM 6031 O O . PHE A 1 744 ? -52.463 26.845 36.385 1.00 88.12 744 PHE A O 1
ATOM 6038 N N . PRO A 1 745 ? -50.554 26.873 37.594 1.00 84.19 745 PRO A N 1
ATOM 6039 C CA . PRO A 1 745 ? -50.437 28.330 37.677 1.00 84.19 745 PRO A CA 1
ATOM 6040 C C . PRO A 1 745 ? -50.391 28.989 36.290 1.00 84.19 745 PRO A C 1
ATOM 6042 O O . PRO A 1 745 ? -49.742 28.479 35.372 1.00 84.19 745 PRO A O 1
ATOM 6045 N N . LYS A 1 746 ? -51.072 30.127 36.115 1.00 76.31 746 LYS A N 1
ATOM 6046 C CA . LYS A 1 746 ? -51.153 30.837 34.824 1.00 76.31 746 LYS A CA 1
ATOM 6047 C C . LYS A 1 746 ? -49.805 31.381 34.354 1.00 76.31 746 LYS A C 1
ATOM 6049 O O . LYS A 1 746 ? -49.567 31.410 33.148 1.00 76.31 746 LYS A O 1
ATOM 6054 N N . THR A 1 747 ? -48.946 31.810 35.274 1.00 68.56 747 THR A N 1
ATOM 6055 C CA . THR A 1 747 ? -47.595 32.324 35.001 1.00 68.56 747 THR A CA 1
ATOM 6056 C C . THR A 1 747 ? -46.647 31.920 36.129 1.00 68.56 747 THR A C 1
ATOM 6058 O O . THR A 1 747 ? -47.096 31.556 37.213 1.00 68.56 747 THR A O 1
ATOM 6061 N N . GLU A 1 748 ? -45.338 32.011 35.888 1.00 63.94 748 GLU A N 1
ATOM 6062 C CA . GLU A 1 748 ? -44.285 31.717 36.879 1.00 63.94 748 GLU A CA 1
ATOM 6063 C C . GLU A 1 748 ? -44.290 32.668 38.092 1.00 63.94 748 GLU A C 1
ATOM 6065 O O . GLU A 1 748 ? -43.707 32.351 39.120 1.00 63.94 748 GLU A O 1
ATOM 6070 N N . PHE A 1 749 ? -44.970 33.818 37.995 1.00 62.97 749 PHE A N 1
ATOM 6071 C CA . PHE A 1 749 ? -44.985 34.866 39.025 1.00 62.97 749 PHE A CA 1
ATOM 6072 C C . PHE A 1 749 ? -46.301 34.947 39.820 1.00 62.97 749 PHE A C 1
ATOM 6074 O O . PHE A 1 749 ? -46.395 35.724 40.768 1.00 62.97 749 PHE A O 1
ATOM 6081 N N . LEU A 1 750 ? -47.339 34.197 39.425 1.00 65.62 750 LEU A N 1
ATOM 6082 C CA . LEU A 1 750 ? -48.682 34.250 40.021 1.00 65.62 750 LEU A CA 1
ATOM 6083 C C . LEU A 1 750 ? -49.161 32.840 40.389 1.00 65.62 750 LEU A C 1
ATOM 6085 O O . LEU A 1 750 ? -49.967 32.234 39.683 1.00 65.62 750 LEU A O 1
ATOM 6089 N N . GLU A 1 751 ? -48.676 32.323 41.519 1.00 63.34 751 GLU A N 1
ATOM 6090 C CA . GLU A 1 751 ? -48.968 30.955 41.982 1.00 63.34 751 GLU A CA 1
ATOM 6091 C C . GLU A 1 751 ? -50.434 30.738 42.401 1.00 63.34 751 GLU A C 1
ATOM 6093 O O . GLU A 1 751 ? -50.929 29.612 42.398 1.00 63.34 751 GLU A O 1
ATOM 6098 N N . THR A 1 752 ? -51.165 31.809 42.722 1.00 66.19 752 THR A N 1
ATOM 6099 C CA . THR A 1 752 ? -52.546 31.741 43.227 1.00 66.19 752 THR A CA 1
ATOM 6100 C C . THR A 1 752 ? -53.608 31.644 42.126 1.00 66.19 752 THR A C 1
ATOM 6102 O O . THR A 1 752 ? -54.718 31.175 42.387 1.00 66.19 752 THR A O 1
ATOM 6105 N N . GLU A 1 753 ? -53.293 32.027 40.883 1.00 75.94 753 GLU A N 1
ATOM 6106 C CA . GLU A 1 753 ? -54.215 31.919 39.749 1.00 75.94 753 GLU A CA 1
ATOM 6107 C C . GLU A 1 753 ? -53.905 30.692 38.890 1.00 75.94 753 GLU A C 1
ATOM 6109 O O . GLU A 1 753 ? -52.898 30.652 38.186 1.00 75.94 753 GLU A O 1
ATOM 6114 N N . THR A 1 754 ? -54.812 29.711 38.870 1.00 83.06 754 THR A N 1
ATOM 6115 C CA . THR A 1 754 ? -54.633 28.472 38.094 1.00 83.06 754 THR A CA 1
ATOM 6116 C C . THR A 1 754 ? -55.587 28.370 36.900 1.00 83.06 754 THR A C 1
ATOM 6118 O O . THR A 1 754 ? -56.726 28.842 36.941 1.00 83.06 754 THR A O 1
ATOM 6121 N N . ALA A 1 755 ? -55.138 27.735 35.816 1.00 83.69 755 ALA A N 1
ATOM 6122 C CA . ALA A 1 755 ? -55.931 27.448 34.617 1.00 83.69 755 ALA A CA 1
ATOM 6123 C C . ALA A 1 755 ? -55.721 26.000 34.154 1.00 83.69 755 ALA A C 1
ATOM 6125 O O . ALA A 1 755 ? -54.677 25.407 34.406 1.00 83.69 755 ALA A O 1
ATOM 6126 N N . ALA A 1 756 ? -56.726 25.414 33.495 1.00 86.00 756 ALA A N 1
ATOM 6127 C CA . ALA A 1 756 ? -56.651 24.042 32.996 1.00 86.00 756 ALA A CA 1
ATOM 6128 C C . ALA A 1 756 ? -55.811 23.965 31.711 1.00 86.00 756 ALA A C 1
ATOM 6130 O O . ALA A 1 756 ? -56.132 24.609 30.712 1.00 86.00 756 ALA A O 1
ATOM 6131 N N . TYR A 1 757 ? -54.776 23.130 31.725 1.00 88.12 757 TYR A N 1
ATOM 6132 C CA . TYR A 1 757 ? -53.905 22.860 30.586 1.00 88.12 757 TYR A CA 1
ATOM 6133 C C . TYR A 1 757 ? -53.857 21.365 30.276 1.00 88.12 757 TYR A C 1
ATOM 6135 O O . TYR A 1 757 ? -54.170 20.517 31.111 1.00 88.12 757 TYR A O 1
ATOM 6143 N N . LYS A 1 758 ? -53.440 21.044 29.047 1.00 89.50 758 LYS A N 1
ATOM 6144 C CA . LYS A 1 758 ? -53.084 19.674 28.671 1.00 89.50 758 LYS A CA 1
ATOM 6145 C C . LYS A 1 758 ? -51.682 19.369 29.187 1.00 89.50 758 LYS A C 1
ATOM 6147 O O . LYS A 1 758 ? -50.767 20.154 28.938 1.00 89.50 758 LYS A O 1
ATOM 6152 N N . ALA A 1 759 ? -51.553 18.235 29.849 1.00 92.31 759 ALA A N 1
ATOM 6153 C CA . ALA A 1 759 ? -50.315 17.717 30.397 1.00 92.31 759 ALA A CA 1
ATOM 6154 C C . ALA A 1 759 ? -50.214 16.209 30.173 1.00 92.31 759 ALA A C 1
ATOM 6156 O O . ALA A 1 759 ? -51.174 15.545 29.778 1.00 92.31 759 ALA A O 1
ATOM 6157 N N . GLU A 1 760 ? -49.032 15.689 30.428 1.00 94.69 760 GLU A N 1
ATOM 6158 C CA . GLU A 1 760 ? -48.679 14.288 30.381 1.00 94.69 760 GLU A CA 1
ATOM 6159 C C . GLU A 1 760 ? -48.575 13.756 31.816 1.00 94.69 760 GLU A C 1
ATOM 6161 O O . GLU A 1 760 ? -47.998 14.413 32.680 1.00 94.69 760 GLU A O 1
ATOM 6166 N N . GLU A 1 761 ? -49.147 12.581 32.074 1.00 93.88 761 GLU A N 1
ATOM 6167 C CA . GLU A 1 761 ? -48.944 11.847 33.329 1.00 93.88 761 GLU A CA 1
ATOM 6168 C C . GLU A 1 761 ? -47.654 11.036 33.202 1.00 93.88 761 GLU A C 1
ATOM 6170 O O . GLU A 1 761 ? -47.515 10.248 32.259 1.00 93.88 761 GLU A O 1
ATOM 6175 N N . ILE A 1 762 ? -46.721 11.236 34.128 1.00 93.31 762 ILE A N 1
ATOM 6176 C CA . ILE A 1 762 ? -45.410 10.578 34.139 1.00 93.31 762 ILE A CA 1
ATOM 6177 C C . ILE A 1 762 ? -45.210 9.759 35.412 1.00 93.31 762 ILE A C 1
ATOM 6179 O O . ILE A 1 762 ? -45.878 9.980 36.424 1.00 93.31 762 ILE A O 1
ATOM 6183 N N . ILE A 1 763 ? -44.282 8.807 35.358 1.00 91.12 763 ILE A N 1
ATOM 6184 C CA . ILE A 1 763 ? -43.815 8.092 36.549 1.00 91.12 763 ILE A CA 1
ATOM 6185 C C . ILE A 1 763 ? -43.155 9.102 37.516 1.00 91.12 763 ILE A C 1
ATOM 6187 O O . ILE A 1 763 ? -42.473 10.023 37.053 1.00 91.12 763 ILE A O 1
ATOM 6191 N N . PRO A 1 764 ? -43.336 8.953 38.845 1.00 87.31 764 PRO A N 1
ATOM 6192 C CA . PRO A 1 764 ? -42.580 9.716 39.835 1.00 87.31 764 PRO A CA 1
ATOM 6193 C C . PRO A 1 764 ? -41.071 9.642 39.567 1.00 87.31 764 PRO A C 1
ATOM 6195 O O . PRO A 1 764 ? -40.522 8.554 39.411 1.00 87.31 764 PRO A O 1
ATOM 6198 N N . ASN A 1 765 ? -40.407 10.796 39.501 1.00 80.81 765 ASN A N 1
ATOM 6199 C CA . ASN A 1 765 ? -38.994 10.894 39.109 1.00 80.81 765 ASN A CA 1
ATOM 6200 C C . ASN A 1 765 ? -38.032 11.134 40.286 1.00 80.81 765 ASN A C 1
ATOM 6202 O O . ASN A 1 765 ? -36.833 10.988 40.107 1.00 80.81 765 ASN A O 1
ATOM 6206 N N . GLY A 1 766 ? -38.541 11.477 41.475 1.00 79.00 766 GLY A N 1
ATOM 6207 C CA . GLY A 1 766 ? -37.726 11.703 42.675 1.00 79.00 766 GLY A CA 1
ATOM 6208 C C . GLY A 1 766 ? -36.996 13.051 42.745 1.00 79.00 766 GLY A C 1
ATOM 6209 O O . GLY A 1 766 ? -36.392 13.324 43.777 1.00 79.00 766 GLY A O 1
ATOM 6210 N N . PHE A 1 767 ? -37.081 13.892 41.708 1.00 82.56 767 PHE A N 1
ATOM 6211 C CA . PHE A 1 767 ? -36.423 15.205 41.648 1.00 82.56 767 PHE A 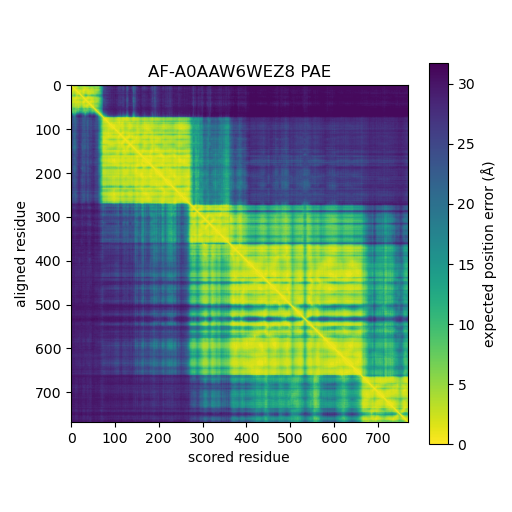CA 1
ATOM 6212 C C . PHE A 1 767 ? -37.363 16.374 41.978 1.00 82.56 767 PHE A C 1
ATOM 6214 O O . PHE A 1 767 ? -36.955 17.309 42.664 1.00 82.56 767 PHE A O 1
ATOM 6221 N N . PHE A 1 768 ? -38.609 16.324 41.489 1.00 80.94 768 PHE A N 1
ATOM 6222 C CA . PHE A 1 768 ? -39.606 17.400 41.608 1.00 80.94 768 PHE A CA 1
ATOM 6223 C C . PHE A 1 768 ? -40.852 16.994 42.390 1.00 80.94 768 PHE A C 1
ATOM 6225 O O . PHE A 1 768 ? -41.331 15.845 42.186 1.00 80.94 768 PHE A O 1
#

Mean predicted aligned error: 17.5 Å